Protein 2D9G (pdb70)

Sequence (53 aa):
GSSGSSGDEGYWDCSVCTFRNSAEAFKCMMCDVRKGTSTRKPRPVSQSGPSSGGSSGSSGDEGYWDCSVCTFRNSAEAFKCMMCDVRKGTSTRKPRPVSQSGPSSGGSSGSSGDEGYWDCSVCTFRNSAEAFKCMMCDVRKGTSTRKPRPVSQSGPSSGGSSGSSGDEGYWDCSVCTFRNSAEAFKCMMCDVRKGTSTRKPRPVSQSGPSSGGSSGSSGDEGYWDCSVCTFRNSAEAFKCMMCDVRKGTSTRKPRPVSQSGPSSGGSSGSSGDEGYWDCSVCTFRNSAEAFKCMMCDVRKGTSTRKPRPVSQSGPSSGGSSGSSGDEGYWDCSVCTFRNSAEAFKCMMCDVRKGTSTRKPRPVSQSGPSSGGSSGSSGDEGYWDCSVCTFRNSAEAFKCMMCDVRKGTSTRKPRPVSQSGPSSGGSSGSSGDEGYWDCSVCTFRNSAEAFKCMMCDVRKGTSTRKPRPVSQSGPSSGGSSGSSGDEGYWDCSVCTFRNSAEAFKCMMCDVRKGTSTRKPRPVSQSGPSSGGSSGSSGDEGYWDCSVCTFRNSAEAFKCMMCDVRKGTSTRKPRPVSQSGPSSGGSSGSSGDEGYWDCSVCTFRNSAEAFKCMMCDVRKGTSTRKPRPVSQSGPSSGGSSGSSGDEGYWDCSVCTFRNSAEAFKCMMCDVRKGTSTRKPRPVSQSGPSSGGSSGSSGDEGYWDCSVCTFRNSAEAFKCMMCDVRKGTSTRKPRPVSQSGPSSGGSSGSSGDEGYWDCSVCTFRNSAEAFKCMMCDVRKGTSTRKPRPVSQSGPSSGGSSGSSGDEGYWDCSVCTFRNSAEAFKCMMCDVRKGTSTRKPRPVSQSGPSSGGSSGSSGDEGYWDCSVCTFRNSAEAFKCMMCDVRKGTSTRKPRPVSQSGPSSGGSSGSSGDEGYWDCSVCTFRNSAEAFKCMMCDVRKGTSTRKPRPVSQSGPSSGGSSGSSGDEGYWDCSVCTFRNSAEAFKCMMCDVRKGTSTRKPRPVSQSGPSSGGSSGSSGDEGYWDCSVCTFRNSAEAFKCMMCDVRKGTSTRKPRPVSQSGPSSG

Organism: Homo sapiens (NCBI:txid9606)

Structure (mmCIF, N/CA/C/O backbone):
data_2D9G
#
_entry.id   2D9G
#
loop_
_entity.id
_entity.type
_entity.pdbx_description
1 polymer 'YY1-associated factor 2'
2 non-polymer 'ZINC ION'
#
loop_
_atom_site.group_PDB
_atom_site.id
_atom_site.type_symbol
_atom_site.label_atom_id
_atom_site.label_alt_id
_atom_site.label_comp_id
_atom_site.label_asym_id
_atom_site.label_entity_id
_atom_site.label_seq_id
_atom_site.pdbx_PDB_ins_code
_atom_site.Cartn_x
_atom_site.Cartn_y
_atom_site.Cartn_z
_atom_site.occupancy
_atom_site.B_iso_or_equiv
_atom_site.auth_seq_id
_atom_site.auth_comp_id
_atom_site.auth_asym_id
_atom_site.auth_atom_id
_atom_site.pdbx_PDB_model_num
ATOM 1 N N . GLY A 1 1 ? -4.407 -26.687 -0.700 1.00 0.00 1 GLY A N 1
ATOM 2 C CA . GLY A 1 1 ? -3.666 -26.686 -1.948 1.00 0.00 1 GLY A CA 1
ATOM 3 C C . GLY A 1 1 ? -2.200 -27.020 -1.751 1.00 0.00 1 GLY A C 1
ATOM 4 O O . GLY A 1 1 ? -1.758 -28.121 -2.078 1.00 0.00 1 GLY A O 1
ATOM 8 N N . SER A 1 2 ? -1.444 -26.066 -1.216 1.00 0.00 2 SER A N 1
ATOM 9 C CA . SER A 1 2 ? -0.019 -26.262 -0.981 1.00 0.00 2 SER A CA 1
ATOM 10 C C . SER A 1 2 ? 0.325 -26.042 0.489 1.00 0.00 2 SER A C 1
ATOM 11 O O . SER A 1 2 ? -0.323 -25.254 1.178 1.00 0.00 2 SER A O 1
ATOM 19 N N . SER A 1 3 ? 1.350 -26.744 0.962 1.00 0.00 3 SER A N 1
ATOM 20 C CA . SER A 1 3 ? 1.779 -26.628 2.351 1.00 0.00 3 SER A CA 1
ATOM 21 C C . SER A 1 3 ? 3.293 -26.458 2.439 1.00 0.00 3 SER A C 1
ATOM 22 O O . SER A 1 3 ? 4.052 -27.361 2.092 1.00 0.00 3 SER A O 1
ATOM 30 N N . GLY A 1 4 ? 3.724 -25.291 2.908 1.00 0.00 4 GLY A N 1
ATOM 31 C CA . GLY A 1 4 ? 5.145 -25.022 3.035 1.00 0.00 4 GLY A CA 1
ATOM 32 C C . GLY A 1 4 ? 5.472 -23.551 2.874 1.00 0.00 4 GLY A C 1
ATOM 33 O O . GLY A 1 4 ? 5.843 -23.105 1.788 1.00 0.00 4 GLY A O 1
ATOM 37 N N . SER A 1 5 ? 5.334 -22.793 3.958 1.00 0.00 5 SER A N 1
ATOM 38 C CA . SER A 1 5 ? 5.613 -21.362 3.931 1.00 0.00 5 SER A CA 1
ATOM 39 C C . SER A 1 5 ? 7.095 -21.102 3.676 1.00 0.00 5 SER A C 1
ATOM 40 O O . SER A 1 5 ? 7.940 -21.376 4.528 1.00 0.00 5 SER A O 1
ATOM 48 N N . SER A 1 6 ? 7.402 -20.571 2.496 1.00 0.00 6 SER A N 1
ATOM 49 C CA . SER A 1 6 ? 8.781 -20.277 2.126 1.00 0.00 6 SER A CA 1
ATOM 50 C C . SER A 1 6 ? 9.296 -19.054 2.878 1.00 0.00 6 SER A C 1
ATOM 51 O O . SER A 1 6 ? 10.370 -19.086 3.477 1.00 0.00 6 SER A O 1
ATOM 59 N N . GLY A 1 7 ? 8.521 -17.974 2.840 1.00 0.00 7 GLY A N 1
ATOM 60 C CA . GLY A 1 7 ? 8.915 -16.754 3.521 1.00 0.00 7 GLY A CA 1
ATOM 61 C C . GLY A 1 7 ? 7.847 -16.251 4.472 1.00 0.00 7 GLY A C 1
ATOM 62 O O . GLY A 1 7 ? 7.765 -16.698 5.616 1.00 0.00 7 GLY A O 1
ATOM 66 N N . ASP A 1 8 ? 7.029 -15.317 4.000 1.00 0.00 8 ASP A N 1
ATOM 67 C CA . ASP A 1 8 ? 5.962 -14.751 4.817 1.00 0.00 8 ASP A CA 1
ATOM 68 C C . ASP A 1 8 ? 4.645 -14.721 4.046 1.00 0.00 8 ASP A C 1
ATOM 69 O O . ASP A 1 8 ? 4.574 -14.181 2.943 1.00 0.00 8 ASP A O 1
ATOM 78 N N . GLU A 1 9 ? 3.607 -15.307 4.635 1.00 0.00 9 GLU A N 1
ATOM 79 C CA . GLU A 1 9 ? 2.294 -15.348 4.002 1.00 0.00 9 GLU A CA 1
ATOM 80 C C . GLU A 1 9 ? 1.558 -14.025 4.188 1.00 0.00 9 GLU A C 1
ATOM 81 O O . GLU A 1 9 ? 1.905 -13.227 5.058 1.00 0.00 9 GLU A O 1
ATOM 93 N N . GLY A 1 10 ? 0.540 -13.799 3.364 1.00 0.00 10 GLY A N 1
ATOM 94 C CA . GLY A 1 10 ? -0.229 -12.571 3.453 1.00 0.00 10 GLY A CA 1
ATOM 95 C C . GLY A 1 10 ? -0.712 -12.090 2.099 1.00 0.00 10 GLY A C 1
ATOM 96 O O . GLY A 1 10 ? -0.598 -10.907 1.776 1.00 0.00 10 GLY A O 1
ATOM 100 N N . TYR A 1 11 ? -1.251 -13.008 1.305 1.00 0.00 11 TYR A N 1
ATOM 101 C CA . TYR A 1 11 ? -1.750 -12.672 -0.023 1.00 0.00 11 TYR A CA 1
ATOM 102 C C . TYR A 1 11 ? -2.932 -11.712 0.065 1.00 0.00 11 TYR A C 1
ATOM 103 O O . TYR A 1 11 ? -3.811 -11.868 0.914 1.00 0.00 11 TYR A O 1
ATOM 121 N N . TRP A 1 12 ? -2.947 -10.719 -0.817 1.00 0.00 12 TRP A N 1
ATOM 122 C CA . TRP A 1 12 ? -4.022 -9.733 -0.840 1.00 0.00 12 TRP A CA 1
ATOM 123 C C . TRP A 1 12 ? -4.886 -9.899 -2.085 1.00 0.00 12 TRP A C 1
ATOM 124 O O . TRP A 1 12 ? -4.374 -9.968 -3.203 1.00 0.00 12 TRP A O 1
ATOM 145 N N . ASP A 1 13 ? -6.198 -9.961 -1.886 1.00 0.00 13 ASP A N 1
ATOM 146 C CA . ASP A 1 13 ? -7.133 -10.116 -2.994 1.00 0.00 13 ASP A CA 1
ATOM 147 C C . ASP A 1 13 ? -7.399 -8.776 -3.673 1.00 0.00 13 ASP A C 1
ATOM 148 O O . ASP A 1 13 ? -7.973 -7.867 -3.074 1.00 0.00 13 ASP A O 1
ATOM 157 N N . CYS A 1 14 ? -6.976 -8.661 -4.928 1.00 0.00 14 CYS A N 1
ATOM 158 C CA . CYS A 1 14 ? -7.166 -7.432 -5.689 1.00 0.00 14 CYS A CA 1
ATOM 159 C C . CYS A 1 14 ? -8.643 -7.054 -5.753 1.00 0.00 14 CYS A C 1
ATOM 160 O O . CYS A 1 14 ? -9.516 -7.873 -5.465 1.00 0.00 14 CYS A O 1
ATOM 167 N N . SER A 1 15 ? -8.914 -5.810 -6.132 1.00 0.00 15 SER A N 1
ATOM 168 C CA . SER A 1 15 ? -10.285 -5.322 -6.230 1.00 0.00 15 SER A CA 1
ATOM 169 C C . SER A 1 15 ? -10.641 -4.990 -7.676 1.00 0.00 15 SER A C 1
ATOM 170 O O . SER A 1 15 ? -11.786 -5.152 -8.098 1.00 0.00 15 SER A O 1
ATOM 178 N N . VAL A 1 16 ? -9.651 -4.524 -8.431 1.00 0.00 16 VAL A N 1
ATOM 179 C CA . VAL A 1 16 ? -9.858 -4.170 -9.830 1.00 0.00 16 VAL A CA 1
ATOM 180 C C . VAL A 1 16 ? -10.209 -5.399 -10.662 1.00 0.00 16 VAL A C 1
ATOM 181 O O . VAL A 1 16 ? -11.246 -5.437 -11.325 1.00 0.00 16 VAL A O 1
ATOM 194 N N . CYS A 1 17 ? -9.339 -6.402 -10.621 1.00 0.00 17 CYS A N 1
ATOM 195 C CA . CYS A 1 17 ? -9.556 -7.634 -11.370 1.00 0.00 17 CYS A CA 1
ATOM 196 C C . CYS A 1 17 ? -9.947 -8.777 -10.438 1.00 0.00 17 CYS A C 1
ATOM 197 O O . CYS A 1 17 ? -10.197 -9.898 -10.881 1.00 0.00 17 CYS A O 1
ATOM 204 N N . THR A 1 18 ? -9.997 -8.484 -9.142 1.00 0.00 18 THR A N 1
ATOM 205 C CA . THR A 1 18 ? -10.356 -9.486 -8.146 1.00 0.00 18 THR A CA 1
ATOM 206 C C . THR A 1 18 ? -9.456 -10.712 -8.250 1.00 0.00 18 THR A C 1
ATOM 207 O O . THR A 1 18 ? -9.884 -11.834 -7.978 1.00 0.00 18 THR A O 1
ATOM 218 N N . PHE A 1 19 ? -8.206 -10.491 -8.643 1.00 0.00 19 PHE A N 1
ATOM 219 C CA . PHE A 1 19 ? -7.245 -11.578 -8.783 1.00 0.00 19 PHE A CA 1
ATOM 220 C C . PHE A 1 19 ? -6.481 -11.800 -7.480 1.00 0.00 19 PHE A C 1
ATOM 221 O O . PHE A 1 19 ? -6.432 -10.921 -6.620 1.00 0.00 19 PHE A O 1
ATOM 238 N N . ARG A 1 20 ? -5.887 -12.981 -7.343 1.00 0.00 20 ARG A N 1
ATOM 239 C CA . ARG A 1 20 ? -5.127 -13.319 -6.146 1.00 0.00 20 ARG A CA 1
ATOM 240 C C . ARG A 1 20 ? -3.663 -12.917 -6.299 1.00 0.00 20 ARG A C 1
ATOM 241 O O . ARG A 1 20 ? -2.975 -13.377 -7.209 1.00 0.00 20 ARG A O 1
ATOM 262 N N . ASN A 1 21 ? -3.195 -12.055 -5.402 1.00 0.00 21 ASN A N 1
ATOM 263 C CA . ASN A 1 21 ? -1.813 -11.590 -5.439 1.00 0.00 21 ASN A CA 1
ATOM 264 C C . ASN A 1 21 ? -1.090 -11.932 -4.139 1.00 0.00 21 ASN A C 1
ATOM 265 O O . ASN A 1 21 ? -1.699 -11.974 -3.070 1.00 0.00 21 ASN A O 1
ATOM 276 N N . SER A 1 22 ? 0.213 -12.175 -4.240 1.00 0.00 22 SER A N 1
ATOM 277 C CA . SER A 1 22 ? 1.020 -12.516 -3.074 1.00 0.00 22 SER A CA 1
ATOM 278 C C . SER A 1 22 ? 1.545 -11.257 -2.390 1.00 0.00 22 SER A C 1
ATOM 279 O O . SER A 1 22 ? 1.691 -10.210 -3.019 1.00 0.00 22 SER A O 1
ATOM 287 N N . ALA A 1 23 ? 1.828 -11.369 -1.096 1.00 0.00 23 ALA A N 1
ATOM 288 C CA . ALA A 1 23 ? 2.339 -10.242 -0.326 1.00 0.00 23 ALA A CA 1
ATOM 289 C C . ALA A 1 23 ? 3.637 -9.711 -0.925 1.00 0.00 23 ALA A C 1
ATOM 290 O O . ALA A 1 23 ? 3.784 -8.509 -1.142 1.00 0.00 23 ALA A O 1
ATOM 297 N N . GLU A 1 24 ? 4.575 -10.615 -1.189 1.00 0.00 24 GLU A N 1
ATOM 298 C CA . GLU A 1 24 ? 5.861 -10.235 -1.762 1.00 0.00 24 GLU A CA 1
ATOM 299 C C . GLU A 1 24 ? 5.671 -9.308 -2.959 1.00 0.00 24 GLU A C 1
ATOM 300 O O . GLU A 1 24 ? 6.436 -8.364 -3.154 1.00 0.00 24 GLU A O 1
ATOM 312 N N . ALA A 1 25 ? 4.645 -9.584 -3.758 1.00 0.00 25 ALA A N 1
ATOM 313 C CA . ALA A 1 25 ? 4.353 -8.775 -4.934 1.00 0.00 25 ALA A CA 1
ATOM 314 C C . ALA A 1 25 ? 3.953 -7.357 -4.540 1.00 0.00 25 ALA A C 1
ATOM 315 O O . ALA A 1 25 ? 2.940 -7.151 -3.871 1.00 0.00 25 ALA A O 1
ATOM 322 N N . PHE A 1 26 ? 4.755 -6.383 -4.957 1.00 0.00 26 PHE A N 1
ATOM 323 C CA . PHE A 1 26 ? 4.485 -4.985 -4.645 1.00 0.00 26 PHE A CA 1
ATOM 324 C C . PHE A 1 26 ? 3.109 -4.569 -5.158 1.00 0.00 26 PHE A C 1
ATOM 325 O O . PHE A 1 26 ? 2.337 -3.924 -4.448 1.00 0.00 26 PHE A O 1
ATOM 342 N N . LYS A 1 27 ? 2.810 -4.942 -6.398 1.00 0.00 27 LYS A N 1
ATOM 343 C CA . LYS A 1 27 ? 1.528 -4.609 -7.009 1.00 0.00 27 LYS A CA 1
ATOM 344 C C . LYS A 1 27 ? 0.879 -5.847 -7.619 1.00 0.00 27 LYS A C 1
ATOM 345 O O . LYS A 1 27 ? 1.467 -6.929 -7.628 1.00 0.00 27 LYS A O 1
ATOM 364 N N . CYS A 1 28 ? -0.337 -5.682 -8.130 1.00 0.00 28 CYS A N 1
ATOM 365 C CA . CYS A 1 28 ? -1.066 -6.785 -8.744 1.00 0.00 28 CYS A CA 1
ATOM 366 C C . CYS A 1 28 ? -0.285 -7.364 -9.921 1.00 0.00 28 CYS A C 1
ATOM 367 O O . CYS A 1 28 ? 0.616 -6.722 -10.458 1.00 0.00 28 CYS A O 1
ATOM 374 N N . MET A 1 29 ? -0.640 -8.583 -10.315 1.00 0.00 29 MET A N 1
ATOM 375 C CA . MET A 1 29 ? 0.026 -9.249 -11.429 1.00 0.00 29 MET A CA 1
ATOM 376 C C . MET A 1 29 ? -0.924 -9.414 -12.610 1.00 0.00 29 MET A C 1
ATOM 377 O O . MET A 1 29 ? -0.504 -9.382 -13.766 1.00 0.00 29 MET A O 1
ATOM 391 N N . MET A 1 30 ? -2.207 -9.591 -12.312 1.00 0.00 30 MET A N 1
ATOM 392 C CA . MET A 1 30 ? -3.217 -9.760 -13.350 1.00 0.00 30 MET A CA 1
ATOM 393 C C . MET A 1 30 ? -3.467 -8.447 -14.085 1.00 0.00 30 MET A C 1
ATOM 394 O O . MET A 1 30 ? -3.191 -8.330 -15.279 1.00 0.00 30 MET A O 1
ATOM 408 N N . CYS A 1 31 ? -3.991 -7.462 -13.364 1.00 0.00 31 CYS A N 1
ATOM 409 C CA . CYS A 1 31 ? -4.279 -6.157 -13.947 1.00 0.00 31 CYS A CA 1
ATOM 410 C C . CYS A 1 31 ? -3.093 -5.211 -13.777 1.00 0.00 31 CYS A C 1
ATOM 411 O O . CYS A 1 31 ? -2.973 -4.215 -14.490 1.00 0.00 31 CYS A O 1
ATOM 418 N N . ASP A 1 32 ? -2.220 -5.531 -12.828 1.00 0.00 32 ASP A N 1
ATOM 419 C CA . ASP A 1 32 ? -1.043 -4.712 -12.564 1.00 0.00 32 ASP A CA 1
ATOM 420 C C . ASP A 1 32 ? -1.442 -3.360 -11.980 1.00 0.00 32 ASP A C 1
ATOM 421 O O . ASP A 1 32 ? -0.794 -2.345 -12.239 1.00 0.00 32 ASP A O 1
ATOM 430 N N . VAL A 1 33 ? -2.512 -3.353 -11.193 1.00 0.00 33 VAL A N 1
ATOM 431 C CA . VAL A 1 33 ? -2.998 -2.126 -10.572 1.00 0.00 33 VAL A CA 1
ATOM 432 C C . VAL A 1 33 ? -2.344 -1.902 -9.213 1.00 0.00 33 VAL A C 1
ATOM 433 O O . VAL A 1 33 ? -2.329 -2.794 -8.366 1.00 0.00 33 VAL A O 1
ATOM 446 N N . ARG A 1 34 ? -1.805 -0.703 -9.013 1.00 0.00 34 ARG A N 1
ATOM 447 C CA . ARG A 1 34 ? -1.149 -0.361 -7.757 1.00 0.00 34 ARG A CA 1
ATOM 448 C C . ARG A 1 34 ? -2.091 -0.574 -6.576 1.00 0.00 34 ARG A C 1
ATOM 449 O O . ARG A 1 34 ? -3.284 -0.279 -6.658 1.00 0.00 34 ARG A O 1
ATOM 470 N N . LYS A 1 35 ? -1.548 -1.087 -5.477 1.00 0.00 35 LYS A N 1
ATOM 471 C CA . LYS A 1 35 ? -2.339 -1.339 -4.278 1.00 0.00 35 LYS A CA 1
ATOM 472 C C . LYS A 1 35 ? -1.933 -0.395 -3.151 1.00 0.00 35 LYS A C 1
ATOM 473 O O . LYS A 1 35 ? -2.776 0.076 -2.389 1.00 0.00 35 LYS A O 1
ATOM 492 N N . GLY A 1 36 ? -0.635 -0.122 -3.051 1.00 0.00 36 GLY A N 1
ATOM 493 C CA . GLY A 1 36 ? -0.141 0.765 -2.015 1.00 0.00 36 GLY A CA 1
ATOM 494 C C . GLY A 1 36 ? -0.857 2.102 -2.006 1.00 0.00 36 GLY A C 1
ATOM 495 O O . GLY A 1 36 ? -0.493 3.015 -2.748 1.00 0.00 36 GLY A O 1
ATOM 499 N N . THR A 1 37 ? -1.881 2.217 -1.166 1.00 0.00 37 THR A N 1
ATOM 500 C CA . THR A 1 37 ? -2.651 3.450 -1.066 1.00 0.00 37 THR A CA 1
ATOM 501 C C . THR A 1 37 ? -1.737 4.669 -1.034 1.00 0.00 37 THR A C 1
ATOM 502 O O . THR A 1 37 ? -1.871 5.579 -1.852 1.00 0.00 37 THR A O 1
ATOM 513 N N . SER A 1 38 ? -0.806 4.681 -0.085 1.00 0.00 38 SER A N 1
ATOM 514 C CA . SER A 1 38 ? 0.129 5.791 0.054 1.00 0.00 38 SER A CA 1
ATOM 515 C C . SER A 1 38 ? -0.616 7.111 0.226 1.00 0.00 38 SER A C 1
ATOM 516 O O . SER A 1 38 ? -0.253 8.125 -0.371 1.00 0.00 38 SER A O 1
ATOM 524 N N . THR A 1 39 ? -1.661 7.091 1.047 1.00 0.00 39 THR A N 1
ATOM 525 C CA . THR A 1 39 ? -2.459 8.284 1.298 1.00 0.00 39 THR A CA 1
ATOM 526 C C . THR A 1 39 ? -1.840 9.139 2.398 1.00 0.00 39 THR A C 1
ATOM 527 O O . THR A 1 39 ? -1.269 8.616 3.356 1.00 0.00 39 THR A O 1
ATOM 538 N N . ARG A 1 40 ? -1.957 10.455 2.256 1.00 0.00 40 ARG A N 1
ATOM 539 C CA . ARG A 1 40 ? -1.408 11.381 3.238 1.00 0.00 40 ARG A CA 1
ATOM 540 C C . ARG A 1 40 ? -2.496 11.874 4.188 1.00 0.00 40 ARG A C 1
ATOM 541 O O . ARG A 1 40 ? -3.511 12.421 3.757 1.00 0.00 40 ARG A O 1
ATOM 562 N N . LYS A 1 41 ? -2.277 11.676 5.484 1.00 0.00 41 LYS A N 1
ATOM 563 C CA . LYS A 1 41 ? -3.237 12.100 6.496 1.00 0.00 41 LYS A CA 1
ATOM 564 C C . LYS A 1 41 ? -3.436 13.612 6.457 1.00 0.00 41 LYS A C 1
ATOM 565 O O . LYS A 1 41 ? -2.530 14.373 6.117 1.00 0.00 41 LYS A O 1
ATOM 584 N N . PRO A 1 42 ? -4.649 14.059 6.815 1.00 0.00 42 PRO A N 1
ATOM 585 C CA . PRO A 1 42 ? -4.994 15.484 6.832 1.00 0.00 42 PRO A CA 1
ATOM 586 C C . PRO A 1 42 ? -4.279 16.241 7.945 1.00 0.00 42 PRO A C 1
ATOM 587 O O . PRO A 1 42 ? -4.532 17.426 8.165 1.00 0.00 42 PRO A O 1
ATOM 598 N N . ARG A 1 43 ? -3.383 15.551 8.643 1.00 0.00 43 ARG A N 1
ATOM 599 C CA . ARG A 1 43 ? -2.631 16.159 9.734 1.00 0.00 43 ARG A CA 1
ATOM 600 C C . ARG A 1 43 ? -1.962 17.452 9.278 1.00 0.00 43 ARG A C 1
ATOM 601 O O . ARG A 1 43 ? -1.640 17.633 8.104 1.00 0.00 43 ARG A O 1
ATOM 622 N N . PRO A 1 44 ? -1.748 18.374 10.228 1.00 0.00 44 PRO A N 1
ATOM 623 C CA . PRO A 1 44 ? -1.115 19.667 9.949 1.00 0.00 44 PRO A CA 1
ATOM 624 C C . PRO A 1 44 ? 0.366 19.527 9.613 1.00 0.00 44 PRO A C 1
ATOM 625 O O . PRO A 1 44 ? 1.001 18.532 9.963 1.00 0.00 44 PRO A O 1
ATOM 636 N N . VAL A 1 45 ? 0.911 20.530 8.931 1.00 0.00 45 VAL A N 1
ATOM 637 C CA . VAL A 1 45 ? 2.318 20.519 8.550 1.00 0.00 45 VAL A CA 1
ATOM 638 C C . VAL A 1 45 ? 2.898 21.929 8.548 1.00 0.00 45 VAL A C 1
ATOM 639 O O . VAL A 1 45 ? 2.263 22.871 8.075 1.00 0.00 45 VAL A O 1
ATOM 652 N N . SER A 1 46 ? 4.108 22.066 9.079 1.00 0.00 46 SER A N 1
ATOM 653 C CA . SER A 1 46 ? 4.774 23.362 9.142 1.00 0.00 46 SER A CA 1
ATOM 654 C C . SER A 1 46 ? 6.241 23.239 8.743 1.00 0.00 46 SER A C 1
ATOM 655 O O . SER A 1 46 ? 6.785 22.138 8.670 1.00 0.00 46 SER A O 1
ATOM 663 N N . GLN A 1 47 ? 6.874 24.379 8.485 1.00 0.00 47 GLN A N 1
ATOM 664 C CA . GLN A 1 47 ? 8.278 24.400 8.092 1.00 0.00 47 GLN A CA 1
ATOM 665 C C . GLN A 1 47 ? 9.160 23.814 9.190 1.00 0.00 47 GLN A C 1
ATOM 666 O O . GLN A 1 47 ? 9.092 24.236 10.344 1.00 0.00 47 GLN A O 1
ATOM 680 N N . SER A 1 48 ? 9.986 22.840 8.822 1.00 0.00 48 SER A N 1
ATOM 681 C CA . SER A 1 48 ? 10.879 22.194 9.777 1.00 0.00 48 SER A CA 1
ATOM 682 C C . SER A 1 48 ? 12.013 23.131 10.181 1.00 0.00 48 SER A C 1
ATOM 683 O O . SER A 1 48 ? 12.909 23.417 9.388 1.00 0.00 48 SER A O 1
ATOM 691 N N . GLY A 1 49 ? 11.967 23.605 11.422 1.00 0.00 49 GLY A N 1
ATOM 692 C CA . GLY A 1 49 ? 12.995 24.505 11.911 1.00 0.00 49 GLY A CA 1
ATOM 693 C C . GLY A 1 49 ? 13.806 23.900 13.040 1.00 0.00 49 GLY A C 1
ATOM 694 O O . GLY A 1 49 ? 13.881 22.680 13.195 1.00 0.00 49 GLY A O 1
ATOM 698 N N . PRO A 1 50 ? 14.433 24.763 13.852 1.00 0.00 50 PRO A N 1
ATOM 699 C CA . PRO A 1 50 ? 15.255 24.329 14.986 1.00 0.00 50 PRO A CA 1
ATOM 700 C C . PRO A 1 50 ? 14.420 23.726 16.110 1.00 0.00 50 PRO A C 1
ATOM 701 O O . PRO A 1 50 ? 13.609 24.414 16.731 1.00 0.00 50 PRO A O 1
ATOM 712 N N . SER A 1 51 ? 14.624 22.438 16.368 1.00 0.00 51 SER A N 1
ATOM 713 C CA . SER A 1 51 ? 13.887 21.742 17.416 1.00 0.00 51 SER A CA 1
ATOM 714 C C . SER A 1 51 ? 14.076 22.433 18.763 1.00 0.00 51 SER A C 1
ATOM 715 O O . SER A 1 51 ? 13.118 22.632 19.510 1.00 0.00 51 SER A O 1
ATOM 723 N N . SER A 1 52 ? 15.318 22.796 19.066 1.00 0.00 52 SER A N 1
ATOM 724 C CA . SER A 1 52 ? 15.634 23.461 20.324 1.00 0.00 52 SER A CA 1
ATOM 725 C C . SER A 1 52 ? 15.583 24.978 20.165 1.00 0.00 52 SER A C 1
ATOM 726 O O . SER A 1 52 ? 16.126 25.531 19.210 1.00 0.00 52 SER A O 1
ATOM 734 N N . GLY A 1 53 ? 14.926 25.644 21.110 1.00 0.00 53 GLY A N 1
ATOM 735 C CA . GLY A 1 53 ? 14.816 27.090 21.057 1.00 0.00 53 GLY A CA 1
ATOM 736 C C . GLY A 1 53 ? 16.154 27.766 20.831 1.00 0.00 53 GLY A C 1
ATOM 737 O O . GLY A 1 53 ? 17.169 27.258 21.306 1.00 0.00 53 GLY A O 1
ATOM 742 N N . GLY A 1 1 ? 12.335 -24.164 -5.080 1.00 0.00 1 GLY A N 2
ATOM 743 C CA . GLY A 1 1 ? 11.382 -25.218 -4.786 1.00 0.00 1 GLY A CA 2
ATOM 744 C C . GLY A 1 1 ? 10.042 -24.678 -4.328 1.00 0.00 1 GLY A C 2
ATOM 745 O O . GLY A 1 1 ? 9.952 -23.548 -3.847 1.00 0.00 1 GLY A O 2
ATOM 749 N N . SER A 1 2 ? 8.997 -25.485 -4.479 1.00 0.00 2 SER A N 2
ATOM 750 C CA . SER A 1 2 ? 7.654 -25.079 -4.082 1.00 0.00 2 SER A CA 2
ATOM 751 C C . SER A 1 2 ? 7.413 -25.368 -2.604 1.00 0.00 2 SER A C 2
ATOM 752 O O . SER A 1 2 ? 8.215 -26.037 -1.952 1.00 0.00 2 SER A O 2
ATOM 760 N N . SER A 1 3 ? 6.302 -24.859 -2.081 1.00 0.00 3 SER A N 2
ATOM 761 C CA . SER A 1 3 ? 5.956 -25.059 -0.678 1.00 0.00 3 SER A CA 2
ATOM 762 C C . SER A 1 3 ? 4.841 -26.090 -0.535 1.00 0.00 3 SER A C 2
ATOM 763 O O . SER A 1 3 ? 3.934 -26.159 -1.363 1.00 0.00 3 SER A O 2
ATOM 771 N N . GLY A 1 4 ? 4.916 -26.891 0.524 1.00 0.00 4 GLY A N 2
ATOM 772 C CA . GLY A 1 4 ? 3.908 -27.908 0.757 1.00 0.00 4 GLY A CA 2
ATOM 773 C C . GLY A 1 4 ? 2.716 -27.377 1.530 1.00 0.00 4 GLY A C 2
ATOM 774 O O . GLY A 1 4 ? 1.612 -27.286 0.995 1.00 0.00 4 GLY A O 2
ATOM 778 N N . SER A 1 5 ? 2.940 -27.027 2.792 1.00 0.00 5 SER A N 2
ATOM 779 C CA . SER A 1 5 ? 1.874 -26.507 3.642 1.00 0.00 5 SER A CA 2
ATOM 780 C C . SER A 1 5 ? 1.577 -25.048 3.309 1.00 0.00 5 SER A C 2
ATOM 781 O O . SER A 1 5 ? 2.365 -24.380 2.639 1.00 0.00 5 SER A O 2
ATOM 789 N N . SER A 1 6 ? 0.435 -24.561 3.782 1.00 0.00 6 SER A N 2
ATOM 790 C CA . SER A 1 6 ? 0.030 -23.182 3.532 1.00 0.00 6 SER A CA 2
ATOM 791 C C . SER A 1 6 ? -0.080 -22.403 4.840 1.00 0.00 6 SER A C 2
ATOM 792 O O . SER A 1 6 ? -0.402 -22.966 5.885 1.00 0.00 6 SER A O 2
ATOM 800 N N . GLY A 1 7 ? 0.191 -21.103 4.771 1.00 0.00 7 GLY A N 2
ATOM 801 C CA . GLY A 1 7 ? 0.117 -20.267 5.955 1.00 0.00 7 GLY A CA 2
ATOM 802 C C . GLY A 1 7 ? -1.277 -19.722 6.194 1.00 0.00 7 GLY A C 2
ATOM 803 O O . GLY A 1 7 ? -2.166 -19.882 5.357 1.00 0.00 7 GLY A O 2
ATOM 807 N N . ASP A 1 8 ? -1.470 -19.078 7.340 1.00 0.00 8 ASP A N 2
ATOM 808 C CA . ASP A 1 8 ? -2.766 -18.508 7.688 1.00 0.00 8 ASP A CA 2
ATOM 809 C C . ASP A 1 8 ? -3.167 -17.423 6.693 1.00 0.00 8 ASP A C 2
ATOM 810 O O . ASP A 1 8 ? -4.246 -17.476 6.104 1.00 0.00 8 ASP A O 2
ATOM 819 N N . GLU A 1 9 ? -2.292 -16.439 6.514 1.00 0.00 9 GLU A N 2
ATOM 820 C CA . GLU A 1 9 ? -2.556 -15.340 5.593 1.00 0.00 9 GLU A CA 2
ATOM 821 C C . GLU A 1 9 ? -1.255 -14.781 5.025 1.00 0.00 9 GLU A C 2
ATOM 822 O O . GLU A 1 9 ? -0.348 -14.413 5.769 1.00 0.00 9 GLU A O 2
ATOM 834 N N . GLY A 1 10 ? -1.172 -14.721 3.699 1.00 0.00 10 GLY A N 2
ATOM 835 C CA . GLY A 1 10 ? 0.021 -14.206 3.053 1.00 0.00 10 GLY A CA 2
ATOM 836 C C . GLY A 1 10 ? -0.248 -13.717 1.644 1.00 0.00 10 GLY A C 2
ATOM 837 O O . GLY A 1 10 ? 0.551 -13.949 0.736 1.00 0.00 10 GLY A O 2
ATOM 841 N N . TYR A 1 11 ? -1.376 -13.041 1.459 1.00 0.00 11 TYR A N 2
ATOM 842 C CA . TYR A 1 11 ? -1.750 -12.521 0.149 1.00 0.00 11 TYR A CA 2
ATOM 843 C C . TYR A 1 11 ? -2.787 -11.410 0.279 1.00 0.00 11 TYR A C 2
ATOM 844 O O . TYR A 1 11 ? -3.533 -11.354 1.257 1.00 0.00 11 TYR A O 2
ATOM 862 N N . TRP A 1 12 ? -2.828 -10.529 -0.713 1.00 0.00 12 TRP A N 2
ATOM 863 C CA . TRP A 1 12 ? -3.774 -9.419 -0.711 1.00 0.00 12 TRP A CA 2
ATOM 864 C C . TRP A 1 12 ? -4.750 -9.533 -1.877 1.00 0.00 12 TRP A C 2
ATOM 865 O O . TRP A 1 12 ? -4.342 -9.717 -3.024 1.00 0.00 12 TRP A O 2
ATOM 886 N N . ASP A 1 13 ? -6.039 -9.423 -1.577 1.00 0.00 13 ASP A N 2
ATOM 887 C CA . ASP A 1 13 ? -7.073 -9.512 -2.602 1.00 0.00 13 ASP A CA 2
ATOM 888 C C . ASP A 1 13 ? -7.126 -8.234 -3.433 1.00 0.00 13 ASP A C 2
ATOM 889 O O . ASP A 1 13 ? -7.040 -7.129 -2.898 1.00 0.00 13 ASP A O 2
ATOM 898 N N . CYS A 1 14 ? -7.268 -8.393 -4.745 1.00 0.00 14 CYS A N 2
ATOM 899 C CA . CYS A 1 14 ? -7.331 -7.253 -5.651 1.00 0.00 14 CYS A CA 2
ATOM 900 C C . CYS A 1 14 ? -8.753 -6.705 -5.739 1.00 0.00 14 CYS A C 2
ATOM 901 O O . CYS A 1 14 ? -9.711 -7.374 -5.352 1.00 0.00 14 CYS A O 2
ATOM 908 N N . SER A 1 15 ? -8.881 -5.485 -6.250 1.00 0.00 15 SER A N 2
ATOM 909 C CA . SER A 1 15 ? -10.185 -4.846 -6.385 1.00 0.00 15 SER A CA 2
ATOM 910 C C . SER A 1 15 ? -10.551 -4.665 -7.855 1.00 0.00 15 SER A C 2
ATOM 911 O O . SER A 1 15 ? -11.718 -4.774 -8.234 1.00 0.00 15 SER A O 2
ATOM 919 N N . VAL A 1 16 ? -9.546 -4.388 -8.679 1.00 0.00 16 VAL A N 2
ATOM 920 C CA . VAL A 1 16 ? -9.760 -4.193 -10.108 1.00 0.00 16 VAL A CA 2
ATOM 921 C C . VAL A 1 16 ? -10.158 -5.498 -10.788 1.00 0.00 16 VAL A C 2
ATOM 922 O O . VAL A 1 16 ? -11.270 -5.630 -11.302 1.00 0.00 16 VAL A O 2
ATOM 935 N N . CYS A 1 17 ? -9.244 -6.462 -10.786 1.00 0.00 17 CYS A N 2
ATOM 936 C CA . CYS A 1 17 ? -9.499 -7.759 -11.402 1.00 0.00 17 CYS A CA 2
ATOM 937 C C . CYS A 1 17 ? -9.803 -8.814 -10.343 1.00 0.00 17 CYS A C 2
ATOM 938 O O . CYS A 1 17 ? -10.110 -9.963 -10.664 1.00 0.00 17 CYS A O 2
ATOM 945 N N . THR A 1 18 ? -9.717 -8.416 -9.077 1.00 0.00 18 THR A N 2
ATOM 946 C CA . THR A 1 18 ? -9.982 -9.326 -7.970 1.00 0.00 18 THR A CA 2
ATOM 947 C C . THR A 1 18 ? -9.130 -10.585 -8.077 1.00 0.00 18 THR A C 2
ATOM 948 O O . THR A 1 18 ? -9.549 -11.668 -7.666 1.00 0.00 18 THR A O 2
ATOM 959 N N . PHE A 1 19 ? -7.931 -10.437 -8.631 1.00 0.00 19 PHE A N 2
ATOM 960 C CA . PHE A 1 19 ? -7.019 -11.564 -8.792 1.00 0.00 19 PHE A CA 2
ATOM 961 C C . PHE A 1 19 ? -6.165 -11.755 -7.542 1.00 0.00 19 PHE A C 2
ATOM 962 O O . PHE A 1 19 ? -5.762 -10.786 -6.897 1.00 0.00 19 PHE A O 2
ATOM 979 N N . ARG A 1 20 ? -5.893 -13.011 -7.205 1.00 0.00 20 ARG A N 2
ATOM 980 C CA . ARG A 1 20 ? -5.089 -13.331 -6.032 1.00 0.00 20 ARG A CA 2
ATOM 981 C C . ARG A 1 20 ? -3.601 -13.173 -6.332 1.00 0.00 20 ARG A C 2
ATOM 982 O O . ARG A 1 20 ? -3.064 -13.831 -7.222 1.00 0.00 20 ARG A O 2
ATOM 1003 N N . ASN A 1 21 ? -2.941 -12.294 -5.584 1.00 0.00 21 ASN A N 2
ATOM 1004 C CA . ASN A 1 21 ? -1.516 -12.049 -5.771 1.00 0.00 21 ASN A CA 2
ATOM 1005 C C . ASN A 1 21 ? -0.746 -12.303 -4.479 1.00 0.00 21 ASN A C 2
ATOM 1006 O O . ASN A 1 21 ? -1.290 -12.171 -3.383 1.00 0.00 21 ASN A O 2
ATOM 1017 N N . SER A 1 22 ? 0.525 -12.669 -4.616 1.00 0.00 22 SER A N 2
ATOM 1018 C CA . SER A 1 22 ? 1.370 -12.945 -3.461 1.00 0.00 22 SER A CA 2
ATOM 1019 C C . SER A 1 22 ? 1.680 -11.662 -2.695 1.00 0.00 22 SER A C 2
ATOM 1020 O O . SER A 1 22 ? 1.660 -10.569 -3.260 1.00 0.00 22 SER A O 2
ATOM 1028 N N . ALA A 1 23 ? 1.968 -11.805 -1.406 1.00 0.00 23 ALA A N 2
ATOM 1029 C CA . ALA A 1 23 ? 2.284 -10.659 -0.562 1.00 0.00 23 ALA A CA 2
ATOM 1030 C C . ALA A 1 23 ? 3.507 -9.913 -1.086 1.00 0.00 23 ALA A C 2
ATOM 1031 O O . ALA A 1 23 ? 3.480 -8.693 -1.243 1.00 0.00 23 ALA A O 2
ATOM 1038 N N . GLU A 1 24 ? 4.577 -10.655 -1.352 1.00 0.00 24 GLU A N 2
ATOM 1039 C CA . GLU A 1 24 ? 5.811 -10.062 -1.857 1.00 0.00 24 GLU A CA 2
ATOM 1040 C C . GLU A 1 24 ? 5.516 -9.050 -2.960 1.00 0.00 24 GLU A C 2
ATOM 1041 O O . GLU A 1 24 ? 6.057 -7.944 -2.963 1.00 0.00 24 GLU A O 2
ATOM 1053 N N . ALA A 1 25 ? 4.655 -9.436 -3.895 1.00 0.00 25 ALA A N 2
ATOM 1054 C CA . ALA A 1 25 ? 4.287 -8.563 -5.003 1.00 0.00 25 ALA A CA 2
ATOM 1055 C C . ALA A 1 25 ? 3.513 -7.346 -4.508 1.00 0.00 25 ALA A C 2
ATOM 1056 O O . ALA A 1 25 ? 2.373 -7.464 -4.057 1.00 0.00 25 ALA A O 2
ATOM 1063 N N . PHE A 1 26 ? 4.139 -6.177 -4.595 1.00 0.00 26 PHE A N 2
ATOM 1064 C CA . PHE A 1 26 ? 3.508 -4.938 -4.154 1.00 0.00 26 PHE A CA 2
ATOM 1065 C C . PHE A 1 26 ? 2.301 -4.603 -5.025 1.00 0.00 26 PHE A C 2
ATOM 1066 O O . PHE A 1 26 ? 1.272 -4.141 -4.529 1.00 0.00 26 PHE A O 2
ATOM 1083 N N . LYS A 1 27 ? 2.434 -4.837 -6.326 1.00 0.00 27 LYS A N 2
ATOM 1084 C CA . LYS A 1 27 ? 1.355 -4.561 -7.267 1.00 0.00 27 LYS A CA 2
ATOM 1085 C C . LYS A 1 27 ? 0.774 -5.858 -7.823 1.00 0.00 27 LYS A C 2
ATOM 1086 O O . LYS A 1 27 ? 1.444 -6.890 -7.848 1.00 0.00 27 LYS A O 2
ATOM 1105 N N . CYS A 1 28 ? -0.476 -5.796 -8.270 1.00 0.00 28 CYS A N 2
ATOM 1106 C CA . CYS A 1 28 ? -1.148 -6.964 -8.827 1.00 0.00 28 CYS A CA 2
ATOM 1107 C C . CYS A 1 28 ? -0.353 -7.544 -9.993 1.00 0.00 28 CYS A C 2
ATOM 1108 O O . CYS A 1 28 ? 0.533 -6.889 -10.541 1.00 0.00 28 CYS A O 2
ATOM 1115 N N . MET A 1 29 ? -0.676 -8.778 -10.367 1.00 0.00 29 MET A N 2
ATOM 1116 C CA . MET A 1 29 ? 0.007 -9.446 -11.468 1.00 0.00 29 MET A CA 2
ATOM 1117 C C . MET A 1 29 ? -0.910 -9.573 -12.680 1.00 0.00 29 MET A C 2
ATOM 1118 O O . MET A 1 29 ? -0.452 -9.549 -13.822 1.00 0.00 29 MET A O 2
ATOM 1132 N N . MET A 1 30 ? -2.207 -9.707 -12.423 1.00 0.00 30 MET A N 2
ATOM 1133 C CA . MET A 1 30 ? -3.188 -9.836 -13.494 1.00 0.00 30 MET A CA 2
ATOM 1134 C C . MET A 1 30 ? -3.443 -8.490 -14.164 1.00 0.00 30 MET A C 2
ATOM 1135 O O . MET A 1 30 ? -3.153 -8.308 -15.347 1.00 0.00 30 MET A O 2
ATOM 1149 N N . CYS A 1 31 ? -3.987 -7.547 -13.401 1.00 0.00 31 CYS A N 2
ATOM 1150 C CA . CYS A 1 31 ? -4.281 -6.217 -13.920 1.00 0.00 31 CYS A CA 2
ATOM 1151 C C . CYS A 1 31 ? -3.091 -5.282 -13.725 1.00 0.00 31 CYS A C 2
ATOM 1152 O O . CYS A 1 31 ? -2.973 -4.261 -14.402 1.00 0.00 31 CYS A O 2
ATOM 1159 N N . ASP A 1 32 ? -2.212 -5.638 -12.795 1.00 0.00 32 ASP A N 2
ATOM 1160 C CA . ASP A 1 32 ? -1.030 -4.832 -12.511 1.00 0.00 32 ASP A CA 2
ATOM 1161 C C . ASP A 1 32 ? -1.425 -3.453 -11.994 1.00 0.00 32 ASP A C 2
ATOM 1162 O O . ASP A 1 32 ? -0.880 -2.436 -12.426 1.00 0.00 32 ASP A O 2
ATOM 1171 N N . VAL A 1 33 ? -2.376 -3.424 -11.066 1.00 0.00 33 VAL A N 2
ATOM 1172 C CA . VAL A 1 33 ? -2.844 -2.170 -10.489 1.00 0.00 33 VAL A CA 2
ATOM 1173 C C . VAL A 1 33 ? -2.232 -1.935 -9.112 1.00 0.00 33 VAL A C 2
ATOM 1174 O O . VAL A 1 33 ? -2.008 -2.878 -8.353 1.00 0.00 33 VAL A O 2
ATOM 1187 N N . ARG A 1 34 ? -1.964 -0.672 -8.797 1.00 0.00 34 ARG A N 2
ATOM 1188 C CA . ARG A 1 34 ? -1.377 -0.314 -7.512 1.00 0.00 34 ARG A CA 2
ATOM 1189 C C . ARG A 1 34 ? -2.297 -0.715 -6.363 1.00 0.00 34 ARG A C 2
ATOM 1190 O O . ARG A 1 34 ? -3.520 -0.629 -6.473 1.00 0.00 34 ARG A O 2
ATOM 1211 N N . LYS A 1 35 ? -1.700 -1.155 -5.260 1.00 0.00 35 LYS A N 2
ATOM 1212 C CA . LYS A 1 35 ? -2.464 -1.570 -4.089 1.00 0.00 35 LYS A CA 2
ATOM 1213 C C . LYS A 1 35 ? -2.235 -0.614 -2.923 1.00 0.00 35 LYS A C 2
ATOM 1214 O O . LYS A 1 35 ? -1.354 0.243 -2.975 1.00 0.00 35 LYS A O 2
ATOM 1233 N N . GLY A 1 36 ? -3.033 -0.769 -1.871 1.00 0.00 36 GLY A N 2
ATOM 1234 C CA . GLY A 1 36 ? -2.899 0.087 -0.706 1.00 0.00 36 GLY A CA 2
ATOM 1235 C C . GLY A 1 36 ? -3.271 1.527 -0.999 1.00 0.00 36 GLY A C 2
ATOM 1236 O O . GLY A 1 36 ? -3.177 1.981 -2.139 1.00 0.00 36 GLY A O 2
ATOM 1240 N N . THR A 1 37 ? -3.698 2.247 0.034 1.00 0.00 37 THR A N 2
ATOM 1241 C CA . THR A 1 37 ? -4.089 3.643 -0.118 1.00 0.00 37 THR A CA 2
ATOM 1242 C C . THR A 1 37 ? -2.931 4.578 0.212 1.00 0.00 37 THR A C 2
ATOM 1243 O O . THR A 1 37 ? -2.433 4.589 1.338 1.00 0.00 37 THR A O 2
ATOM 1254 N N . SER A 1 38 ? -2.508 5.361 -0.775 1.00 0.00 38 SER A N 2
ATOM 1255 C CA . SER A 1 38 ? -1.406 6.297 -0.589 1.00 0.00 38 SER A CA 2
ATOM 1256 C C . SER A 1 38 ? -0.137 5.565 -0.163 1.00 0.00 38 SER A C 2
ATOM 1257 O O . SER A 1 38 ? 0.592 6.021 0.718 1.00 0.00 38 SER A O 2
ATOM 1265 N N . THR A 1 39 ? 0.121 4.424 -0.796 1.00 0.00 39 THR A N 2
ATOM 1266 C CA . THR A 1 39 ? 1.301 3.627 -0.483 1.00 0.00 39 THR A CA 2
ATOM 1267 C C . THR A 1 39 ? 2.542 4.504 -0.364 1.00 0.00 39 THR A C 2
ATOM 1268 O O . THR A 1 39 ? 3.426 4.238 0.451 1.00 0.00 39 THR A O 2
ATOM 1279 N N . ARG A 1 40 ? 2.601 5.552 -1.180 1.00 0.00 40 ARG A N 2
ATOM 1280 C CA . ARG A 1 40 ? 3.735 6.468 -1.165 1.00 0.00 40 ARG A CA 2
ATOM 1281 C C . ARG A 1 40 ? 3.513 7.592 -0.157 1.00 0.00 40 ARG A C 2
ATOM 1282 O O . ARG A 1 40 ? 2.386 8.045 0.046 1.00 0.00 40 ARG A O 2
ATOM 1303 N N . LYS A 1 41 ? 4.595 8.037 0.472 1.00 0.00 41 LYS A N 2
ATOM 1304 C CA . LYS A 1 41 ? 4.520 9.108 1.459 1.00 0.00 41 LYS A CA 2
ATOM 1305 C C . LYS A 1 41 ? 5.080 10.409 0.893 1.00 0.00 41 LYS A C 2
ATOM 1306 O O . LYS A 1 41 ? 6.270 10.526 0.601 1.00 0.00 41 LYS A O 2
ATOM 1325 N N . PRO A 1 42 ? 4.204 11.412 0.735 1.00 0.00 42 PRO A N 2
ATOM 1326 C CA . PRO A 1 42 ? 4.589 12.723 0.205 1.00 0.00 42 PRO A CA 2
ATOM 1327 C C . PRO A 1 42 ? 5.461 13.509 1.178 1.00 0.00 42 PRO A C 2
ATOM 1328 O O . PRO A 1 42 ? 5.641 13.107 2.328 1.00 0.00 42 PRO A O 2
ATOM 1339 N N . ARG A 1 43 ? 6.000 14.630 0.710 1.00 0.00 43 ARG A N 2
ATOM 1340 C CA . ARG A 1 43 ? 6.854 15.471 1.539 1.00 0.00 43 ARG A CA 2
ATOM 1341 C C . ARG A 1 43 ? 7.080 16.830 0.884 1.00 0.00 43 ARG A C 2
ATOM 1342 O O . ARG A 1 43 ? 7.041 16.972 -0.338 1.00 0.00 43 ARG A O 2
ATOM 1363 N N . PRO A 1 44 ? 7.321 17.855 1.715 1.00 0.00 44 PRO A N 2
ATOM 1364 C CA . PRO A 1 44 ? 7.558 19.221 1.239 1.00 0.00 44 PRO A CA 2
ATOM 1365 C C . PRO A 1 44 ? 8.895 19.362 0.520 1.00 0.00 44 PRO A C 2
ATOM 1366 O O . PRO A 1 44 ? 9.306 20.465 0.161 1.00 0.00 44 PRO A O 2
ATOM 1377 N N . VAL A 1 45 ? 9.572 18.236 0.314 1.00 0.00 45 VAL A N 2
ATOM 1378 C CA . VAL A 1 45 ? 10.863 18.233 -0.364 1.00 0.00 45 VAL A CA 2
ATOM 1379 C C . VAL A 1 45 ? 10.789 17.475 -1.684 1.00 0.00 45 VAL A C 2
ATOM 1380 O O . VAL A 1 45 ? 10.745 16.245 -1.705 1.00 0.00 45 VAL A O 2
ATOM 1393 N N . SER A 1 46 ? 10.775 18.218 -2.787 1.00 0.00 46 SER A N 2
ATOM 1394 C CA . SER A 1 46 ? 10.703 17.617 -4.113 1.00 0.00 46 SER A CA 2
ATOM 1395 C C . SER A 1 46 ? 12.084 17.165 -4.580 1.00 0.00 46 SER A C 2
ATOM 1396 O O . SER A 1 46 ? 13.103 17.707 -4.153 1.00 0.00 46 SER A O 2
ATOM 1404 N N . GLN A 1 47 ? 12.107 16.169 -5.460 1.00 0.00 47 GLN A N 2
ATOM 1405 C CA . GLN A 1 47 ? 13.362 15.643 -5.985 1.00 0.00 47 GLN A CA 2
ATOM 1406 C C . GLN A 1 47 ? 13.364 15.661 -7.510 1.00 0.00 47 GLN A C 2
ATOM 1407 O O . GLN A 1 47 ? 12.588 14.950 -8.149 1.00 0.00 47 GLN A O 2
ATOM 1421 N N . SER A 1 48 ? 14.239 16.477 -8.087 1.00 0.00 48 SER A N 2
ATOM 1422 C CA . SER A 1 48 ? 14.339 16.590 -9.537 1.00 0.00 48 SER A CA 2
ATOM 1423 C C . SER A 1 48 ? 14.729 15.254 -10.161 1.00 0.00 48 SER A C 2
ATOM 1424 O O . SER A 1 48 ? 15.838 14.761 -9.957 1.00 0.00 48 SER A O 2
ATOM 1432 N N . GLY A 1 49 ? 13.808 14.672 -10.922 1.00 0.00 49 GLY A N 2
ATOM 1433 C CA . GLY A 1 49 ? 14.073 13.398 -11.564 1.00 0.00 49 GLY A CA 2
ATOM 1434 C C . GLY A 1 49 ? 13.955 12.229 -10.606 1.00 0.00 49 GLY A C 2
ATOM 1435 O O . GLY A 1 49 ? 14.420 12.284 -9.467 1.00 0.00 49 GLY A O 2
ATOM 1439 N N . PRO A 1 50 ? 13.317 11.143 -11.066 1.00 0.00 50 PRO A N 2
ATOM 1440 C CA . PRO A 1 50 ? 13.123 9.936 -10.257 1.00 0.00 50 PRO A CA 2
ATOM 1441 C C . PRO A 1 50 ? 14.428 9.187 -10.011 1.00 0.00 50 PRO A C 2
ATOM 1442 O O . PRO A 1 50 ? 14.621 8.588 -8.953 1.00 0.00 50 PRO A O 2
ATOM 1453 N N . SER A 1 51 ? 15.321 9.225 -10.994 1.00 0.00 51 SER A N 2
ATOM 1454 C CA . SER A 1 51 ? 16.607 8.546 -10.886 1.00 0.00 51 SER A CA 2
ATOM 1455 C C . SER A 1 51 ? 17.758 9.537 -11.031 1.00 0.00 51 SER A C 2
ATOM 1456 O O . SER A 1 51 ? 17.723 10.426 -11.882 1.00 0.00 51 SER A O 2
ATOM 1464 N N . SER A 1 52 ? 18.778 9.377 -10.193 1.00 0.00 52 SER A N 2
ATOM 1465 C CA . SER A 1 52 ? 19.939 10.259 -10.224 1.00 0.00 52 SER A CA 2
ATOM 1466 C C . SER A 1 52 ? 21.229 9.465 -10.041 1.00 0.00 52 SER A C 2
ATOM 1467 O O . SER A 1 52 ? 21.204 8.303 -9.638 1.00 0.00 52 SER A O 2
ATOM 1475 N N . GLY A 1 53 ? 22.356 10.103 -10.341 1.00 0.00 53 GLY A N 2
ATOM 1476 C CA . GLY A 1 53 ? 23.641 9.442 -10.203 1.00 0.00 53 GLY A CA 2
ATOM 1477 C C . GLY A 1 53 ? 24.482 9.543 -11.461 1.00 0.00 53 GLY A C 2
ATOM 1478 O O . GLY A 1 53 ? 24.219 8.816 -12.417 1.00 0.00 53 GLY A O 2
ATOM 1483 N N . GLY A 1 1 ? 14.087 -22.196 -0.652 1.00 0.00 1 GLY A N 3
ATOM 1484 C CA . GLY A 1 1 ? 13.416 -23.375 -1.167 1.00 0.00 1 GLY A CA 3
ATOM 1485 C C . GLY A 1 1 ? 13.025 -24.345 -0.069 1.00 0.00 1 GLY A C 3
ATOM 1486 O O . GLY A 1 1 ? 13.803 -25.226 0.296 1.00 0.00 1 GLY A O 3
ATOM 1490 N N . SER A 1 2 ? 11.816 -24.182 0.459 1.00 0.00 2 SER A N 3
ATOM 1491 C CA . SER A 1 2 ? 11.325 -25.047 1.526 1.00 0.00 2 SER A CA 3
ATOM 1492 C C . SER A 1 2 ? 10.367 -26.098 0.974 1.00 0.00 2 SER A C 3
ATOM 1493 O O . SER A 1 2 ? 9.434 -25.779 0.238 1.00 0.00 2 SER A O 3
ATOM 1501 N N . SER A 1 3 ? 10.605 -27.355 1.337 1.00 0.00 3 SER A N 3
ATOM 1502 C CA . SER A 1 3 ? 9.766 -28.455 0.877 1.00 0.00 3 SER A CA 3
ATOM 1503 C C . SER A 1 3 ? 8.293 -28.166 1.149 1.00 0.00 3 SER A C 3
ATOM 1504 O O . SER A 1 3 ? 7.486 -28.077 0.225 1.00 0.00 3 SER A O 3
ATOM 1512 N N . GLY A 1 4 ? 7.951 -28.020 2.425 1.00 0.00 4 GLY A N 3
ATOM 1513 C CA . GLY A 1 4 ? 6.576 -27.743 2.798 1.00 0.00 4 GLY A CA 3
ATOM 1514 C C . GLY A 1 4 ? 6.153 -26.332 2.442 1.00 0.00 4 GLY A C 3
ATOM 1515 O O . GLY A 1 4 ? 6.988 -25.434 2.337 1.00 0.00 4 GLY A O 3
ATOM 1519 N N . SER A 1 5 ? 4.851 -26.135 2.256 1.00 0.00 5 SER A N 3
ATOM 1520 C CA . SER A 1 5 ? 4.319 -24.823 1.905 1.00 0.00 5 SER A CA 3
ATOM 1521 C C . SER A 1 5 ? 4.149 -23.956 3.148 1.00 0.00 5 SER A C 3
ATOM 1522 O O . SER A 1 5 ? 3.514 -24.363 4.121 1.00 0.00 5 SER A O 3
ATOM 1530 N N . SER A 1 6 ? 4.721 -22.757 3.108 1.00 0.00 6 SER A N 3
ATOM 1531 C CA . SER A 1 6 ? 4.636 -21.831 4.232 1.00 0.00 6 SER A CA 3
ATOM 1532 C C . SER A 1 6 ? 4.622 -20.385 3.746 1.00 0.00 6 SER A C 3
ATOM 1533 O O . SER A 1 6 ? 5.645 -19.852 3.317 1.00 0.00 6 SER A O 3
ATOM 1541 N N . GLY A 1 7 ? 3.453 -19.756 3.815 1.00 0.00 7 GLY A N 3
ATOM 1542 C CA . GLY A 1 7 ? 3.325 -18.378 3.379 1.00 0.00 7 GLY A CA 3
ATOM 1543 C C . GLY A 1 7 ? 2.203 -18.188 2.378 1.00 0.00 7 GLY A C 3
ATOM 1544 O O . GLY A 1 7 ? 2.338 -17.426 1.420 1.00 0.00 7 GLY A O 3
ATOM 1548 N N . ASP A 1 8 ? 1.092 -18.883 2.597 1.00 0.00 8 ASP A N 3
ATOM 1549 C CA . ASP A 1 8 ? -0.058 -18.789 1.706 1.00 0.00 8 ASP A CA 3
ATOM 1550 C C . ASP A 1 8 ? -1.036 -17.724 2.194 1.00 0.00 8 ASP A C 3
ATOM 1551 O O . ASP A 1 8 ? -1.385 -16.804 1.455 1.00 0.00 8 ASP A O 3
ATOM 1560 N N . GLU A 1 9 ? -1.476 -17.858 3.441 1.00 0.00 9 GLU A N 3
ATOM 1561 C CA . GLU A 1 9 ? -2.415 -16.908 4.025 1.00 0.00 9 GLU A CA 3
ATOM 1562 C C . GLU A 1 9 ? -1.993 -15.472 3.728 1.00 0.00 9 GLU A C 3
ATOM 1563 O O . GLU A 1 9 ? -2.821 -14.627 3.392 1.00 0.00 9 GLU A O 3
ATOM 1575 N N . GLY A 1 10 ? -0.697 -15.204 3.856 1.00 0.00 10 GLY A N 3
ATOM 1576 C CA . GLY A 1 10 ? -0.186 -13.870 3.598 1.00 0.00 10 GLY A CA 3
ATOM 1577 C C . GLY A 1 10 ? -0.328 -13.466 2.144 1.00 0.00 10 GLY A C 3
ATOM 1578 O O . GLY A 1 10 ? 0.629 -13.548 1.374 1.00 0.00 10 GLY A O 3
ATOM 1582 N N . TYR A 1 11 ? -1.525 -13.029 1.768 1.00 0.00 11 TYR A N 3
ATOM 1583 C CA . TYR A 1 11 ? -1.789 -12.614 0.395 1.00 0.00 11 TYR A CA 3
ATOM 1584 C C . TYR A 1 11 ? -2.879 -11.548 0.349 1.00 0.00 11 TYR A C 3
ATOM 1585 O O . TYR A 1 11 ? -3.902 -11.660 1.025 1.00 0.00 11 TYR A O 3
ATOM 1603 N N . TRP A 1 12 ? -2.653 -10.514 -0.454 1.00 0.00 12 TRP A N 3
ATOM 1604 C CA . TRP A 1 12 ? -3.615 -9.427 -0.590 1.00 0.00 12 TRP A CA 3
ATOM 1605 C C . TRP A 1 12 ? -4.460 -9.602 -1.847 1.00 0.00 12 TRP A C 3
ATOM 1606 O O . TRP A 1 12 ? -3.936 -9.890 -2.923 1.00 0.00 12 TRP A O 3
ATOM 1627 N N . ASP A 1 13 ? -5.769 -9.426 -1.704 1.00 0.00 13 ASP A N 3
ATOM 1628 C CA . ASP A 1 13 ? -6.687 -9.564 -2.829 1.00 0.00 13 ASP A CA 3
ATOM 1629 C C . ASP A 1 13 ? -6.759 -8.269 -3.632 1.00 0.00 13 ASP A C 3
ATOM 1630 O O . ASP A 1 13 ? -6.416 -7.196 -3.133 1.00 0.00 13 ASP A O 3
ATOM 1639 N N . CYS A 1 14 ? -7.207 -8.376 -4.878 1.00 0.00 14 CYS A N 3
ATOM 1640 C CA . CYS A 1 14 ? -7.323 -7.215 -5.752 1.00 0.00 14 CYS A CA 3
ATOM 1641 C C . CYS A 1 14 ? -8.773 -6.750 -5.849 1.00 0.00 14 CYS A C 3
ATOM 1642 O O . CYS A 1 14 ? -9.698 -7.493 -5.520 1.00 0.00 14 CYS A O 3
ATOM 1649 N N . SER A 1 15 ? -8.964 -5.515 -6.302 1.00 0.00 15 SER A N 3
ATOM 1650 C CA . SER A 1 15 ? -10.301 -4.949 -6.439 1.00 0.00 15 SER A CA 3
ATOM 1651 C C . SER A 1 15 ? -10.653 -4.737 -7.908 1.00 0.00 15 SER A C 3
ATOM 1652 O O . SER A 1 15 ? -11.816 -4.835 -8.300 1.00 0.00 15 SER A O 3
ATOM 1660 N N . VAL A 1 16 ? -9.640 -4.445 -8.717 1.00 0.00 16 VAL A N 3
ATOM 1661 C CA . VAL A 1 16 ? -9.840 -4.220 -10.144 1.00 0.00 16 VAL A CA 3
ATOM 1662 C C . VAL A 1 16 ? -10.242 -5.508 -10.852 1.00 0.00 16 VAL A C 3
ATOM 1663 O O . VAL A 1 16 ? -11.354 -5.626 -11.368 1.00 0.00 16 VAL A O 3
ATOM 1676 N N . CYS A 1 17 ? -9.330 -6.474 -10.874 1.00 0.00 17 CYS A N 3
ATOM 1677 C CA . CYS A 1 17 ? -9.588 -7.756 -11.520 1.00 0.00 17 CYS A CA 3
ATOM 1678 C C . CYS A 1 17 ? -9.857 -8.842 -10.483 1.00 0.00 17 CYS A C 3
ATOM 1679 O O . CYS A 1 17 ? -10.137 -9.991 -10.828 1.00 0.00 17 CYS A O 3
ATOM 1686 N N . THR A 1 18 ? -9.771 -8.472 -9.209 1.00 0.00 18 THR A N 3
ATOM 1687 C CA . THR A 1 18 ? -10.005 -9.413 -8.121 1.00 0.00 18 THR A CA 3
ATOM 1688 C C . THR A 1 18 ? -9.090 -10.627 -8.239 1.00 0.00 18 THR A C 3
ATOM 1689 O O . THR A 1 18 ? -9.466 -11.739 -7.867 1.00 0.00 18 THR A O 3
ATOM 1700 N N . PHE A 1 19 ? -7.886 -10.407 -8.757 1.00 0.00 19 PHE A N 3
ATOM 1701 C CA . PHE A 1 19 ? -6.917 -11.483 -8.924 1.00 0.00 19 PHE A CA 3
ATOM 1702 C C . PHE A 1 19 ? -6.079 -11.661 -7.661 1.00 0.00 19 PHE A C 3
ATOM 1703 O O . PHE A 1 19 ? -5.679 -10.685 -7.026 1.00 0.00 19 PHE A O 3
ATOM 1720 N N . ARG A 1 20 ? -5.817 -12.914 -7.303 1.00 0.00 20 ARG A N 3
ATOM 1721 C CA . ARG A 1 20 ? -5.029 -13.220 -6.116 1.00 0.00 20 ARG A CA 3
ATOM 1722 C C . ARG A 1 20 ? -3.548 -12.946 -6.361 1.00 0.00 20 ARG A C 3
ATOM 1723 O O . ARG A 1 20 ? -2.944 -13.513 -7.271 1.00 0.00 20 ARG A O 3
ATOM 1744 N N . ASN A 1 21 ? -2.969 -12.073 -5.542 1.00 0.00 21 ASN A N 3
ATOM 1745 C CA . ASN A 1 21 ? -1.559 -11.724 -5.671 1.00 0.00 21 ASN A CA 3
ATOM 1746 C C . ASN A 1 21 ? -0.804 -12.027 -4.381 1.00 0.00 21 ASN A C 3
ATOM 1747 O O . ASN A 1 21 ? -1.349 -11.897 -3.285 1.00 0.00 21 ASN A O 3
ATOM 1758 N N . SER A 1 22 ? 0.455 -12.430 -4.520 1.00 0.00 22 SER A N 3
ATOM 1759 C CA . SER A 1 22 ? 1.286 -12.755 -3.366 1.00 0.00 22 SER A CA 3
ATOM 1760 C C . SER A 1 22 ? 1.700 -11.490 -2.622 1.00 0.00 22 SER A C 3
ATOM 1761 O O . SER A 1 22 ? 1.872 -10.430 -3.224 1.00 0.00 22 SER A O 3
ATOM 1769 N N . ALA A 1 23 ? 1.860 -11.609 -1.308 1.00 0.00 23 ALA A N 3
ATOM 1770 C CA . ALA A 1 23 ? 2.256 -10.476 -0.481 1.00 0.00 23 ALA A CA 3
ATOM 1771 C C . ALA A 1 23 ? 3.468 -9.763 -1.070 1.00 0.00 23 ALA A C 3
ATOM 1772 O O . ALA A 1 23 ? 3.456 -8.546 -1.249 1.00 0.00 23 ALA A O 3
ATOM 1779 N N . GLU A 1 24 ? 4.512 -10.530 -1.369 1.00 0.00 24 GLU A N 3
ATOM 1780 C CA . GLU A 1 24 ? 5.733 -9.969 -1.938 1.00 0.00 24 GLU A CA 3
ATOM 1781 C C . GLU A 1 24 ? 5.410 -8.998 -3.070 1.00 0.00 24 GLU A C 3
ATOM 1782 O O . GLU A 1 24 ? 5.953 -7.896 -3.130 1.00 0.00 24 GLU A O 3
ATOM 1794 N N . ALA A 1 25 ? 4.522 -9.418 -3.966 1.00 0.00 25 ALA A N 3
ATOM 1795 C CA . ALA A 1 25 ? 4.125 -8.586 -5.095 1.00 0.00 25 ALA A CA 3
ATOM 1796 C C . ALA A 1 25 ? 3.532 -7.264 -4.621 1.00 0.00 25 ALA A C 3
ATOM 1797 O O . ALA A 1 25 ? 2.459 -7.234 -4.018 1.00 0.00 25 ALA A O 3
ATOM 1804 N N . PHE A 1 26 ? 4.236 -6.172 -4.898 1.00 0.00 26 PHE A N 3
ATOM 1805 C CA . PHE A 1 26 ? 3.780 -4.846 -4.498 1.00 0.00 26 PHE A CA 3
ATOM 1806 C C . PHE A 1 26 ? 2.485 -4.477 -5.216 1.00 0.00 26 PHE A C 3
ATOM 1807 O O . PHE A 1 26 ? 1.608 -3.827 -4.646 1.00 0.00 26 PHE A O 3
ATOM 1824 N N . LYS A 1 27 ? 2.372 -4.897 -6.472 1.00 0.00 27 LYS A N 3
ATOM 1825 C CA . LYS A 1 27 ? 1.185 -4.613 -7.270 1.00 0.00 27 LYS A CA 3
ATOM 1826 C C . LYS A 1 27 ? 0.577 -5.900 -7.819 1.00 0.00 27 LYS A C 3
ATOM 1827 O O . LYS A 1 27 ? 1.231 -6.943 -7.850 1.00 0.00 27 LYS A O 3
ATOM 1846 N N . CYS A 1 28 ? -0.676 -5.819 -8.252 1.00 0.00 28 CYS A N 3
ATOM 1847 C CA . CYS A 1 28 ? -1.372 -6.977 -8.800 1.00 0.00 28 CYS A CA 3
ATOM 1848 C C . CYS A 1 28 ? -0.551 -7.631 -9.908 1.00 0.00 28 CYS A C 3
ATOM 1849 O O . CYS A 1 28 ? 0.421 -7.055 -10.397 1.00 0.00 28 CYS A O 3
ATOM 1856 N N . MET A 1 29 ? -0.948 -8.837 -10.298 1.00 0.00 29 MET A N 3
ATOM 1857 C CA . MET A 1 29 ? -0.250 -9.569 -11.348 1.00 0.00 29 MET A CA 3
ATOM 1858 C C . MET A 1 29 ? -1.087 -9.623 -12.622 1.00 0.00 29 MET A C 3
ATOM 1859 O O . MET A 1 29 ? -0.552 -9.577 -13.730 1.00 0.00 29 MET A O 3
ATOM 1873 N N . MET A 1 30 ? -2.402 -9.719 -12.457 1.00 0.00 30 MET A N 3
ATOM 1874 C CA . MET A 1 30 ? -3.313 -9.778 -13.595 1.00 0.00 30 MET A CA 3
ATOM 1875 C C . MET A 1 30 ? -3.475 -8.402 -14.233 1.00 0.00 30 MET A C 3
ATOM 1876 O O . MET A 1 30 ? -3.102 -8.193 -15.388 1.00 0.00 30 MET A O 3
ATOM 1890 N N . CYS A 1 31 ? -4.035 -7.465 -13.474 1.00 0.00 31 CYS A N 3
ATOM 1891 C CA . CYS A 1 31 ? -4.248 -6.109 -13.965 1.00 0.00 31 CYS A CA 3
ATOM 1892 C C . CYS A 1 31 ? -3.022 -5.238 -13.706 1.00 0.00 31 CYS A C 3
ATOM 1893 O O . CYS A 1 31 ? -2.812 -4.227 -14.377 1.00 0.00 31 CYS A O 3
ATOM 1900 N N . ASP A 1 32 ? -2.215 -5.638 -12.729 1.00 0.00 32 ASP A N 3
ATOM 1901 C CA . ASP A 1 32 ? -1.009 -4.895 -12.381 1.00 0.00 32 ASP A CA 3
ATOM 1902 C C . ASP A 1 32 ? -1.361 -3.536 -11.786 1.00 0.00 32 ASP A C 3
ATOM 1903 O O . ASP A 1 32 ? -0.749 -2.522 -12.123 1.00 0.00 32 ASP A O 3
ATOM 1912 N N . VAL A 1 33 ? -2.351 -3.522 -10.899 1.00 0.00 33 VAL A N 3
ATOM 1913 C CA . VAL A 1 33 ? -2.784 -2.287 -10.256 1.00 0.00 33 VAL A CA 3
ATOM 1914 C C . VAL A 1 33 ? -2.190 -2.157 -8.859 1.00 0.00 33 VAL A C 3
ATOM 1915 O O . VAL A 1 33 ? -2.267 -3.084 -8.052 1.00 0.00 33 VAL A O 3
ATOM 1928 N N . ARG A 1 34 ? -1.598 -1.000 -8.578 1.00 0.00 34 ARG A N 3
ATOM 1929 C CA . ARG A 1 34 ? -0.990 -0.749 -7.277 1.00 0.00 34 ARG A CA 3
ATOM 1930 C C . ARG A 1 34 ? -2.011 -0.924 -6.157 1.00 0.00 34 ARG A C 3
ATOM 1931 O O . ARG A 1 34 ? -3.173 -0.541 -6.296 1.00 0.00 34 ARG A O 3
ATOM 1952 N N . LYS A 1 35 ? -1.569 -1.505 -5.047 1.00 0.00 35 LYS A N 3
ATOM 1953 C CA . LYS A 1 35 ? -2.443 -1.730 -3.901 1.00 0.00 35 LYS A CA 3
ATOM 1954 C C . LYS A 1 35 ? -2.185 -0.698 -2.808 1.00 0.00 35 LYS A C 3
ATOM 1955 O O . LYS A 1 35 ? -1.046 -0.293 -2.580 1.00 0.00 35 LYS A O 3
ATOM 1974 N N . GLY A 1 36 ? -3.251 -0.276 -2.134 1.00 0.00 36 GLY A N 3
ATOM 1975 C CA . GLY A 1 36 ? -3.117 0.704 -1.073 1.00 0.00 36 GLY A CA 3
ATOM 1976 C C . GLY A 1 36 ? -3.111 0.070 0.304 1.00 0.00 36 GLY A C 3
ATOM 1977 O O . GLY A 1 36 ? -2.973 -1.146 0.436 1.00 0.00 36 GLY A O 3
ATOM 1981 N N . THR A 1 37 ? -3.260 0.897 1.335 1.00 0.00 37 THR A N 3
ATOM 1982 C CA . THR A 1 37 ? -3.268 0.411 2.709 1.00 0.00 37 THR A CA 3
ATOM 1983 C C . THR A 1 37 ? -2.013 -0.400 3.013 1.00 0.00 37 THR A C 3
ATOM 1984 O O . THR A 1 37 ? -2.076 -1.428 3.687 1.00 0.00 37 THR A O 3
ATOM 1995 N N . SER A 1 38 ? -0.875 0.068 2.511 1.00 0.00 38 SER A N 3
ATOM 1996 C CA . SER A 1 38 ? 0.394 -0.616 2.727 1.00 0.00 38 SER A CA 3
ATOM 1997 C C . SER A 1 38 ? 0.801 -0.556 4.196 1.00 0.00 38 SER A C 3
ATOM 1998 O O . SER A 1 38 ? 1.039 -1.585 4.829 1.00 0.00 38 SER A O 3
ATOM 2006 N N . THR A 1 39 ? 0.879 0.658 4.733 1.00 0.00 39 THR A N 3
ATOM 2007 C CA . THR A 1 39 ? 1.258 0.854 6.127 1.00 0.00 39 THR A CA 3
ATOM 2008 C C . THR A 1 39 ? 0.340 0.074 7.061 1.00 0.00 39 THR A C 3
ATOM 2009 O O . THR A 1 39 ? -0.722 -0.397 6.653 1.00 0.00 39 THR A O 3
ATOM 2020 N N . ARG A 1 40 ? 0.755 -0.057 8.317 1.00 0.00 40 ARG A N 3
ATOM 2021 C CA . ARG A 1 40 ? -0.031 -0.781 9.309 1.00 0.00 40 ARG A CA 3
ATOM 2022 C C . ARG A 1 40 ? -0.253 0.073 10.554 1.00 0.00 40 ARG A C 3
ATOM 2023 O O . ARG A 1 40 ? 0.695 0.420 11.259 1.00 0.00 40 ARG A O 3
ATOM 2044 N N . LYS A 1 41 ? -1.511 0.408 10.819 1.00 0.00 41 LYS A N 3
ATOM 2045 C CA . LYS A 1 41 ? -1.858 1.220 11.979 1.00 0.00 41 LYS A CA 3
ATOM 2046 C C . LYS A 1 41 ? -2.435 0.355 13.096 1.00 0.00 41 LYS A C 3
ATOM 2047 O O . LYS A 1 41 ? -3.171 -0.601 12.855 1.00 0.00 41 LYS A O 3
ATOM 2066 N N . PRO A 1 42 ? -2.095 0.699 14.347 1.00 0.00 42 PRO A N 3
ATOM 2067 C CA . PRO A 1 42 ? -2.570 -0.032 15.525 1.00 0.00 42 PRO A CA 3
ATOM 2068 C C . PRO A 1 42 ? -4.062 0.169 15.771 1.00 0.00 42 PRO A C 3
ATOM 2069 O O . PRO A 1 42 ? -4.701 -0.629 16.455 1.00 0.00 42 PRO A O 3
ATOM 2080 N N . ARG A 1 43 ? -4.610 1.241 15.207 1.00 0.00 43 ARG A N 3
ATOM 2081 C CA . ARG A 1 43 ? -6.026 1.547 15.365 1.00 0.00 43 ARG A CA 3
ATOM 2082 C C . ARG A 1 43 ? -6.515 2.456 14.241 1.00 0.00 43 ARG A C 3
ATOM 2083 O O . ARG A 1 43 ? -5.996 3.551 14.024 1.00 0.00 43 ARG A O 3
ATOM 2104 N N . PRO A 1 44 ? -7.538 1.992 13.508 1.00 0.00 44 PRO A N 3
ATOM 2105 C CA . PRO A 1 44 ? -8.119 2.746 12.393 1.00 0.00 44 PRO A CA 3
ATOM 2106 C C . PRO A 1 44 ? -8.887 3.977 12.864 1.00 0.00 44 PRO A C 3
ATOM 2107 O O . PRO A 1 44 ? -10.109 3.941 13.006 1.00 0.00 44 PRO A O 3
ATOM 2118 N N . VAL A 1 45 ? -8.162 5.065 13.105 1.00 0.00 45 VAL A N 3
ATOM 2119 C CA . VAL A 1 45 ? -8.776 6.307 13.559 1.00 0.00 45 VAL A CA 3
ATOM 2120 C C . VAL A 1 45 ? -10.094 6.564 12.837 1.00 0.00 45 VAL A C 3
ATOM 2121 O O . VAL A 1 45 ? -11.075 6.989 13.448 1.00 0.00 45 VAL A O 3
ATOM 2134 N N . SER A 1 46 ? -10.109 6.304 11.534 1.00 0.00 46 SER A N 3
ATOM 2135 C CA . SER A 1 46 ? -11.307 6.511 10.727 1.00 0.00 46 SER A CA 3
ATOM 2136 C C . SER A 1 46 ? -12.179 5.259 10.720 1.00 0.00 46 SER A C 3
ATOM 2137 O O . SER A 1 46 ? -11.674 4.138 10.683 1.00 0.00 46 SER A O 3
ATOM 2145 N N . GLN A 1 47 ? -13.493 5.461 10.756 1.00 0.00 47 GLN A N 3
ATOM 2146 C CA . GLN A 1 47 ? -14.436 4.350 10.754 1.00 0.00 47 GLN A CA 3
ATOM 2147 C C . GLN A 1 47 ? -14.236 3.468 9.526 1.00 0.00 47 GLN A C 3
ATOM 2148 O O . GLN A 1 47 ? -13.446 3.791 8.639 1.00 0.00 47 GLN A O 3
ATOM 2162 N N . SER A 1 48 ? -14.957 2.352 9.481 1.00 0.00 48 SER A N 3
ATOM 2163 C CA . SER A 1 48 ? -14.856 1.421 8.363 1.00 0.00 48 SER A CA 3
ATOM 2164 C C . SER A 1 48 ? -15.406 2.045 7.085 1.00 0.00 48 SER A C 3
ATOM 2165 O O . SER A 1 48 ? -14.682 2.223 6.106 1.00 0.00 48 SER A O 3
ATOM 2173 N N . GLY A 1 49 ? -16.694 2.376 7.101 1.00 0.00 49 GLY A N 3
ATOM 2174 C CA . GLY A 1 49 ? -17.321 2.976 5.938 1.00 0.00 49 GLY A CA 3
ATOM 2175 C C . GLY A 1 49 ? -17.958 1.946 5.026 1.00 0.00 49 GLY A C 3
ATOM 2176 O O . GLY A 1 49 ? -17.647 0.757 5.085 1.00 0.00 49 GLY A O 3
ATOM 2180 N N . PRO A 1 50 ? -18.874 2.404 4.160 1.00 0.00 50 PRO A N 3
ATOM 2181 C CA . PRO A 1 50 ? -19.577 1.529 3.216 1.00 0.00 50 PRO A CA 3
ATOM 2182 C C . PRO A 1 50 ? -18.659 1.004 2.118 1.00 0.00 50 PRO A C 3
ATOM 2183 O O . PRO A 1 50 ? -17.783 1.721 1.633 1.00 0.00 50 PRO A O 3
ATOM 2194 N N . SER A 1 51 ? -18.864 -0.250 1.730 1.00 0.00 51 SER A N 3
ATOM 2195 C CA . SER A 1 51 ? -18.052 -0.872 0.691 1.00 0.00 51 SER A CA 3
ATOM 2196 C C . SER A 1 51 ? -18.913 -1.733 -0.229 1.00 0.00 51 SER A C 3
ATOM 2197 O O . SER A 1 51 ? -19.657 -2.599 0.230 1.00 0.00 51 SER A O 3
ATOM 2205 N N . SER A 1 52 ? -18.804 -1.487 -1.530 1.00 0.00 52 SER A N 3
ATOM 2206 C CA . SER A 1 52 ? -19.575 -2.236 -2.516 1.00 0.00 52 SER A CA 3
ATOM 2207 C C . SER A 1 52 ? -19.592 -3.723 -2.177 1.00 0.00 52 SER A C 3
ATOM 2208 O O . SER A 1 52 ? -20.654 -4.321 -2.008 1.00 0.00 52 SER A O 3
ATOM 2216 N N . GLY A 1 53 ? -18.405 -4.315 -2.079 1.00 0.00 53 GLY A N 3
ATOM 2217 C CA . GLY A 1 53 ? -18.305 -5.727 -1.760 1.00 0.00 53 GLY A CA 3
ATOM 2218 C C . GLY A 1 53 ? -16.986 -6.329 -2.203 1.00 0.00 53 GLY A C 3
ATOM 2219 O O . GLY A 1 53 ? -16.956 -7.504 -2.567 1.00 0.00 53 GLY A O 3
ATOM 2224 N N . GLY A 1 1 ? 3.713 -21.044 12.717 1.00 0.00 1 GLY A N 4
ATOM 2225 C CA . GLY A 1 1 ? 4.545 -22.212 12.942 1.00 0.00 1 GLY A CA 4
ATOM 2226 C C . GLY A 1 1 ? 3.758 -23.506 12.872 1.00 0.00 1 GLY A C 4
ATOM 2227 O O . GLY A 1 1 ? 2.712 -23.570 12.226 1.00 0.00 1 GLY A O 4
ATOM 2231 N N . SER A 1 2 ? 4.262 -24.540 13.539 1.00 0.00 2 SER A N 4
ATOM 2232 C CA . SER A 1 2 ? 3.601 -25.840 13.546 1.00 0.00 2 SER A CA 4
ATOM 2233 C C . SER A 1 2 ? 2.173 -25.721 14.069 1.00 0.00 2 SER A C 4
ATOM 2234 O O . SER A 1 2 ? 1.229 -26.203 13.443 1.00 0.00 2 SER A O 4
ATOM 2242 N N . SER A 1 3 ? 2.024 -25.076 15.221 1.00 0.00 3 SER A N 4
ATOM 2243 C CA . SER A 1 3 ? 0.712 -24.897 15.832 1.00 0.00 3 SER A CA 4
ATOM 2244 C C . SER A 1 3 ? 0.057 -23.608 15.344 1.00 0.00 3 SER A C 4
ATOM 2245 O O . SER A 1 3 ? 0.736 -22.625 15.052 1.00 0.00 3 SER A O 4
ATOM 2253 N N . GLY A 1 4 ? -1.270 -23.621 15.259 1.00 0.00 4 GLY A N 4
ATOM 2254 C CA . GLY A 1 4 ? -1.996 -22.450 14.806 1.00 0.00 4 GLY A CA 4
ATOM 2255 C C . GLY A 1 4 ? -1.965 -21.321 15.818 1.00 0.00 4 GLY A C 4
ATOM 2256 O O . GLY A 1 4 ? -2.956 -21.066 16.503 1.00 0.00 4 GLY A O 4
ATOM 2260 N N . SER A 1 5 ? -0.825 -20.645 15.914 1.00 0.00 5 SER A N 4
ATOM 2261 C CA . SER A 1 5 ? -0.668 -19.542 16.854 1.00 0.00 5 SER A CA 4
ATOM 2262 C C . SER A 1 5 ? -1.076 -18.219 16.212 1.00 0.00 5 SER A C 4
ATOM 2263 O O . SER A 1 5 ? -1.949 -17.515 16.718 1.00 0.00 5 SER A O 4
ATOM 2271 N N . SER A 1 6 ? -0.437 -17.889 15.095 1.00 0.00 6 SER A N 4
ATOM 2272 C CA . SER A 1 6 ? -0.730 -16.649 14.385 1.00 0.00 6 SER A CA 4
ATOM 2273 C C . SER A 1 6 ? -1.586 -16.919 13.151 1.00 0.00 6 SER A C 4
ATOM 2274 O O . SER A 1 6 ? -1.454 -17.957 12.504 1.00 0.00 6 SER A O 4
ATOM 2282 N N . GLY A 1 7 ? -2.467 -15.975 12.832 1.00 0.00 7 GLY A N 4
ATOM 2283 C CA . GLY A 1 7 ? -3.333 -16.129 11.677 1.00 0.00 7 GLY A CA 4
ATOM 2284 C C . GLY A 1 7 ? -3.137 -15.027 10.655 1.00 0.00 7 GLY A C 4
ATOM 2285 O O . GLY A 1 7 ? -4.076 -14.301 10.327 1.00 0.00 7 GLY A O 4
ATOM 2289 N N . ASP A 1 8 ? -1.915 -14.900 10.151 1.00 0.00 8 ASP A N 4
ATOM 2290 C CA . ASP A 1 8 ? -1.598 -13.878 9.160 1.00 0.00 8 ASP A CA 4
ATOM 2291 C C . ASP A 1 8 ? -1.989 -14.340 7.760 1.00 0.00 8 ASP A C 4
ATOM 2292 O O . ASP A 1 8 ? -1.636 -15.440 7.338 1.00 0.00 8 ASP A O 4
ATOM 2301 N N . GLU A 1 9 ? -2.722 -13.491 7.045 1.00 0.00 9 GLU A N 4
ATOM 2302 C CA . GLU A 1 9 ? -3.162 -13.814 5.693 1.00 0.00 9 GLU A CA 4
ATOM 2303 C C . GLU A 1 9 ? -2.020 -13.646 4.694 1.00 0.00 9 GLU A C 4
ATOM 2304 O O . GLU A 1 9 ? -1.752 -14.535 3.887 1.00 0.00 9 GLU A O 4
ATOM 2316 N N . GLY A 1 10 ? -1.351 -12.499 4.756 1.00 0.00 10 GLY A N 4
ATOM 2317 C CA . GLY A 1 10 ? -0.247 -12.235 3.852 1.00 0.00 10 GLY A CA 4
ATOM 2318 C C . GLY A 1 10 ? -0.714 -11.836 2.467 1.00 0.00 10 GLY A C 4
ATOM 2319 O O . GLY A 1 10 ? -0.522 -10.696 2.043 1.00 0.00 10 GLY A O 4
ATOM 2323 N N . TYR A 1 11 ? -1.327 -12.777 1.758 1.00 0.00 11 TYR A N 4
ATOM 2324 C CA . TYR A 1 11 ? -1.820 -12.520 0.410 1.00 0.00 11 TYR A CA 4
ATOM 2325 C C . TYR A 1 11 ? -2.913 -11.455 0.423 1.00 0.00 11 TYR A C 4
ATOM 2326 O O . TYR A 1 11 ? -3.815 -11.487 1.260 1.00 0.00 11 TYR A O 4
ATOM 2344 N N . TRP A 1 12 ? -2.825 -10.515 -0.511 1.00 0.00 12 TRP A N 4
ATOM 2345 C CA . TRP A 1 12 ? -3.807 -9.441 -0.608 1.00 0.00 12 TRP A CA 4
ATOM 2346 C C . TRP A 1 12 ? -4.694 -9.624 -1.834 1.00 0.00 12 TRP A C 4
ATOM 2347 O O . TRP A 1 12 ? -4.202 -9.832 -2.943 1.00 0.00 12 TRP A O 4
ATOM 2368 N N . ASP A 1 13 ? -6.004 -9.544 -1.627 1.00 0.00 13 ASP A N 4
ATOM 2369 C CA . ASP A 1 13 ? -6.961 -9.700 -2.717 1.00 0.00 13 ASP A CA 4
ATOM 2370 C C . ASP A 1 13 ? -7.080 -8.410 -3.524 1.00 0.00 13 ASP A C 4
ATOM 2371 O O . ASP A 1 13 ? -7.054 -7.312 -2.967 1.00 0.00 13 ASP A O 4
ATOM 2380 N N . CYS A 1 14 ? -7.210 -8.551 -4.839 1.00 0.00 14 CYS A N 4
ATOM 2381 C CA . CYS A 1 14 ? -7.332 -7.398 -5.723 1.00 0.00 14 CYS A CA 4
ATOM 2382 C C . CYS A 1 14 ? -8.789 -6.966 -5.856 1.00 0.00 14 CYS A C 4
ATOM 2383 O O . CYS A 1 14 ? -9.704 -7.733 -5.557 1.00 0.00 14 CYS A O 4
ATOM 2390 N N . SER A 1 15 ? -8.996 -5.733 -6.307 1.00 0.00 15 SER A N 4
ATOM 2391 C CA . SER A 1 15 ? -10.342 -5.197 -6.477 1.00 0.00 15 SER A CA 4
ATOM 2392 C C . SER A 1 15 ? -10.627 -4.901 -7.946 1.00 0.00 15 SER A C 4
ATOM 2393 O O . SER A 1 15 ? -11.761 -5.028 -8.408 1.00 0.00 15 SER A O 4
ATOM 2401 N N . VAL A 1 16 ? -9.589 -4.503 -8.675 1.00 0.00 16 VAL A N 4
ATOM 2402 C CA . VAL A 1 16 ? -9.727 -4.189 -10.092 1.00 0.00 16 VAL A CA 4
ATOM 2403 C C . VAL A 1 16 ? -10.139 -5.421 -10.891 1.00 0.00 16 VAL A C 4
ATOM 2404 O O . VAL A 1 16 ? -11.210 -5.452 -11.496 1.00 0.00 16 VAL A O 4
ATOM 2417 N N . CYS A 1 17 ? -9.281 -6.436 -10.888 1.00 0.00 17 CYS A N 4
ATOM 2418 C CA . CYS A 1 17 ? -9.554 -7.671 -11.612 1.00 0.00 17 CYS A CA 4
ATOM 2419 C C . CYS A 1 17 ? -9.880 -8.807 -10.646 1.00 0.00 17 CYS A C 4
ATOM 2420 O O . CYS A 1 17 ? -10.036 -9.958 -11.053 1.00 0.00 17 CYS A O 4
ATOM 2427 N N . THR A 1 18 ? -9.981 -8.474 -9.362 1.00 0.00 18 THR A N 4
ATOM 2428 C CA . THR A 1 18 ? -10.287 -9.465 -8.338 1.00 0.00 18 THR A CA 4
ATOM 2429 C C . THR A 1 18 ? -9.334 -10.652 -8.419 1.00 0.00 18 THR A C 4
ATOM 2430 O O . THR A 1 18 ? -9.709 -11.784 -8.114 1.00 0.00 18 THR A O 4
ATOM 2441 N N . PHE A 1 19 ? -8.098 -10.386 -8.830 1.00 0.00 19 PHE A N 4
ATOM 2442 C CA . PHE A 1 19 ? -7.091 -11.433 -8.952 1.00 0.00 19 PHE A CA 4
ATOM 2443 C C . PHE A 1 19 ? -6.311 -11.591 -7.650 1.00 0.00 19 PHE A C 4
ATOM 2444 O O . PHE A 1 19 ? -6.013 -10.608 -6.969 1.00 0.00 19 PHE A O 4
ATOM 2461 N N . ARG A 1 20 ? -5.982 -12.833 -7.310 1.00 0.00 20 ARG A N 4
ATOM 2462 C CA . ARG A 1 20 ? -5.238 -13.119 -6.090 1.00 0.00 20 ARG A CA 4
ATOM 2463 C C . ARG A 1 20 ? -3.739 -12.946 -6.314 1.00 0.00 20 ARG A C 4
ATOM 2464 O O . ARG A 1 20 ? -3.197 -13.389 -7.326 1.00 0.00 20 ARG A O 4
ATOM 2485 N N . ASN A 1 21 ? -3.074 -12.298 -5.362 1.00 0.00 21 ASN A N 4
ATOM 2486 C CA . ASN A 1 21 ? -1.638 -12.065 -5.456 1.00 0.00 21 ASN A CA 4
ATOM 2487 C C . ASN A 1 21 ? -0.962 -12.282 -4.106 1.00 0.00 21 ASN A C 4
ATOM 2488 O O . ASN A 1 21 ? -1.628 -12.376 -3.075 1.00 0.00 21 ASN A O 4
ATOM 2499 N N . S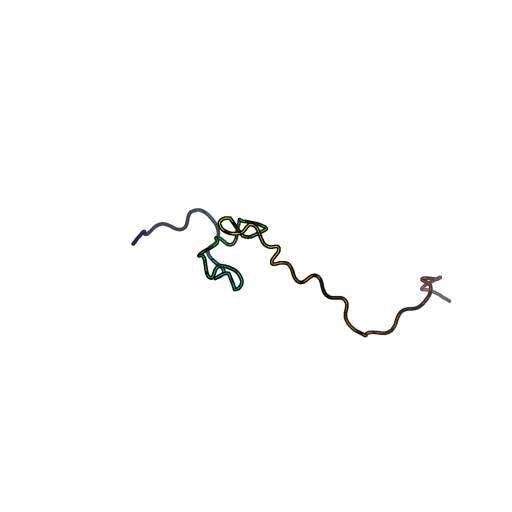ER A 1 22 ? 0.365 -12.361 -4.120 1.00 0.00 22 SER A N 4
ATOM 2500 C CA . SER A 1 22 ? 1.131 -12.570 -2.897 1.00 0.00 22 SER A CA 4
ATOM 2501 C C . SER A 1 22 ? 1.608 -11.240 -2.321 1.00 0.00 22 SER A C 4
ATOM 2502 O O . SER A 1 22 ? 1.652 -10.228 -3.020 1.00 0.00 22 SER A O 4
ATOM 2510 N N . ALA A 1 23 ? 1.965 -11.252 -1.041 1.00 0.00 23 ALA A N 4
ATOM 2511 C CA . ALA A 1 23 ? 2.441 -10.048 -0.370 1.00 0.00 23 ALA A CA 4
ATOM 2512 C C . ALA A 1 23 ? 3.698 -9.505 -1.042 1.00 0.00 23 ALA A C 4
ATOM 2513 O O . ALA A 1 23 ? 3.748 -8.341 -1.435 1.00 0.00 23 ALA A O 4
ATOM 2520 N N . GLU A 1 24 ? 4.710 -10.357 -1.168 1.00 0.00 24 GLU A N 4
ATOM 2521 C CA . GLU A 1 24 ? 5.968 -9.961 -1.791 1.00 0.00 24 GLU A CA 4
ATOM 2522 C C . GLU A 1 24 ? 5.715 -9.153 -3.061 1.00 0.00 24 GLU A C 4
ATOM 2523 O O . GLU A 1 24 ? 6.471 -8.240 -3.389 1.00 0.00 24 GLU A O 4
ATOM 2535 N N . ALA A 1 25 ? 4.645 -9.497 -3.771 1.00 0.00 25 ALA A N 4
ATOM 2536 C CA . ALA A 1 25 ? 4.291 -8.804 -5.003 1.00 0.00 25 ALA A CA 4
ATOM 2537 C C . ALA A 1 25 ? 3.942 -7.345 -4.731 1.00 0.00 25 ALA A C 4
ATOM 2538 O O . ALA A 1 25 ? 2.975 -7.048 -4.028 1.00 0.00 25 ALA A O 4
ATOM 2545 N N . PHE A 1 26 ? 4.734 -6.437 -5.292 1.00 0.00 26 PHE A N 4
ATOM 2546 C CA . PHE A 1 26 ? 4.509 -5.008 -5.108 1.00 0.00 26 PHE A CA 4
ATOM 2547 C C . PHE A 1 26 ? 3.087 -4.626 -5.508 1.00 0.00 26 PHE A C 4
ATOM 2548 O O . PHE A 1 26 ? 2.414 -3.869 -4.807 1.00 0.00 26 PHE A O 4
ATOM 2565 N N . LYS A 1 27 ? 2.635 -5.154 -6.640 1.00 0.00 27 LYS A N 4
ATOM 2566 C CA . LYS A 1 27 ? 1.293 -4.870 -7.136 1.00 0.00 27 LYS A CA 4
ATOM 2567 C C . LYS A 1 27 ? 0.691 -6.098 -7.810 1.00 0.00 27 LYS A C 4
ATOM 2568 O O . LYS A 1 27 ? 1.354 -7.126 -7.957 1.00 0.00 27 LYS A O 4
ATOM 2587 N N . CYS A 1 28 ? -0.568 -5.986 -8.219 1.00 0.00 28 CYS A N 4
ATOM 2588 C CA . CYS A 1 28 ? -1.260 -7.086 -8.879 1.00 0.00 28 CYS A CA 4
ATOM 2589 C C . CYS A 1 28 ? -0.446 -7.611 -10.059 1.00 0.00 28 CYS A C 4
ATOM 2590 O O . CYS A 1 28 ? 0.481 -6.952 -10.528 1.00 0.00 28 CYS A O 4
ATOM 2597 N N . MET A 1 29 ? -0.800 -8.801 -10.532 1.00 0.00 29 MET A N 4
ATOM 2598 C CA . MET A 1 29 ? -0.104 -9.413 -11.658 1.00 0.00 29 MET A CA 4
ATOM 2599 C C . MET A 1 29 ? -0.989 -9.430 -12.900 1.00 0.00 29 MET A C 4
ATOM 2600 O O . MET A 1 29 ? -0.502 -9.291 -14.022 1.00 0.00 29 MET A O 4
ATOM 2614 N N . MET A 1 30 ? -2.290 -9.602 -12.692 1.00 0.00 30 MET A N 4
ATOM 2615 C CA . MET A 1 30 ? -3.242 -9.636 -13.796 1.00 0.00 30 MET A CA 4
ATOM 2616 C C . MET A 1 30 ? -3.448 -8.241 -14.380 1.00 0.00 30 MET A C 4
ATOM 2617 O O . MET A 1 30 ? -3.115 -7.986 -15.537 1.00 0.00 30 MET A O 4
ATOM 2631 N N . CYS A 1 31 ? -3.999 -7.342 -13.571 1.00 0.00 31 CYS A N 4
ATOM 2632 C CA . CYS A 1 31 ? -4.251 -5.974 -14.007 1.00 0.00 31 CYS A CA 4
ATOM 2633 C C . CYS A 1 31 ? -3.061 -5.074 -13.686 1.00 0.00 31 CYS A C 4
ATOM 2634 O O . CYS A 1 31 ? -2.892 -4.013 -14.288 1.00 0.00 31 CYS A O 4
ATOM 2641 N N . ASP A 1 32 ? -2.240 -5.505 -12.735 1.00 0.00 32 ASP A N 4
ATOM 2642 C CA . ASP A 1 32 ? -1.065 -4.739 -12.335 1.00 0.00 32 ASP A CA 4
ATOM 2643 C C . ASP A 1 32 ? -1.471 -3.409 -11.707 1.00 0.00 32 ASP A C 4
ATOM 2644 O O . ASP A 1 32 ? -0.881 -2.369 -11.997 1.00 0.00 32 ASP A O 4
ATOM 2653 N N . VAL A 1 33 ? -2.483 -3.451 -10.847 1.00 0.00 33 VAL A N 4
ATOM 2654 C CA . VAL A 1 33 ? -2.968 -2.250 -10.178 1.00 0.00 33 VAL A CA 4
ATOM 2655 C C . VAL A 1 33 ? -2.314 -2.080 -8.811 1.00 0.00 33 VAL A C 4
ATOM 2656 O O . VAL A 1 33 ? -2.168 -3.043 -8.058 1.00 0.00 33 VAL A O 4
ATOM 2669 N N . ARG A 1 34 ? -1.924 -0.850 -8.497 1.00 0.00 34 ARG A N 4
ATOM 2670 C CA . ARG A 1 34 ? -1.285 -0.553 -7.220 1.00 0.00 34 ARG A CA 4
ATOM 2671 C C . ARG A 1 34 ? -2.220 -0.872 -6.057 1.00 0.00 34 ARG A C 4
ATOM 2672 O O . ARG A 1 34 ? -3.412 -0.565 -6.102 1.00 0.00 34 ARG A O 4
ATOM 2693 N N . LYS A 1 35 ? -1.672 -1.491 -5.017 1.00 0.00 35 LYS A N 4
ATOM 2694 C CA . LYS A 1 35 ? -2.456 -1.852 -3.841 1.00 0.00 35 LYS A CA 4
ATOM 2695 C C . LYS A 1 35 ? -2.161 -0.908 -2.680 1.00 0.00 35 LYS A C 4
ATOM 2696 O O . LYS A 1 35 ? -1.319 -0.017 -2.790 1.00 0.00 35 LYS A O 4
ATOM 2715 N N . GLY A 1 36 ? -2.859 -1.109 -1.567 1.00 0.00 36 GLY A N 4
ATOM 2716 C CA . GLY A 1 36 ? -2.656 -0.269 -0.401 1.00 0.00 36 GLY A CA 4
ATOM 2717 C C . GLY A 1 36 ? -3.816 -0.339 0.573 1.00 0.00 36 GLY A C 4
ATOM 2718 O O . GLY A 1 36 ? -4.960 -0.556 0.174 1.00 0.00 36 GLY A O 4
ATOM 2722 N N . THR A 1 37 ? -3.520 -0.157 1.856 1.00 0.00 37 THR A N 4
ATOM 2723 C CA . THR A 1 37 ? -4.545 -0.203 2.891 1.00 0.00 37 THR A CA 4
ATOM 2724 C C . THR A 1 37 ? -4.980 1.200 3.297 1.00 0.00 37 THR A C 4
ATOM 2725 O O . THR A 1 37 ? -4.159 2.111 3.396 1.00 0.00 37 THR A O 4
ATOM 2736 N N . SER A 1 38 ? -6.278 1.367 3.534 1.00 0.00 38 SER A N 4
ATOM 2737 C CA . SER A 1 38 ? -6.823 2.661 3.927 1.00 0.00 38 SER A CA 4
ATOM 2738 C C . SER A 1 38 ? -6.045 3.244 5.103 1.00 0.00 38 SER A C 4
ATOM 2739 O O . SER A 1 38 ? -5.487 4.338 5.014 1.00 0.00 38 SER A O 4
ATOM 2747 N N . THR A 1 39 ? -6.012 2.504 6.207 1.00 0.00 39 THR A N 4
ATOM 2748 C CA . THR A 1 39 ? -5.304 2.945 7.402 1.00 0.00 39 THR A CA 4
ATOM 2749 C C . THR A 1 39 ? -5.931 4.210 7.977 1.00 0.00 39 THR A C 4
ATOM 2750 O O . THR A 1 39 ? -5.227 5.119 8.417 1.00 0.00 39 THR A O 4
ATOM 2761 N N . ARG A 1 40 ? -7.259 4.263 7.970 1.00 0.00 40 ARG A N 4
ATOM 2762 C CA . ARG A 1 40 ? -7.981 5.417 8.490 1.00 0.00 40 ARG A CA 4
ATOM 2763 C C . ARG A 1 40 ? -8.092 5.349 10.011 1.00 0.00 40 ARG A C 4
ATOM 2764 O O . ARG A 1 40 ? -8.367 4.291 10.577 1.00 0.00 40 ARG A O 4
ATOM 2785 N N . LYS A 1 41 ? -7.877 6.485 10.666 1.00 0.00 41 LYS A N 4
ATOM 2786 C CA . LYS A 1 41 ? -7.953 6.556 12.120 1.00 0.00 41 LYS A CA 4
ATOM 2787 C C . LYS A 1 41 ? -9.163 7.372 12.562 1.00 0.00 41 LYS A C 4
ATOM 2788 O O . LYS A 1 41 ? -9.349 8.520 12.158 1.00 0.00 41 LYS A O 4
ATOM 2807 N N . PRO A 1 42 ? -10.007 6.769 13.413 1.00 0.00 42 PRO A N 4
ATOM 2808 C CA . PRO A 1 42 ? -11.212 7.423 13.930 1.00 0.00 42 PRO A CA 4
ATOM 2809 C C . PRO A 1 42 ? -10.888 8.554 14.900 1.00 0.00 42 PRO A C 4
ATOM 2810 O O . PRO A 1 42 ? -11.745 9.380 15.214 1.00 0.00 42 PRO A O 4
ATOM 2821 N N . ARG A 1 43 ? -9.645 8.585 15.371 1.00 0.00 43 ARG A N 4
ATOM 2822 C CA . ARG A 1 43 ? -9.208 9.614 16.306 1.00 0.00 43 ARG A CA 4
ATOM 2823 C C . ARG A 1 43 ? -9.294 10.999 15.670 1.00 0.00 43 ARG A C 4
ATOM 2824 O O . ARG A 1 43 ? -8.682 11.273 14.638 1.00 0.00 43 ARG A O 4
ATOM 2845 N N . PRO A 1 44 ? -10.072 11.892 16.299 1.00 0.00 44 PRO A N 4
ATOM 2846 C CA . PRO A 1 44 ? -10.257 13.262 15.812 1.00 0.00 44 PRO A CA 4
ATOM 2847 C C . PRO A 1 44 ? -8.996 14.106 15.965 1.00 0.00 44 PRO A C 4
ATOM 2848 O O . PRO A 1 44 ? -8.414 14.180 17.047 1.00 0.00 44 PRO A O 4
ATOM 2859 N N . VAL A 1 45 ? -8.580 14.743 14.875 1.00 0.00 45 VAL A N 4
ATOM 2860 C CA . VAL A 1 45 ? -7.389 15.584 14.888 1.00 0.00 45 VAL A CA 4
ATOM 2861 C C . VAL A 1 45 ? -7.624 16.856 15.694 1.00 0.00 45 VAL A C 4
ATOM 2862 O O . VAL A 1 45 ? -8.320 17.768 15.245 1.00 0.00 45 VAL A O 4
ATOM 2875 N N . SER A 1 46 ? -7.039 16.912 16.886 1.00 0.00 46 SER A N 4
ATOM 2876 C CA . SER A 1 46 ? -7.187 18.073 17.756 1.00 0.00 46 SER A CA 4
ATOM 2877 C C . SER A 1 46 ? -5.852 18.448 18.392 1.00 0.00 46 SER A C 4
ATOM 2878 O O . SER A 1 46 ? -5.231 17.639 19.081 1.00 0.00 46 SER A O 4
ATOM 2886 N N . GLN A 1 47 ? -5.417 19.682 18.155 1.00 0.00 47 GLN A N 4
ATOM 2887 C CA . GLN A 1 47 ? -4.155 20.165 18.704 1.00 0.00 47 GLN A CA 4
ATOM 2888 C C . GLN A 1 47 ? -4.393 21.015 19.947 1.00 0.00 47 GLN A C 4
ATOM 2889 O O . GLN A 1 47 ? -4.854 22.153 19.855 1.00 0.00 47 GLN A O 4
ATOM 2903 N N . SER A 1 48 ? -4.075 20.456 21.111 1.00 0.00 48 SER A N 4
ATOM 2904 C CA . SER A 1 48 ? -4.258 21.162 22.373 1.00 0.00 48 SER A CA 4
ATOM 2905 C C . SER A 1 48 ? -3.290 22.335 22.485 1.00 0.00 48 SER A C 4
ATOM 2906 O O . SER A 1 48 ? -3.673 23.434 22.884 1.00 0.00 48 SER A O 4
ATOM 2914 N N . GLY A 1 49 ? -2.032 22.093 22.130 1.00 0.00 49 GLY A N 4
ATOM 2915 C CA . GLY A 1 49 ? -1.027 23.138 22.197 1.00 0.00 49 GLY A CA 4
ATOM 2916 C C . GLY A 1 49 ? 0.383 22.584 22.248 1.00 0.00 49 GLY A C 4
ATOM 2917 O O . GLY A 1 49 ? 0.646 21.554 22.869 1.00 0.00 49 GLY A O 4
ATOM 2921 N N . PRO A 1 50 ? 1.319 23.276 21.582 1.00 0.00 50 PRO A N 4
ATOM 2922 C CA . PRO A 1 50 ? 2.726 22.865 21.538 1.00 0.00 50 PRO A CA 4
ATOM 2923 C C . PRO A 1 50 ? 3.421 23.033 22.885 1.00 0.00 50 PRO A C 4
ATOM 2924 O O . PRO A 1 50 ? 2.997 23.835 23.717 1.00 0.00 50 PRO A O 4
ATOM 2935 N N . SER A 1 51 ? 4.490 22.272 23.093 1.00 0.00 51 SER A N 4
ATOM 2936 C CA . SER A 1 51 ? 5.242 22.334 24.340 1.00 0.00 51 SER A CA 4
ATOM 2937 C C . SER A 1 51 ? 6.712 22.645 24.074 1.00 0.00 51 SER A C 4
ATOM 2938 O O . SER A 1 51 ? 7.420 21.857 23.446 1.00 0.00 51 SER A O 4
ATOM 2946 N N . SER A 1 52 ? 7.163 23.798 24.556 1.00 0.00 52 SER A N 4
ATOM 2947 C CA . SER A 1 52 ? 8.548 24.216 24.367 1.00 0.00 52 SER A CA 4
ATOM 2948 C C . SER A 1 52 ? 9.512 23.133 24.842 1.00 0.00 52 SER A C 4
ATOM 2949 O O . SER A 1 52 ? 10.438 22.754 24.127 1.00 0.00 52 SER A O 4
ATOM 2957 N N . GLY A 1 53 ? 9.286 22.640 26.056 1.00 0.00 53 GLY A N 4
ATOM 2958 C CA . GLY A 1 53 ? 10.142 21.606 26.608 1.00 0.00 53 GLY A CA 4
ATOM 2959 C C . GLY A 1 53 ? 10.594 20.608 25.560 1.00 0.00 53 GLY A C 4
ATOM 2960 O O . GLY A 1 53 ? 9.790 19.781 25.134 1.00 0.00 53 GLY A O 4
ATOM 2965 N N . GLY A 1 1 ? -9.024 -33.274 7.201 1.00 0.00 1 GLY A N 5
ATOM 2966 C CA . GLY A 1 1 ? -10.120 -33.685 6.342 1.00 0.00 1 GLY A CA 5
ATOM 2967 C C . GLY A 1 1 ? -9.873 -33.349 4.885 1.00 0.00 1 GLY A C 5
ATOM 2968 O O . GLY A 1 1 ? -10.122 -34.169 4.001 1.00 0.00 1 GLY A O 5
ATOM 2972 N N . SER A 1 2 ? -9.382 -32.140 4.633 1.00 0.00 2 SER A N 5
ATOM 2973 C CA . SER A 1 2 ? -9.107 -31.695 3.272 1.00 0.00 2 SER A CA 5
ATOM 2974 C C . SER A 1 2 ? -8.134 -32.643 2.578 1.00 0.00 2 SER A C 5
ATOM 2975 O O . SER A 1 2 ? -7.229 -33.192 3.206 1.00 0.00 2 SER A O 5
ATOM 2983 N N . SER A 1 3 ? -8.327 -32.830 1.276 1.00 0.00 3 SER A N 5
ATOM 2984 C CA . SER A 1 3 ? -7.470 -33.714 0.495 1.00 0.00 3 SER A CA 5
ATOM 2985 C C . SER A 1 3 ? -6.321 -32.936 -0.140 1.00 0.00 3 SER A C 5
ATOM 2986 O O . SER A 1 3 ? -5.172 -33.377 -0.120 1.00 0.00 3 SER A O 5
ATOM 2994 N N . GLY A 1 4 ? -6.640 -31.774 -0.702 1.00 0.00 4 GLY A N 5
ATOM 2995 C CA . GLY A 1 4 ? -5.625 -30.952 -1.335 1.00 0.00 4 GLY A CA 5
ATOM 2996 C C . GLY A 1 4 ? -4.939 -30.022 -0.355 1.00 0.00 4 GLY A C 5
ATOM 2997 O O . GLY A 1 4 ? -5.180 -30.091 0.850 1.00 0.00 4 GLY A O 5
ATOM 3001 N N . SER A 1 5 ? -4.079 -29.150 -0.872 1.00 0.00 5 SER A N 5
ATOM 3002 C CA . SER A 1 5 ? -3.350 -28.206 -0.033 1.00 0.00 5 SER A CA 5
ATOM 3003 C C . SER A 1 5 ? -4.267 -27.083 0.444 1.00 0.00 5 SER A C 5
ATOM 3004 O O . SER A 1 5 ? -5.126 -26.610 -0.301 1.00 0.00 5 SER A O 5
ATOM 3012 N N . SER A 1 6 ? -4.078 -26.662 1.690 1.00 0.00 6 SER A N 5
ATOM 3013 C CA . SER A 1 6 ? -4.890 -25.598 2.269 1.00 0.00 6 SER A CA 5
ATOM 3014 C C . SER A 1 6 ? -4.473 -24.237 1.720 1.00 0.00 6 SER A C 5
ATOM 3015 O O . SER A 1 6 ? -5.282 -23.516 1.137 1.00 0.00 6 SER A O 5
ATOM 3023 N N . GLY A 1 7 ? -3.203 -23.892 1.911 1.00 0.00 7 GLY A N 5
ATOM 3024 C CA . GLY A 1 7 ? -2.700 -22.619 1.429 1.00 0.00 7 GLY A CA 5
ATOM 3025 C C . GLY A 1 7 ? -1.659 -22.019 2.354 1.00 0.00 7 GLY A C 5
ATOM 3026 O O . GLY A 1 7 ? -1.225 -22.662 3.310 1.00 0.00 7 GLY A O 5
ATOM 3030 N N . ASP A 1 8 ? -1.258 -20.786 2.070 1.00 0.00 8 ASP A N 5
ATOM 3031 C CA . ASP A 1 8 ? -0.261 -20.099 2.883 1.00 0.00 8 ASP A CA 5
ATOM 3032 C C . ASP A 1 8 ? -0.752 -18.714 3.291 1.00 0.00 8 ASP A C 5
ATOM 3033 O O . ASP A 1 8 ? -1.661 -18.161 2.673 1.00 0.00 8 ASP A O 5
ATOM 3042 N N . GLU A 1 9 ? -0.146 -18.160 4.337 1.00 0.00 9 GLU A N 5
ATOM 3043 C CA . GLU A 1 9 ? -0.524 -16.841 4.828 1.00 0.00 9 GLU A CA 5
ATOM 3044 C C . GLU A 1 9 ? 0.397 -15.764 4.260 1.00 0.00 9 GLU A C 5
ATOM 3045 O O . GLU A 1 9 ? 1.573 -15.690 4.612 1.00 0.00 9 GLU A O 5
ATOM 3057 N N . GLY A 1 10 ? -0.148 -14.932 3.378 1.00 0.00 10 GLY A N 5
ATOM 3058 C CA . GLY A 1 10 ? 0.638 -13.872 2.774 1.00 0.00 10 GLY A CA 5
ATOM 3059 C C . GLY A 1 10 ? 0.155 -13.512 1.383 1.00 0.00 10 GLY A C 5
ATOM 3060 O O . GLY A 1 10 ? 0.829 -13.793 0.393 1.00 0.00 10 GLY A O 5
ATOM 3064 N N . TYR A 1 11 ? -1.016 -12.890 1.308 1.00 0.00 11 TYR A N 5
ATOM 3065 C CA . TYR A 1 11 ? -1.591 -12.495 0.028 1.00 0.00 11 TYR A CA 5
ATOM 3066 C C . TYR A 1 11 ? -2.667 -11.430 0.219 1.00 0.00 11 TYR A C 5
ATOM 3067 O O . TYR A 1 11 ? -3.298 -11.352 1.273 1.00 0.00 11 TYR A O 5
ATOM 3085 N N . TRP A 1 12 ? -2.871 -10.614 -0.809 1.00 0.00 12 TRP A N 5
ATOM 3086 C CA . TRP A 1 12 ? -3.871 -9.553 -0.756 1.00 0.00 12 TRP A CA 5
ATOM 3087 C C . TRP A 1 12 ? -4.839 -9.659 -1.928 1.00 0.00 12 TRP A C 5
ATOM 3088 O O . TRP A 1 12 ? -4.437 -9.961 -3.052 1.00 0.00 12 TRP A O 5
ATOM 3109 N N . ASP A 1 13 ? -6.116 -9.409 -1.660 1.00 0.00 13 ASP A N 5
ATOM 3110 C CA . ASP A 1 13 ? -7.142 -9.475 -2.694 1.00 0.00 13 ASP A CA 5
ATOM 3111 C C . ASP A 1 13 ? -7.165 -8.192 -3.520 1.00 0.00 13 ASP A C 5
ATOM 3112 O O . ASP A 1 13 ? -7.011 -7.094 -2.984 1.00 0.00 13 ASP A O 5
ATOM 3121 N N . CYS A 1 14 ? -7.357 -8.339 -4.826 1.00 0.00 14 CYS A N 5
ATOM 3122 C CA . CYS A 1 14 ? -7.399 -7.193 -5.727 1.00 0.00 14 CYS A CA 5
ATOM 3123 C C . CYS A 1 14 ? -8.812 -6.622 -5.815 1.00 0.00 14 CYS A C 5
ATOM 3124 O O . CYS A 1 14 ? -9.783 -7.280 -5.442 1.00 0.00 14 CYS A O 5
ATOM 3131 N N . SER A 1 15 ? -8.917 -5.394 -6.312 1.00 0.00 15 SER A N 5
ATOM 3132 C CA . SER A 1 15 ? -10.210 -4.732 -6.446 1.00 0.00 15 SER A CA 5
ATOM 3133 C C . SER A 1 15 ? -10.591 -4.579 -7.915 1.00 0.00 15 SER A C 5
ATOM 3134 O O . SER A 1 15 ? -11.769 -4.625 -8.271 1.00 0.00 15 SER A O 5
ATOM 3142 N N . VAL A 1 16 ? -9.586 -4.396 -8.765 1.00 0.00 16 VAL A N 5
ATOM 3143 C CA . VAL A 1 16 ? -9.814 -4.237 -10.197 1.00 0.00 16 VAL A CA 5
ATOM 3144 C C . VAL A 1 16 ? -10.215 -5.559 -10.840 1.00 0.00 16 VAL A C 5
ATOM 3145 O O . VAL A 1 16 ? -11.334 -5.709 -11.333 1.00 0.00 16 VAL A O 5
ATOM 3158 N N . CYS A 1 17 ? -9.295 -6.518 -10.831 1.00 0.00 17 CYS A N 5
ATOM 3159 C CA . CYS A 1 17 ? -9.551 -7.830 -11.414 1.00 0.00 17 CYS A CA 5
ATOM 3160 C C . CYS A 1 17 ? -9.817 -8.866 -10.325 1.00 0.00 17 CYS A C 5
ATOM 3161 O O . CYS A 1 17 ? -10.144 -10.017 -10.614 1.00 0.00 17 CYS A O 5
ATOM 3168 N N . THR A 1 18 ? -9.673 -8.448 -9.071 1.00 0.00 18 THR A N 5
ATOM 3169 C CA . THR A 1 18 ? -9.896 -9.339 -7.939 1.00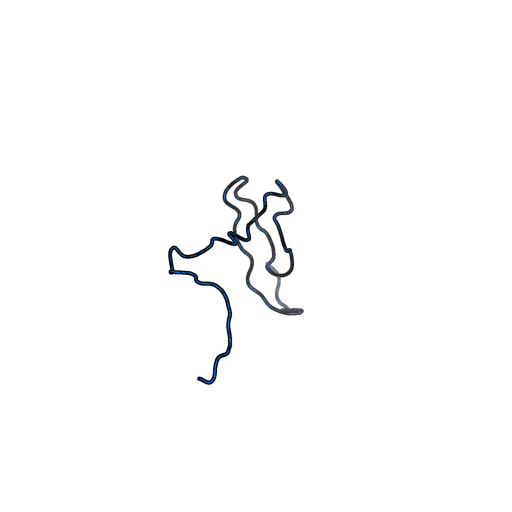 0.00 18 THR A CA 5
ATOM 3170 C C . THR A 1 18 ? -9.030 -10.588 -8.043 1.00 0.00 18 THR A C 5
ATOM 3171 O O . THR A 1 18 ? -9.422 -11.667 -7.599 1.00 0.00 18 THR A O 5
ATOM 3182 N N . PHE A 1 19 ? -7.848 -10.436 -8.632 1.00 0.00 19 PHE A N 5
ATOM 3183 C CA . PHE A 1 19 ? -6.925 -11.553 -8.794 1.00 0.00 19 PHE A CA 5
ATOM 3184 C C . PHE A 1 19 ? -6.110 -11.774 -7.524 1.00 0.00 19 PHE A C 5
ATOM 3185 O O . PHE A 1 19 ? -5.716 -10.821 -6.852 1.00 0.00 19 PHE A O 5
ATOM 3202 N N . ARG A 1 20 ? -5.861 -13.039 -7.200 1.00 0.00 20 ARG A N 5
ATOM 3203 C CA . ARG A 1 20 ? -5.095 -13.387 -6.010 1.00 0.00 20 ARG A CA 5
ATOM 3204 C C . ARG A 1 20 ? -3.603 -13.164 -6.239 1.00 0.00 20 ARG A C 5
ATOM 3205 O O . ARG A 1 20 ? -2.964 -13.899 -6.990 1.00 0.00 20 ARG A O 5
ATOM 3226 N N . ASN A 1 21 ? -3.055 -12.144 -5.587 1.00 0.00 21 ASN A N 5
ATOM 3227 C CA . ASN A 1 21 ? -1.639 -11.823 -5.721 1.00 0.00 21 ASN A CA 5
ATOM 3228 C C . ASN A 1 21 ? -0.879 -12.172 -4.444 1.00 0.00 21 ASN A C 5
ATOM 3229 O O . ASN A 1 21 ? -1.454 -12.205 -3.357 1.00 0.00 21 ASN A O 5
ATOM 3240 N N . SER A 1 22 ? 0.417 -12.432 -4.586 1.00 0.00 22 SER A N 5
ATOM 3241 C CA . SER A 1 22 ? 1.255 -12.781 -3.445 1.00 0.00 22 SER A CA 5
ATOM 3242 C C . SER A 1 22 ? 1.742 -11.528 -2.724 1.00 0.00 22 SER A C 5
ATOM 3243 O O . SER A 1 22 ? 2.121 -10.543 -3.356 1.00 0.00 22 SER A O 5
ATOM 3251 N N . ALA A 1 23 ? 1.728 -11.574 -1.396 1.00 0.00 23 ALA A N 5
ATOM 3252 C CA . ALA A 1 23 ? 2.169 -10.444 -0.588 1.00 0.00 23 ALA A CA 5
ATOM 3253 C C . ALA A 1 23 ? 3.398 -9.779 -1.198 1.00 0.00 23 ALA A C 5
ATOM 3254 O O . ALA A 1 23 ? 3.362 -8.605 -1.564 1.00 0.00 23 ALA A O 5
ATOM 3261 N N . GLU A 1 24 ? 4.484 -10.538 -1.305 1.00 0.00 24 GLU A N 5
ATOM 3262 C CA . GLU A 1 24 ? 5.725 -10.020 -1.870 1.00 0.00 24 GLU A CA 5
ATOM 3263 C C . GLU A 1 24 ? 5.439 -9.063 -3.024 1.00 0.00 24 GLU A C 5
ATOM 3264 O O . GLU A 1 24 ? 5.971 -7.954 -3.070 1.00 0.00 24 GLU A O 5
ATOM 3276 N N . ALA A 1 25 ? 4.595 -9.500 -3.953 1.00 0.00 25 ALA A N 5
ATOM 3277 C CA . ALA A 1 25 ? 4.237 -8.682 -5.105 1.00 0.00 25 ALA A CA 5
ATOM 3278 C C . ALA A 1 25 ? 3.679 -7.332 -4.668 1.00 0.00 25 ALA A C 5
ATOM 3279 O O . ALA A 1 25 ? 2.579 -7.252 -4.120 1.00 0.00 25 ALA A O 5
ATOM 3286 N N . PHE A 1 26 ? 4.443 -6.273 -4.913 1.00 0.00 26 PHE A N 5
ATOM 3287 C CA . PHE A 1 26 ? 4.025 -4.926 -4.543 1.00 0.00 26 PHE A CA 5
ATOM 3288 C C . PHE A 1 26 ? 2.659 -4.598 -5.138 1.00 0.00 26 PHE A C 5
ATOM 3289 O O . PHE A 1 26 ? 1.776 -4.085 -4.451 1.00 0.00 26 PHE A O 5
ATOM 3306 N N . LYS A 1 27 ? 2.492 -4.897 -6.422 1.00 0.00 27 LYS A N 5
ATOM 3307 C CA . LYS A 1 27 ? 1.235 -4.636 -7.112 1.00 0.00 27 LYS A CA 5
ATOM 3308 C C . LYS A 1 27 ? 0.628 -5.930 -7.646 1.00 0.00 27 LYS A C 5
ATOM 3309 O O . LYS A 1 27 ? 1.214 -7.004 -7.510 1.00 0.00 27 LYS A O 5
ATOM 3328 N N . CYS A 1 28 ? -0.548 -5.819 -8.255 1.00 0.00 28 CYS A N 5
ATOM 3329 C CA . CYS A 1 28 ? -1.234 -6.979 -8.810 1.00 0.00 28 CYS A CA 5
ATOM 3330 C C . CYS A 1 28 ? -0.396 -7.634 -9.904 1.00 0.00 28 CYS A C 5
ATOM 3331 O O . CYS A 1 28 ? 0.571 -7.051 -10.393 1.00 0.00 28 CYS A O 5
ATOM 3338 N N . MET A 1 29 ? -0.775 -8.850 -10.284 1.00 0.00 29 MET A N 5
ATOM 3339 C CA . MET A 1 29 ? -0.060 -9.584 -11.321 1.00 0.00 29 MET A CA 5
ATOM 3340 C C . MET A 1 29 ? -0.892 -9.672 -12.597 1.00 0.00 29 MET A C 5
ATOM 3341 O O . MET A 1 29 ? -0.351 -9.666 -13.702 1.00 0.00 29 MET A O 5
ATOM 3355 N N . MET A 1 30 ? -2.208 -9.754 -12.435 1.00 0.00 30 MET A N 5
ATOM 3356 C CA . MET A 1 30 ? -3.114 -9.843 -13.575 1.00 0.00 30 MET A CA 5
ATOM 3357 C C . MET A 1 30 ? -3.280 -8.482 -14.243 1.00 0.00 30 MET A C 5
ATOM 3358 O O . MET A 1 30 ? -2.854 -8.281 -15.381 1.00 0.00 30 MET A O 5
ATOM 3372 N N . CYS A 1 31 ? -3.903 -7.549 -13.530 1.00 0.00 31 CYS A N 5
ATOM 3373 C CA . CYS A 1 31 ? -4.127 -6.207 -14.054 1.00 0.00 31 CYS A CA 5
ATOM 3374 C C . CYS A 1 31 ? -2.953 -5.291 -13.722 1.00 0.00 31 CYS A C 5
ATOM 3375 O O . CYS A 1 31 ? -2.750 -4.265 -14.371 1.00 0.00 31 CYS A O 5
ATOM 3382 N N . ASP A 1 32 ? -2.183 -5.669 -12.708 1.00 0.00 32 ASP A N 5
ATOM 3383 C CA . ASP A 1 32 ? -1.028 -4.883 -12.289 1.00 0.00 32 ASP A CA 5
ATOM 3384 C C . ASP A 1 32 ? -1.463 -3.525 -11.746 1.00 0.00 32 ASP A C 5
ATOM 3385 O O . ASP A 1 32 ? -0.914 -2.490 -12.121 1.00 0.00 32 ASP A O 5
ATOM 3394 N N . VAL A 1 33 ? -2.454 -3.538 -10.860 1.00 0.00 33 VAL A N 5
ATOM 3395 C CA . VAL A 1 33 ? -2.963 -2.309 -10.264 1.00 0.00 33 VAL A CA 5
ATOM 3396 C C . VAL A 1 33 ? -2.270 -2.012 -8.939 1.00 0.00 33 VAL A C 5
ATOM 3397 O O . VAL A 1 33 ? -1.845 -2.925 -8.231 1.00 0.00 33 VAL A O 5
ATOM 3410 N N . ARG A 1 34 ? -2.161 -0.730 -8.609 1.00 0.00 34 ARG A N 5
ATOM 3411 C CA . ARG A 1 34 ? -1.519 -0.312 -7.368 1.00 0.00 34 ARG A CA 5
ATOM 3412 C C . ARG A 1 34 ? -2.331 -0.763 -6.157 1.00 0.00 34 ARG A C 5
ATOM 3413 O O . ARG A 1 34 ? -3.561 -0.716 -6.168 1.00 0.00 34 ARG A O 5
ATOM 3434 N N . LYS A 1 35 ? -1.634 -1.201 -5.114 1.00 0.00 35 LYS A N 5
ATOM 3435 C CA . LYS A 1 35 ? -2.288 -1.660 -3.895 1.00 0.00 35 LYS A CA 5
ATOM 3436 C C . LYS A 1 35 ? -2.032 -0.694 -2.743 1.00 0.00 35 LYS A C 5
ATOM 3437 O O . LYS A 1 35 ? -2.902 -0.470 -1.902 1.00 0.00 35 LYS A O 5
ATOM 3456 N N . GLY A 1 36 ? -0.832 -0.122 -2.711 1.00 0.00 36 GLY A N 5
ATOM 3457 C CA . GLY A 1 36 ? -0.484 0.815 -1.659 1.00 0.00 36 GLY A CA 5
ATOM 3458 C C . GLY A 1 36 ? -1.397 2.024 -1.634 1.00 0.00 36 GLY A C 5
ATOM 3459 O O . GLY A 1 36 ? -1.434 2.804 -2.587 1.00 0.00 36 GLY A O 5
ATOM 3463 N N . THR A 1 37 ? -2.139 2.181 -0.542 1.00 0.00 37 THR A N 5
ATOM 3464 C CA . THR A 1 37 ? -3.059 3.303 -0.398 1.00 0.00 37 THR A CA 5
ATOM 3465 C C . THR A 1 37 ? -2.307 4.627 -0.336 1.00 0.00 37 THR A C 5
ATOM 3466 O O . THR A 1 37 ? -2.574 5.541 -1.116 1.00 0.00 37 THR A O 5
ATOM 3477 N N . SER A 1 38 ? -1.364 4.723 0.596 1.00 0.00 38 SER A N 5
ATOM 3478 C CA . SER A 1 38 ? -0.574 5.938 0.761 1.00 0.00 38 SER A CA 5
ATOM 3479 C C . SER A 1 38 ? 0.691 5.884 -0.090 1.00 0.00 38 SER A C 5
ATOM 3480 O O . SER A 1 38 ? 1.153 4.807 -0.470 1.00 0.00 38 SER A O 5
ATOM 3488 N N . THR A 1 39 ? 1.248 7.054 -0.387 1.00 0.00 39 THR A N 5
ATOM 3489 C CA . THR A 1 39 ? 2.458 7.142 -1.194 1.00 0.00 39 THR A CA 5
ATOM 3490 C C . THR A 1 39 ? 3.597 6.345 -0.566 1.00 0.00 39 THR A C 5
ATOM 3491 O O . THR A 1 39 ? 4.198 5.489 -1.214 1.00 0.00 39 THR A O 5
ATOM 3502 N N . ARG A 1 40 ? 3.886 6.633 0.699 1.00 0.00 40 ARG A N 5
ATOM 3503 C CA . ARG A 1 40 ? 4.954 5.943 1.414 1.00 0.00 40 ARG A CA 5
ATOM 3504 C C . ARG A 1 40 ? 4.446 5.382 2.739 1.00 0.00 40 ARG A C 5
ATOM 3505 O O . ARG A 1 40 ? 3.381 5.767 3.221 1.00 0.00 40 ARG A O 5
ATOM 3526 N N . LYS A 1 41 ? 5.216 4.470 3.323 1.00 0.00 41 LYS A N 5
ATOM 3527 C CA . LYS A 1 41 ? 4.846 3.856 4.593 1.00 0.00 41 LYS A CA 5
ATOM 3528 C C . LYS A 1 41 ? 6.055 3.747 5.517 1.00 0.00 41 LYS A C 5
ATOM 3529 O O . LYS A 1 41 ? 7.200 3.655 5.072 1.00 0.00 41 LYS A O 5
ATOM 3548 N N . PRO A 1 42 ? 5.798 3.754 6.833 1.00 0.00 42 PRO A N 5
ATOM 3549 C CA . PRO A 1 42 ? 6.852 3.655 7.846 1.00 0.00 42 PRO A CA 5
ATOM 3550 C C . PRO A 1 42 ? 7.494 2.272 7.881 1.00 0.00 42 PRO A C 5
ATOM 3551 O O . PRO A 1 42 ? 6.862 1.294 8.280 1.00 0.00 42 PRO A O 5
ATOM 3562 N N . ARG A 1 43 ? 8.753 2.199 7.461 1.00 0.00 43 ARG A N 5
ATOM 3563 C CA . ARG A 1 43 ? 9.480 0.935 7.443 1.00 0.00 43 ARG A CA 5
ATOM 3564 C C . ARG A 1 43 ? 9.488 0.293 8.827 1.00 0.00 43 ARG A C 5
ATOM 3565 O O . ARG A 1 43 ? 9.488 0.973 9.854 1.00 0.00 43 ARG A O 5
ATOM 3586 N N . PRO A 1 44 ? 9.495 -1.048 8.858 1.00 0.00 44 PRO A N 5
ATOM 3587 C CA . PRO A 1 44 ? 9.503 -1.811 10.109 1.00 0.00 44 PRO A CA 5
ATOM 3588 C C . PRO A 1 44 ? 10.829 -1.690 10.853 1.00 0.00 44 PRO A C 5
ATOM 3589 O O . PRO A 1 44 ? 11.725 -0.959 10.431 1.00 0.00 44 PRO A O 5
ATOM 3600 N N . VAL A 1 45 ? 10.947 -2.412 11.963 1.00 0.00 45 VAL A N 5
ATOM 3601 C CA . VAL A 1 45 ? 12.165 -2.386 12.765 1.00 0.00 45 VAL A CA 5
ATOM 3602 C C . VAL A 1 45 ? 12.956 -3.680 12.605 1.00 0.00 45 VAL A C 5
ATOM 3603 O O . VAL A 1 45 ? 12.392 -4.773 12.642 1.00 0.00 45 VAL A O 5
ATOM 3616 N N . SER A 1 46 ? 14.266 -3.547 12.426 1.00 0.00 46 SER A N 5
ATOM 3617 C CA . SER A 1 46 ? 15.136 -4.706 12.257 1.00 0.00 46 SER A CA 5
ATOM 3618 C C . SER A 1 46 ? 15.513 -5.304 13.608 1.00 0.00 46 SER A C 5
ATOM 3619 O O . SER A 1 46 ? 15.158 -4.767 14.657 1.00 0.00 46 SER A O 5
ATOM 3627 N N . GLN A 1 47 ? 16.235 -6.419 13.574 1.00 0.00 47 GLN A N 5
ATOM 3628 C CA . GLN A 1 47 ? 16.661 -7.091 14.796 1.00 0.00 47 GLN A CA 5
ATOM 3629 C C . GLN A 1 47 ? 18.032 -6.595 15.241 1.00 0.00 47 GLN A C 5
ATOM 3630 O O . GLN A 1 47 ? 18.857 -6.199 14.418 1.00 0.00 47 GLN A O 5
ATOM 3644 N N . SER A 1 48 ? 18.269 -6.619 16.549 1.00 0.00 48 SER A N 5
ATOM 3645 C CA . SER A 1 48 ? 19.540 -6.167 17.104 1.00 0.00 48 SER A CA 5
ATOM 3646 C C . SER A 1 48 ? 20.706 -6.932 16.485 1.00 0.00 48 SER A C 5
ATOM 3647 O O . SER A 1 48 ? 20.575 -8.101 16.125 1.00 0.00 48 SER A O 5
ATOM 3655 N N . GLY A 1 49 ? 21.847 -6.261 16.363 1.00 0.00 49 GLY A N 5
ATOM 3656 C CA . GLY A 1 49 ? 23.020 -6.892 15.787 1.00 0.00 49 GLY A CA 5
ATOM 3657 C C . GLY A 1 49 ? 23.310 -6.403 14.382 1.00 0.00 49 GLY A C 5
ATOM 3658 O O . GLY A 1 49 ? 22.427 -5.913 13.678 1.00 0.00 49 GLY A O 5
ATOM 3662 N N . PRO A 1 50 ? 24.575 -6.534 13.954 1.00 0.00 50 PRO A N 5
ATOM 3663 C CA . PRO A 1 50 ? 25.008 -6.107 12.621 1.00 0.00 50 PRO A CA 5
ATOM 3664 C C . PRO A 1 50 ? 24.440 -6.991 11.516 1.00 0.00 50 PRO A C 5
ATOM 3665 O O . PRO A 1 50 ? 24.418 -8.216 11.637 1.00 0.00 50 PRO A O 5
ATOM 3676 N N . SER A 1 51 ? 23.980 -6.362 10.439 1.00 0.00 51 SER A N 5
ATOM 3677 C CA . SER A 1 51 ? 23.408 -7.092 9.313 1.00 0.00 51 SER A CA 5
ATOM 3678 C C . SER A 1 51 ? 24.504 -7.590 8.375 1.00 0.00 51 SER A C 5
ATOM 3679 O O . SER A 1 51 ? 24.412 -8.685 7.821 1.00 0.00 51 SER A O 5
ATOM 3687 N N . SER A 1 52 ? 25.541 -6.776 8.203 1.00 0.00 52 SER A N 5
ATOM 3688 C CA . SER A 1 52 ? 26.654 -7.131 7.330 1.00 0.00 52 SER A CA 5
ATOM 3689 C C . SER A 1 52 ? 27.969 -6.581 7.875 1.00 0.00 52 SER A C 5
ATOM 3690 O O . SER A 1 52 ? 27.986 -5.845 8.860 1.00 0.00 52 SER A O 5
ATOM 3698 N N . GLY A 1 53 ? 29.070 -6.946 7.225 1.00 0.00 53 GLY A N 5
ATOM 3699 C CA . GLY A 1 53 ? 30.375 -6.482 7.658 1.00 0.00 53 GLY A CA 5
ATOM 3700 C C . GLY A 1 53 ? 31.476 -6.860 6.688 1.00 0.00 53 GLY A C 5
ATOM 3701 O O . GLY A 1 53 ? 32.602 -6.392 6.848 1.00 0.00 53 GLY A O 5
ATOM 3706 N N . GLY A 1 1 ? -10.026 -23.330 -2.244 1.00 0.00 1 GLY A N 6
ATOM 3707 C CA . GLY A 1 1 ? -9.484 -24.474 -1.534 1.00 0.00 1 GLY A CA 6
ATOM 3708 C C . GLY A 1 1 ? -8.442 -25.218 -2.345 1.00 0.00 1 GLY A C 6
ATOM 3709 O O . GLY A 1 1 ? -8.624 -26.389 -2.678 1.00 0.00 1 GLY A O 6
ATOM 3713 N N . SER A 1 2 ? -7.347 -24.536 -2.666 1.00 0.00 2 SER A N 6
ATOM 3714 C CA . SER A 1 2 ? -6.274 -25.139 -3.449 1.00 0.00 2 SER A CA 6
ATOM 3715 C C . SER A 1 2 ? -4.971 -25.164 -2.655 1.00 0.00 2 SER A C 6
ATOM 3716 O O . SER A 1 2 ? -4.332 -24.131 -2.456 1.00 0.00 2 SER A O 6
ATOM 3724 N N . SER A 1 3 ? -4.584 -26.353 -2.203 1.00 0.00 3 SER A N 6
ATOM 3725 C CA . SER A 1 3 ? -3.360 -26.514 -1.427 1.00 0.00 3 SER A CA 6
ATOM 3726 C C . SER A 1 3 ? -2.203 -26.948 -2.322 1.00 0.00 3 SER A C 6
ATOM 3727 O O . SER A 1 3 ? -2.340 -27.861 -3.134 1.00 0.00 3 SER A O 6
ATOM 3735 N N . GLY A 1 4 ? -1.061 -26.285 -2.165 1.00 0.00 4 GLY A N 6
ATOM 3736 C CA . GLY A 1 4 ? 0.104 -26.615 -2.965 1.00 0.00 4 GLY A CA 6
ATOM 3737 C C . GLY A 1 4 ? 1.378 -26.006 -2.413 1.00 0.00 4 GLY A C 6
ATOM 3738 O O . GLY A 1 4 ? 1.820 -26.360 -1.320 1.00 0.00 4 GLY A O 6
ATOM 3742 N N . SER A 1 5 ? 1.970 -25.089 -3.171 1.00 0.00 5 SER A N 6
ATOM 3743 C CA . SER A 1 5 ? 3.204 -24.433 -2.754 1.00 0.00 5 SER A CA 6
ATOM 3744 C C . SER A 1 5 ? 2.941 -23.456 -1.612 1.00 0.00 5 SER A C 6
ATOM 3745 O O . SER A 1 5 ? 3.675 -23.425 -0.625 1.00 0.00 5 SER A O 6
ATOM 3753 N N . SER A 1 6 ? 1.887 -22.658 -1.756 1.00 0.00 6 SER A N 6
ATOM 3754 C CA . SER A 1 6 ? 1.528 -21.676 -0.740 1.00 0.00 6 SER A CA 6
ATOM 3755 C C . SER A 1 6 ? 0.223 -22.060 -0.050 1.00 0.00 6 SER A C 6
ATOM 3756 O O . SER A 1 6 ? -0.764 -22.392 -0.705 1.00 0.00 6 SER A O 6
ATOM 3764 N N . GLY A 1 7 ? 0.226 -22.013 1.279 1.00 0.00 7 GLY A N 6
ATOM 3765 C CA . GLY A 1 7 ? -0.962 -22.359 2.036 1.00 0.00 7 GLY A CA 6
ATOM 3766 C C . GLY A 1 7 ? -1.071 -21.580 3.332 1.00 0.00 7 GLY A C 6
ATOM 3767 O O . GLY A 1 7 ? -1.263 -22.162 4.400 1.00 0.00 7 GLY A O 6
ATOM 3771 N N . ASP A 1 8 ? -0.946 -20.261 3.239 1.00 0.00 8 ASP A N 6
ATOM 3772 C CA . ASP A 1 8 ? -1.031 -19.400 4.413 1.00 0.00 8 ASP A CA 6
ATOM 3773 C C . ASP A 1 8 ? -1.482 -17.995 4.026 1.00 0.00 8 ASP A C 6
ATOM 3774 O O . ASP A 1 8 ? -1.637 -17.687 2.845 1.00 0.00 8 ASP A O 6
ATOM 3783 N N . GLU A 1 9 ? -1.691 -17.149 5.030 1.00 0.00 9 GLU A N 6
ATOM 3784 C CA . GLU A 1 9 ? -2.127 -15.777 4.793 1.00 0.00 9 GLU A CA 6
ATOM 3785 C C . GLU A 1 9 ? -0.981 -14.930 4.247 1.00 0.00 9 GLU A C 6
ATOM 3786 O O . GLU A 1 9 ? 0.153 -15.394 4.140 1.00 0.00 9 GLU A O 6
ATOM 3798 N N . GLY A 1 10 ? -1.288 -13.682 3.903 1.00 0.00 10 GLY A N 6
ATOM 3799 C CA . GLY A 1 10 ? -0.275 -12.789 3.372 1.00 0.00 10 GLY A CA 6
ATOM 3800 C C . GLY A 1 10 ? -0.694 -12.150 2.063 1.00 0.00 10 GLY A C 6
ATOM 3801 O O . GLY A 1 10 ? -0.588 -10.935 1.896 1.00 0.00 10 GLY A O 6
ATOM 3805 N N . TYR A 1 11 ? -1.170 -12.969 1.132 1.00 0.00 11 TYR A N 6
ATOM 3806 C CA . TYR A 1 11 ? -1.603 -12.477 -0.170 1.00 0.00 11 TYR A CA 6
ATOM 3807 C C . TYR A 1 11 ? -2.703 -11.430 -0.019 1.00 0.00 11 TYR A C 6
ATOM 3808 O O . TYR A 1 11 ? -3.433 -11.419 0.972 1.00 0.00 11 TYR A O 6
ATOM 3826 N N . TRP A 1 12 ? -2.814 -10.552 -1.009 1.00 0.00 12 TRP A N 6
ATOM 3827 C CA . TRP A 1 12 ? -3.825 -9.500 -0.988 1.00 0.00 12 TRP A CA 6
ATOM 3828 C C . TRP A 1 12 ? -4.787 -9.646 -2.161 1.00 0.00 12 TRP A C 6
ATOM 3829 O O . TRP A 1 12 ? -4.365 -9.727 -3.315 1.00 0.00 12 TRP A O 6
ATOM 3850 N N . ASP A 1 13 ? -6.080 -9.678 -1.860 1.00 0.00 13 ASP A N 6
ATOM 3851 C CA . ASP A 1 13 ? -7.103 -9.813 -2.891 1.00 0.00 13 ASP A CA 6
ATOM 3852 C C . ASP A 1 13 ? -7.337 -8.483 -3.600 1.00 0.00 13 ASP A C 6
ATOM 3853 O O . ASP A 1 13 ? -7.692 -7.486 -2.971 1.00 0.00 13 ASP A O 6
ATOM 3862 N N . CYS A 1 14 ? -7.136 -8.475 -4.914 1.00 0.00 14 CYS A N 6
ATOM 3863 C CA . CYS A 1 14 ? -7.324 -7.268 -5.710 1.00 0.00 14 CYS A CA 6
ATOM 3864 C C . CYS A 1 14 ? -8.792 -6.854 -5.730 1.00 0.00 14 CYS A C 6
ATOM 3865 O O . CYS A 1 14 ? -9.668 -7.610 -5.310 1.00 0.00 14 CYS A O 6
ATOM 3872 N N . SER A 1 15 ? -9.054 -5.647 -6.223 1.00 0.00 15 SER A N 6
ATOM 3873 C CA . SER A 1 15 ? -10.415 -5.130 -6.295 1.00 0.00 15 SER A CA 6
ATOM 3874 C C . SER A 1 15 ? -10.829 -4.889 -7.744 1.00 0.00 15 SER A C 6
ATOM 3875 O O . SER A 1 15 ? -11.993 -5.058 -8.105 1.00 0.00 15 SER A O 6
ATOM 3883 N N . VAL A 1 16 ? -9.865 -4.495 -8.570 1.00 0.00 16 VAL A N 6
ATOM 3884 C CA . VAL A 1 16 ? -10.127 -4.232 -9.980 1.00 0.00 16 VAL A CA 6
ATOM 3885 C C . VAL A 1 16 ? -10.391 -5.527 -10.741 1.00 0.00 16 VAL A C 6
ATOM 3886 O O . VAL A 1 16 ? -11.410 -5.666 -11.418 1.00 0.00 16 VAL A O 6
ATOM 3899 N N . CYS A 1 17 ? -9.465 -6.474 -10.625 1.00 0.00 17 CYS A N 6
ATOM 3900 C CA . CYS A 1 17 ? -9.597 -7.759 -11.301 1.00 0.00 17 CYS A CA 6
ATOM 3901 C C . CYS A 1 17 ? -9.904 -8.870 -10.301 1.00 0.00 17 CYS A C 6
ATOM 3902 O O . CYS A 1 17 ? -10.150 -10.015 -10.684 1.00 0.00 17 CYS A O 6
ATOM 3909 N N . THR A 1 18 ? -9.889 -8.525 -9.018 1.00 0.00 18 THR A N 6
ATOM 3910 C CA . THR A 1 18 ? -10.165 -9.492 -7.963 1.00 0.00 18 THR A CA 6
ATOM 3911 C C . THR A 1 18 ? -9.290 -10.731 -8.110 1.00 0.00 18 THR A C 6
ATOM 3912 O O . THR A 1 18 ? -9.731 -11.851 -7.849 1.00 0.00 18 THR A O 6
ATOM 3923 N N . PHE A 1 19 ? -8.046 -10.525 -8.530 1.00 0.00 19 PHE A N 6
ATOM 3924 C CA . PHE A 1 19 ? -7.107 -11.626 -8.712 1.00 0.00 19 PHE A CA 6
ATOM 3925 C C . PHE A 1 19 ? -6.294 -11.864 -7.443 1.00 0.00 19 PHE A C 6
ATOM 3926 O O . PHE A 1 19 ? -6.063 -10.943 -6.659 1.00 0.00 19 PHE A O 6
ATOM 3943 N N . ARG A 1 20 ? -5.864 -13.106 -7.247 1.00 0.00 20 ARG A N 6
ATOM 3944 C CA . ARG A 1 20 ? -5.079 -13.466 -6.072 1.00 0.00 20 ARG A CA 6
ATOM 3945 C C . ARG A 1 20 ? -3.606 -13.125 -6.278 1.00 0.00 20 ARG A C 6
ATOM 3946 O O . ARG A 1 20 ? -2.959 -13.645 -7.186 1.00 0.00 20 ARG A O 6
ATOM 3967 N N . ASN A 1 21 ? -3.083 -12.247 -5.428 1.00 0.00 21 ASN A N 6
ATOM 3968 C CA . ASN A 1 21 ? -1.687 -11.836 -5.517 1.00 0.00 21 ASN A CA 6
ATOM 3969 C C . ASN A 1 21 ? -0.954 -12.111 -4.208 1.00 0.00 21 ASN A C 6
ATOM 3970 O O . ASN A 1 21 ? -1.490 -11.882 -3.124 1.00 0.00 21 ASN A O 6
ATOM 3981 N N . SER A 1 22 ? 0.276 -12.604 -4.316 1.00 0.00 22 SER A N 6
ATOM 3982 C CA . SER A 1 22 ? 1.082 -12.913 -3.141 1.00 0.00 22 SER A CA 6
ATOM 3983 C C . SER A 1 22 ? 1.299 -11.668 -2.287 1.00 0.00 22 SER A C 6
ATOM 3984 O O . SER A 1 22 ? 0.849 -10.577 -2.636 1.00 0.00 22 SER A O 6
ATOM 3992 N N . ALA A 1 23 ? 1.991 -11.840 -1.166 1.00 0.00 23 ALA A N 6
ATOM 3993 C CA . ALA A 1 23 ? 2.270 -10.731 -0.263 1.00 0.00 23 ALA A CA 6
ATOM 3994 C C . ALA A 1 23 ? 3.478 -9.928 -0.735 1.00 0.00 23 ALA A C 6
ATOM 3995 O O . ALA A 1 23 ? 3.450 -8.698 -0.747 1.00 0.00 23 ALA A O 6
ATOM 4002 N N . GLU A 1 24 ? 4.536 -10.633 -1.122 1.00 0.00 24 GLU A N 6
ATOM 4003 C CA . GLU A 1 24 ? 5.754 -9.984 -1.593 1.00 0.00 24 GLU A CA 6
ATOM 4004 C C . GLU A 1 24 ? 5.459 -9.066 -2.776 1.00 0.00 24 GLU A C 6
ATOM 4005 O O . GLU A 1 24 ? 6.012 -7.972 -2.879 1.00 0.00 24 GLU A O 6
ATOM 4017 N N . ALA A 1 25 ? 4.583 -9.521 -3.666 1.00 0.00 25 ALA A N 6
ATOM 4018 C CA . ALA A 1 25 ? 4.213 -8.742 -4.840 1.00 0.00 25 ALA A CA 6
ATOM 4019 C C . ALA A 1 25 ? 3.740 -7.346 -4.446 1.00 0.00 25 ALA A C 6
ATOM 4020 O O . ALA A 1 25 ? 2.693 -7.189 -3.817 1.00 0.00 25 ALA A O 6
ATOM 4027 N N . PHE A 1 26 ? 4.517 -6.336 -4.820 1.00 0.00 26 PHE A N 6
ATOM 4028 C CA . PHE A 1 26 ? 4.178 -4.953 -4.504 1.00 0.00 26 PHE A CA 6
ATOM 4029 C C . PHE A 1 26 ? 2.882 -4.540 -5.194 1.00 0.00 26 PHE A C 6
ATOM 4030 O O . PHE A 1 26 ? 2.026 -3.888 -4.594 1.00 0.00 26 PHE A O 6
ATOM 4047 N N . LYS A 1 27 ? 2.743 -4.922 -6.459 1.00 0.00 27 LYS A N 6
ATOM 4048 C CA . LYS A 1 27 ? 1.552 -4.593 -7.232 1.00 0.00 27 LYS A CA 6
ATOM 4049 C C . LYS A 1 27 ? 0.905 -5.854 -7.798 1.00 0.00 27 LYS A C 6
ATOM 4050 O O . LYS A 1 27 ? 1.478 -6.942 -7.731 1.00 0.00 27 LYS A O 6
ATOM 4069 N N . CYS A 1 28 ? -0.290 -5.700 -8.357 1.00 0.00 28 CYS A N 6
ATOM 4070 C CA . CYS A 1 28 ? -1.014 -6.825 -8.936 1.00 0.00 28 CYS A CA 6
ATOM 4071 C C . CYS A 1 28 ? -0.249 -7.415 -10.118 1.00 0.00 28 CYS A C 6
ATOM 4072 O O . CYS A 1 28 ? 0.589 -6.747 -10.723 1.00 0.00 28 CYS A O 6
ATOM 4079 N N . MET A 1 29 ? -0.544 -8.670 -10.440 1.00 0.00 29 MET A N 6
ATOM 4080 C CA . MET A 1 29 ? 0.115 -9.349 -11.549 1.00 0.00 29 MET A CA 6
ATOM 4081 C C . MET A 1 29 ? -0.827 -9.483 -12.742 1.00 0.00 29 MET A C 6
ATOM 4082 O O . MET A 1 29 ? -0.394 -9.455 -13.893 1.00 0.00 29 MET A O 6
ATOM 4096 N N . MET A 1 30 ? -2.117 -9.628 -12.457 1.00 0.00 30 MET A N 6
ATOM 4097 C CA . MET A 1 30 ? -3.120 -9.766 -13.507 1.00 0.00 30 MET A CA 6
ATOM 4098 C C . MET A 1 30 ? -3.414 -8.418 -14.158 1.00 0.00 30 MET A C 6
ATOM 4099 O O . MET A 1 30 ? -3.117 -8.208 -15.334 1.00 0.00 30 MET A O 6
ATOM 4113 N N . CYS A 1 31 ? -3.999 -7.508 -13.386 1.00 0.00 31 CYS A N 6
ATOM 4114 C CA . CYS A 1 31 ? -4.334 -6.181 -13.888 1.00 0.00 31 CYS A CA 6
ATOM 4115 C C . CYS A 1 31 ? -3.151 -5.229 -13.739 1.00 0.00 31 CYS A C 6
ATOM 4116 O O . CYS A 1 31 ? -3.018 -4.264 -14.492 1.00 0.00 31 CYS A O 6
ATOM 4123 N N . ASP A 1 32 ? -2.293 -5.507 -12.763 1.00 0.00 32 ASP A N 6
ATOM 4124 C CA . ASP A 1 32 ? -1.120 -4.677 -12.516 1.00 0.00 32 ASP A CA 6
ATOM 4125 C C . ASP A 1 32 ? -1.528 -3.301 -12.000 1.00 0.00 32 ASP A C 6
ATOM 4126 O O . ASP A 1 32 ? -1.014 -2.278 -12.455 1.00 0.00 32 ASP A O 6
ATOM 4135 N N . VAL A 1 33 ? -2.455 -3.282 -11.048 1.00 0.00 33 VAL A N 6
ATOM 4136 C CA . VAL A 1 33 ? -2.932 -2.031 -10.469 1.00 0.00 33 VAL A CA 6
ATOM 4137 C C . VAL A 1 33 ? -2.288 -1.773 -9.112 1.00 0.00 33 VAL A C 6
ATOM 4138 O O . VAL A 1 33 ? -2.245 -2.656 -8.256 1.00 0.00 33 VAL A O 6
ATOM 4151 N N . ARG A 1 34 ? -1.789 -0.556 -8.922 1.00 0.00 34 ARG A N 6
ATOM 4152 C CA . ARG A 1 34 ? -1.147 -0.181 -7.668 1.00 0.00 34 ARG A CA 6
ATOM 4153 C C . ARG A 1 34 ? -2.047 -0.502 -6.478 1.00 0.00 34 ARG A C 6
ATOM 4154 O O . ARG A 1 34 ? -3.261 -0.306 -6.533 1.00 0.00 34 ARG A O 6
ATOM 4175 N N . LYS A 1 35 ? -1.443 -0.999 -5.404 1.00 0.00 35 LYS A N 6
ATOM 4176 C CA . LYS A 1 35 ? -2.188 -1.348 -4.200 1.00 0.00 35 LYS A CA 6
ATOM 4177 C C . LYS A 1 35 ? -1.818 -0.423 -3.044 1.00 0.00 35 LYS A C 6
ATOM 4178 O O . LYS A 1 35 ? -2.672 -0.039 -2.246 1.00 0.00 35 LYS A O 6
ATOM 4197 N N . GLY A 1 36 ? -0.539 -0.070 -2.961 1.00 0.00 36 GLY A N 6
ATOM 4198 C CA . GLY A 1 36 ? -0.080 0.808 -1.900 1.00 0.00 36 GLY A CA 6
ATOM 4199 C C . GLY A 1 36 ? 0.735 0.074 -0.853 1.00 0.00 36 GLY A C 6
ATOM 4200 O O . GLY A 1 36 ? 1.176 -1.054 -1.076 1.00 0.00 36 GLY A O 6
ATOM 4204 N N . THR A 1 37 ? 0.936 0.715 0.294 1.00 0.00 37 THR A N 6
ATOM 4205 C CA . THR A 1 37 ? 1.705 0.118 1.379 1.00 0.00 37 THR A CA 6
ATOM 4206 C C . THR A 1 37 ? 0.878 -0.916 2.134 1.00 0.00 37 THR A C 6
ATOM 4207 O O . THR A 1 37 ? -0.148 -0.589 2.730 1.00 0.00 37 THR A O 6
ATOM 4218 N N . SER A 1 38 ? 1.332 -2.165 2.106 1.00 0.00 38 SER A N 6
ATOM 4219 C CA . SER A 1 38 ? 0.632 -3.249 2.786 1.00 0.00 38 SER A CA 6
ATOM 4220 C C . SER A 1 38 ? 1.097 -3.371 4.234 1.00 0.00 38 SER A C 6
ATOM 4221 O O . SER A 1 38 ? 0.290 -3.569 5.143 1.00 0.00 38 SER A O 6
ATOM 4229 N N . THR A 1 39 ? 2.404 -3.251 4.442 1.00 0.00 39 THR A N 6
ATOM 4230 C CA . THR A 1 39 ? 2.978 -3.349 5.778 1.00 0.00 39 THR A CA 6
ATOM 4231 C C . THR A 1 39 ? 2.474 -2.225 6.676 1.00 0.00 39 THR A C 6
ATOM 4232 O O . THR A 1 39 ? 2.849 -1.065 6.505 1.00 0.00 39 THR A O 6
ATOM 4243 N N . ARG A 1 40 ? 1.623 -2.577 7.635 1.00 0.00 40 ARG A N 6
ATOM 4244 C CA . ARG A 1 40 ? 1.068 -1.597 8.560 1.00 0.00 40 ARG A CA 6
ATOM 4245 C C . ARG A 1 40 ? 2.179 -0.832 9.273 1.00 0.00 40 ARG A C 6
ATOM 4246 O O . ARG A 1 40 ? 2.171 0.399 9.316 1.00 0.00 40 ARG A O 6
ATOM 4267 N N . LYS A 1 41 ? 3.133 -1.568 9.832 1.00 0.00 41 LYS A N 6
ATOM 4268 C CA . LYS A 1 41 ? 4.251 -0.960 10.543 1.00 0.00 41 LYS A CA 6
ATOM 4269 C C . LYS A 1 41 ? 5.472 -0.841 9.636 1.00 0.00 41 LYS A C 6
ATOM 4270 O O . LYS A 1 41 ? 6.176 -1.816 9.372 1.00 0.00 41 LYS A O 6
ATOM 4289 N N . PRO A 1 42 ? 5.731 0.381 9.149 1.00 0.00 42 PRO A N 6
ATOM 4290 C CA . PRO A 1 42 ? 6.868 0.657 8.266 1.00 0.00 42 PRO A CA 6
ATOM 4291 C C . PRO A 1 42 ? 8.205 0.557 8.994 1.00 0.00 42 PRO A C 6
ATOM 4292 O O . PRO A 1 42 ? 8.259 0.169 10.161 1.00 0.00 42 PRO A O 6
ATOM 4303 N N . ARG A 1 43 ? 9.280 0.909 8.297 1.00 0.00 43 ARG A N 6
ATOM 4304 C CA . ARG A 1 43 ? 10.617 0.858 8.878 1.00 0.00 43 ARG A CA 6
ATOM 4305 C C . ARG A 1 43 ? 11.205 2.259 9.011 1.00 0.00 43 ARG A C 6
ATOM 4306 O O . ARG A 1 43 ? 11.061 3.107 8.130 1.00 0.00 43 ARG A O 6
ATOM 4327 N N . PRO A 1 44 ? 11.886 2.510 10.140 1.00 0.00 44 PRO A N 6
ATOM 4328 C CA . PRO A 1 44 ? 12.510 3.807 10.416 1.00 0.00 44 PRO A CA 6
ATOM 4329 C C . PRO A 1 44 ? 13.711 4.076 9.516 1.00 0.00 44 PRO A C 6
ATOM 4330 O O . PRO A 1 44 ? 13.810 5.134 8.895 1.00 0.00 44 PRO A O 6
ATOM 4341 N N . VAL A 1 45 ? 14.623 3.111 9.451 1.00 0.00 45 VAL A N 6
ATOM 4342 C CA . VAL A 1 45 ? 15.818 3.242 8.625 1.00 0.00 45 VAL A CA 6
ATOM 4343 C C . VAL A 1 45 ? 16.161 1.924 7.941 1.00 0.00 45 VAL A C 6
ATOM 4344 O O . VAL A 1 45 ? 16.056 0.855 8.542 1.00 0.00 45 VAL A O 6
ATOM 4357 N N . SER A 1 46 ? 16.572 2.008 6.680 1.00 0.00 46 SER A N 6
ATOM 4358 C CA . SER A 1 46 ? 16.928 0.820 5.912 1.00 0.00 46 SER A CA 6
ATOM 4359 C C . SER A 1 46 ? 18.384 0.883 5.459 1.00 0.00 46 SER A C 6
ATOM 4360 O O . SER A 1 46 ? 18.779 1.789 4.726 1.00 0.00 46 SER A O 6
ATOM 4368 N N . GLN A 1 47 ? 19.177 -0.088 5.903 1.00 0.00 47 GLN A N 6
ATOM 4369 C CA . GLN A 1 47 ? 20.589 -0.143 5.545 1.00 0.00 47 GLN A CA 6
ATOM 4370 C C . GLN A 1 47 ? 20.781 -0.816 4.190 1.00 0.00 47 GLN A C 6
ATOM 4371 O O . GLN A 1 47 ? 21.661 -0.437 3.417 1.00 0.00 47 GLN A O 6
ATOM 4385 N N . SER A 1 48 ? 19.952 -1.815 3.908 1.00 0.00 48 SER A N 6
ATOM 4386 C CA . SER A 1 48 ? 20.033 -2.543 2.647 1.00 0.00 48 SER A CA 6
ATOM 4387 C C . SER A 1 48 ? 19.721 -1.626 1.469 1.00 0.00 48 SER A C 6
ATOM 4388 O O . SER A 1 48 ? 20.557 -1.420 0.589 1.00 0.00 48 SER A O 6
ATOM 4396 N N . GLY A 1 49 ? 18.510 -1.076 1.458 1.00 0.00 49 GLY A N 6
ATOM 4397 C CA . GLY A 1 49 ? 18.108 -0.187 0.384 1.00 0.00 49 GLY A CA 6
ATOM 4398 C C . GLY A 1 49 ? 17.877 -0.923 -0.921 1.00 0.00 49 GLY A C 6
ATOM 4399 O O . GLY A 1 49 ? 16.958 -1.732 -1.048 1.00 0.00 49 GLY A O 6
ATOM 4403 N N . PRO A 1 50 ? 18.724 -0.640 -1.922 1.00 0.00 50 PRO A N 6
ATOM 4404 C CA . PRO A 1 50 ? 18.628 -1.269 -3.242 1.00 0.00 50 PRO A CA 6
ATOM 4405 C C . PRO A 1 50 ? 19.004 -2.747 -3.209 1.00 0.00 50 PRO A C 6
ATOM 4406 O O . PRO A 1 50 ? 19.026 -3.414 -4.243 1.00 0.00 50 PRO A O 6
ATOM 4417 N N . SER A 1 51 ? 19.298 -3.251 -2.016 1.00 0.00 51 SER A N 6
ATOM 4418 C CA . SER A 1 51 ? 19.677 -4.650 -1.849 1.00 0.00 51 SER A CA 6
ATOM 4419 C C . SER A 1 51 ? 18.499 -5.475 -1.341 1.00 0.00 51 SER A C 6
ATOM 4420 O O . SER A 1 51 ? 17.536 -4.933 -0.798 1.00 0.00 51 SER A O 6
ATOM 4428 N N . SER A 1 52 ? 18.583 -6.789 -1.522 1.00 0.00 52 SER A N 6
ATOM 4429 C CA . SER A 1 52 ? 17.523 -7.690 -1.086 1.00 0.00 52 SER A CA 6
ATOM 4430 C C . SER A 1 52 ? 17.836 -8.272 0.289 1.00 0.00 52 SER A C 6
ATOM 4431 O O . SER A 1 52 ? 17.256 -9.278 0.697 1.00 0.00 52 SER A O 6
ATOM 4439 N N . GLY A 1 53 ? 18.758 -7.630 1.001 1.00 0.00 53 GLY A N 6
ATOM 4440 C CA . GLY A 1 53 ? 19.133 -8.097 2.323 1.00 0.00 53 GLY A CA 6
ATOM 4441 C C . GLY A 1 53 ? 17.933 -8.307 3.226 1.00 0.00 53 GLY A C 6
ATOM 4442 O O . GLY A 1 53 ? 17.150 -7.376 3.407 1.00 0.00 53 GLY A O 6
ATOM 4447 N N . GLY A 1 1 ? 0.396 -27.899 17.692 1.00 0.00 1 GLY A N 7
ATOM 4448 C CA . GLY A 1 1 ? 0.532 -26.611 17.037 1.00 0.00 1 GLY A CA 7
ATOM 4449 C C . GLY A 1 1 ? 1.115 -26.728 15.643 1.00 0.00 1 GLY A C 7
ATOM 4450 O O . GLY A 1 1 ? 1.485 -27.818 15.207 1.00 0.00 1 GLY A O 7
ATOM 4454 N N . SER A 1 2 ? 1.196 -25.602 14.941 1.00 0.00 2 SER A N 7
ATOM 4455 C CA . SER A 1 2 ? 1.733 -25.584 13.585 1.00 0.00 2 SER A CA 7
ATOM 4456 C C . SER A 1 2 ? 2.766 -24.473 13.425 1.00 0.00 2 SER A C 7
ATOM 4457 O O . SER A 1 2 ? 2.567 -23.352 13.893 1.00 0.00 2 SER A O 7
ATOM 4465 N N . SER A 1 3 ? 3.872 -24.793 12.761 1.00 0.00 3 SER A N 7
ATOM 4466 C CA . SER A 1 3 ? 4.940 -23.825 12.541 1.00 0.00 3 SER A CA 7
ATOM 4467 C C . SER A 1 3 ? 4.637 -22.946 11.332 1.00 0.00 3 SER A C 7
ATOM 4468 O O . SER A 1 3 ? 4.498 -21.730 11.453 1.00 0.00 3 SER A O 7
ATOM 4476 N N . GLY A 1 4 ? 4.535 -23.573 10.163 1.00 0.00 4 GLY A N 7
ATOM 4477 C CA . GLY A 1 4 ? 4.249 -22.834 8.947 1.00 0.00 4 GLY A CA 7
ATOM 4478 C C . GLY A 1 4 ? 5.418 -21.980 8.499 1.00 0.00 4 GLY A C 7
ATOM 4479 O O . GLY A 1 4 ? 6.240 -21.564 9.316 1.00 0.00 4 GLY A O 7
ATOM 4483 N N . SER A 1 5 ? 5.495 -21.720 7.198 1.00 0.00 5 SER A N 7
ATOM 4484 C CA . SER A 1 5 ? 6.576 -20.915 6.642 1.00 0.00 5 SER A CA 7
ATOM 4485 C C . SER A 1 5 ? 6.167 -19.448 6.547 1.00 0.00 5 SER A C 7
ATOM 4486 O O . SER A 1 5 ? 5.114 -19.120 6.000 1.00 0.00 5 SER A O 7
ATOM 4494 N N . SER A 1 6 ? 7.008 -18.570 7.084 1.00 0.00 6 SER A N 7
ATOM 4495 C CA . SER A 1 6 ? 6.734 -17.138 7.064 1.00 0.00 6 SER A CA 7
ATOM 4496 C C . SER A 1 6 ? 6.672 -16.617 5.632 1.00 0.00 6 SER A C 7
ATOM 4497 O O . SER A 1 6 ? 7.238 -17.213 4.717 1.00 0.00 6 SER A O 7
ATOM 4505 N N . GLY A 1 7 ? 5.979 -15.497 5.445 1.00 0.00 7 GLY A N 7
ATOM 4506 C CA . GLY A 1 7 ? 5.855 -14.913 4.123 1.00 0.00 7 GLY A CA 7
ATOM 4507 C C . GLY A 1 7 ? 4.631 -15.413 3.381 1.00 0.00 7 GLY A C 7
ATOM 4508 O O . GLY A 1 7 ? 3.842 -14.620 2.866 1.00 0.00 7 GLY A O 7
ATOM 4512 N N . ASP A 1 8 ? 4.472 -16.731 3.324 1.00 0.00 8 ASP A N 7
ATOM 4513 C CA . ASP A 1 8 ? 3.336 -17.335 2.639 1.00 0.00 8 ASP A CA 7
ATOM 4514 C C . ASP A 1 8 ? 2.028 -16.681 3.074 1.00 0.00 8 ASP A C 7
ATOM 4515 O O . ASP A 1 8 ? 1.223 -16.268 2.241 1.00 0.00 8 ASP A O 7
ATOM 4524 N N . GLU A 1 9 ? 1.824 -16.593 4.385 1.00 0.00 9 GLU A N 7
ATOM 4525 C CA . GLU A 1 9 ? 0.613 -15.991 4.930 1.00 0.00 9 GLU A CA 7
ATOM 4526 C C . GLU A 1 9 ? 0.713 -14.468 4.927 1.00 0.00 9 GLU A C 7
ATOM 4527 O O . GLU A 1 9 ? 1.491 -13.885 5.680 1.00 0.00 9 GLU A O 7
ATOM 4539 N N . GLY A 1 10 ? -0.081 -13.831 4.071 1.00 0.00 10 GLY A N 7
ATOM 4540 C CA . GLY A 1 10 ? -0.066 -12.382 3.985 1.00 0.00 10 GLY A CA 7
ATOM 4541 C C . GLY A 1 10 ? -0.370 -11.882 2.586 1.00 0.00 10 GLY A C 7
ATOM 4542 O O . GLY A 1 10 ? 0.159 -10.856 2.158 1.00 0.00 10 GLY A O 7
ATOM 4546 N N . TYR A 1 11 ? -1.223 -12.608 1.873 1.00 0.00 11 TYR A N 7
ATOM 4547 C CA . TYR A 1 11 ? -1.593 -12.235 0.513 1.00 0.00 11 TYR A CA 7
ATOM 4548 C C . TYR A 1 11 ? -2.701 -11.186 0.518 1.00 0.00 11 TYR A C 7
ATOM 4549 O O . TYR A 1 11 ? -3.539 -11.157 1.420 1.00 0.00 11 TYR A O 7
ATOM 4567 N N . TRP A 1 12 ? -2.699 -10.327 -0.495 1.00 0.00 12 TRP A N 7
ATOM 4568 C CA . TRP A 1 12 ? -3.704 -9.276 -0.608 1.00 0.00 12 TRP A CA 7
ATOM 4569 C C . TRP A 1 12 ? -4.587 -9.497 -1.832 1.00 0.00 12 TRP A C 7
ATOM 4570 O O . TRP A 1 12 ? -4.089 -9.730 -2.934 1.00 0.00 12 TRP A O 7
ATOM 4591 N N . ASP A 1 13 ? -5.898 -9.421 -1.632 1.00 0.00 13 ASP A N 7
ATOM 4592 C CA . ASP A 1 13 ? -6.849 -9.611 -2.721 1.00 0.00 13 ASP A CA 7
ATOM 4593 C C . ASP A 1 13 ? -7.025 -8.323 -3.520 1.00 0.00 13 ASP A C 7
ATOM 4594 O O . ASP A 1 13 ? -7.156 -7.239 -2.950 1.00 0.00 13 ASP A O 7
ATOM 4603 N N . CYS A 1 14 ? -7.027 -8.449 -4.842 1.00 0.00 14 CYS A N 7
ATOM 4604 C CA . CYS A 1 14 ? -7.185 -7.296 -5.721 1.00 0.00 14 CYS A CA 7
ATOM 4605 C C . CYS A 1 14 ? -8.648 -6.872 -5.803 1.00 0.00 14 CYS A C 7
ATOM 4606 O O . CYS A 1 14 ? -9.548 -7.639 -5.462 1.00 0.00 14 CYS A O 7
ATOM 4613 N N . SER A 1 15 ? -8.878 -5.644 -6.257 1.00 0.00 15 SER A N 7
ATOM 4614 C CA . SER A 1 15 ? -10.231 -5.115 -6.381 1.00 0.00 15 SER A CA 7
ATOM 4615 C C . SER A 1 15 ? -10.582 -4.858 -7.843 1.00 0.00 15 SER A C 7
ATOM 4616 O O . SER A 1 15 ? -11.732 -5.015 -8.255 1.00 0.00 15 SER A O 7
ATOM 4624 N N . VAL A 1 16 ? -9.582 -4.461 -8.624 1.00 0.00 16 VAL A N 7
ATOM 4625 C CA . VAL A 1 16 ? -9.783 -4.182 -10.041 1.00 0.00 16 VAL A CA 7
ATOM 4626 C C . VAL A 1 16 ? -10.196 -5.441 -10.796 1.00 0.00 16 VAL A C 7
ATOM 4627 O O . VAL A 1 16 ? -11.299 -5.520 -11.338 1.00 0.00 16 VAL A O 7
ATOM 4640 N N . CYS A 1 17 ? -9.303 -6.425 -10.827 1.00 0.00 17 CYS A N 7
ATOM 4641 C CA . CYS A 1 17 ? -9.573 -7.682 -11.515 1.00 0.00 17 CYS A CA 7
ATOM 4642 C C . CYS A 1 17 ? -9.896 -8.790 -10.517 1.00 0.00 17 CYS A C 7
ATOM 4643 O O . CYS A 1 17 ? -10.094 -9.944 -10.896 1.00 0.00 17 CYS A O 7
ATOM 4650 N N . THR A 1 18 ? -9.948 -8.430 -9.238 1.00 0.00 18 THR A N 7
ATOM 4651 C CA . THR A 1 18 ? -10.245 -9.392 -8.185 1.00 0.00 18 THR A CA 7
ATOM 4652 C C . THR A 1 18 ? -9.328 -10.607 -8.274 1.00 0.00 18 THR A C 7
ATOM 4653 O O . THR A 1 18 ? -9.725 -11.723 -7.938 1.00 0.00 18 THR A O 7
ATOM 4664 N N . PHE A 1 19 ? -8.100 -10.382 -8.728 1.00 0.00 19 PHE A N 7
ATOM 4665 C CA . PHE A 1 19 ? -7.125 -11.459 -8.862 1.00 0.00 19 PHE A CA 7
ATOM 4666 C C . PHE A 1 19 ? -6.316 -11.622 -7.579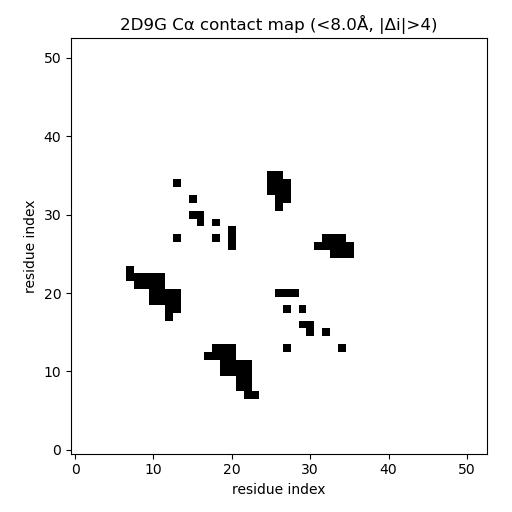 1.00 0.00 19 PHE A C 7
ATOM 4667 O O . PHE A 1 19 ? -6.059 -10.651 -6.867 1.00 0.00 19 PHE A O 7
ATOM 4684 N N . ARG A 1 20 ? -5.917 -12.857 -7.291 1.00 0.00 20 ARG A N 7
ATOM 4685 C CA . ARG A 1 20 ? -5.138 -13.148 -6.094 1.00 0.00 20 ARG A CA 7
ATOM 4686 C C . ARG A 1 20 ? -3.644 -13.004 -6.368 1.00 0.00 20 ARG A C 7
ATOM 4687 O O . ARG A 1 20 ? -3.102 -13.649 -7.265 1.00 0.00 20 ARG A O 7
ATOM 4708 N N . ASN A 1 21 ? -2.984 -12.152 -5.590 1.00 0.00 21 ASN A N 7
ATOM 4709 C CA . ASN A 1 21 ? -1.553 -11.922 -5.751 1.00 0.00 21 ASN A CA 7
ATOM 4710 C C . ASN A 1 21 ? -0.793 -12.318 -4.488 1.00 0.00 21 ASN A C 7
ATOM 4711 O O . ASN A 1 21 ? -1.385 -12.484 -3.422 1.00 0.00 21 ASN A O 7
ATOM 4722 N N . SER A 1 22 ? 0.521 -12.467 -4.617 1.00 0.00 22 SER A N 7
ATOM 4723 C CA . SER A 1 22 ? 1.362 -12.847 -3.487 1.00 0.00 22 SER A CA 7
ATOM 4724 C C . SER A 1 22 ? 1.728 -11.626 -2.648 1.00 0.00 22 SER A C 7
ATOM 4725 O O . SER A 1 22 ? 1.731 -10.499 -3.141 1.00 0.00 22 SER A O 7
ATOM 4733 N N . ALA A 1 23 ? 2.037 -11.861 -1.377 1.00 0.00 23 ALA A N 7
ATOM 4734 C CA . ALA A 1 23 ? 2.407 -10.783 -0.469 1.00 0.00 23 ALA A CA 7
ATOM 4735 C C . ALA A 1 23 ? 3.596 -9.995 -1.008 1.00 0.00 23 ALA A C 7
ATOM 4736 O O . ALA A 1 23 ? 3.553 -8.768 -1.092 1.00 0.00 23 ALA A O 7
ATOM 4743 N N . GLU A 1 24 ? 4.658 -10.708 -1.372 1.00 0.00 24 GLU A N 7
ATOM 4744 C CA . GLU A 1 24 ? 5.859 -10.074 -1.902 1.00 0.00 24 GLU A CA 7
ATOM 4745 C C . GLU A 1 24 ? 5.510 -9.096 -3.020 1.00 0.00 24 GLU A C 7
ATOM 4746 O O . GLU A 1 24 ? 6.054 -7.994 -3.088 1.00 0.00 24 GLU A O 7
ATOM 4758 N N . ALA A 1 25 ? 4.599 -9.508 -3.896 1.00 0.00 25 ALA A N 7
ATOM 4759 C CA . ALA A 1 25 ? 4.176 -8.669 -5.010 1.00 0.00 25 ALA A CA 7
ATOM 4760 C C . ALA A 1 25 ? 3.463 -7.416 -4.514 1.00 0.00 25 ALA A C 7
ATOM 4761 O O . ALA A 1 25 ? 2.356 -7.488 -3.981 1.00 0.00 25 ALA A O 7
ATOM 4768 N N . PHE A 1 26 ? 4.106 -6.266 -4.691 1.00 0.00 26 PHE A N 7
ATOM 4769 C CA . PHE A 1 26 ? 3.535 -4.996 -4.259 1.00 0.00 26 PHE A CA 7
ATOM 4770 C C . PHE A 1 26 ? 2.257 -4.684 -5.032 1.00 0.00 26 PHE A C 7
ATOM 4771 O O . PHE A 1 26 ? 1.251 -4.272 -4.453 1.00 0.00 26 PHE A O 7
ATOM 4788 N N . LYS A 1 27 ? 2.303 -4.882 -6.345 1.00 0.00 27 LYS A N 7
ATOM 4789 C CA . LYS A 1 27 ? 1.151 -4.624 -7.200 1.00 0.00 27 LYS A CA 7
ATOM 4790 C C . LYS A 1 27 ? 0.592 -5.924 -7.769 1.00 0.00 27 LYS A C 7
ATOM 4791 O O . LYS A 1 27 ? 1.251 -6.964 -7.730 1.00 0.00 27 LYS A O 7
ATOM 4810 N N . CYS A 1 28 ? -0.625 -5.859 -8.296 1.00 0.00 28 CYS A N 7
ATOM 4811 C CA . CYS A 1 28 ? -1.273 -7.031 -8.874 1.00 0.00 28 CYS A CA 7
ATOM 4812 C C . CYS A 1 28 ? -0.429 -7.619 -10.001 1.00 0.00 28 CYS A C 7
ATOM 4813 O O . CYS A 1 28 ? 0.499 -6.978 -10.494 1.00 0.00 28 CYS A O 7
ATOM 4820 N N . MET A 1 29 ? -0.758 -8.842 -10.403 1.00 0.00 29 MET A N 7
ATOM 4821 C CA . MET A 1 29 ? -0.031 -9.515 -11.473 1.00 0.00 29 MET A CA 7
ATOM 4822 C C . MET A 1 29 ? -0.879 -9.598 -12.738 1.00 0.00 29 MET A C 7
ATOM 4823 O O . MET A 1 29 ? -0.356 -9.559 -13.851 1.00 0.00 29 MET A O 7
ATOM 4837 N N . MET A 1 30 ? -2.191 -9.715 -12.559 1.00 0.00 30 MET A N 7
ATOM 4838 C CA . MET A 1 30 ? -3.111 -9.802 -13.687 1.00 0.00 30 MET A CA 7
ATOM 4839 C C . MET A 1 30 ? -3.308 -8.436 -14.336 1.00 0.00 30 MET A C 7
ATOM 4840 O O . MET A 1 30 ? -2.926 -8.223 -15.487 1.00 0.00 30 MET A O 7
ATOM 4854 N N . CYS A 1 31 ? -3.906 -7.512 -13.591 1.00 0.00 31 CYS A N 7
ATOM 4855 C CA . CYS A 1 31 ? -4.154 -6.167 -14.093 1.00 0.00 31 CYS A CA 7
ATOM 4856 C C . CYS A 1 31 ? -2.973 -5.248 -13.795 1.00 0.00 31 CYS A C 7
ATOM 4857 O O . CYS A 1 31 ? -2.802 -4.211 -14.436 1.00 0.00 31 CYS A O 7
ATOM 4864 N N . ASP A 1 32 ? -2.160 -5.637 -12.818 1.00 0.00 32 ASP A N 7
ATOM 4865 C CA . ASP A 1 32 ? -0.994 -4.850 -12.435 1.00 0.00 32 ASP A CA 7
ATOM 4866 C C . ASP A 1 32 ? -1.413 -3.494 -11.875 1.00 0.00 32 ASP A C 7
ATOM 4867 O O . ASP A 1 32 ? -0.877 -2.457 -12.266 1.00 0.00 32 ASP A O 7
ATOM 4876 N N . VAL A 1 33 ? -2.375 -3.510 -10.958 1.00 0.00 33 VAL A N 7
ATOM 4877 C CA . VAL A 1 33 ? -2.866 -2.282 -10.344 1.00 0.00 33 VAL A CA 7
ATOM 4878 C C . VAL A 1 33 ? -2.156 -2.006 -9.023 1.00 0.00 33 VAL A C 7
ATOM 4879 O O . VAL A 1 33 ? -1.666 -2.925 -8.367 1.00 0.00 33 VAL A O 7
ATOM 4892 N N . ARG A 1 34 ? -2.106 -0.735 -8.639 1.00 0.00 34 ARG A N 7
ATOM 4893 C CA . ARG A 1 34 ? -1.456 -0.337 -7.396 1.00 0.00 34 ARG A CA 7
ATOM 4894 C C . ARG A 1 34 ? -2.314 -0.709 -6.191 1.00 0.00 34 ARG A C 7
ATOM 4895 O O . ARG A 1 34 ? -3.536 -0.563 -6.216 1.00 0.00 34 ARG A O 7
ATOM 4916 N N . LYS A 1 35 ? -1.665 -1.190 -5.135 1.00 0.00 35 LYS A N 7
ATOM 4917 C CA . LYS A 1 35 ? -2.367 -1.582 -3.919 1.00 0.00 35 LYS A CA 7
ATOM 4918 C C . LYS A 1 35 ? -2.015 -0.651 -2.763 1.00 0.00 35 LYS A C 7
ATOM 4919 O O . LYS A 1 35 ? -1.164 0.226 -2.898 1.00 0.00 35 LYS A O 7
ATOM 4938 N N . GLY A 1 36 ? -2.677 -0.850 -1.627 1.00 0.00 36 GLY A N 7
ATOM 4939 C CA . GLY A 1 36 ? -2.418 -0.021 -0.464 1.00 0.00 36 GLY A CA 7
ATOM 4940 C C . GLY A 1 36 ? -2.937 1.394 -0.633 1.00 0.00 36 GLY A C 7
ATOM 4941 O O . GLY A 1 36 ? -2.217 2.275 -1.105 1.00 0.00 36 GLY A O 7
ATOM 4945 N N . THR A 1 37 ? -4.190 1.613 -0.249 1.00 0.00 37 THR A N 7
ATOM 4946 C CA . THR A 1 37 ? -4.806 2.929 -0.364 1.00 0.00 37 THR A CA 7
ATOM 4947 C C . THR A 1 37 ? -5.328 3.411 0.985 1.00 0.00 37 THR A C 7
ATOM 4948 O O . THR A 1 37 ? -5.886 2.633 1.759 1.00 0.00 37 THR A O 7
ATOM 4959 N N . SER A 1 38 ? -5.144 4.698 1.260 1.00 0.00 38 SER A N 7
ATOM 4960 C CA . SER A 1 38 ? -5.595 5.283 2.518 1.00 0.00 38 SER A CA 7
ATOM 4961 C C . SER A 1 38 ? -6.256 6.637 2.281 1.00 0.00 38 SER A C 7
ATOM 4962 O O . SER A 1 38 ? -6.274 7.146 1.159 1.00 0.00 38 SER A O 7
ATOM 4970 N N . THR A 1 39 ? -6.801 7.217 3.346 1.00 0.00 39 THR A N 7
ATOM 4971 C CA . THR A 1 39 ? -7.465 8.511 3.256 1.00 0.00 39 THR A CA 7
ATOM 4972 C C . THR A 1 39 ? -6.461 9.653 3.366 1.00 0.00 39 THR A C 7
ATOM 4973 O O . THR A 1 39 ? -6.418 10.539 2.512 1.00 0.00 39 THR A O 7
ATOM 4984 N N . ARG A 1 40 ? -5.654 9.626 4.421 1.00 0.00 40 ARG A N 7
ATOM 4985 C CA . ARG A 1 40 ? -4.650 10.660 4.643 1.00 0.00 40 ARG A CA 7
ATOM 4986 C C . ARG A 1 40 ? -3.274 10.042 4.871 1.00 0.00 40 ARG A C 7
ATOM 4987 O O . ARG A 1 40 ? -3.098 9.198 5.750 1.00 0.00 40 ARG A O 7
ATOM 5008 N N . LYS A 1 41 ? -2.300 10.467 4.073 1.00 0.00 41 LYS A N 7
ATOM 5009 C CA . LYS A 1 41 ? -0.939 9.957 4.187 1.00 0.00 41 LYS A CA 7
ATOM 5010 C C . LYS A 1 41 ? -0.110 10.826 5.127 1.00 0.00 41 LYS A C 7
ATOM 5011 O O . LYS A 1 41 ? 0.123 12.008 4.876 1.00 0.00 41 LYS A O 7
ATOM 5030 N N . PRO A 1 42 ? 0.349 10.227 6.237 1.00 0.00 42 PRO A N 7
ATOM 5031 C CA . PRO A 1 42 ? 1.162 10.928 7.236 1.00 0.00 42 PRO A CA 7
ATOM 5032 C C . PRO A 1 42 ? 2.558 11.259 6.719 1.00 0.00 42 PRO A C 7
ATOM 5033 O O . PRO A 1 42 ? 3.407 11.744 7.466 1.00 0.00 42 PRO A O 7
ATOM 5044 N N . ARG A 1 43 ? 2.787 10.994 5.437 1.00 0.00 43 ARG A N 7
ATOM 5045 C CA . ARG A 1 43 ? 4.081 11.263 4.821 1.00 0.00 43 ARG A CA 7
ATOM 5046 C C . ARG A 1 43 ? 4.019 12.515 3.951 1.00 0.00 43 ARG A C 7
ATOM 5047 O O . ARG A 1 43 ? 2.948 12.962 3.539 1.00 0.00 43 ARG A O 7
ATOM 5068 N N . PRO A 1 44 ? 5.193 13.096 3.665 1.00 0.00 44 PRO A N 7
ATOM 5069 C CA . PRO A 1 44 ? 5.299 14.305 2.841 1.00 0.00 44 PRO A CA 7
ATOM 5070 C C . PRO A 1 44 ? 4.961 14.040 1.378 1.00 0.00 44 PRO A C 7
ATOM 5071 O O . PRO A 1 44 ? 4.904 12.891 0.941 1.00 0.00 44 PRO A O 7
ATOM 5082 N N . VAL A 1 45 ? 4.739 15.112 0.624 1.00 0.00 45 VAL A N 7
ATOM 5083 C CA . VAL A 1 45 ? 4.408 14.996 -0.791 1.00 0.00 45 VAL A CA 7
ATOM 5084 C C . VAL A 1 45 ? 5.324 13.997 -1.489 1.00 0.00 45 VAL A C 7
ATOM 5085 O O . VAL A 1 45 ? 4.859 13.081 -2.168 1.00 0.00 45 VAL A O 7
ATOM 5098 N N . SER A 1 46 ? 6.629 14.179 -1.318 1.00 0.00 46 SER A N 7
ATOM 5099 C CA . SER A 1 46 ? 7.612 13.296 -1.934 1.00 0.00 46 SER A CA 7
ATOM 5100 C C . SER A 1 46 ? 8.895 13.250 -1.109 1.00 0.00 46 SER A C 7
ATOM 5101 O O . SER A 1 46 ? 9.191 14.175 -0.353 1.00 0.00 46 SER A O 7
ATOM 5109 N N . GLN A 1 47 ? 9.651 12.168 -1.261 1.00 0.00 47 GLN A N 7
ATOM 5110 C CA . GLN A 1 47 ? 10.901 12.001 -0.530 1.00 0.00 47 GLN A CA 7
ATOM 5111 C C . GLN A 1 47 ? 12.010 12.846 -1.148 1.00 0.00 47 GLN A C 7
ATOM 5112 O O . GLN A 1 47 ? 11.969 13.170 -2.334 1.00 0.00 47 GLN A O 7
ATOM 5126 N N . SER A 1 48 ? 13.000 13.200 -0.334 1.00 0.00 48 SER A N 7
ATOM 5127 C CA . SER A 1 48 ? 14.118 14.012 -0.800 1.00 0.00 48 SER A CA 7
ATOM 5128 C C . SER A 1 48 ? 13.630 15.358 -1.327 1.00 0.00 48 SER A C 7
ATOM 5129 O O . SER A 1 48 ? 14.100 15.842 -2.355 1.00 0.00 48 SER A O 7
ATOM 5137 N N . GLY A 1 49 ? 12.683 15.958 -0.612 1.00 0.00 49 GLY A N 7
ATOM 5138 C CA . GLY A 1 49 ? 12.146 17.242 -1.022 1.00 0.00 49 GLY A CA 7
ATOM 5139 C C . GLY A 1 49 ? 12.665 18.386 -0.172 1.00 0.00 49 GLY A C 7
ATOM 5140 O O . GLY A 1 49 ? 13.838 18.754 -0.238 1.00 0.00 49 GLY A O 7
ATOM 5144 N N . PRO A 1 50 ? 11.777 18.969 0.647 1.00 0.00 50 PRO A N 7
ATOM 5145 C CA . PRO A 1 50 ? 12.129 20.086 1.528 1.00 0.00 50 PRO A CA 7
ATOM 5146 C C . PRO A 1 50 ? 13.048 19.659 2.667 1.00 0.00 50 PRO A C 7
ATOM 5147 O O . PRO A 1 50 ? 14.077 20.288 2.916 1.00 0.00 50 PRO A O 7
ATOM 5158 N N . SER A 1 51 ? 12.671 18.587 3.356 1.00 0.00 51 SER A N 7
ATOM 5159 C CA . SER A 1 51 ? 13.460 18.078 4.472 1.00 0.00 51 SER A CA 7
ATOM 5160 C C . SER A 1 51 ? 14.215 16.814 4.071 1.00 0.00 51 SER A C 7
ATOM 5161 O O . SER A 1 51 ? 13.924 16.204 3.042 1.00 0.00 51 SER A O 7
ATOM 5169 N N . SER A 1 52 ? 15.186 16.428 4.892 1.00 0.00 52 SER A N 7
ATOM 5170 C CA . SER A 1 52 ? 15.987 15.239 4.622 1.00 0.00 52 SER A CA 7
ATOM 5171 C C . SER A 1 52 ? 15.734 14.164 5.675 1.00 0.00 52 SER A C 7
ATOM 5172 O O . SER A 1 52 ? 15.257 14.452 6.771 1.00 0.00 52 SER A O 7
ATOM 5180 N N . GLY A 1 53 ? 16.058 12.921 5.332 1.00 0.00 53 GLY A N 7
ATOM 5181 C CA . GLY A 1 53 ? 15.859 11.820 6.257 1.00 0.00 53 GLY A CA 7
ATOM 5182 C C . GLY A 1 53 ? 15.152 10.643 5.614 1.00 0.00 53 GLY A C 7
ATOM 5183 O O . GLY A 1 53 ? 15.030 10.613 4.391 1.00 0.00 53 GLY A O 7
ATOM 5188 N N . GLY A 1 1 ? 3.329 -37.244 -0.984 1.00 0.00 1 GLY A N 8
ATOM 5189 C CA . GLY A 1 1 ? 2.690 -36.799 -2.208 1.00 0.00 1 GLY A CA 8
ATOM 5190 C C . GLY A 1 1 ? 3.368 -35.582 -2.806 1.00 0.00 1 GLY A C 8
ATOM 5191 O O . GLY A 1 1 ? 3.022 -34.447 -2.480 1.00 0.00 1 GLY A O 8
ATOM 5195 N N . SER A 1 2 ? 4.339 -35.819 -3.684 1.00 0.00 2 SER A N 8
ATOM 5196 C CA . SER A 1 2 ? 5.071 -34.733 -4.324 1.00 0.00 2 SER A CA 8
ATOM 5197 C C . SER A 1 2 ? 4.119 -33.634 -4.787 1.00 0.00 2 SER A C 8
ATOM 5198 O O . SER A 1 2 ? 4.237 -32.480 -4.376 1.00 0.00 2 SER A O 8
ATOM 5206 N N . SER A 1 3 ? 3.174 -34.002 -5.647 1.00 0.00 3 SER A N 8
ATOM 5207 C CA . SER A 1 3 ? 2.203 -33.049 -6.170 1.00 0.00 3 SER A CA 8
ATOM 5208 C C . SER A 1 3 ? 1.326 -32.497 -5.050 1.00 0.00 3 SER A C 8
ATOM 5209 O O . SER A 1 3 ? 1.136 -33.142 -4.020 1.00 0.00 3 SER A O 8
ATOM 5217 N N . GLY A 1 4 ? 0.793 -31.297 -5.261 1.00 0.00 4 GLY A N 8
ATOM 5218 C CA . GLY A 1 4 ? -0.057 -30.677 -4.262 1.00 0.00 4 GLY A CA 8
ATOM 5219 C C . GLY A 1 4 ? -0.327 -29.215 -4.556 1.00 0.00 4 GLY A C 8
ATOM 5220 O O . GLY A 1 4 ? -0.010 -28.724 -5.639 1.00 0.00 4 GLY A O 8
ATOM 5224 N N . SER A 1 5 ? -0.916 -28.517 -3.590 1.00 0.00 5 SER A N 8
ATOM 5225 C CA . SER A 1 5 ? -1.234 -27.103 -3.753 1.00 0.00 5 SER A CA 8
ATOM 5226 C C . SER A 1 5 ? -0.511 -26.260 -2.707 1.00 0.00 5 SER A C 8
ATOM 5227 O O . SER A 1 5 ? -0.516 -26.585 -1.520 1.00 0.00 5 SER A O 8
ATOM 5235 N N . SER A 1 6 ? 0.111 -25.175 -3.158 1.00 0.00 6 SER A N 8
ATOM 5236 C CA . SER A 1 6 ? 0.842 -24.286 -2.263 1.00 0.00 6 SER A CA 8
ATOM 5237 C C . SER A 1 6 ? -0.018 -23.091 -1.862 1.00 0.00 6 SER A C 8
ATOM 5238 O O . SER A 1 6 ? -0.859 -22.631 -2.633 1.00 0.00 6 SER A O 8
ATOM 5246 N N . GLY A 1 7 ? 0.200 -22.594 -0.648 1.00 0.00 7 GLY A N 8
ATOM 5247 C CA . GLY A 1 7 ? -0.562 -21.458 -0.164 1.00 0.00 7 GLY A CA 8
ATOM 5248 C C . GLY A 1 7 ? 0.238 -20.583 0.780 1.00 0.00 7 GLY A C 8
ATOM 5249 O O . GLY A 1 7 ? 1.051 -21.080 1.560 1.00 0.00 7 GLY A O 8
ATOM 5253 N N . ASP A 1 8 ? 0.010 -19.276 0.710 1.00 0.00 8 ASP A N 8
ATOM 5254 C CA . ASP A 1 8 ? 0.716 -18.329 1.565 1.00 0.00 8 ASP A CA 8
ATOM 5255 C C . ASP A 1 8 ? -0.266 -17.407 2.281 1.00 0.00 8 ASP A C 8
ATOM 5256 O O . ASP A 1 8 ? -0.871 -16.531 1.665 1.00 0.00 8 ASP A O 8
ATOM 5265 N N . GLU A 1 9 ? -0.418 -17.612 3.586 1.00 0.00 9 GLU A N 8
ATOM 5266 C CA . GLU A 1 9 ? -1.328 -16.799 4.385 1.00 0.00 9 GLU A CA 8
ATOM 5267 C C . GLU A 1 9 ? -1.132 -15.315 4.091 1.00 0.00 9 GLU A C 8
ATOM 5268 O O . GLU A 1 9 ? -2.086 -14.538 4.101 1.00 0.00 9 GLU A O 8
ATOM 5280 N N . GLY A 1 10 ? 0.113 -14.928 3.830 1.00 0.00 10 GLY A N 8
ATOM 5281 C CA . GLY A 1 10 ? 0.412 -13.538 3.538 1.00 0.00 10 GLY A CA 8
ATOM 5282 C C . GLY A 1 10 ? 0.059 -13.156 2.114 1.00 0.00 10 GLY A C 8
ATOM 5283 O O . GLY A 1 10 ? 0.941 -12.982 1.273 1.00 0.00 10 GLY A O 8
ATOM 5287 N N . TYR A 1 11 ? -1.235 -13.027 1.842 1.00 0.00 11 TYR A N 8
ATOM 5288 C CA . TYR A 1 11 ? -1.703 -12.667 0.509 1.00 0.00 11 TYR A CA 8
ATOM 5289 C C . TYR A 1 11 ? -2.736 -11.546 0.578 1.00 0.00 11 TYR A C 8
ATOM 5290 O O . TYR A 1 11 ? -3.401 -11.362 1.598 1.00 0.00 11 TYR A O 8
ATOM 5308 N N . TRP A 1 12 ? -2.865 -10.801 -0.513 1.00 0.00 12 TRP A N 8
ATOM 5309 C CA . TRP A 1 12 ? -3.817 -9.698 -0.578 1.00 0.00 12 TRP A CA 8
ATOM 5310 C C . TRP A 1 12 ? -4.711 -9.822 -1.806 1.00 0.00 12 TRP A C 8
ATOM 5311 O O . TRP A 1 12 ? -4.225 -9.977 -2.927 1.00 0.00 12 TRP A O 8
ATOM 5332 N N . ASP A 1 13 ? -6.020 -9.753 -1.589 1.00 0.00 13 ASP A N 8
ATOM 5333 C CA . ASP A 1 13 ? -6.982 -9.857 -2.680 1.00 0.00 13 ASP A CA 8
ATOM 5334 C C . ASP A 1 13 ? -7.103 -8.531 -3.426 1.00 0.00 13 ASP A C 8
ATOM 5335 O O . ASP A 1 13 ? -7.320 -7.482 -2.818 1.00 0.00 13 ASP A O 8
ATOM 5344 N N . CYS A 1 14 ? -6.960 -8.586 -4.745 1.00 0.00 14 CYS A N 8
ATOM 5345 C CA . CYS A 1 14 ? -7.051 -7.391 -5.575 1.00 0.00 14 CYS A CA 8
ATOM 5346 C C . CYS A 1 14 ? -8.494 -6.905 -5.673 1.00 0.00 14 CYS A C 8
ATOM 5347 O O . CYS A 1 14 ? -9.431 -7.651 -5.391 1.00 0.00 14 CYS A O 8
ATOM 5354 N N . SER A 1 15 ? -8.664 -5.649 -6.074 1.00 0.00 15 SER A N 8
ATOM 5355 C CA . SER A 1 15 ? -9.992 -5.062 -6.205 1.00 0.00 15 SER A CA 8
ATOM 5356 C C . SER A 1 15 ? -10.297 -4.728 -7.663 1.00 0.00 15 SER A C 8
ATOM 5357 O O . SER A 1 15 ? -11.447 -4.787 -8.098 1.00 0.00 15 SER A O 8
ATOM 5365 N N . VAL A 1 16 ? -9.257 -4.378 -8.413 1.00 0.00 16 VAL A N 8
ATOM 5366 C CA . VAL A 1 16 ? -9.411 -4.036 -9.822 1.00 0.00 16 VAL A CA 8
ATOM 5367 C C . VAL A 1 16 ? -9.912 -5.231 -10.626 1.00 0.00 16 VAL A C 8
ATOM 5368 O O . VAL A 1 16 ? -10.990 -5.187 -11.219 1.00 0.00 16 VAL A O 8
ATOM 5381 N N . CYS A 1 17 ? -9.121 -6.299 -10.641 1.00 0.00 17 CYS A N 8
ATOM 5382 C CA . CYS A 1 17 ? -9.483 -7.508 -11.372 1.00 0.00 17 CYS A CA 8
ATOM 5383 C C . CYS A 1 17 ? -9.837 -8.639 -10.411 1.00 0.00 17 CYS A C 8
ATOM 5384 O O . CYS A 1 17 ? -10.090 -9.769 -10.830 1.00 0.00 17 CYS A O 8
ATOM 5391 N N . THR A 1 18 ? -9.853 -8.327 -9.119 1.00 0.00 18 THR A N 8
ATOM 5392 C CA . THR A 1 18 ? -10.175 -9.316 -8.098 1.00 0.00 18 THR A CA 8
ATOM 5393 C C . THR A 1 18 ? -9.272 -10.539 -8.213 1.00 0.00 18 THR A C 8
ATOM 5394 O O . THR A 1 18 ? -9.685 -11.658 -7.910 1.00 0.00 18 THR A O 8
ATOM 5405 N N . PHE A 1 19 ? -8.037 -10.317 -8.651 1.00 0.00 19 PHE A N 8
ATOM 5406 C CA . PHE A 1 19 ? -7.075 -11.402 -8.806 1.00 0.00 19 PHE A CA 8
ATOM 5407 C C . PHE A 1 19 ? -6.292 -11.623 -7.515 1.00 0.00 19 PHE A C 8
ATOM 5408 O O . PHE A 1 19 ? -5.999 -10.676 -6.785 1.00 0.00 19 PHE A O 8
ATOM 5425 N N . ARG A 1 20 ? -5.958 -12.879 -7.240 1.00 0.00 20 ARG A N 8
ATOM 5426 C CA . ARG A 1 20 ? -5.211 -13.226 -6.037 1.00 0.00 20 ARG A CA 8
ATOM 5427 C C . ARG A 1 20 ? -3.713 -13.025 -6.250 1.00 0.00 20 ARG A C 8
ATOM 5428 O O . ARG A 1 20 ? -3.134 -13.559 -7.195 1.00 0.00 20 ARG A O 8
ATOM 5449 N N . ASN A 1 21 ? -3.094 -12.250 -5.366 1.00 0.00 21 ASN A N 8
ATOM 5450 C CA . ASN A 1 21 ? -1.664 -11.978 -5.457 1.00 0.00 21 ASN A CA 8
ATOM 5451 C C . ASN A 1 21 ? -0.953 -12.361 -4.163 1.00 0.00 21 ASN A C 8
ATOM 5452 O O . ASN A 1 21 ? -1.594 -12.660 -3.156 1.00 0.00 21 ASN A O 8
ATOM 5463 N N . SER A 1 22 ? 0.376 -12.350 -4.199 1.00 0.00 22 SER A N 8
ATOM 5464 C CA . SER A 1 22 ? 1.174 -12.699 -3.030 1.00 0.00 22 SER A CA 8
ATOM 5465 C C . SER A 1 22 ? 1.681 -11.446 -2.323 1.00 0.00 22 SER A C 8
ATOM 5466 O O . SER A 1 22 ? 1.902 -10.412 -2.952 1.00 0.00 22 SER A O 8
ATOM 5474 N N . ALA A 1 23 ? 1.861 -11.547 -1.010 1.00 0.00 23 ALA A N 8
ATOM 5475 C CA . ALA A 1 23 ? 2.343 -10.423 -0.217 1.00 0.00 23 ALA A CA 8
ATOM 5476 C C . ALA A 1 23 ? 3.572 -9.786 -0.857 1.00 0.00 23 ALA A C 8
ATOM 5477 O O . ALA A 1 23 ? 3.658 -8.564 -0.976 1.00 0.00 23 ALA A O 8
ATOM 5484 N N . GLU A 1 24 ? 4.521 -10.622 -1.265 1.00 0.00 24 GLU A N 8
ATOM 5485 C CA . GLU A 1 24 ? 5.747 -10.139 -1.891 1.00 0.00 24 GLU A CA 8
ATOM 5486 C C . GLU A 1 24 ? 5.435 -9.115 -2.978 1.00 0.00 24 GLU A C 8
ATOM 5487 O O . GLU A 1 24 ? 5.889 -7.973 -2.919 1.00 0.00 24 GLU A O 8
ATOM 5499 N N . ALA A 1 25 ? 4.656 -9.532 -3.971 1.00 0.00 25 ALA A N 8
ATOM 5500 C CA . ALA A 1 25 ? 4.282 -8.652 -5.071 1.00 0.00 25 ALA A CA 8
ATOM 5501 C C . ALA A 1 25 ? 3.633 -7.373 -4.554 1.00 0.00 25 ALA A C 8
ATOM 5502 O O . ALA A 1 25 ? 2.579 -7.412 -3.919 1.00 0.00 25 ALA A O 8
ATOM 5509 N N . PHE A 1 26 ? 4.269 -6.239 -4.828 1.00 0.00 26 PHE A N 8
ATOM 5510 C CA . PHE A 1 26 ? 3.755 -4.947 -4.388 1.00 0.00 26 PHE A CA 8
ATOM 5511 C C . PHE A 1 26 ? 2.464 -4.598 -5.124 1.00 0.00 26 PHE A C 8
ATOM 5512 O O . PHE A 1 26 ? 1.520 -4.075 -4.531 1.00 0.00 26 PHE A O 8
ATOM 5529 N N . LYS A 1 27 ? 2.431 -4.889 -6.420 1.00 0.00 27 LYS A N 8
ATOM 5530 C CA . LYS A 1 27 ? 1.258 -4.607 -7.238 1.00 0.00 27 LYS A CA 8
ATOM 5531 C C . LYS A 1 27 ? 0.650 -5.897 -7.781 1.00 0.00 27 LYS A C 8
ATOM 5532 O O . LYS A 1 27 ? 1.174 -6.987 -7.550 1.00 0.00 27 LYS A O 8
ATOM 5551 N N . CYS A 1 28 ? -0.457 -5.766 -8.504 1.00 0.00 28 CYS A N 8
ATOM 5552 C CA . CYS A 1 28 ? -1.136 -6.920 -9.081 1.00 0.00 28 CYS A CA 8
ATOM 5553 C C . CYS A 1 28 ? -0.344 -7.484 -10.257 1.00 0.00 28 CYS A C 8
ATOM 5554 O O . CYS A 1 28 ? 0.502 -6.802 -10.833 1.00 0.00 28 CYS A O 8
ATOM 5561 N N . MET A 1 29 ? -0.627 -8.735 -10.607 1.00 0.00 29 MET A N 8
ATOM 5562 C CA . MET A 1 29 ? 0.057 -9.391 -11.716 1.00 0.00 29 MET A CA 8
ATOM 5563 C C . MET A 1 29 ? -0.855 -9.490 -12.935 1.00 0.00 29 MET A C 8
ATOM 5564 O O . MET A 1 29 ? -0.385 -9.528 -14.071 1.00 0.00 29 MET A O 8
ATOM 5578 N N . MET A 1 30 ? -2.161 -9.532 -12.690 1.00 0.00 30 MET A N 8
ATOM 5579 C CA . MET A 1 30 ? -3.138 -9.626 -13.768 1.00 0.00 30 MET A CA 8
ATOM 5580 C C . MET A 1 30 ? -3.462 -8.246 -14.330 1.00 0.00 30 MET A C 8
ATOM 5581 O O . MET A 1 30 ? -3.221 -7.971 -15.506 1.00 0.00 30 MET A O 8
ATOM 5595 N N . CYS A 1 31 ? -4.009 -7.381 -13.483 1.00 0.00 31 CYS A N 8
ATOM 5596 C CA . CYS A 1 31 ? -4.367 -6.029 -13.895 1.00 0.00 31 CYS A CA 8
ATOM 5597 C C . CYS A 1 31 ? -3.172 -5.089 -13.774 1.00 0.00 31 CYS A C 8
ATOM 5598 O O . CYS A 1 31 ? -3.175 -3.989 -14.326 1.00 0.00 31 CYS A O 8
ATOM 5605 N N . ASP A 1 32 ? -2.151 -5.530 -13.047 1.00 0.00 32 ASP A N 8
ATOM 5606 C CA . ASP A 1 32 ? -0.947 -4.729 -12.854 1.00 0.00 32 ASP A CA 8
ATOM 5607 C C . ASP A 1 32 ? -1.297 -3.341 -12.327 1.00 0.00 32 ASP A C 8
ATOM 5608 O O . ASP A 1 32 ? -0.738 -2.338 -12.771 1.00 0.00 32 ASP A O 8
ATOM 5617 N N . VAL A 1 33 ? -2.226 -3.290 -11.378 1.00 0.00 33 VAL A N 8
ATOM 5618 C CA . VAL A 1 33 ? -2.651 -2.025 -10.791 1.00 0.00 33 VAL A CA 8
ATOM 5619 C C . VAL A 1 33 ? -2.239 -1.934 -9.326 1.00 0.00 33 VAL A C 8
ATOM 5620 O O . VAL A 1 33 ? -2.228 -2.936 -8.610 1.00 0.00 33 VAL A O 8
ATOM 5633 N N . ARG A 1 34 ? -1.902 -0.726 -8.886 1.00 0.00 34 ARG A N 8
ATOM 5634 C CA . ARG A 1 34 ? -1.489 -0.504 -7.505 1.00 0.00 34 ARG A CA 8
ATOM 5635 C C . ARG A 1 34 ? -2.512 -1.081 -6.532 1.00 0.00 34 ARG A C 8
ATOM 5636 O O . ARG A 1 34 ? -3.704 -1.150 -6.834 1.00 0.00 34 ARG A O 8
ATOM 5657 N N . LYS A 1 35 ? -2.039 -1.495 -5.361 1.00 0.00 35 LYS A N 8
ATOM 5658 C CA . LYS A 1 35 ? -2.912 -2.066 -4.342 1.00 0.00 35 LYS A CA 8
ATOM 5659 C C . LYS A 1 35 ? -3.043 -1.124 -3.149 1.00 0.00 35 LYS A C 8
ATOM 5660 O O . LYS A 1 35 ? -4.093 -1.057 -2.511 1.00 0.00 35 LYS A O 8
ATOM 5679 N N . GLY A 1 36 ? -1.970 -0.397 -2.853 1.00 0.00 36 GLY A N 8
ATOM 5680 C CA . GLY A 1 36 ? -1.987 0.532 -1.739 1.00 0.00 36 GLY A CA 8
ATOM 5681 C C . GLY A 1 36 ? -0.685 0.531 -0.963 1.00 0.00 36 GLY A C 8
ATOM 5682 O O . GLY A 1 36 ? -0.468 -0.321 -0.100 1.00 0.00 36 GLY A O 8
ATOM 5686 N N . THR A 1 37 ? 0.186 1.487 -1.270 1.00 0.00 37 THR A N 8
ATOM 5687 C CA . THR A 1 37 ? 1.475 1.591 -0.597 1.00 0.00 37 THR A CA 8
ATOM 5688 C C . THR A 1 37 ? 1.331 1.369 0.904 1.00 0.00 37 THR A C 8
ATOM 5689 O O . THR A 1 37 ? 2.121 0.647 1.513 1.00 0.00 37 THR A O 8
ATOM 5700 N N . SER A 1 38 ? 0.318 1.993 1.496 1.00 0.00 38 SER A N 8
ATOM 5701 C CA . SER A 1 38 ? 0.072 1.865 2.928 1.00 0.00 38 SER A CA 8
ATOM 5702 C C . SER A 1 38 ? -1.270 1.188 3.191 1.00 0.00 38 SER A C 8
ATOM 5703 O O . SER A 1 38 ? -2.036 0.920 2.265 1.00 0.00 38 SER A O 8
ATOM 5711 N N . THR A 1 39 ? -1.548 0.915 4.461 1.00 0.00 39 THR A N 8
ATOM 5712 C CA . THR A 1 39 ? -2.796 0.269 4.848 1.00 0.00 39 THR A CA 8
ATOM 5713 C C . THR A 1 39 ? -3.530 1.081 5.909 1.00 0.00 39 THR A C 8
ATOM 5714 O O . THR A 1 39 ? -2.913 1.823 6.674 1.00 0.00 39 THR A O 8
ATOM 5725 N N . ARG A 1 40 ? -4.851 0.936 5.950 1.00 0.00 40 ARG A N 8
ATOM 5726 C CA . ARG A 1 40 ? -5.669 1.657 6.918 1.00 0.00 40 ARG A CA 8
ATOM 5727 C C . ARG A 1 40 ? -4.959 1.753 8.265 1.00 0.00 40 ARG A C 8
ATOM 5728 O O . ARG A 1 40 ? -4.785 2.843 8.812 1.00 0.00 40 ARG A O 8
ATOM 5749 N N . LYS A 1 41 ? -4.551 0.605 8.797 1.00 0.00 41 LYS A N 8
ATOM 5750 C CA . LYS A 1 41 ? -3.860 0.559 10.079 1.00 0.00 41 LYS A CA 8
ATOM 5751 C C . LYS A 1 41 ? -2.354 0.705 9.891 1.00 0.00 41 LYS A C 8
ATOM 5752 O O . LYS A 1 41 ? -1.677 -0.192 9.388 1.00 0.00 41 LYS A O 8
ATOM 5771 N N . PRO A 1 42 ? -1.814 1.861 10.306 1.00 0.00 42 PRO A N 8
ATOM 5772 C CA . PRO A 1 42 ? -0.382 2.151 10.195 1.00 0.00 42 PRO A CA 8
ATOM 5773 C C . PRO A 1 42 ? 0.456 1.305 11.148 1.00 0.00 42 PRO A C 8
ATOM 5774 O O . PRO A 1 42 ? 1.682 1.258 11.037 1.00 0.00 42 PRO A O 8
ATOM 5785 N N . ARG A 1 43 ? -0.212 0.637 12.083 1.00 0.00 43 ARG A N 8
ATOM 5786 C CA . ARG A 1 43 ? 0.472 -0.207 13.055 1.00 0.00 43 ARG A CA 8
ATOM 5787 C C . ARG A 1 43 ? 0.774 -1.581 12.465 1.00 0.00 43 ARG A C 8
ATOM 5788 O O . ARG A 1 43 ? 0.183 -2.000 11.470 1.00 0.00 43 ARG A O 8
ATOM 5809 N N . PRO A 1 44 ? 1.718 -2.300 13.092 1.00 0.00 44 PRO A N 8
ATOM 5810 C CA . PRO A 1 44 ? 2.120 -3.637 12.646 1.00 0.00 44 PRO A CA 8
ATOM 5811 C C . PRO A 1 44 ? 1.032 -4.678 12.881 1.00 0.00 44 PRO A C 8
ATOM 5812 O O . PRO A 1 44 ? 0.185 -4.519 13.761 1.00 0.00 44 PRO A O 8
ATOM 5823 N N . VAL A 1 45 ? 1.059 -5.746 12.090 1.00 0.00 45 VAL A N 8
ATOM 5824 C CA . VAL A 1 45 ? 0.076 -6.815 12.214 1.00 0.00 45 VAL A CA 8
ATOM 5825 C C . VAL A 1 45 ? 0.543 -7.881 13.198 1.00 0.00 45 VAL A C 8
ATOM 5826 O O . VAL A 1 45 ? -0.266 -8.499 13.890 1.00 0.00 45 VAL A O 8
ATOM 5839 N N . SER A 1 46 ? 1.854 -8.091 13.256 1.00 0.00 46 SER A N 8
ATOM 5840 C CA . SER A 1 46 ? 2.430 -9.085 14.154 1.00 0.00 46 SER A CA 8
ATOM 5841 C C . SER A 1 46 ? 3.944 -8.921 14.247 1.00 0.00 46 SER A C 8
ATOM 5842 O O . SER A 1 46 ? 4.570 -8.330 13.367 1.00 0.00 46 SER A O 8
ATOM 5850 N N . GLN A 1 47 ? 4.525 -9.448 15.320 1.00 0.00 47 GLN A N 8
ATOM 5851 C CA . GLN A 1 47 ? 5.966 -9.359 15.529 1.00 0.00 47 GLN A CA 8
ATOM 5852 C C . GLN A 1 47 ? 6.726 -9.900 14.323 1.00 0.00 47 GLN A C 8
ATOM 5853 O O . GLN A 1 47 ? 6.358 -10.930 13.757 1.00 0.00 47 GLN A O 8
ATOM 5867 N N . SER A 1 48 ? 7.786 -9.200 13.935 1.00 0.00 48 SER A N 8
ATOM 5868 C CA . SER A 1 48 ? 8.596 -9.608 12.792 1.00 0.00 48 SER A CA 8
ATOM 5869 C C . SER A 1 48 ? 9.773 -10.468 13.241 1.00 0.00 48 SER A C 8
ATOM 5870 O O . SER A 1 48 ? 10.550 -10.074 14.109 1.00 0.00 48 SER A O 8
ATOM 5878 N N . GLY A 1 49 ? 9.898 -11.648 12.640 1.00 0.00 49 GLY A N 8
ATOM 5879 C CA . GLY A 1 49 ? 10.982 -12.547 12.990 1.00 0.00 49 GLY A CA 8
ATOM 5880 C C . GLY A 1 49 ? 12.026 -12.649 11.896 1.00 0.00 49 GLY A C 8
ATOM 5881 O O . GLY A 1 49 ? 11.754 -12.396 10.722 1.00 0.00 49 GLY A O 8
ATOM 5885 N N . PRO A 1 50 ? 13.255 -13.027 12.279 1.00 0.00 50 PRO A N 8
ATOM 5886 C CA . PRO A 1 50 ? 14.369 -13.169 11.337 1.00 0.00 50 PRO A CA 8
ATOM 5887 C C . PRO A 1 50 ? 14.189 -14.359 10.401 1.00 0.00 50 PRO A C 8
ATOM 5888 O O . PRO A 1 50 ? 14.451 -15.502 10.777 1.00 0.00 50 PRO A O 8
ATOM 5899 N N . SER A 1 51 ? 13.740 -14.084 9.181 1.00 0.00 51 SER A N 8
ATOM 5900 C CA . SER A 1 51 ? 13.521 -15.133 8.192 1.00 0.00 51 SER A CA 8
ATOM 5901 C C . SER A 1 51 ? 14.543 -15.037 7.063 1.00 0.00 51 SER A C 8
ATOM 5902 O O . SER A 1 51 ? 14.727 -13.976 6.466 1.00 0.00 51 SER A O 8
ATOM 5910 N N . SER A 1 52 ? 15.205 -16.153 6.776 1.00 0.00 52 SER A N 8
ATOM 5911 C CA . SER A 1 52 ? 16.211 -16.195 5.721 1.00 0.00 52 SER A CA 8
ATOM 5912 C C . SER A 1 52 ? 15.555 -16.214 4.344 1.00 0.00 52 SER A C 8
ATOM 5913 O O . SER A 1 52 ? 15.850 -15.377 3.492 1.00 0.00 52 SER A O 8
ATOM 5921 N N . GLY A 1 53 ? 14.661 -17.175 4.134 1.00 0.00 53 GLY A N 8
ATOM 5922 C CA . GLY A 1 53 ? 13.976 -17.286 2.859 1.00 0.00 53 GLY A CA 8
ATOM 5923 C C . GLY A 1 53 ? 12.581 -17.862 2.999 1.00 0.00 53 GLY A C 8
ATOM 5924 O O . GLY A 1 53 ? 11.917 -18.077 1.986 1.00 0.00 53 GLY A O 8
ATOM 5929 N N . GLY A 1 1 ? 4.785 -22.803 -6.414 1.00 0.00 1 GLY A N 9
ATOM 5930 C CA . GLY A 1 1 ? 5.062 -21.936 -5.284 1.00 0.00 1 GLY A CA 9
ATOM 5931 C C . GLY A 1 1 ? 5.800 -22.652 -4.171 1.00 0.00 1 GLY A C 9
ATOM 5932 O O . GLY A 1 1 ? 6.339 -23.740 -4.374 1.00 0.00 1 GLY A O 9
ATOM 5936 N N . SER A 1 2 ? 5.828 -22.041 -2.991 1.00 0.00 2 SER A N 9
ATOM 5937 C CA . SER A 1 2 ? 6.511 -22.624 -1.843 1.00 0.00 2 SER A CA 9
ATOM 5938 C C . SER A 1 2 ? 5.507 -23.201 -0.849 1.00 0.00 2 SER A C 9
ATOM 5939 O O . SER A 1 2 ? 4.712 -22.471 -0.258 1.00 0.00 2 SER A O 9
ATOM 5947 N N . SER A 1 3 ? 5.550 -24.518 -0.670 1.00 0.00 3 SER A N 9
ATOM 5948 C CA . SER A 1 3 ? 4.643 -25.195 0.248 1.00 0.00 3 SER A CA 9
ATOM 5949 C C . SER A 1 3 ? 5.376 -25.631 1.513 1.00 0.00 3 SER A C 9
ATOM 5950 O O . SER A 1 3 ? 6.601 -25.750 1.525 1.00 0.00 3 SER A O 9
ATOM 5958 N N . GLY A 1 4 ? 4.616 -25.869 2.578 1.00 0.00 4 GLY A N 9
ATOM 5959 C CA . GLY A 1 4 ? 5.210 -26.289 3.834 1.00 0.00 4 GLY A CA 9
ATOM 5960 C C . GLY A 1 4 ? 4.849 -25.368 4.983 1.00 0.00 4 GLY A C 9
ATOM 5961 O O . GLY A 1 4 ? 3.676 -25.062 5.197 1.00 0.00 4 GLY A O 9
ATOM 5965 N N . SER A 1 5 ? 5.859 -24.926 5.725 1.00 0.00 5 SER A N 9
ATOM 5966 C CA . SER A 1 5 ? 5.642 -24.039 6.862 1.00 0.00 5 SER A CA 9
ATOM 5967 C C . SER A 1 5 ? 5.842 -22.581 6.459 1.00 0.00 5 SER A C 9
ATOM 5968 O O . SER A 1 5 ? 6.971 -22.126 6.276 1.00 0.00 5 SER A O 9
ATOM 5976 N N . SER A 1 6 ? 4.737 -21.855 6.324 1.00 0.00 6 SER A N 9
ATOM 5977 C CA . SER A 1 6 ? 4.789 -20.449 5.939 1.00 0.00 6 SER A CA 9
ATOM 5978 C C . SER A 1 6 ? 3.646 -19.668 6.579 1.00 0.00 6 SER A C 9
ATOM 5979 O O . SER A 1 6 ? 2.575 -20.215 6.840 1.00 0.00 6 SER A O 9
ATOM 5987 N N . GLY A 1 7 ? 3.881 -18.383 6.829 1.00 0.00 7 GLY A N 9
ATOM 5988 C CA . GLY A 1 7 ? 2.863 -17.547 7.436 1.00 0.00 7 GLY A CA 9
ATOM 5989 C C . GLY A 1 7 ? 1.576 -17.526 6.635 1.00 0.00 7 GLY A C 9
ATOM 5990 O O . GLY A 1 7 ? 1.465 -16.802 5.646 1.00 0.00 7 GLY A O 9
ATOM 5994 N N . ASP A 1 8 ? 0.603 -18.323 7.062 1.00 0.00 8 ASP A N 9
ATOM 5995 C CA . ASP A 1 8 ? -0.683 -18.394 6.377 1.00 0.00 8 ASP A CA 9
ATOM 5996 C C . ASP A 1 8 ? -1.283 -17.002 6.202 1.00 0.00 8 ASP A C 9
ATOM 5997 O O . ASP A 1 8 ? -0.851 -16.045 6.843 1.00 0.00 8 ASP A O 9
ATOM 6006 N N . GLU A 1 9 ? -2.280 -16.899 5.329 1.00 0.00 9 GLU A N 9
ATOM 6007 C CA . GLU A 1 9 ? -2.937 -15.623 5.069 1.00 0.00 9 GLU A CA 9
ATOM 6008 C C . GLU A 1 9 ? -1.926 -14.571 4.622 1.00 0.00 9 GLU A C 9
ATOM 6009 O O . GLU A 1 9 ? -1.989 -13.416 5.041 1.00 0.00 9 GLU A O 9
ATOM 6021 N N . GLY A 1 10 ? -0.992 -14.981 3.769 1.00 0.00 10 GLY A N 9
ATOM 6022 C CA . GLY A 1 10 ? 0.020 -14.063 3.280 1.00 0.00 10 GLY A CA 9
ATOM 6023 C C . GLY A 1 10 ? -0.226 -13.639 1.845 1.00 0.00 10 GLY A C 9
ATOM 6024 O O . GLY A 1 10 ? 0.639 -13.804 0.985 1.00 0.00 10 GLY A O 9
ATOM 6028 N N . TYR A 1 11 ? -1.409 -13.093 1.586 1.00 0.00 11 TYR A N 9
ATOM 6029 C CA . TYR A 1 11 ? -1.769 -12.649 0.245 1.00 0.00 11 TYR A CA 9
ATOM 6030 C C . TYR A 1 11 ? -2.840 -11.563 0.300 1.00 0.00 11 TYR A C 9
ATOM 6031 O O . TYR A 1 11 ? -3.733 -11.600 1.145 1.00 0.00 11 TYR A O 9
ATOM 6049 N N . TRP A 1 12 ? -2.742 -10.599 -0.608 1.00 0.00 12 TRP A N 9
ATOM 6050 C CA . TRP A 1 12 ? -3.702 -9.503 -0.665 1.00 0.00 12 TRP A CA 9
ATOM 6051 C C . TRP A 1 12 ? -4.573 -9.606 -1.913 1.00 0.00 12 TRP A C 9
ATOM 6052 O O . TRP A 1 12 ? -4.069 -9.807 -3.018 1.00 0.00 12 TRP A O 9
ATOM 6073 N N . ASP A 1 13 ? -5.881 -9.466 -1.729 1.00 0.00 13 ASP A N 9
ATOM 6074 C CA . ASP A 1 13 ? -6.822 -9.543 -2.841 1.00 0.00 13 ASP A CA 9
ATOM 6075 C C . ASP A 1 13 ? -6.816 -8.247 -3.646 1.00 0.00 13 ASP A C 9
ATOM 6076 O O . ASP A 1 13 ? -6.467 -7.185 -3.132 1.00 0.00 13 ASP A O 9
ATOM 6085 N N . CYS A 1 14 ? -7.206 -8.343 -4.913 1.00 0.00 14 CYS A N 9
ATOM 6086 C CA . CYS A 1 14 ? -7.245 -7.180 -5.792 1.00 0.00 14 CYS A CA 9
ATOM 6087 C C . CYS A 1 14 ? -8.642 -6.567 -5.821 1.00 0.00 14 CYS A C 9
ATOM 6088 O O . CYS A 1 14 ? -9.617 -7.199 -5.414 1.00 0.00 14 CYS A O 9
ATOM 6095 N N . SER A 1 15 ? -8.730 -5.332 -6.305 1.00 0.00 15 SER A N 9
ATOM 6096 C CA . SER A 1 15 ? -10.007 -4.632 -6.385 1.00 0.00 15 SER A CA 9
ATOM 6097 C C . SER A 1 15 ? -10.452 -4.477 -7.836 1.00 0.00 15 SER A C 9
ATOM 6098 O O . SER A 1 15 ? -11.647 -4.464 -8.133 1.00 0.00 15 SER A O 9
ATOM 6106 N N . VAL A 1 16 ? -9.481 -4.360 -8.737 1.00 0.00 16 VAL A N 9
ATOM 6107 C CA . VAL A 1 16 ? -9.771 -4.206 -10.157 1.00 0.00 16 VAL A CA 9
ATOM 6108 C C . VAL A 1 16 ? -10.208 -5.530 -10.775 1.00 0.00 16 VAL A C 9
ATOM 6109 O O . VAL A 1 16 ? -11.338 -5.664 -11.246 1.00 0.00 16 VAL A O 9
ATOM 6122 N N . CYS A 1 17 ? -9.306 -6.505 -10.769 1.00 0.00 17 CYS A N 9
ATOM 6123 C CA . CYS A 1 17 ? -9.597 -7.820 -11.329 1.00 0.00 17 CYS A CA 9
ATOM 6124 C C . CYS A 1 17 ? -9.806 -8.848 -10.221 1.00 0.00 17 CYS A C 9
ATOM 6125 O O . CYS A 1 17 ? -10.051 -10.025 -10.489 1.00 0.00 17 CYS A O 9
ATOM 6132 N N . THR A 1 18 ? -9.707 -8.396 -8.975 1.00 0.00 18 THR A N 9
ATOM 6133 C CA . THR A 1 18 ? -9.884 -9.276 -7.826 1.00 0.00 18 THR A CA 9
ATOM 6134 C C . THR A 1 18 ? -9.051 -10.544 -7.972 1.00 0.00 18 THR A C 9
ATOM 6135 O O . THR A 1 18 ? -9.441 -11.612 -7.500 1.00 0.00 18 THR A O 9
ATOM 6146 N N . PHE A 1 19 ? -7.902 -10.420 -8.628 1.00 0.00 19 PHE A N 9
ATOM 6147 C CA . PHE A 1 19 ? -7.013 -11.557 -8.836 1.00 0.00 19 PHE A CA 9
ATOM 6148 C C . PHE A 1 19 ? -6.133 -11.791 -7.611 1.00 0.00 19 PHE A C 9
ATOM 6149 O O . PHE A 1 19 ? -5.691 -10.843 -6.962 1.00 0.00 19 PHE A O 9
ATOM 6166 N N . ARG A 1 20 ? -5.883 -13.059 -7.302 1.00 0.00 20 ARG A N 9
ATOM 6167 C CA . ARG A 1 20 ? -5.058 -13.418 -6.156 1.00 0.00 20 ARG A CA 9
ATOM 6168 C C . ARG A 1 20 ? -3.586 -13.126 -6.433 1.00 0.00 20 ARG A C 9
ATOM 6169 O O . ARG A 1 20 ? -3.038 -13.559 -7.446 1.00 0.00 20 ARG A O 9
ATOM 6190 N N . ASN A 1 21 ? -2.953 -12.389 -5.526 1.00 0.00 21 ASN A N 9
ATOM 6191 C CA . ASN A 1 21 ? -1.545 -12.039 -5.674 1.00 0.00 21 ASN A CA 9
ATOM 6192 C C . ASN A 1 21 ? -0.765 -12.372 -4.405 1.00 0.00 21 ASN A C 9
ATOM 6193 O O . ASN A 1 21 ? -1.330 -12.423 -3.313 1.00 0.00 21 ASN A O 9
ATOM 6204 N N . SER A 1 22 ? 0.536 -12.598 -4.559 1.00 0.00 22 SER A N 9
ATOM 6205 C CA . SER A 1 22 ? 1.392 -12.930 -3.426 1.00 0.00 22 SER A CA 9
ATOM 6206 C C . SER A 1 22 ? 1.758 -11.677 -2.636 1.00 0.00 22 SER A C 9
ATOM 6207 O O . SER A 1 22 ? 1.939 -10.601 -3.206 1.00 0.00 22 SER A O 9
ATOM 6215 N N . ALA A 1 23 ? 1.864 -11.825 -1.320 1.00 0.00 23 ALA A N 9
ATOM 6216 C CA . ALA A 1 23 ? 2.210 -10.707 -0.451 1.00 0.00 23 ALA A CA 9
ATOM 6217 C C . ALA A 1 23 ? 3.430 -9.959 -0.977 1.00 0.00 23 ALA A C 9
ATOM 6218 O O . ALA A 1 23 ? 3.381 -8.748 -1.193 1.00 0.00 23 ALA A O 9
ATOM 6225 N N . GLU A 1 24 ? 4.522 -10.688 -1.182 1.00 0.00 24 GLU A N 9
ATOM 6226 C CA . GLU A 1 24 ? 5.755 -10.091 -1.682 1.00 0.00 24 GLU A CA 9
ATOM 6227 C C . GLU A 1 24 ? 5.461 -9.078 -2.785 1.00 0.00 24 GLU A C 9
ATOM 6228 O O . GLU A 1 24 ? 5.984 -7.964 -2.775 1.00 0.00 24 GLU A O 9
ATOM 6240 N N . ALA A 1 25 ? 4.622 -9.475 -3.736 1.00 0.00 25 ALA A N 9
ATOM 6241 C CA . ALA A 1 25 ? 4.257 -8.603 -4.845 1.00 0.00 25 ALA A CA 9
ATOM 6242 C C . ALA A 1 25 ? 3.638 -7.303 -4.341 1.00 0.00 25 ALA A C 9
ATOM 6243 O O . ALA A 1 25 ? 2.675 -7.319 -3.574 1.00 0.00 25 ALA A O 9
ATOM 6250 N N . PHE A 1 26 ? 4.198 -6.179 -4.776 1.00 0.00 26 PHE A N 9
ATOM 6251 C CA . PHE A 1 26 ? 3.703 -4.870 -4.367 1.00 0.00 26 PHE A CA 9
ATOM 6252 C C . PHE A 1 26 ? 2.409 -4.526 -5.099 1.00 0.00 26 PHE A C 9
ATOM 6253 O O . PHE A 1 26 ? 1.474 -3.982 -4.510 1.00 0.00 26 PHE A O 9
ATOM 6270 N N . LYS A 1 27 ? 2.362 -4.845 -6.387 1.00 0.00 27 LYS A N 9
ATOM 6271 C CA . LYS A 1 27 ? 1.184 -4.572 -7.202 1.00 0.00 27 LYS A CA 9
ATOM 6272 C C . LYS A 1 27 ? 0.606 -5.862 -7.774 1.00 0.00 27 LYS A C 9
ATOM 6273 O O . LYS A 1 27 ? 1.258 -6.907 -7.758 1.00 0.00 27 LYS A O 9
ATOM 6292 N N . CYS A 1 28 ? -0.619 -5.783 -8.282 1.00 0.00 28 CYS A N 9
ATOM 6293 C CA . CYS A 1 28 ? -1.284 -6.944 -8.861 1.00 0.00 28 CYS A CA 9
ATOM 6294 C C . CYS A 1 28 ? -0.448 -7.544 -9.987 1.00 0.00 28 CYS A C 9
ATOM 6295 O O . CYS A 1 28 ? 0.481 -6.912 -10.489 1.00 0.00 28 CYS A O 9
ATOM 6302 N N . MET A 1 29 ? -0.786 -8.768 -10.379 1.00 0.00 29 MET A N 9
ATOM 6303 C CA . MET A 1 29 ? -0.067 -9.454 -11.447 1.00 0.00 29 MET A CA 9
ATOM 6304 C C . MET A 1 29 ? -0.922 -9.543 -12.707 1.00 0.00 29 MET A C 9
ATOM 6305 O O . MET A 1 29 ? -0.409 -9.459 -13.823 1.00 0.00 29 MET A O 9
ATOM 6319 N N . MET A 1 30 ? -2.227 -9.714 -12.521 1.00 0.00 30 MET A N 9
ATOM 6320 C CA . MET A 1 30 ? -3.152 -9.814 -13.644 1.00 0.00 30 MET A CA 9
ATOM 6321 C C . MET A 1 30 ? -3.403 -8.444 -14.265 1.00 0.00 30 MET A C 9
ATOM 6322 O O . MET A 1 30 ? -3.035 -8.194 -15.413 1.00 0.00 30 MET A O 9
ATOM 6336 N N . CYS A 1 31 ? -4.032 -7.559 -13.499 1.00 0.00 31 CYS A N 9
ATOM 6337 C CA . CYS A 1 31 ? -4.333 -6.214 -13.974 1.00 0.00 31 CYS A CA 9
ATOM 6338 C C . CYS A 1 31 ? -3.154 -5.276 -13.735 1.00 0.00 31 CYS A C 9
ATOM 6339 O O . CYS A 1 31 ? -3.026 -4.243 -14.393 1.00 0.00 31 CYS A O 9
ATOM 6346 N N . ASP A 1 32 ? -2.294 -5.643 -12.791 1.00 0.00 32 ASP A N 9
ATOM 6347 C CA . ASP A 1 32 ? -1.124 -4.836 -12.466 1.00 0.00 32 ASP A CA 9
ATOM 6348 C C . ASP A 1 32 ? -1.538 -3.459 -11.956 1.00 0.00 32 ASP A C 9
ATOM 6349 O O . ASP A 1 32 ? -1.001 -2.439 -12.387 1.00 0.00 32 ASP A O 9
ATOM 6358 N N . VAL A 1 33 ? -2.498 -3.438 -11.037 1.00 0.00 33 VAL A N 9
ATOM 6359 C CA . VAL A 1 33 ? -2.984 -2.187 -10.468 1.00 0.00 33 VAL A CA 9
ATOM 6360 C C . VAL A 1 33 ? -2.351 -1.919 -9.108 1.00 0.00 33 VAL A C 9
ATOM 6361 O O . VAL A 1 33 ? -2.111 -2.843 -8.330 1.00 0.00 33 VAL A O 9
ATOM 6374 N N . ARG A 1 34 ? -2.082 -0.648 -8.826 1.00 0.00 34 ARG A N 9
ATOM 6375 C CA . ARG A 1 34 ? -1.476 -0.257 -7.559 1.00 0.00 34 ARG A CA 9
ATOM 6376 C C . ARG A 1 34 ? -2.324 -0.730 -6.382 1.00 0.00 34 ARG A C 9
ATOM 6377 O O . ARG A 1 34 ? -3.553 -0.733 -6.450 1.00 0.00 34 ARG A O 9
ATOM 6398 N N . LYS A 1 35 ? -1.658 -1.131 -5.304 1.00 0.00 35 LYS A N 9
ATOM 6399 C CA . LYS A 1 35 ? -2.349 -1.605 -4.110 1.00 0.00 35 LYS A CA 9
ATOM 6400 C C . LYS A 1 35 ? -2.237 -0.591 -2.977 1.00 0.00 35 LYS A C 9
ATOM 6401 O O . LYS A 1 35 ? -1.492 0.384 -3.074 1.00 0.00 35 LYS A O 9
ATOM 6420 N N . GLY A 1 36 ? -2.982 -0.827 -1.901 1.00 0.00 36 GLY A N 9
ATOM 6421 C CA . GLY A 1 36 ? -2.950 0.074 -0.764 1.00 0.00 36 GLY A CA 9
ATOM 6422 C C . GLY A 1 36 ? -4.327 0.591 -0.396 1.00 0.00 36 GLY A C 9
ATOM 6423 O O . GLY A 1 36 ? -4.586 1.793 -0.464 1.00 0.00 36 GLY A O 9
ATOM 6427 N N . THR A 1 37 ? -5.214 -0.318 -0.005 1.00 0.00 37 THR A N 9
ATOM 6428 C CA . THR A 1 37 ? -6.572 0.051 0.373 1.00 0.00 37 THR A CA 9
ATOM 6429 C C . THR A 1 37 ? -6.603 0.689 1.757 1.00 0.00 37 THR A C 9
ATOM 6430 O O . THR A 1 37 ? -7.330 1.655 1.990 1.00 0.00 37 THR A O 9
ATOM 6441 N N . SER A 1 38 ? -5.811 0.142 2.673 1.00 0.00 38 SER A N 9
ATOM 6442 C CA . SER A 1 38 ? -5.750 0.656 4.037 1.00 0.00 38 SER A CA 9
ATOM 6443 C C . SER A 1 38 ? -5.210 2.082 4.056 1.00 0.00 38 SER A C 9
ATOM 6444 O O . SER A 1 38 ? -5.836 2.989 4.607 1.00 0.00 38 SER A O 9
ATOM 6452 N N . THR A 1 39 ? -4.042 2.274 3.451 1.00 0.00 39 THR A N 9
ATOM 6453 C CA . THR A 1 39 ? -3.415 3.589 3.399 1.00 0.00 39 THR A CA 9
ATOM 6454 C C . THR A 1 39 ? -4.299 4.591 2.664 1.00 0.00 39 THR A C 9
ATOM 6455 O O . THR A 1 39 ? -4.290 5.783 2.971 1.00 0.00 39 THR A O 9
ATOM 6466 N N . ARG A 1 40 ? -5.061 4.099 1.693 1.00 0.00 40 ARG A N 9
ATOM 6467 C CA . ARG A 1 40 ? -5.950 4.952 0.913 1.00 0.00 40 ARG A CA 9
ATOM 6468 C C . ARG A 1 40 ? -7.237 5.240 1.680 1.00 0.00 40 ARG A C 9
ATOM 6469 O O . ARG A 1 40 ? -8.134 4.399 1.749 1.00 0.00 40 ARG A O 9
ATOM 6490 N N . LYS A 1 41 ? -7.322 6.434 2.257 1.00 0.00 41 LYS A N 9
ATOM 6491 C CA . LYS A 1 41 ? -8.499 6.835 3.019 1.00 0.00 41 LYS A CA 9
ATOM 6492 C C . LYS A 1 41 ? -9.655 7.187 2.089 1.00 0.00 41 LYS A C 9
ATOM 6493 O O . LYS A 1 41 ? -9.548 8.064 1.230 1.00 0.00 41 LYS A O 9
ATOM 6512 N N . PRO A 1 42 ? -10.788 6.491 2.262 1.00 0.00 42 PRO A N 9
ATOM 6513 C CA . PRO A 1 42 ? -11.987 6.714 1.448 1.00 0.00 42 PRO A CA 9
ATOM 6514 C C . PRO A 1 42 ? -12.650 8.054 1.748 1.00 0.00 42 PRO A C 9
ATOM 6515 O O . PRO A 1 42 ? -13.697 8.379 1.188 1.00 0.00 42 PRO A O 9
ATOM 6526 N N . ARG A 1 43 ? -12.032 8.829 2.634 1.00 0.00 43 ARG A N 9
ATOM 6527 C CA . ARG A 1 43 ? -12.563 10.134 3.008 1.00 0.00 43 ARG A CA 9
ATOM 6528 C C . ARG A 1 43 ? -12.666 11.049 1.792 1.00 0.00 43 ARG A C 9
ATOM 6529 O O . ARG A 1 43 ? -11.831 11.016 0.887 1.00 0.00 43 ARG A O 9
ATOM 6550 N N . PRO A 1 44 ? -13.715 11.885 1.766 1.00 0.00 44 PRO A N 9
ATOM 6551 C CA . PRO A 1 44 ? -13.952 12.824 0.666 1.00 0.00 44 PRO A CA 9
ATOM 6552 C C . PRO A 1 44 ? -12.927 13.953 0.636 1.00 0.00 44 PRO A C 9
ATOM 6553 O O . PRO A 1 44 ? -13.044 14.891 -0.153 1.00 0.00 44 PRO A O 9
ATOM 6564 N N . VAL A 1 45 ? -11.922 13.856 1.501 1.00 0.00 45 VAL A N 9
ATOM 6565 C CA . VAL A 1 45 ? -10.875 14.868 1.572 1.00 0.00 45 VAL A CA 9
ATOM 6566 C C . VAL A 1 45 ? -9.844 14.671 0.466 1.00 0.00 45 VAL A C 9
ATOM 6567 O O . VAL A 1 45 ? -9.303 13.579 0.295 1.00 0.00 45 VAL A O 9
ATOM 6580 N N . SER A 1 46 ? -9.576 15.737 -0.282 1.00 0.00 46 SER A N 9
ATOM 6581 C CA . SER A 1 46 ? -8.611 15.681 -1.374 1.00 0.00 46 SER A CA 9
ATOM 6582 C C . SER A 1 46 ? -7.332 16.426 -1.007 1.00 0.00 46 SER A C 9
ATOM 6583 O O . SER A 1 46 ? -7.369 17.434 -0.303 1.00 0.00 46 SER A O 9
ATOM 6591 N N . GLN A 1 47 ? -6.201 15.922 -1.492 1.00 0.00 47 GLN A N 9
ATOM 6592 C CA . GLN A 1 47 ? -4.910 16.539 -1.215 1.00 0.00 47 GLN A CA 9
ATOM 6593 C C . GLN A 1 47 ? -3.885 16.159 -2.278 1.00 0.00 47 GLN A C 9
ATOM 6594 O O . GLN A 1 47 ? -3.855 15.021 -2.747 1.00 0.00 47 GLN A O 9
ATOM 6608 N N . SER A 1 48 ? -3.047 17.119 -2.656 1.00 0.00 48 SER A N 9
ATOM 6609 C CA . SER A 1 48 ? -2.023 16.885 -3.668 1.00 0.00 48 SER A CA 9
ATOM 6610 C C . SER A 1 48 ? -0.661 17.376 -3.186 1.00 0.00 48 SER A C 9
ATOM 6611 O O . SER A 1 48 ? -0.570 18.330 -2.414 1.00 0.00 48 SER A O 9
ATOM 6619 N N . GLY A 1 49 ? 0.396 16.717 -3.649 1.00 0.00 49 GLY A N 9
ATOM 6620 C CA . GLY A 1 49 ? 1.740 17.100 -3.256 1.00 0.00 49 GLY A CA 9
ATOM 6621 C C . GLY A 1 49 ? 2.552 15.925 -2.748 1.00 0.00 49 GLY A C 9
ATOM 6622 O O . GLY A 1 49 ? 2.010 14.928 -2.270 1.00 0.00 49 GLY A O 9
ATOM 6626 N N . PRO A 1 50 ? 3.885 16.034 -2.850 1.00 0.00 50 PRO A N 9
ATOM 6627 C CA . PRO A 1 50 ? 4.802 14.981 -2.403 1.00 0.00 50 PRO A CA 9
ATOM 6628 C C . PRO A 1 50 ? 4.831 14.843 -0.885 1.00 0.00 50 PRO A C 9
ATOM 6629 O O . PRO A 1 50 ? 5.409 15.677 -0.188 1.00 0.00 50 PRO A O 9
ATOM 6640 N N . SER A 1 51 ? 4.205 13.786 -0.378 1.00 0.00 51 SER A N 9
ATOM 6641 C CA . SER A 1 51 ? 4.157 13.542 1.059 1.00 0.00 51 SER A CA 9
ATOM 6642 C C . SER A 1 51 ? 5.557 13.304 1.616 1.00 0.00 51 SER A C 9
ATOM 6643 O O . SER A 1 51 ? 6.274 12.412 1.164 1.00 0.00 51 SER A O 9
ATOM 6651 N N . SER A 1 52 ? 5.939 14.110 2.602 1.00 0.00 52 SER A N 9
ATOM 6652 C CA . SER A 1 52 ? 7.254 13.991 3.221 1.00 0.00 52 SER A CA 9
ATOM 6653 C C . SER A 1 52 ? 7.317 14.785 4.522 1.00 0.00 52 SER A C 9
ATOM 6654 O O . SER A 1 52 ? 6.565 15.739 4.717 1.00 0.00 52 SER A O 9
ATOM 6662 N N . GLY A 1 53 ? 8.220 14.383 5.410 1.00 0.00 53 GLY A N 9
ATOM 6663 C CA . GLY A 1 53 ? 8.365 15.067 6.682 1.00 0.00 53 GLY A CA 9
ATOM 6664 C C . GLY A 1 53 ? 8.215 16.569 6.553 1.00 0.00 53 GLY A C 9
ATOM 6665 O O . GLY A 1 53 ? 9.216 17.256 6.355 1.00 0.00 53 GLY A O 9
ATOM 6670 N N . GLY A 1 1 ? 10.261 -19.477 6.218 1.00 0.00 1 GLY A N 10
ATOM 6671 C CA . GLY A 1 1 ? 10.981 -20.716 5.988 1.00 0.00 1 GLY A CA 10
ATOM 6672 C C . GLY A 1 1 ? 11.675 -20.742 4.640 1.00 0.00 1 GLY A C 10
ATOM 6673 O O . GLY A 1 1 ? 11.043 -20.527 3.605 1.00 0.00 1 GLY A O 10
ATOM 6677 N N . SER A 1 2 ? 12.978 -21.005 4.651 1.00 0.00 2 SER A N 10
ATOM 6678 C CA . SER A 1 2 ? 13.759 -21.053 3.421 1.00 0.00 2 SER A CA 10
ATOM 6679 C C . SER A 1 2 ? 13.084 -21.946 2.384 1.00 0.00 2 SER A C 10
ATOM 6680 O O . SER A 1 2 ? 12.963 -21.577 1.216 1.00 0.00 2 SER A O 10
ATOM 6688 N N . SER A 1 3 ? 12.648 -23.123 2.820 1.00 0.00 3 SER A N 10
ATOM 6689 C CA . SER A 1 3 ? 11.989 -24.072 1.930 1.00 0.00 3 SER A CA 10
ATOM 6690 C C . SER A 1 3 ? 10.947 -23.371 1.064 1.00 0.00 3 SER A C 10
ATOM 6691 O O . SER A 1 3 ? 10.962 -23.487 -0.161 1.00 0.00 3 SER A O 10
ATOM 6699 N N . GLY A 1 4 ? 10.043 -22.641 1.710 1.00 0.00 4 GLY A N 10
ATOM 6700 C CA . GLY A 1 4 ? 9.006 -21.932 0.984 1.00 0.00 4 GLY A CA 10
ATOM 6701 C C . GLY A 1 4 ? 8.683 -20.586 1.602 1.00 0.00 4 GLY A C 10
ATOM 6702 O O . GLY A 1 4 ? 8.609 -20.458 2.824 1.00 0.00 4 GLY A O 10
ATOM 6706 N N . SER A 1 5 ? 8.490 -19.579 0.756 1.00 0.00 5 SER A N 10
ATOM 6707 C CA . SER A 1 5 ? 8.179 -18.234 1.226 1.00 0.00 5 SER A CA 10
ATOM 6708 C C . SER A 1 5 ? 6.682 -18.080 1.478 1.00 0.00 5 SER A C 10
ATOM 6709 O O . SER A 1 5 ? 6.266 -17.521 2.493 1.00 0.00 5 SER A O 10
ATOM 6717 N N . SER A 1 6 ? 5.877 -18.580 0.546 1.00 0.00 6 SER A N 10
ATOM 6718 C CA . SER A 1 6 ? 4.426 -18.495 0.664 1.00 0.00 6 SER A CA 10
ATOM 6719 C C . SER A 1 6 ? 3.921 -19.378 1.801 1.00 0.00 6 SER A C 10
ATOM 6720 O O . SER A 1 6 ? 4.079 -20.597 1.773 1.00 0.00 6 SER A O 10
ATOM 6728 N N . GLY A 1 7 ? 3.310 -18.750 2.802 1.00 0.00 7 GLY A N 10
ATOM 6729 C CA . GLY A 1 7 ? 2.791 -19.493 3.936 1.00 0.00 7 GLY A CA 10
ATOM 6730 C C . GLY A 1 7 ? 1.321 -19.217 4.185 1.00 0.00 7 GLY A C 10
ATOM 6731 O O . GLY A 1 7 ? 0.498 -19.334 3.277 1.00 0.00 7 GLY A O 10
ATOM 6735 N N . ASP A 1 8 ? 0.990 -18.851 5.419 1.00 0.00 8 ASP A N 10
ATOM 6736 C CA . ASP A 1 8 ? -0.390 -18.559 5.786 1.00 0.00 8 ASP A CA 10
ATOM 6737 C C . ASP A 1 8 ? -0.627 -17.053 5.854 1.00 0.00 8 ASP A C 10
ATOM 6738 O O . ASP A 1 8 ? 0.229 -16.302 6.320 1.00 0.00 8 ASP A O 10
ATOM 6747 N N . GLU A 1 9 ? -1.793 -16.621 5.385 1.00 0.00 9 GLU A N 10
ATOM 6748 C CA . GLU A 1 9 ? -2.141 -15.204 5.391 1.00 0.00 9 GLU A CA 10
ATOM 6749 C C . GLU A 1 9 ? -1.041 -14.372 4.738 1.00 0.00 9 GLU A C 10
ATOM 6750 O O . GLU A 1 9 ? -0.707 -13.286 5.211 1.00 0.00 9 GLU A O 10
ATOM 6762 N N . GLY A 1 10 ? -0.482 -14.890 3.649 1.00 0.00 10 GLY A N 10
ATOM 6763 C CA . GLY A 1 10 ? 0.573 -14.182 2.949 1.00 0.00 10 GLY A CA 10
ATOM 6764 C C . GLY A 1 10 ? 0.160 -13.755 1.554 1.00 0.00 10 GLY A C 10
ATOM 6765 O O . GLY A 1 10 ? 0.926 -13.898 0.601 1.00 0.00 10 GLY A O 10
ATOM 6769 N N . TYR A 1 11 ? -1.055 -13.232 1.434 1.00 0.00 11 TYR A N 10
ATOM 6770 C CA . TYR A 1 11 ? -1.571 -12.787 0.144 1.00 0.00 11 TYR A CA 10
ATOM 6771 C C . TYR A 1 11 ? -2.623 -11.696 0.325 1.00 0.00 11 TYR A C 10
ATOM 6772 O O . TYR A 1 11 ? -3.273 -11.613 1.367 1.00 0.00 11 TYR A O 10
ATOM 6790 N N . TRP A 1 12 ? -2.783 -10.863 -0.696 1.00 0.00 12 TRP A N 10
ATOM 6791 C CA . TRP A 1 12 ? -3.756 -9.778 -0.651 1.00 0.00 12 TRP A CA 10
ATOM 6792 C C . TRP A 1 12 ? -4.750 -9.890 -1.802 1.00 0.00 12 TRP A C 10
ATOM 6793 O O . TRP A 1 12 ? -4.371 -10.185 -2.936 1.00 0.00 12 TRP A O 10
ATOM 6814 N N . ASP A 1 13 ? -6.022 -9.653 -1.504 1.00 0.00 13 ASP A N 10
ATOM 6815 C CA . ASP A 1 13 ? -7.071 -9.726 -2.514 1.00 0.00 13 ASP A CA 10
ATOM 6816 C C . ASP A 1 13 ? -7.156 -8.424 -3.305 1.00 0.00 13 ASP A C 10
ATOM 6817 O O . ASP A 1 13 ? -7.342 -7.350 -2.733 1.00 0.00 13 ASP A O 10
ATOM 6826 N N . CYS A 1 14 ? -7.017 -8.528 -4.622 1.00 0.00 14 CYS A N 10
ATOM 6827 C CA . CYS A 1 14 ? -7.076 -7.359 -5.492 1.00 0.00 14 CYS A CA 10
ATOM 6828 C C . CYS A 1 14 ? -8.500 -6.816 -5.577 1.00 0.00 14 CYS A C 10
ATOM 6829 O O . CYS A 1 14 ? -9.461 -7.510 -5.246 1.00 0.00 14 CYS A O 10
ATOM 6836 N N . SER A 1 15 ? -8.626 -5.570 -6.023 1.00 0.00 15 SER A N 10
ATOM 6837 C CA . SER A 1 15 ? -9.931 -4.932 -6.148 1.00 0.00 15 SER A CA 10
ATOM 6838 C C . SER A 1 15 ? -10.255 -4.640 -7.610 1.00 0.00 15 SER A C 10
ATOM 6839 O O . SER A 1 15 ? -11.419 -4.640 -8.012 1.00 0.00 15 SER A O 10
ATOM 6847 N N . VAL A 1 16 ? -9.217 -4.392 -8.402 1.00 0.00 16 VAL A N 10
ATOM 6848 C CA . VAL A 1 16 ? -9.389 -4.100 -9.820 1.00 0.00 16 VAL A CA 10
ATOM 6849 C C . VAL A 1 16 ? -9.888 -5.325 -10.577 1.00 0.00 16 VAL A C 10
ATOM 6850 O O . VAL A 1 16 ? -10.959 -5.301 -11.184 1.00 0.00 16 VAL A O 10
ATOM 6863 N N . CYS A 1 17 ? -9.104 -6.398 -10.537 1.00 0.00 17 CYS A N 10
ATOM 6864 C CA . CYS A 1 17 ? -9.465 -7.635 -11.219 1.00 0.00 17 CYS A CA 10
ATOM 6865 C C . CYS A 1 17 ? -9.789 -8.736 -10.213 1.00 0.00 17 CYS A C 10
ATOM 6866 O O . CYS A 1 17 ? -9.975 -9.896 -10.583 1.00 0.00 17 CYS A O 10
ATOM 6873 N N . THR A 1 18 ? -9.857 -8.364 -8.938 1.00 0.00 18 THR A N 10
ATOM 6874 C CA . THR A 1 18 ? -10.158 -9.318 -7.879 1.00 0.00 18 THR A CA 10
ATOM 6875 C C . THR A 1 18 ? -9.303 -10.573 -8.010 1.00 0.00 18 THR A C 10
ATOM 6876 O O . THR A 1 18 ? -9.735 -11.671 -7.657 1.00 0.00 18 THR A O 10
ATOM 6887 N N . PHE A 1 19 ? -8.086 -10.404 -8.517 1.00 0.00 19 PHE A N 10
ATOM 6888 C CA . PHE A 1 19 ? -7.170 -11.525 -8.695 1.00 0.00 19 PHE A CA 10
ATOM 6889 C C . PHE A 1 19 ? -6.352 -11.764 -7.429 1.00 0.00 19 PHE A C 10
ATOM 6890 O O . PHE A 1 19 ? -6.104 -10.840 -6.654 1.00 0.00 19 PHE A O 10
ATOM 6907 N N . ARG A 1 20 ? -5.936 -13.010 -7.228 1.00 0.00 20 ARG A N 10
ATOM 6908 C CA . ARG A 1 20 ? -5.147 -13.372 -6.056 1.00 0.00 20 ARG A CA 10
ATOM 6909 C C . ARG A 1 20 ? -3.659 -13.158 -6.315 1.00 0.00 20 ARG A C 10
ATOM 6910 O O . ARG A 1 20 ? -3.106 -13.679 -7.283 1.00 0.00 20 ARG A O 10
ATOM 6931 N N . ASN A 1 21 ? -3.016 -12.387 -5.443 1.00 0.00 21 ASN A N 10
ATOM 6932 C CA . ASN A 1 21 ? -1.592 -12.103 -5.578 1.00 0.00 21 ASN A CA 10
ATOM 6933 C C . ASN A 1 21 ? -0.831 -12.535 -4.329 1.00 0.00 21 ASN A C 10
ATOM 6934 O O . ASN A 1 21 ? -1.424 -13.013 -3.362 1.00 0.00 21 ASN A O 10
ATOM 6945 N N . SER A 1 22 ? 0.487 -12.362 -4.356 1.00 0.00 22 SER A N 10
ATOM 6946 C CA . SER A 1 22 ? 1.331 -12.736 -3.228 1.00 0.00 22 SER A CA 10
ATOM 6947 C C . SER A 1 22 ? 1.668 -11.518 -2.374 1.00 0.00 22 SER A C 10
ATOM 6948 O O . SER A 1 22 ? 1.896 -10.426 -2.894 1.00 0.00 22 SER A O 10
ATOM 6956 N N . ALA A 1 23 ? 1.699 -11.713 -1.060 1.00 0.00 23 ALA A N 10
ATOM 6957 C CA . ALA A 1 23 ? 2.010 -10.632 -0.133 1.00 0.00 23 ALA A CA 10
ATOM 6958 C C . ALA A 1 23 ? 3.234 -9.849 -0.595 1.00 0.00 23 ALA A C 10
ATOM 6959 O O . ALA A 1 23 ? 3.245 -8.619 -0.558 1.00 0.00 23 ALA A O 10
ATOM 6966 N N . GLU A 1 24 ? 4.263 -10.570 -1.029 1.00 0.00 24 GLU A N 10
ATOM 6967 C CA . GLU A 1 24 ? 5.493 -9.941 -1.496 1.00 0.00 24 GLU A CA 10
ATOM 6968 C C . GLU A 1 24 ? 5.203 -8.945 -2.616 1.00 0.00 24 GLU A C 10
ATOM 6969 O O . GLU A 1 24 ? 5.595 -7.781 -2.542 1.00 0.00 24 GLU A O 10
ATOM 6981 N N . ALA A 1 25 ? 4.515 -9.413 -3.652 1.00 0.00 25 ALA A N 10
ATOM 6982 C CA . ALA A 1 25 ? 4.171 -8.564 -4.786 1.00 0.00 25 ALA A CA 10
ATOM 6983 C C . ALA A 1 25 ? 3.454 -7.299 -4.328 1.00 0.00 25 ALA A C 10
ATOM 6984 O O . ALA A 1 25 ? 2.376 -7.364 -3.736 1.00 0.00 25 ALA A O 10
ATOM 6991 N N . PHE A 1 26 ? 4.059 -6.149 -4.605 1.00 0.00 26 PHE A N 10
ATOM 6992 C CA . PHE A 1 26 ? 3.478 -4.868 -4.219 1.00 0.00 26 PHE A CA 10
ATOM 6993 C C . PHE A 1 26 ? 2.350 -4.475 -5.168 1.00 0.00 26 PHE A C 10
ATOM 6994 O O . PHE A 1 26 ? 1.421 -3.761 -4.786 1.00 0.00 26 PHE A O 10
ATOM 7011 N N . LYS A 1 27 ? 2.437 -4.944 -6.408 1.00 0.00 27 LYS A N 10
ATOM 7012 C CA . LYS A 1 27 ? 1.425 -4.644 -7.413 1.00 0.00 27 LYS A CA 10
ATOM 7013 C C . LYS A 1 27 ? 0.806 -5.925 -7.963 1.00 0.00 27 LYS A C 10
ATOM 7014 O O . LYS A 1 27 ? 1.334 -7.019 -7.757 1.00 0.00 27 LYS A O 10
ATOM 7033 N N . CYS A 1 28 ? -0.313 -5.783 -8.664 1.00 0.00 28 CYS A N 10
ATOM 7034 C CA . CYS A 1 28 ? -1.003 -6.929 -9.245 1.00 0.00 28 CYS A CA 10
ATOM 7035 C C . CYS A 1 28 ? -0.250 -7.457 -10.463 1.00 0.00 28 CYS A C 10
ATOM 7036 O O . CYS A 1 28 ? 0.541 -6.740 -11.075 1.00 0.00 28 CYS A O 10
ATOM 7043 N N . MET A 1 29 ? -0.504 -8.715 -10.808 1.00 0.00 29 MET A N 10
ATOM 7044 C CA . MET A 1 29 ? 0.148 -9.339 -11.954 1.00 0.00 29 MET A CA 10
ATOM 7045 C C . MET A 1 29 ? -0.814 -9.453 -13.132 1.00 0.00 29 MET A C 10
ATOM 7046 O O . MET A 1 29 ? -0.394 -9.476 -14.288 1.00 0.00 29 MET A O 10
ATOM 7060 N N . MET A 1 30 ? -2.106 -9.524 -12.829 1.00 0.00 30 MET A N 10
ATOM 7061 C CA . MET A 1 30 ? -3.128 -9.636 -13.864 1.00 0.00 30 MET A CA 10
ATOM 7062 C C . MET A 1 30 ? -3.507 -8.260 -14.403 1.00 0.00 30 MET A C 10
ATOM 7063 O O . MET A 1 30 ? -3.311 -7.969 -15.584 1.00 0.00 30 MET A O 10
ATOM 7077 N N . CYS A 1 31 ? -4.052 -7.418 -13.532 1.00 0.00 31 CYS A N 10
ATOM 7078 C CA . CYS A 1 31 ? -4.460 -6.073 -13.920 1.00 0.00 31 CYS A CA 10
ATOM 7079 C C . CYS A 1 31 ? -3.282 -5.105 -13.848 1.00 0.00 31 CYS A C 10
ATOM 7080 O O . CYS A 1 31 ? -3.303 -4.039 -14.464 1.00 0.00 31 CYS A O 10
ATOM 7087 N N . ASP A 1 32 ? -2.258 -5.484 -13.092 1.00 0.00 32 ASP A N 10
ATOM 7088 C CA . ASP A 1 32 ? -1.070 -4.651 -12.940 1.00 0.00 32 ASP A CA 10
ATOM 7089 C C . ASP A 1 32 ? -1.439 -3.274 -12.396 1.00 0.00 32 ASP A C 10
ATOM 7090 O O . ASP A 1 32 ? -0.941 -2.254 -12.872 1.00 0.00 32 ASP A O 10
ATOM 7099 N N . VAL A 1 33 ? -2.315 -3.253 -11.396 1.00 0.00 33 VAL A N 10
ATOM 7100 C CA . VAL A 1 33 ? -2.750 -2.002 -10.787 1.00 0.00 33 VAL A CA 10
ATOM 7101 C C . VAL A 1 33 ? -2.263 -1.894 -9.347 1.00 0.00 33 VAL A C 10
ATOM 7102 O O . VAL A 1 33 ? -2.346 -2.853 -8.579 1.00 0.00 33 VAL A O 10
ATOM 7115 N N . ARG A 1 34 ? -1.756 -0.720 -8.986 1.00 0.00 34 ARG A N 10
ATOM 7116 C CA . ARG A 1 34 ? -1.255 -0.486 -7.637 1.00 0.00 34 ARG A CA 10
ATOM 7117 C C . ARG A 1 34 ? -2.297 -0.880 -6.594 1.00 0.00 34 ARG A C 10
ATOM 7118 O O . ARG A 1 34 ? -3.500 -0.767 -6.830 1.00 0.00 34 ARG A O 10
ATOM 7139 N N . LYS A 1 35 ? -1.827 -1.342 -5.441 1.00 0.00 35 LYS A N 10
ATOM 7140 C CA . LYS A 1 35 ? -2.717 -1.752 -4.361 1.00 0.00 35 LYS A CA 10
ATOM 7141 C C . LYS A 1 35 ? -2.637 -0.777 -3.190 1.00 0.00 35 LYS A C 10
ATOM 7142 O O . LYS A 1 35 ? -3.174 -1.039 -2.114 1.00 0.00 35 LYS A O 10
ATOM 7161 N N . GLY A 1 36 ? -1.964 0.349 -3.408 1.00 0.00 36 GLY A N 10
ATOM 7162 C CA . GLY A 1 36 ? -1.828 1.346 -2.363 1.00 0.00 36 GLY A CA 10
ATOM 7163 C C . GLY A 1 36 ? -3.047 2.240 -2.253 1.00 0.00 36 GLY A C 10
ATOM 7164 O O . GLY A 1 36 ? -3.842 2.340 -3.189 1.00 0.00 36 GLY A O 10
ATOM 7168 N N . THR A 1 37 ? -3.198 2.893 -1.105 1.00 0.00 37 THR A N 10
ATOM 7169 C CA . THR A 1 37 ? -4.331 3.782 -0.874 1.00 0.00 37 THR A CA 10
ATOM 7170 C C . THR A 1 37 ? -4.061 5.173 -1.435 1.00 0.00 37 THR A C 10
ATOM 7171 O O . THR A 1 37 ? -4.917 5.763 -2.095 1.00 0.00 37 THR A O 10
ATOM 7182 N N . SER A 1 38 ? -2.867 5.692 -1.169 1.00 0.00 38 SER A N 10
ATOM 7183 C CA . SER A 1 38 ? -2.486 7.017 -1.646 1.00 0.00 38 SER A CA 10
ATOM 7184 C C . SER A 1 38 ? -1.200 6.950 -2.465 1.00 0.00 38 SER A C 10
ATOM 7185 O O . SER A 1 38 ? -0.193 6.400 -2.019 1.00 0.00 38 SER A O 10
ATOM 7193 N N . THR A 1 39 ? -1.243 7.515 -3.668 1.00 0.00 39 THR A N 10
ATOM 7194 C CA . THR A 1 39 ? -0.084 7.520 -4.552 1.00 0.00 39 THR A CA 10
ATOM 7195 C C . THR A 1 39 ? 0.960 8.528 -4.084 1.00 0.00 39 THR A C 10
ATOM 7196 O O . THR A 1 39 ? 0.767 9.737 -4.206 1.00 0.00 39 THR A O 10
ATOM 7207 N N . ARG A 1 40 ? 2.066 8.021 -3.548 1.00 0.00 40 ARG A N 10
ATOM 7208 C CA . ARG A 1 40 ? 3.140 8.878 -3.062 1.00 0.00 40 ARG A CA 10
ATOM 7209 C C . ARG A 1 40 ? 4.152 9.164 -4.168 1.00 0.00 40 ARG A C 10
ATOM 7210 O O . ARG A 1 40 ? 4.495 10.317 -4.429 1.00 0.00 40 ARG A O 10
ATOM 7231 N N . LYS A 1 41 ? 4.626 8.105 -4.816 1.00 0.00 41 LYS A N 10
ATOM 7232 C CA . LYS A 1 41 ? 5.597 8.240 -5.896 1.00 0.00 41 LYS A CA 10
ATOM 7233 C C . LYS A 1 41 ? 4.917 8.677 -7.189 1.00 0.00 41 LYS A C 10
ATOM 7234 O O . LYS A 1 41 ? 3.874 8.150 -7.578 1.00 0.00 41 LYS A O 10
ATOM 7253 N N . PRO A 1 42 ? 5.519 9.662 -7.872 1.00 0.00 42 PRO A N 10
ATOM 7254 C CA . PRO A 1 42 ? 4.989 10.189 -9.133 1.00 0.00 42 PRO A CA 10
ATOM 7255 C C . PRO A 1 42 ? 5.110 9.188 -10.277 1.00 0.00 42 PRO A C 10
ATOM 7256 O O . PRO A 1 42 ? 4.793 9.501 -11.424 1.00 0.00 42 PRO A O 10
ATOM 7267 N N . ARG A 1 43 ? 5.571 7.984 -9.956 1.00 0.00 43 ARG A N 10
ATOM 7268 C CA . ARG A 1 43 ? 5.735 6.937 -10.958 1.00 0.00 43 ARG A CA 10
ATOM 7269 C C . ARG A 1 43 ? 4.522 6.012 -10.981 1.00 0.00 43 ARG A C 10
ATOM 7270 O O . ARG A 1 43 ? 4.206 5.338 -10.000 1.00 0.00 43 ARG A O 10
ATOM 7291 N N . PRO A 1 44 ? 3.825 5.977 -12.126 1.00 0.00 44 PRO A N 10
ATOM 7292 C CA . PRO A 1 44 ? 2.636 5.139 -12.305 1.00 0.00 44 PRO A CA 10
ATOM 7293 C C . PRO A 1 44 ? 2.976 3.653 -12.353 1.00 0.00 44 PRO A C 10
ATOM 7294 O O . PRO A 1 44 ? 2.392 2.848 -11.627 1.00 0.00 44 PRO A O 10
ATOM 7305 N N . VAL A 1 45 ? 3.925 3.295 -13.212 1.00 0.00 45 VAL A N 10
ATOM 7306 C CA . VAL A 1 45 ? 4.344 1.906 -13.354 1.00 0.00 45 VAL A CA 10
ATOM 7307 C C . VAL A 1 45 ? 5.743 1.812 -13.952 1.00 0.00 45 VAL A C 10
ATOM 7308 O O . VAL A 1 45 ? 6.135 2.641 -14.774 1.00 0.00 45 VAL A O 10
ATOM 7321 N N . SER A 1 46 ? 6.493 0.797 -13.534 1.00 0.00 46 SER A N 10
ATOM 7322 C CA . SER A 1 46 ? 7.851 0.596 -14.027 1.00 0.00 46 SER A CA 10
ATOM 7323 C C . SER A 1 46 ? 8.285 -0.855 -13.846 1.00 0.00 46 SER A C 10
ATOM 7324 O O . SER A 1 46 ? 8.011 -1.471 -12.816 1.00 0.00 46 SER A O 10
ATOM 7332 N N . GLN A 1 47 ? 8.963 -1.393 -14.854 1.00 0.00 47 GLN A N 10
ATOM 7333 C CA . GLN A 1 47 ? 9.435 -2.772 -14.807 1.00 0.00 47 GLN A CA 10
ATOM 7334 C C . GLN A 1 47 ? 10.917 -2.853 -15.157 1.00 0.00 47 GLN A C 10
ATOM 7335 O O . GLN A 1 47 ? 11.307 -2.632 -16.304 1.00 0.00 47 GLN A O 10
ATOM 7349 N N . SER A 1 48 ? 11.740 -3.169 -14.162 1.00 0.00 48 SER A N 10
ATOM 7350 C CA . SER A 1 48 ? 13.180 -3.275 -14.365 1.00 0.00 48 SER A CA 10
ATOM 7351 C C . SER A 1 48 ? 13.763 -4.414 -13.534 1.00 0.00 48 SER A C 10
ATOM 7352 O O . SER A 1 48 ? 13.345 -4.648 -12.401 1.00 0.00 48 SER A O 10
ATOM 7360 N N . GLY A 1 49 ? 14.733 -5.120 -14.108 1.00 0.00 49 GLY A N 10
ATOM 7361 C CA . GLY A 1 49 ? 15.359 -6.226 -13.408 1.00 0.00 49 GLY A CA 10
ATOM 7362 C C . GLY A 1 49 ? 16.348 -5.762 -12.357 1.00 0.00 49 GLY A C 10
ATOM 7363 O O . GLY A 1 49 ? 16.063 -5.769 -11.159 1.00 0.00 49 GLY A O 10
ATOM 7367 N N . PRO A 1 50 ? 17.543 -5.349 -12.804 1.00 0.00 50 PRO A N 10
ATOM 7368 C CA . PRO A 1 50 ? 18.602 -4.873 -11.910 1.00 0.00 50 PRO A CA 10
ATOM 7369 C C . PRO A 1 50 ? 18.264 -3.527 -11.276 1.00 0.00 50 PRO A C 10
ATOM 7370 O O . PRO A 1 50 ? 17.624 -2.681 -11.898 1.00 0.00 50 PRO A O 10
ATOM 7381 N N . SER A 1 51 ? 18.700 -3.337 -10.035 1.00 0.00 51 SER A N 10
ATOM 7382 C CA . SER A 1 51 ? 18.441 -2.095 -9.315 1.00 0.00 51 SER A CA 10
ATOM 7383 C C . SER A 1 51 ? 19.528 -1.064 -9.603 1.00 0.00 51 SER A C 10
ATOM 7384 O O . SER A 1 51 ? 19.236 0.083 -9.943 1.00 0.00 51 SER A O 10
ATOM 7392 N N . SER A 1 52 ? 20.782 -1.481 -9.464 1.00 0.00 52 SER A N 10
ATOM 7393 C CA . SER A 1 52 ? 21.914 -0.593 -9.705 1.00 0.00 52 SER A CA 10
ATOM 7394 C C . SER A 1 52 ? 21.658 0.297 -10.918 1.00 0.00 52 SER A C 10
ATOM 7395 O O . SER A 1 52 ? 21.930 1.496 -10.890 1.00 0.00 52 SER A O 10
ATOM 7403 N N . GLY A 1 53 ? 21.133 -0.302 -11.983 1.00 0.00 53 GLY A N 10
ATOM 7404 C CA . GLY A 1 53 ? 20.848 0.450 -13.191 1.00 0.00 53 GLY A CA 10
ATOM 7405 C C . GLY A 1 53 ? 19.362 0.576 -13.459 1.00 0.00 53 GLY A C 10
ATOM 7406 O O . GLY A 1 53 ? 18.641 -0.410 -13.311 1.00 0.00 53 GLY A O 10
ATOM 7411 N N . GLY A 1 1 ? -2.494 -23.713 24.241 1.00 0.00 1 GLY A N 11
ATOM 7412 C CA . GLY A 1 1 ? -1.233 -23.847 23.534 1.00 0.00 1 GLY A CA 11
ATOM 7413 C C . GLY A 1 1 ? -1.405 -24.441 22.150 1.00 0.00 1 GLY A C 11
ATOM 7414 O O . GLY A 1 1 ? -1.674 -25.634 22.009 1.00 0.00 1 GLY A O 11
ATOM 7418 N N . SER A 1 2 ? -1.250 -23.608 21.127 1.00 0.00 2 SER A N 11
ATOM 7419 C CA . SER A 1 2 ? -1.395 -24.057 19.747 1.00 0.00 2 SER A CA 11
ATOM 7420 C C . SER A 1 2 ? -0.176 -24.861 19.306 1.00 0.00 2 SER A C 11
ATOM 7421 O O . SER A 1 2 ? 0.875 -24.298 19.000 1.00 0.00 2 SER A O 11
ATOM 7429 N N . SER A 1 3 ? -0.325 -26.182 19.277 1.00 0.00 3 SER A N 11
ATOM 7430 C CA . SER A 1 3 ? 0.764 -27.065 18.878 1.00 0.00 3 SER A CA 11
ATOM 7431 C C . SER A 1 3 ? 0.922 -27.082 17.361 1.00 0.00 3 SER A C 11
ATOM 7432 O O . SER A 1 3 ? 2.028 -26.952 16.839 1.00 0.00 3 SER A O 11
ATOM 7440 N N . GLY A 1 4 ? -0.195 -27.243 16.658 1.00 0.00 4 GLY A N 11
ATOM 7441 C CA . GLY A 1 4 ? -0.160 -27.274 15.207 1.00 0.00 4 GLY A CA 11
ATOM 7442 C C . GLY A 1 4 ? 0.394 -25.994 14.613 1.00 0.00 4 GLY A C 11
ATOM 7443 O O . GLY A 1 4 ? -0.225 -24.935 14.717 1.00 0.00 4 GLY A O 11
ATOM 7447 N N . SER A 1 5 ? 1.564 -26.091 13.990 1.00 0.00 5 SER A N 11
ATOM 7448 C CA . SER A 1 5 ? 2.204 -24.931 13.381 1.00 0.00 5 SER A CA 11
ATOM 7449 C C . SER A 1 5 ? 1.335 -24.352 12.269 1.00 0.00 5 SER A C 11
ATOM 7450 O O . SER A 1 5 ? 0.390 -24.991 11.808 1.00 0.00 5 SER A O 11
ATOM 7458 N N . SER A 1 6 ? 1.663 -23.136 11.843 1.00 0.00 6 SER A N 11
ATOM 7459 C CA . SER A 1 6 ? 0.911 -22.467 10.787 1.00 0.00 6 SER A CA 11
ATOM 7460 C C . SER A 1 6 ? 1.813 -21.532 9.987 1.00 0.00 6 SER A C 11
ATOM 7461 O O . SER A 1 6 ? 2.988 -21.361 10.307 1.00 0.00 6 SER A O 11
ATOM 7469 N N . GLY A 1 7 ? 1.251 -20.929 8.944 1.00 0.00 7 GLY A N 11
ATOM 7470 C CA . GLY A 1 7 ? 2.018 -20.018 8.113 1.00 0.00 7 GLY A CA 11
ATOM 7471 C C . GLY A 1 7 ? 1.532 -19.996 6.677 1.00 0.00 7 GLY A C 11
ATOM 7472 O O . GLY A 1 7 ? 2.315 -20.191 5.747 1.00 0.00 7 GLY A O 11
ATOM 7476 N N . ASP A 1 8 ? 0.238 -19.760 6.495 1.00 0.00 8 ASP A N 11
ATOM 7477 C CA . ASP A 1 8 ? -0.351 -19.714 5.162 1.00 0.00 8 ASP A CA 11
ATOM 7478 C C . ASP A 1 8 ? -0.672 -18.278 4.759 1.00 0.00 8 ASP A C 11
ATOM 7479 O O . ASP A 1 8 ? -0.509 -17.897 3.601 1.00 0.00 8 ASP A O 11
ATOM 7488 N N . GLU A 1 9 ? -1.130 -17.486 5.724 1.00 0.00 9 GLU A N 11
ATOM 7489 C CA . GLU A 1 9 ? -1.475 -16.092 5.468 1.00 0.00 9 GLU A CA 11
ATOM 7490 C C . GLU A 1 9 ? -0.303 -15.350 4.832 1.00 0.00 9 GLU A C 11
ATOM 7491 O O . GLU A 1 9 ? 0.853 -15.732 5.000 1.00 0.00 9 GLU A O 11
ATOM 7503 N N . GLY A 1 10 ? -0.613 -14.284 4.099 1.00 0.00 10 GLY A N 11
ATOM 7504 C CA . GLY A 1 10 ? 0.423 -13.505 3.448 1.00 0.00 10 GLY A CA 11
ATOM 7505 C C . GLY A 1 10 ? 0.095 -13.199 2.000 1.00 0.00 10 GLY A C 11
ATOM 7506 O O . GLY A 1 10 ? 0.937 -13.367 1.117 1.00 0.00 10 GLY A O 11
ATOM 7510 N N . TYR A 1 11 ? -1.131 -12.752 1.754 1.00 0.00 11 TYR A N 11
ATOM 7511 C CA . TYR A 1 11 ? -1.569 -12.426 0.402 1.00 0.00 11 TYR A CA 11
ATOM 7512 C C . TYR A 1 11 ? -2.688 -11.389 0.427 1.00 0.00 11 TYR A C 11
ATOM 7513 O O . TYR A 1 11 ? -3.387 -11.238 1.429 1.00 0.00 11 TYR A O 11
ATOM 7531 N N . TRP A 1 12 ? -2.851 -10.678 -0.682 1.00 0.00 12 TRP A N 11
ATOM 7532 C CA . TRP A 1 12 ? -3.885 -9.655 -0.789 1.00 0.00 12 TRP A CA 11
ATOM 7533 C C . TRP A 1 12 ? -4.704 -9.839 -2.063 1.00 0.00 12 TRP A C 11
ATOM 7534 O O . TRP A 1 12 ? -4.155 -9.873 -3.164 1.00 0.00 12 TRP A O 11
ATOM 7555 N N . ASP A 1 13 ? -6.017 -9.957 -1.904 1.00 0.00 13 ASP A N 11
ATOM 7556 C CA . ASP A 1 13 ? -6.911 -10.137 -3.042 1.00 0.00 13 ASP A CA 11
ATOM 7557 C C . ASP A 1 13 ? -7.210 -8.801 -3.715 1.00 0.00 13 ASP A C 11
ATOM 7558 O O . ASP A 1 13 ? -7.735 -7.881 -3.086 1.00 0.00 13 ASP A O 11
ATOM 7567 N N . CYS A 1 14 ? -6.871 -8.700 -4.996 1.00 0.00 14 CYS A N 11
ATOM 7568 C CA . CYS A 1 14 ? -7.101 -7.476 -5.754 1.00 0.00 14 CYS A CA 11
ATOM 7569 C C . CYS A 1 14 ? -8.582 -7.109 -5.759 1.00 0.00 14 CYS A C 11
ATOM 7570 O O . CYS A 1 14 ? -9.437 -7.933 -5.433 1.00 0.00 14 CYS A O 11
ATOM 7577 N N . SER A 1 15 ? -8.878 -5.868 -6.131 1.00 0.00 15 SER A N 11
ATOM 7578 C CA . SER A 1 15 ? -10.255 -5.390 -6.175 1.00 0.00 15 SER A CA 11
ATOM 7579 C C . SER A 1 15 ? -10.684 -5.103 -7.611 1.00 0.00 15 SER A C 11
ATOM 7580 O O . SER A 1 15 ? -11.846 -5.289 -7.973 1.00 0.00 15 SER A O 11
ATOM 7588 N N . VAL A 1 16 ? -9.737 -4.649 -8.426 1.00 0.00 16 VAL A N 11
ATOM 7589 C CA . VAL A 1 16 ? -10.016 -4.336 -9.822 1.00 0.00 16 VAL A CA 11
ATOM 7590 C C . VAL A 1 16 ? -10.340 -5.598 -10.613 1.00 0.00 16 VAL A C 11
ATOM 7591 O O . VAL A 1 16 ? -11.441 -5.744 -11.147 1.00 0.00 16 VAL A O 11
ATOM 7604 N N . CYS A 1 17 ? -9.376 -6.510 -10.685 1.00 0.00 17 CYS A N 11
ATOM 7605 C CA . CYS A 1 17 ? -9.558 -7.761 -11.411 1.00 0.00 17 CYS A CA 11
ATOM 7606 C C . CYS A 1 17 ? -9.863 -8.907 -10.451 1.00 0.00 17 CYS A C 11
ATOM 7607 O O . CYS A 1 17 ? -9.971 -10.063 -10.861 1.00 0.00 17 CYS A O 11
ATOM 7614 N N . THR A 1 18 ? -10.001 -8.578 -9.171 1.00 0.00 18 THR A N 11
ATOM 7615 C CA . THR A 1 18 ? -10.293 -9.579 -8.152 1.00 0.00 18 THR A CA 11
ATOM 7616 C C . THR A 1 18 ? -9.357 -10.776 -8.274 1.00 0.00 18 THR A C 11
ATOM 7617 O O . THR A 1 18 ? -9.738 -11.908 -7.973 1.00 0.00 18 THR A O 11
ATOM 7628 N N . PHE A 1 19 ? -8.130 -10.520 -8.715 1.00 0.00 19 PHE A N 11
ATOM 7629 C CA . PHE A 1 19 ? -7.139 -11.578 -8.877 1.00 0.00 19 PHE A CA 11
ATOM 7630 C C . PHE A 1 19 ? -6.290 -11.724 -7.618 1.00 0.00 19 PHE A C 11
ATOM 7631 O O . PHE A 1 19 ? -5.733 -10.748 -7.115 1.00 0.00 19 PHE A O 11
ATOM 7648 N N . ARG A 1 20 ? -6.197 -12.950 -7.114 1.00 0.00 20 ARG A N 11
ATOM 7649 C CA . ARG A 1 20 ? -5.417 -13.225 -5.913 1.00 0.00 20 ARG A CA 11
ATOM 7650 C C . ARG A 1 20 ? -3.958 -12.826 -6.108 1.00 0.00 20 ARG A C 11
ATOM 7651 O O . ARG A 1 20 ? -3.273 -13.349 -6.987 1.00 0.00 20 ARG A O 11
ATOM 7672 N N . ASN A 1 21 ? -3.489 -11.894 -5.284 1.00 0.00 21 ASN A N 11
ATOM 7673 C CA . ASN A 1 21 ? -2.111 -11.424 -5.367 1.00 0.00 21 ASN A CA 11
ATOM 7674 C C . ASN A 1 21 ? -1.288 -11.938 -4.190 1.00 0.00 21 ASN A C 11
ATOM 7675 O O . ASN A 1 21 ? -1.838 -12.390 -3.185 1.00 0.00 21 ASN A O 11
ATOM 7686 N N . SER A 1 22 ? 0.032 -11.865 -4.321 1.00 0.00 22 SER A N 11
ATOM 7687 C CA . SER A 1 22 ? 0.932 -12.326 -3.269 1.00 0.00 22 SER A CA 11
ATOM 7688 C C . SER A 1 22 ? 1.582 -11.145 -2.555 1.00 0.00 22 SER A C 11
ATOM 7689 O O . SER A 1 22 ? 2.018 -10.185 -3.190 1.00 0.00 22 SER A O 11
ATOM 7697 N N . ALA A 1 23 ? 1.644 -11.224 -1.230 1.00 0.00 23 ALA A N 11
ATOM 7698 C CA . ALA A 1 23 ? 2.243 -10.164 -0.428 1.00 0.00 23 ALA A CA 11
ATOM 7699 C C . ALA A 1 23 ? 3.558 -9.691 -1.038 1.00 0.00 23 ALA A C 11
ATOM 7700 O O . ALA A 1 23 ? 3.826 -8.492 -1.105 1.00 0.00 23 ALA A O 11
ATOM 7707 N N . GLU A 1 24 ? 4.376 -10.642 -1.479 1.00 0.00 24 GLU A N 11
ATOM 7708 C CA . GLU A 1 24 ? 5.665 -10.322 -2.081 1.00 0.00 24 GLU A CA 11
ATOM 7709 C C . GLU A 1 24 ? 5.496 -9.340 -3.238 1.00 0.00 24 GLU A C 11
ATOM 7710 O O . GLU A 1 24 ? 6.225 -8.354 -3.340 1.00 0.00 24 GLU A O 11
ATOM 7722 N N . ALA A 1 25 ? 4.529 -9.619 -4.106 1.00 0.00 25 ALA A N 11
ATOM 7723 C CA . ALA A 1 25 ? 4.263 -8.761 -5.254 1.00 0.00 25 ALA A CA 11
ATOM 7724 C C . ALA A 1 25 ? 3.769 -7.388 -4.811 1.00 0.00 25 ALA A C 11
ATOM 7725 O O . ALA A 1 25 ? 2.618 -7.233 -4.404 1.00 0.00 25 ALA A O 11
ATOM 7732 N N . PHE A 1 26 ? 4.648 -6.394 -4.891 1.00 0.00 26 PHE A N 11
ATOM 7733 C CA . PHE A 1 26 ? 4.302 -5.034 -4.496 1.00 0.00 26 PHE A CA 11
ATOM 7734 C C . PHE A 1 26 ? 2.925 -4.647 -5.029 1.00 0.00 26 PHE A C 11
ATOM 7735 O O . PHE A 1 26 ? 2.091 -4.112 -4.297 1.00 0.00 26 PHE A O 11
ATOM 7752 N N . LYS A 1 27 ? 2.694 -4.921 -6.308 1.00 0.00 27 LYS A N 11
ATOM 7753 C CA . LYS A 1 27 ? 1.419 -4.603 -6.941 1.00 0.00 27 LYS A CA 11
ATOM 7754 C C . LYS A 1 27 ? 0.789 -5.850 -7.551 1.00 0.00 27 LYS A C 11
ATOM 7755 O O . LYS A 1 27 ? 1.374 -6.933 -7.519 1.00 0.00 27 LYS A O 11
ATOM 7774 N N . CYS A 1 28 ? -0.407 -5.691 -8.108 1.00 0.00 28 CYS A N 11
ATOM 7775 C CA . CYS A 1 28 ? -1.117 -6.804 -8.727 1.00 0.00 28 CYS A CA 11
ATOM 7776 C C . CYS A 1 28 ? -0.298 -7.406 -9.865 1.00 0.00 28 CYS A C 11
ATOM 7777 O O . CYS A 1 28 ? 0.668 -6.806 -10.333 1.00 0.00 28 CYS A O 11
ATOM 7784 N N . MET A 1 29 ? -0.693 -8.596 -10.305 1.00 0.00 29 MET A N 11
ATOM 7785 C CA . MET A 1 29 ? 0.003 -9.279 -11.389 1.00 0.00 29 MET A CA 11
ATOM 7786 C C . MET A 1 29 ? -0.896 -9.413 -12.614 1.00 0.00 29 MET A C 11
ATOM 7787 O O . MET A 1 29 ? -0.418 -9.437 -13.747 1.00 0.00 29 MET A O 11
ATOM 7801 N N . MET A 1 30 ? -2.201 -9.502 -12.377 1.00 0.00 30 MET A N 11
ATOM 7802 C CA . MET A 1 30 ? -3.167 -9.633 -13.462 1.00 0.00 30 MET A CA 11
ATOM 7803 C C . MET A 1 30 ? -3.371 -8.298 -14.173 1.00 0.00 30 MET A C 11
ATOM 7804 O O . MET A 1 30 ? -3.066 -8.162 -15.358 1.00 0.00 30 MET A O 11
ATOM 7818 N N . CYS A 1 31 ? -3.888 -7.317 -13.442 1.00 0.00 31 CYS A N 11
ATOM 7819 C CA . CYS A 1 31 ? -4.134 -5.993 -14.002 1.00 0.00 31 CYS A CA 11
ATOM 7820 C C . CYS A 1 31 ? -2.921 -5.088 -13.810 1.00 0.00 31 CYS A C 11
ATOM 7821 O O . CYS A 1 31 ? -2.799 -4.049 -14.459 1.00 0.00 31 CYS A O 11
ATOM 7828 N N . ASP A 1 32 ? -2.026 -5.489 -12.913 1.00 0.00 32 ASP A N 11
ATOM 7829 C CA . ASP A 1 32 ? -0.822 -4.715 -12.636 1.00 0.00 32 ASP A CA 11
ATOM 7830 C C . ASP A 1 32 ? -1.174 -3.354 -12.045 1.00 0.00 32 ASP A C 11
ATOM 7831 O O . ASP A 1 32 ? -0.517 -2.353 -12.329 1.00 0.00 32 ASP A O 11
ATOM 7840 N N . VAL A 1 33 ? -2.217 -3.324 -11.221 1.00 0.00 33 VAL A N 11
ATOM 7841 C CA . VAL A 1 33 ? -2.658 -2.086 -10.590 1.00 0.00 33 VAL A CA 11
ATOM 7842 C C . VAL A 1 33 ? -2.036 -1.922 -9.208 1.00 0.00 33 VAL A C 11
ATOM 7843 O O . VAL A 1 33 ? -1.816 -2.901 -8.494 1.00 0.00 33 VAL A O 11
ATOM 7856 N N . ARG A 1 34 ? -1.754 -0.678 -8.835 1.00 0.00 34 ARG A N 11
ATOM 7857 C CA . ARG A 1 34 ? -1.157 -0.385 -7.538 1.00 0.00 34 ARG A CA 11
ATOM 7858 C C . ARG A 1 34 ? -2.065 -0.850 -6.404 1.00 0.00 34 ARG A C 11
ATOM 7859 O O . ARG A 1 34 ? -3.290 -0.766 -6.500 1.00 0.00 34 ARG A O 11
ATOM 7880 N N . LYS A 1 35 ? -1.457 -1.340 -5.329 1.00 0.00 35 LYS A N 11
ATOM 7881 C CA . LYS A 1 35 ? -2.209 -1.818 -4.175 1.00 0.00 35 LYS A CA 11
ATOM 7882 C C . LYS A 1 35 ? -2.218 -0.775 -3.061 1.00 0.00 35 LYS A C 11
ATOM 7883 O O . LYS A 1 35 ? -1.239 -0.057 -2.863 1.00 0.00 35 LYS A O 11
ATOM 7902 N N . GLY A 1 36 ? -3.330 -0.699 -2.336 1.00 0.00 36 GLY A N 11
ATOM 7903 C CA . GLY A 1 36 ? -3.444 0.258 -1.251 1.00 0.00 36 GLY A CA 11
ATOM 7904 C C . GLY A 1 36 ? -4.757 1.015 -1.281 1.00 0.00 36 GLY A C 11
ATOM 7905 O O . GLY A 1 36 ? -4.902 1.994 -2.014 1.00 0.00 36 GLY A O 11
ATOM 7909 N N . THR A 1 37 ? -5.718 0.560 -0.483 1.00 0.00 37 THR A N 11
ATOM 7910 C CA . THR A 1 37 ? -7.027 1.199 -0.423 1.00 0.00 37 THR A CA 11
ATOM 7911 C C . THR A 1 37 ? -6.895 2.709 -0.267 1.00 0.00 37 THR A C 11
ATOM 7912 O O . THR A 1 37 ? -7.514 3.476 -1.005 1.00 0.00 37 THR A O 11
ATOM 7923 N N . SER A 1 38 ? -6.084 3.131 0.699 1.00 0.00 38 SER A N 11
ATOM 7924 C CA . SER A 1 38 ? -5.873 4.551 0.954 1.00 0.00 38 SER A CA 11
ATOM 7925 C C . SER A 1 38 ? -4.502 4.995 0.454 1.00 0.00 38 SER A C 11
ATOM 7926 O O . SER A 1 38 ? -3.528 4.246 0.528 1.00 0.00 38 SER A O 11
ATOM 7934 N N . THR A 1 39 ? -4.434 6.221 -0.057 1.00 0.00 39 THR A N 11
ATOM 7935 C CA . THR A 1 39 ? -3.184 6.766 -0.571 1.00 0.00 39 THR A CA 11
ATOM 7936 C C . THR A 1 39 ? -2.177 6.987 0.552 1.00 0.00 39 THR A C 11
ATOM 7937 O O . THR A 1 39 ? -0.986 6.719 0.393 1.00 0.00 39 THR A O 11
ATOM 7948 N N . ARG A 1 40 ? -2.663 7.477 1.688 1.00 0.00 40 ARG A N 11
ATOM 7949 C CA . ARG A 1 40 ? -1.805 7.734 2.838 1.00 0.00 40 ARG A CA 11
ATOM 7950 C C . ARG A 1 40 ? -1.136 6.448 3.315 1.00 0.00 40 ARG A C 11
ATOM 7951 O O . ARG A 1 40 ? -1.622 5.348 3.054 1.00 0.00 40 ARG A O 11
ATOM 7972 N N . LYS A 1 41 ? -0.016 6.595 4.016 1.00 0.00 41 LYS A N 11
ATOM 7973 C CA . LYS A 1 41 ? 0.721 5.447 4.531 1.00 0.00 41 LYS A CA 11
ATOM 7974 C C . LYS A 1 41 ? 1.205 5.705 5.955 1.00 0.00 41 LYS A C 11
ATOM 7975 O O . LYS A 1 41 ? 1.560 6.825 6.322 1.00 0.00 41 LYS A O 11
ATOM 7994 N N . PRO A 1 42 ? 1.221 4.645 6.776 1.00 0.00 42 PRO A N 11
ATOM 7995 C CA . PRO A 1 42 ? 1.661 4.732 8.172 1.00 0.00 42 PRO A CA 11
ATOM 7996 C C . PRO A 1 42 ? 3.162 4.972 8.292 1.00 0.00 42 PRO A C 11
ATOM 7997 O O . PRO A 1 42 ? 3.717 4.956 9.391 1.00 0.00 42 PRO A O 11
ATOM 8008 N N . ARG A 1 43 ? 3.814 5.194 7.156 1.00 0.00 43 ARG A N 11
ATOM 8009 C CA . ARG A 1 43 ? 5.252 5.437 7.134 1.00 0.00 43 ARG A CA 11
ATOM 8010 C C . ARG A 1 43 ? 5.624 6.583 8.070 1.00 0.00 43 ARG A C 11
ATOM 8011 O O . ARG A 1 43 ? 5.334 7.750 7.807 1.00 0.00 43 ARG A O 11
ATOM 8032 N N . PRO A 1 44 ? 6.280 6.244 9.190 1.00 0.00 44 PRO A N 11
ATOM 8033 C CA . PRO A 1 44 ? 6.705 7.231 10.187 1.00 0.00 44 PRO A CA 11
ATOM 8034 C C . PRO A 1 44 ? 7.834 8.121 9.678 1.00 0.00 44 PRO A C 11
ATOM 8035 O O . PRO A 1 44 ? 8.353 8.963 10.411 1.00 0.00 44 PRO A O 11
ATOM 8046 N N . VAL A 1 45 ? 8.209 7.929 8.417 1.00 0.00 45 VAL A N 11
ATOM 8047 C CA . VAL A 1 45 ? 9.276 8.716 7.809 1.00 0.00 45 VAL A CA 11
ATOM 8048 C C . VAL A 1 45 ? 8.708 9.871 6.991 1.00 0.00 45 VAL A C 11
ATOM 8049 O O . VAL A 1 45 ? 7.741 9.703 6.249 1.00 0.00 45 VAL A O 11
ATOM 8062 N N . SER A 1 46 ? 9.318 11.044 7.131 1.00 0.00 46 SER A N 11
ATOM 8063 C CA . SER A 1 46 ? 8.872 12.229 6.408 1.00 0.00 46 SER A CA 11
ATOM 8064 C C . SER A 1 46 ? 9.016 12.032 4.902 1.00 0.00 46 SER A C 11
ATOM 8065 O O . SER A 1 46 ? 9.900 11.309 4.442 1.00 0.00 46 SER A O 11
ATOM 8073 N N . GLN A 1 47 ? 8.142 12.681 4.140 1.00 0.00 47 GLN A N 11
ATOM 8074 C CA . GLN A 1 47 ? 8.172 12.577 2.685 1.00 0.00 47 GLN A CA 11
ATOM 8075 C C . GLN A 1 47 ? 9.217 13.516 2.094 1.00 0.00 47 GLN A C 11
ATOM 8076 O O . GLN A 1 47 ? 9.251 13.741 0.884 1.00 0.00 47 GLN A O 11
ATOM 8090 N N . SER A 1 48 ? 10.069 14.063 2.955 1.00 0.00 48 SER A N 11
ATOM 8091 C CA . SER A 1 48 ? 11.114 14.982 2.518 1.00 0.00 48 SER A CA 11
ATOM 8092 C C . SER A 1 48 ? 12.122 14.271 1.621 1.00 0.00 48 SER A C 11
ATOM 8093 O O . SER A 1 48 ? 12.253 14.590 0.440 1.00 0.00 48 SER A O 11
ATOM 8101 N N . GLY A 1 49 ? 12.835 13.304 2.191 1.00 0.00 49 GLY A N 11
ATOM 8102 C CA . GLY A 1 49 ? 13.823 12.562 1.430 1.00 0.00 49 GLY A CA 11
ATOM 8103 C C . GLY A 1 49 ? 15.215 12.679 2.018 1.00 0.00 49 GLY A C 11
ATOM 8104 O O . GLY A 1 49 ? 15.712 11.767 2.679 1.00 0.00 49 GLY A O 11
ATOM 8108 N N . PRO A 1 50 ? 15.869 13.825 1.777 1.00 0.00 50 PRO A N 11
ATOM 8109 C CA . PRO A 1 50 ? 17.222 14.084 2.277 1.00 0.00 50 PRO A CA 11
ATOM 8110 C C . PRO A 1 50 ? 17.255 14.270 3.790 1.00 0.00 50 PRO A C 11
ATOM 8111 O O . PRO A 1 50 ? 17.140 15.389 4.290 1.00 0.00 50 PRO A O 11
ATOM 8122 N N . SER A 1 51 ? 17.413 13.167 4.514 1.00 0.00 51 SER A N 11
ATOM 8123 C CA . SER A 1 51 ? 17.457 13.208 5.971 1.00 0.00 51 SER A CA 11
ATOM 8124 C C . SER A 1 51 ? 18.541 12.279 6.508 1.00 0.00 51 SER A C 11
ATOM 8125 O O . SER A 1 51 ? 18.553 11.084 6.212 1.00 0.00 51 SER A O 11
ATOM 8133 N N . SER A 1 52 ? 19.451 12.837 7.301 1.00 0.00 52 SER A N 11
ATOM 8134 C CA . SER A 1 52 ? 20.542 12.060 7.877 1.00 0.00 52 SER A CA 11
ATOM 8135 C C . SER A 1 52 ? 20.034 11.158 8.997 1.00 0.00 52 SER A C 11
ATOM 8136 O O . SER A 1 52 ? 20.133 9.934 8.917 1.00 0.00 52 SER A O 11
ATOM 8144 N N . GLY A 1 53 ? 19.490 11.772 10.043 1.00 0.00 53 GLY A N 11
ATOM 8145 C CA . GLY A 1 53 ? 18.974 11.011 11.166 1.00 0.00 53 GLY A CA 11
ATOM 8146 C C . GLY A 1 53 ? 18.891 11.834 12.436 1.00 0.00 53 GLY A C 11
ATOM 8147 O O . GLY A 1 53 ? 18.041 12.719 12.521 1.00 0.00 53 GLY A O 11
ATOM 8152 N N . GLY A 1 1 ? 6.501 -15.670 16.640 1.00 0.00 1 GLY A N 12
ATOM 8153 C CA . GLY A 1 1 ? 7.418 -14.582 16.356 1.00 0.00 1 GLY A CA 12
ATOM 8154 C C . GLY A 1 1 ? 6.701 -13.308 15.959 1.00 0.00 1 GLY A C 12
ATOM 8155 O O . GLY A 1 1 ? 5.519 -13.333 15.616 1.00 0.00 1 GLY A O 12
ATOM 8159 N N . SER A 1 2 ? 7.417 -12.188 16.006 1.00 0.00 2 SER A N 12
ATOM 8160 C CA . SER A 1 2 ? 6.840 -10.896 15.654 1.00 0.00 2 SER A CA 12
ATOM 8161 C C . SER A 1 2 ? 5.821 -11.046 14.527 1.00 0.00 2 SER A C 12
ATOM 8162 O O . SER A 1 2 ? 4.685 -10.586 14.638 1.00 0.00 2 SER A O 12
ATOM 8170 N N . SER A 1 3 ? 6.238 -11.691 13.443 1.00 0.00 3 SER A N 12
ATOM 8171 C CA . SER A 1 3 ? 5.365 -11.899 12.294 1.00 0.00 3 SER A CA 12
ATOM 8172 C C . SER A 1 3 ? 4.690 -13.265 12.364 1.00 0.00 3 SER A C 12
ATOM 8173 O O . SER A 1 3 ? 5.197 -14.189 12.998 1.00 0.00 3 SER A O 12
ATOM 8181 N N . GLY A 1 4 ? 3.540 -13.384 11.706 1.00 0.00 4 GLY A N 12
ATOM 8182 C CA . GLY A 1 4 ? 2.813 -14.640 11.706 1.00 0.00 4 GLY A CA 12
ATOM 8183 C C . GLY A 1 4 ? 3.553 -15.738 10.968 1.00 0.00 4 GLY A C 12
ATOM 8184 O O . GLY A 1 4 ? 4.368 -16.450 11.555 1.00 0.00 4 GLY A O 12
ATOM 8188 N N . SER A 1 5 ? 3.267 -15.878 9.677 1.00 0.00 5 SER A N 12
ATOM 8189 C CA . SER A 1 5 ? 3.907 -16.902 8.859 1.00 0.00 5 SER A CA 12
ATOM 8190 C C . SER A 1 5 ? 3.813 -16.550 7.378 1.00 0.00 5 SER A C 12
ATOM 8191 O O . SER A 1 5 ? 3.137 -15.595 6.997 1.00 0.00 5 SER A O 12
ATOM 8199 N N . SER A 1 6 ? 4.496 -17.330 6.546 1.00 0.00 6 SER A N 12
ATOM 8200 C CA . SER A 1 6 ? 4.494 -17.100 5.106 1.00 0.00 6 SER A CA 12
ATOM 8201 C C . SER A 1 6 ? 4.095 -18.367 4.355 1.00 0.00 6 SER A C 12
ATOM 8202 O O . SER A 1 6 ? 4.343 -19.480 4.816 1.00 0.00 6 SER A O 12
ATOM 8210 N N . GLY A 1 7 ? 3.475 -18.187 3.192 1.00 0.00 7 GLY A N 12
ATOM 8211 C CA . GLY A 1 7 ? 3.051 -19.323 2.394 1.00 0.00 7 GLY A CA 12
ATOM 8212 C C . GLY A 1 7 ? 1.571 -19.614 2.540 1.00 0.00 7 GLY A C 12
ATOM 8213 O O . GLY A 1 7 ? 0.824 -19.575 1.562 1.00 0.00 7 GLY A O 12
ATOM 8217 N N . ASP A 1 8 ? 1.145 -19.907 3.764 1.00 0.00 8 ASP A N 12
ATOM 8218 C CA . ASP A 1 8 ? -0.257 -20.207 4.034 1.00 0.00 8 ASP A CA 12
ATOM 8219 C C . ASP A 1 8 ? -1.067 -18.923 4.184 1.00 0.00 8 ASP A C 12
ATOM 8220 O O . ASP A 1 8 ? -2.005 -18.679 3.426 1.00 0.00 8 ASP A O 12
ATOM 8229 N N . GLU A 1 9 ? -0.699 -18.108 5.168 1.00 0.00 9 GLU A N 12
ATOM 8230 C CA . GLU A 1 9 ? -1.394 -16.851 5.418 1.00 0.00 9 GLU A CA 12
ATOM 8231 C C . GLU A 1 9 ? -0.511 -15.660 5.057 1.00 0.00 9 GLU A C 12
ATOM 8232 O O . GLU A 1 9 ? 0.426 -15.326 5.782 1.00 0.00 9 GLU A O 12
ATOM 8244 N N . GLY A 1 10 ? -0.817 -15.023 3.931 1.00 0.00 10 GLY A N 12
ATOM 8245 C CA . GLY A 1 10 ? -0.042 -13.877 3.493 1.00 0.00 10 GLY A CA 12
ATOM 8246 C C . GLY A 1 10 ? -0.287 -13.534 2.037 1.00 0.00 10 GLY A C 12
ATOM 8247 O O . GLY A 1 10 ? 0.590 -13.717 1.192 1.00 0.00 10 GLY A O 12
ATOM 8251 N N . TYR A 1 11 ? -1.483 -13.036 1.741 1.00 0.00 11 TYR A N 12
ATOM 8252 C CA . TYR A 1 11 ? -1.842 -12.671 0.376 1.00 0.00 11 TYR A CA 12
ATOM 8253 C C . TYR A 1 11 ? -2.947 -11.618 0.367 1.00 0.00 11 TYR A C 12
ATOM 8254 O O . TYR A 1 11 ? -3.865 -11.659 1.185 1.00 0.00 11 TYR A O 12
ATOM 8272 N N . TRP A 1 12 ? -2.850 -10.677 -0.565 1.00 0.00 12 TRP A N 12
ATOM 8273 C CA . TRP A 1 12 ? -3.840 -9.613 -0.682 1.00 0.00 12 TRP A CA 12
ATOM 8274 C C . TRP A 1 12 ? -4.697 -9.802 -1.929 1.00 0.00 12 TRP A C 12
ATOM 8275 O O . TRP A 1 12 ? -4.178 -10.030 -3.022 1.00 0.00 12 TRP A O 12
ATOM 8296 N N . ASP A 1 13 ? -6.011 -9.706 -1.758 1.00 0.00 13 ASP A N 12
ATOM 8297 C CA . ASP A 1 13 ? -6.940 -9.866 -2.871 1.00 0.00 13 ASP A CA 12
ATOM 8298 C C . ASP A 1 13 ? -7.147 -8.542 -3.601 1.00 0.00 13 ASP A C 12
ATOM 8299 O O . ASP A 1 13 ? -7.445 -7.520 -2.982 1.00 0.00 13 ASP A O 12
ATOM 8308 N N . CYS A 1 14 ? -6.986 -8.568 -4.919 1.00 0.00 14 CYS A N 12
ATOM 8309 C CA . CYS A 1 14 ? -7.153 -7.371 -5.734 1.00 0.00 14 CYS A CA 12
ATOM 8310 C C . CYS A 1 14 ? -8.623 -6.971 -5.819 1.00 0.00 14 CYS A C 12
ATOM 8311 O O . CYS A 1 14 ? -9.513 -7.775 -5.540 1.00 0.00 14 CYS A O 12
ATOM 8318 N N . SER A 1 15 ? -8.871 -5.724 -6.207 1.00 0.00 15 SER A N 12
ATOM 8319 C CA . SER A 1 15 ? -10.232 -5.216 -6.326 1.00 0.00 15 SER A CA 12
ATOM 8320 C C . SER A 1 15 ? -10.573 -4.908 -7.781 1.00 0.00 15 SER A C 12
ATOM 8321 O O . SER A 1 15 ? -11.727 -5.011 -8.196 1.00 0.00 15 SER A O 12
ATOM 8329 N N . VAL A 1 16 ? -9.558 -4.530 -8.552 1.00 0.00 16 VAL A N 12
ATOM 8330 C CA . VAL A 1 16 ? -9.748 -4.208 -9.961 1.00 0.00 16 VAL A CA 12
ATOM 8331 C C . VAL A 1 16 ? -10.165 -5.441 -10.755 1.00 0.00 16 VAL A C 12
ATOM 8332 O O . VAL A 1 16 ? -11.246 -5.476 -11.344 1.00 0.00 16 VAL A O 12
ATOM 8345 N N . CYS A 1 17 ? -9.302 -6.451 -10.767 1.00 0.00 17 CYS A N 12
ATOM 8346 C CA . CYS A 1 17 ? -9.580 -7.687 -11.488 1.00 0.00 17 CYS A CA 12
ATOM 8347 C C . CYS A 1 17 ? -9.932 -8.813 -10.521 1.00 0.00 17 CYS A C 12
ATOM 8348 O O .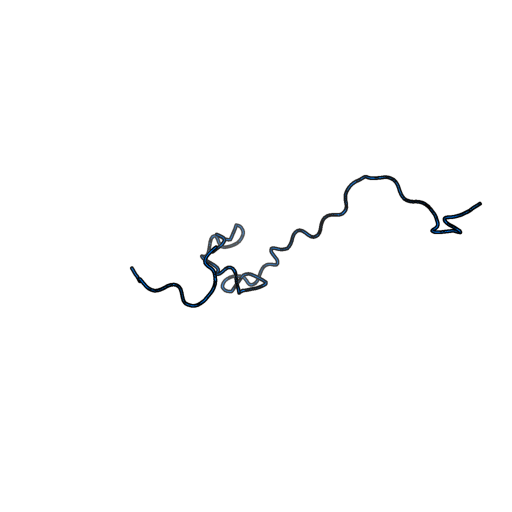 CYS A 1 17 ? -10.154 -9.953 -10.932 1.00 0.00 17 CYS A O 12
ATOM 8355 N N . THR A 1 18 ? -9.982 -8.487 -9.233 1.00 0.00 18 THR A N 12
ATOM 8356 C CA . THR A 1 18 ? -10.307 -9.470 -8.208 1.00 0.00 18 THR A CA 12
ATOM 8357 C C . THR A 1 18 ? -9.376 -10.675 -8.287 1.00 0.00 18 THR A C 12
ATOM 8358 O O . THR A 1 18 ? -9.772 -11.799 -7.978 1.00 0.00 18 THR A O 12
ATOM 8369 N N . PHE A 1 19 ? -8.137 -10.433 -8.703 1.00 0.00 19 PHE A N 12
ATOM 8370 C CA . PHE A 1 19 ? -7.150 -11.500 -8.823 1.00 0.00 19 PHE A CA 12
ATOM 8371 C C . PHE A 1 19 ? -6.323 -11.622 -7.546 1.00 0.00 19 PHE A C 12
ATOM 8372 O O . PHE A 1 19 ? -5.940 -10.619 -6.944 1.00 0.00 19 PHE A O 12
ATOM 8389 N N . ARG A 1 20 ? -6.053 -12.858 -7.139 1.00 0.00 20 ARG A N 12
ATOM 8390 C CA . ARG A 1 20 ? -5.274 -13.112 -5.934 1.00 0.00 20 ARG A CA 12
ATOM 8391 C C . ARG A 1 20 ? -3.780 -12.992 -6.217 1.00 0.00 20 ARG A C 12
ATOM 8392 O O . ARG A 1 20 ? -3.270 -13.574 -7.173 1.00 0.00 20 ARG A O 12
ATOM 8413 N N . ASN A 1 21 ? -3.083 -12.231 -5.378 1.00 0.00 21 ASN A N 12
ATOM 8414 C CA . ASN A 1 21 ? -1.647 -12.033 -5.539 1.00 0.00 21 ASN A CA 12
ATOM 8415 C C . ASN A 1 21 ? -0.897 -12.437 -4.273 1.00 0.00 21 ASN A C 12
ATOM 8416 O O . ASN A 1 21 ? -1.506 -12.824 -3.275 1.00 0.00 21 ASN A O 12
ATOM 8427 N N . SER A 1 22 ? 0.428 -12.343 -4.321 1.00 0.00 22 SER A N 12
ATOM 8428 C CA . SER A 1 22 ? 1.261 -12.701 -3.179 1.00 0.00 22 SER A CA 12
ATOM 8429 C C . SER A 1 22 ? 1.681 -11.457 -2.402 1.00 0.00 22 SER A C 12
ATOM 8430 O O . SER A 1 22 ? 1.654 -10.345 -2.927 1.00 0.00 22 SER A O 12
ATOM 8438 N N . ALA A 1 23 ? 2.069 -11.655 -1.146 1.00 0.00 23 ALA A N 12
ATOM 8439 C CA . ALA A 1 23 ? 2.497 -10.551 -0.296 1.00 0.00 23 ALA A CA 12
ATOM 8440 C C . ALA A 1 23 ? 3.766 -9.901 -0.837 1.00 0.00 23 ALA A C 12
ATOM 8441 O O . ALA A 1 23 ? 3.905 -8.679 -0.815 1.00 0.00 23 ALA A O 12
ATOM 8448 N N . GLU A 1 24 ? 4.688 -10.727 -1.321 1.00 0.00 24 GLU A N 12
ATOM 8449 C CA . GLU A 1 24 ? 5.946 -10.231 -1.866 1.00 0.00 24 GLU A CA 12
ATOM 8450 C C . GLU A 1 24 ? 5.695 -9.203 -2.966 1.00 0.00 24 GLU A C 12
ATOM 8451 O O . GLU A 1 24 ? 6.343 -8.158 -3.012 1.00 0.00 24 GLU A O 12
ATOM 8463 N N . ALA A 1 25 ? 4.751 -9.510 -3.849 1.00 0.00 25 ALA A N 12
ATOM 8464 C CA . ALA A 1 25 ? 4.413 -8.613 -4.947 1.00 0.00 25 ALA A CA 12
ATOM 8465 C C . ALA A 1 25 ? 3.822 -7.307 -4.428 1.00 0.00 25 ALA A C 12
ATOM 8466 O O . ALA A 1 25 ? 2.880 -7.312 -3.635 1.00 0.00 25 ALA A O 12
ATOM 8473 N N . PHE A 1 26 ? 4.382 -6.189 -4.879 1.00 0.00 26 PHE A N 12
ATOM 8474 C CA . PHE A 1 26 ? 3.911 -4.875 -4.458 1.00 0.00 26 PHE A CA 12
ATOM 8475 C C . PHE A 1 26 ? 2.618 -4.503 -5.179 1.00 0.00 26 PHE A C 12
ATOM 8476 O O . PHE A 1 26 ? 1.731 -3.874 -4.602 1.00 0.00 26 PHE A O 12
ATOM 8493 N N . LYS A 1 27 ? 2.520 -4.896 -6.444 1.00 0.00 27 LYS A N 12
ATOM 8494 C CA . LYS A 1 27 ? 1.337 -4.607 -7.246 1.00 0.00 27 LYS A CA 12
ATOM 8495 C C . LYS A 1 27 ? 0.692 -5.894 -7.749 1.00 0.00 27 LYS A C 12
ATOM 8496 O O . LYS A 1 27 ? 1.241 -6.983 -7.578 1.00 0.00 27 LYS A O 12
ATOM 8515 N N . CYS A 1 28 ? -0.475 -5.762 -8.371 1.00 0.00 28 CYS A N 12
ATOM 8516 C CA . CYS A 1 28 ? -1.195 -6.914 -8.900 1.00 0.00 28 CYS A CA 12
ATOM 8517 C C . CYS A 1 28 ? -0.401 -7.585 -10.018 1.00 0.00 28 CYS A C 12
ATOM 8518 O O . CYS A 1 28 ? 0.569 -7.024 -10.527 1.00 0.00 28 CYS A O 12
ATOM 8525 N N . MET A 1 29 ? -0.822 -8.788 -10.395 1.00 0.00 29 MET A N 12
ATOM 8526 C CA . MET A 1 29 ? -0.151 -9.534 -11.454 1.00 0.00 29 MET A CA 12
ATOM 8527 C C . MET A 1 29 ? -0.999 -9.559 -12.721 1.00 0.00 29 MET A C 12
ATOM 8528 O O . MET A 1 29 ? -0.471 -9.543 -13.833 1.00 0.00 29 MET A O 12
ATOM 8542 N N . MET A 1 30 ? -2.316 -9.600 -12.546 1.00 0.00 30 MET A N 12
ATOM 8543 C CA . MET A 1 30 ? -3.236 -9.627 -13.677 1.00 0.00 30 MET A CA 12
ATOM 8544 C C . MET A 1 30 ? -3.397 -8.235 -14.281 1.00 0.00 30 MET A C 12
ATOM 8545 O O . MET A 1 30 ? -2.990 -7.989 -15.417 1.00 0.00 30 MET A O 12
ATOM 8559 N N . CYS A 1 31 ? -3.993 -7.328 -13.514 1.00 0.00 31 CYS A N 12
ATOM 8560 C CA . CYS A 1 31 ? -4.208 -5.961 -13.973 1.00 0.00 31 CYS A CA 12
ATOM 8561 C C . CYS A 1 31 ? -3.023 -5.071 -13.607 1.00 0.00 31 CYS A C 12
ATOM 8562 O O . CYS A 1 31 ? -2.904 -3.947 -14.094 1.00 0.00 31 CYS A O 12
ATOM 8569 N N . ASP A 1 32 ? -2.150 -5.583 -12.747 1.00 0.00 32 ASP A N 12
ATOM 8570 C CA . ASP A 1 32 ? -0.973 -4.837 -12.316 1.00 0.00 32 ASP A CA 12
ATOM 8571 C C . ASP A 1 32 ? -1.363 -3.448 -11.818 1.00 0.00 32 ASP A C 12
ATOM 8572 O O . ASP A 1 32 ? -0.691 -2.460 -12.114 1.00 0.00 32 ASP A O 12
ATOM 8581 N N . VAL A 1 33 ? -2.453 -3.381 -11.061 1.00 0.00 33 VAL A N 12
ATOM 8582 C CA . VAL A 1 33 ? -2.933 -2.114 -10.522 1.00 0.00 33 VAL A CA 12
ATOM 8583 C C . VAL A 1 33 ? -2.340 -1.844 -9.144 1.00 0.00 33 VAL A C 12
ATOM 8584 O O . VAL A 1 33 ? -2.337 -2.717 -8.276 1.00 0.00 33 VAL A O 12
ATOM 8597 N N . ARG A 1 34 ? -1.840 -0.628 -8.949 1.00 0.00 34 ARG A N 12
ATOM 8598 C CA . ARG A 1 34 ? -1.244 -0.243 -7.675 1.00 0.00 34 ARG A CA 12
ATOM 8599 C C . ARG A 1 34 ? -2.192 -0.543 -6.518 1.00 0.00 34 ARG A C 12
ATOM 8600 O O . ARG A 1 34 ? -3.403 -0.350 -6.627 1.00 0.00 34 ARG A O 12
ATOM 8621 N N . LYS A 1 35 ? -1.633 -1.016 -5.410 1.00 0.00 35 LYS A N 12
ATOM 8622 C CA . LYS A 1 35 ? -2.427 -1.343 -4.231 1.00 0.00 35 LYS A CA 12
ATOM 8623 C C . LYS A 1 35 ? -2.139 -0.368 -3.094 1.00 0.00 35 LYS A C 12
ATOM 8624 O O . LYS A 1 35 ? -3.039 0.007 -2.343 1.00 0.00 35 LYS A O 12
ATOM 8643 N N . GLY A 1 36 ? -0.879 0.040 -2.974 1.00 0.00 36 GLY A N 12
ATOM 8644 C CA . GLY A 1 36 ? -0.497 0.969 -1.927 1.00 0.00 36 GLY A CA 12
ATOM 8645 C C . GLY A 1 36 ? -1.349 2.223 -1.925 1.00 0.00 36 GLY A C 12
ATOM 8646 O O . GLY A 1 36 ? -1.224 3.070 -2.810 1.00 0.00 36 GLY A O 12
ATOM 8650 N N . THR A 1 37 ? -2.220 2.343 -0.927 1.00 0.00 37 THR A N 12
ATOM 8651 C CA . THR A 1 37 ? -3.098 3.501 -0.815 1.00 0.00 37 THR A CA 12
ATOM 8652 C C . THR A 1 37 ? -2.310 4.801 -0.918 1.00 0.00 37 THR A C 12
ATOM 8653 O O . THR A 1 37 ? -2.535 5.605 -1.823 1.00 0.00 37 THR A O 12
ATOM 8664 N N . SER A 1 38 ? -1.383 5.002 0.014 1.00 0.00 38 SER A N 12
ATOM 8665 C CA . SER A 1 38 ? -0.563 6.207 0.029 1.00 0.00 38 SER A CA 12
ATOM 8666 C C . SER A 1 38 ? 0.526 6.137 -1.037 1.00 0.00 38 SER A C 12
ATOM 8667 O O . SER A 1 38 ? 1.380 5.249 -1.012 1.00 0.00 38 SER A O 12
ATOM 8675 N N . THR A 1 39 ? 0.490 7.079 -1.975 1.00 0.00 39 THR A N 12
ATOM 8676 C CA . THR A 1 39 ? 1.472 7.124 -3.051 1.00 0.00 39 THR A CA 12
ATOM 8677 C C . THR A 1 39 ? 1.914 8.556 -3.331 1.00 0.00 39 THR A C 12
ATOM 8678 O O . THR A 1 39 ? 1.122 9.492 -3.228 1.00 0.00 39 THR A O 12
ATOM 8689 N N . ARG A 1 40 ? 3.184 8.718 -3.688 1.00 0.00 40 ARG A N 12
ATOM 8690 C CA . ARG A 1 40 ? 3.732 10.037 -3.983 1.00 0.00 40 ARG A CA 12
ATOM 8691 C C . ARG A 1 40 ? 2.950 10.711 -5.107 1.00 0.00 40 ARG A C 12
ATOM 8692 O O . ARG A 1 40 ? 2.286 10.045 -5.903 1.00 0.00 40 ARG A O 12
ATOM 8713 N N . LYS A 1 41 ? 3.033 12.036 -5.167 1.00 0.00 41 LYS A N 12
ATOM 8714 C CA . LYS A 1 41 ? 2.335 12.801 -6.193 1.00 0.00 41 LYS A CA 12
ATOM 8715 C C . LYS A 1 41 ? 3.153 12.860 -7.479 1.00 0.00 41 LYS A C 12
ATOM 8716 O O . LYS A 1 41 ? 4.373 13.023 -7.459 1.00 0.00 41 LYS A O 12
ATOM 8735 N N . PRO A 1 42 ? 2.468 12.727 -8.624 1.00 0.00 42 PRO A N 12
ATOM 8736 C CA . PRO A 1 42 ? 3.111 12.764 -9.940 1.00 0.00 42 PRO A CA 12
ATOM 8737 C C . PRO A 1 42 ? 3.625 14.155 -10.296 1.00 0.00 42 PRO A C 12
ATOM 8738 O O . PRO A 1 42 ? 2.954 14.915 -10.994 1.00 0.00 42 PRO A O 12
ATOM 8749 N N . ARG A 1 43 ? 4.818 14.481 -9.811 1.00 0.00 43 ARG A N 12
ATOM 8750 C CA . ARG A 1 43 ? 5.421 15.782 -10.077 1.00 0.00 43 ARG A CA 12
ATOM 8751 C C . ARG A 1 43 ? 6.944 15.699 -10.013 1.00 0.00 43 ARG A C 12
ATOM 8752 O O . ARG A 1 43 ? 7.517 14.989 -9.187 1.00 0.00 43 ARG A O 12
ATOM 8773 N N . PRO A 1 44 ? 7.615 16.440 -10.907 1.00 0.00 44 PRO A N 12
ATOM 8774 C CA . PRO A 1 44 ? 9.079 16.467 -10.973 1.00 0.00 44 PRO A CA 12
ATOM 8775 C C . PRO A 1 44 ? 9.700 17.174 -9.773 1.00 0.00 44 PRO A C 12
ATOM 8776 O O . PRO A 1 44 ? 9.598 18.393 -9.637 1.00 0.00 44 PRO A O 12
ATOM 8787 N N . VAL A 1 45 ? 10.346 16.401 -8.905 1.00 0.00 45 VAL A N 12
ATOM 8788 C CA . VAL A 1 45 ? 10.985 16.954 -7.717 1.00 0.00 45 VAL A CA 12
ATOM 8789 C C . VAL A 1 45 ? 12.487 17.114 -7.925 1.00 0.00 45 VAL A C 12
ATOM 8790 O O . VAL A 1 45 ? 13.173 16.171 -8.321 1.00 0.00 45 VAL A O 12
ATOM 8803 N N . SER A 1 46 ? 12.992 18.313 -7.656 1.00 0.00 46 SER A N 12
ATOM 8804 C CA . SER A 1 46 ? 14.413 18.598 -7.817 1.00 0.00 46 SER A CA 12
ATOM 8805 C C . SER A 1 46 ? 15.188 18.225 -6.557 1.00 0.00 46 SER A C 12
ATOM 8806 O O . SER A 1 46 ? 14.924 18.751 -5.476 1.00 0.00 46 SER A O 12
ATOM 8814 N N . GLN A 1 47 ? 16.144 17.314 -6.706 1.00 0.00 47 GLN A N 12
ATOM 8815 C CA . GLN A 1 47 ? 16.957 16.870 -5.580 1.00 0.00 47 GLN A CA 12
ATOM 8816 C C . GLN A 1 47 ? 18.434 17.160 -5.827 1.00 0.00 47 GLN A C 12
ATOM 8817 O O . GLN A 1 47 ? 18.835 17.478 -6.946 1.00 0.00 47 GLN A O 12
ATOM 8831 N N . SER A 1 48 ? 19.238 17.048 -4.775 1.00 0.00 48 SER A N 12
ATOM 8832 C CA . SER A 1 48 ? 20.671 17.301 -4.877 1.00 0.00 48 SER A CA 12
ATOM 8833 C C . SER A 1 48 ? 21.326 16.331 -5.854 1.00 0.00 48 SER A C 12
ATOM 8834 O O . SER A 1 48 ? 21.876 16.739 -6.877 1.00 0.00 48 SER A O 12
ATOM 8842 N N . GLY A 1 49 ? 21.263 15.043 -5.532 1.00 0.00 49 GLY A N 12
ATOM 8843 C CA . GLY A 1 49 ? 21.854 14.033 -6.391 1.00 0.00 49 GLY A CA 12
ATOM 8844 C C . GLY A 1 49 ? 22.450 12.881 -5.607 1.00 0.00 49 GLY A C 12
ATOM 8845 O O . GLY A 1 49 ? 21.772 11.906 -5.283 1.00 0.00 49 GLY A O 12
ATOM 8849 N N . PRO A 1 50 ? 23.750 12.986 -5.290 1.00 0.00 50 PRO A N 12
ATOM 8850 C CA . PRO A 1 50 ? 24.466 11.953 -4.536 1.00 0.00 50 PRO A CA 12
ATOM 8851 C C . PRO A 1 50 ? 24.016 11.880 -3.080 1.00 0.00 50 PRO A C 12
ATOM 8852 O O . PRO A 1 50 ? 24.709 11.316 -2.234 1.00 0.00 50 PRO A O 12
ATOM 8863 N N . SER A 1 51 ? 22.851 12.455 -2.797 1.00 0.00 51 SER A N 12
ATOM 8864 C CA . SER A 1 51 ? 22.311 12.458 -1.442 1.00 0.00 51 SER A CA 12
ATOM 8865 C C . SER A 1 51 ? 22.256 11.042 -0.876 1.00 0.00 51 SER A C 12
ATOM 8866 O O . SER A 1 51 ? 22.139 10.069 -1.619 1.00 0.00 51 SER A O 12
ATOM 8874 N N . SER A 1 52 ? 22.342 10.937 0.447 1.00 0.00 52 SER A N 12
ATOM 8875 C CA . SER A 1 52 ? 22.307 9.642 1.114 1.00 0.00 52 SER A CA 12
ATOM 8876 C C . SER A 1 52 ? 21.297 9.648 2.258 1.00 0.00 52 SER A C 12
ATOM 8877 O O . SER A 1 52 ? 20.827 10.703 2.681 1.00 0.00 52 SER A O 12
ATOM 8885 N N . GLY A 1 53 ? 20.968 8.459 2.755 1.00 0.00 53 GLY A N 12
ATOM 8886 C CA . GLY A 1 53 ? 20.017 8.348 3.846 1.00 0.00 53 GLY A CA 12
ATOM 8887 C C . GLY A 1 53 ? 19.544 6.924 4.060 1.00 0.00 53 GLY A C 12
ATOM 8888 O O . GLY A 1 53 ? 19.998 6.277 5.002 1.00 0.00 53 GLY A O 12
ATOM 8893 N N . GLY A 1 1 ? -17.080 -7.692 8.698 1.00 0.00 1 GLY A N 13
ATOM 8894 C CA . GLY A 1 1 ? -16.443 -8.958 9.006 1.00 0.00 1 GLY A CA 13
ATOM 8895 C C . GLY A 1 1 ? -15.212 -9.209 8.158 1.00 0.00 1 GLY A C 13
ATOM 8896 O O . GLY A 1 1 ? -14.805 -8.352 7.373 1.00 0.00 1 GLY A O 13
ATOM 8900 N N . SER A 1 2 ? -14.616 -10.387 8.316 1.00 0.00 2 SER A N 13
ATOM 8901 C CA . SER A 1 2 ? -13.420 -10.746 7.562 1.00 0.00 2 SER A CA 13
ATOM 8902 C C . SER A 1 2 ? -13.330 -12.257 7.374 1.00 0.00 2 SER A C 13
ATOM 8903 O O . SER A 1 2 ? -13.954 -13.023 8.108 1.00 0.00 2 SER A O 13
ATOM 8911 N N . SER A 1 3 ? -12.549 -12.678 6.384 1.00 0.00 3 SER A N 13
ATOM 8912 C CA . SER A 1 3 ? -12.379 -14.097 6.095 1.00 0.00 3 SER A CA 13
ATOM 8913 C C . SER A 1 3 ? -12.132 -14.887 7.377 1.00 0.00 3 SER A C 13
ATOM 8914 O O . SER A 1 3 ? -12.906 -15.775 7.732 1.00 0.00 3 SER A O 13
ATOM 8922 N N . GLY A 1 4 ? -11.045 -14.556 8.068 1.00 0.00 4 GLY A N 13
ATOM 8923 C CA . GLY A 1 4 ? -10.714 -15.242 9.303 1.00 0.00 4 GLY A CA 13
ATOM 8924 C C . GLY A 1 4 ? -9.262 -15.057 9.698 1.00 0.00 4 GLY A C 13
ATOM 8925 O O . GLY A 1 4 ? -8.358 -15.490 8.984 1.00 0.00 4 GLY A O 13
ATOM 8929 N N . SER A 1 5 ? -9.038 -14.410 10.837 1.00 0.00 5 SER A N 13
ATOM 8930 C CA . SER A 1 5 ? -7.685 -14.163 11.323 1.00 0.00 5 SER A CA 13
ATOM 8931 C C . SER A 1 5 ? -6.892 -15.464 11.406 1.00 0.00 5 SER A C 13
ATOM 8932 O O . SER A 1 5 ? -5.755 -15.542 10.940 1.00 0.00 5 SER A O 13
ATOM 8940 N N . SER A 1 6 ? -7.501 -16.484 12.003 1.00 0.00 6 SER A N 13
ATOM 8941 C CA . SER A 1 6 ? -6.852 -17.781 12.151 1.00 0.00 6 SER A CA 13
ATOM 8942 C C . SER A 1 6 ? -6.475 -18.359 10.790 1.00 0.00 6 SER A C 13
ATOM 8943 O O . SER A 1 6 ? -7.315 -18.478 9.900 1.00 0.00 6 SER A O 13
ATOM 8951 N N . GLY A 1 7 ? -5.203 -18.717 10.638 1.00 0.00 7 GLY A N 13
ATOM 8952 C CA . GLY A 1 7 ? -4.735 -19.277 9.384 1.00 0.00 7 GLY A CA 13
ATOM 8953 C C . GLY A 1 7 ? -3.591 -18.484 8.785 1.00 0.00 7 GLY A C 13
ATOM 8954 O O . GLY A 1 7 ? -3.483 -17.277 9.002 1.00 0.00 7 GLY A O 13
ATOM 8958 N N . ASP A 1 8 ? -2.734 -19.163 8.031 1.00 0.00 8 ASP A N 13
ATOM 8959 C CA . ASP A 1 8 ? -1.591 -18.513 7.399 1.00 0.00 8 ASP A CA 13
ATOM 8960 C C . ASP A 1 8 ? -2.048 -17.390 6.473 1.00 0.00 8 ASP A C 13
ATOM 8961 O O . ASP A 1 8 ? -2.746 -17.630 5.489 1.00 0.00 8 ASP A O 13
ATOM 8970 N N . GLU A 1 9 ? -1.649 -16.164 6.797 1.00 0.00 9 GLU A N 13
ATOM 8971 C CA . GLU A 1 9 ? -2.019 -15.004 5.995 1.00 0.00 9 GLU A CA 13
ATOM 8972 C C . GLU A 1 9 ? -0.788 -14.370 5.354 1.00 0.00 9 GLU A C 13
ATOM 8973 O O . GLU A 1 9 ? 0.167 -14.010 6.041 1.00 0.00 9 GLU A O 13
ATOM 8985 N N . GLY A 1 10 ? -0.818 -14.237 4.032 1.00 0.00 10 GLY A N 13
ATOM 8986 C CA . GLY A 1 10 ? 0.300 -13.648 3.319 1.00 0.00 10 GLY A CA 13
ATOM 8987 C C . GLY A 1 10 ? -0.042 -13.307 1.882 1.00 0.00 10 GLY A C 13
ATOM 8988 O O . GLY A 1 10 ? 0.766 -13.518 0.978 1.00 0.00 10 GLY A O 13
ATOM 8992 N N . TYR A 1 11 ? -1.243 -12.781 1.671 1.00 0.00 11 TYR A N 13
ATOM 8993 C CA . TYR A 1 11 ? -1.692 -12.414 0.333 1.00 0.00 11 TYR A CA 13
ATOM 8994 C C . TYR A 1 11 ? -2.783 -11.349 0.398 1.00 0.00 11 TYR A C 13
ATOM 8995 O O . TYR A 1 11 ? -3.396 -11.135 1.443 1.00 0.00 11 TYR A O 13
ATOM 9013 N N . TRP A 1 12 ? -3.018 -10.685 -0.728 1.00 0.00 12 TRP A N 13
ATOM 9014 C CA . TRP A 1 12 ? -4.035 -9.642 -0.801 1.00 0.00 12 TRP A CA 13
ATOM 9015 C C . TRP A 1 12 ? -4.928 -9.837 -2.022 1.00 0.00 12 TRP A C 13
ATOM 9016 O O . TRP A 1 12 ? -4.439 -10.011 -3.139 1.00 0.00 12 TRP A O 13
ATOM 9037 N N . ASP A 1 13 ? -6.238 -9.807 -1.803 1.00 0.00 13 ASP A N 13
ATOM 9038 C CA . ASP A 1 13 ? -7.199 -9.979 -2.886 1.00 0.00 13 ASP A CA 13
ATOM 9039 C C . ASP A 1 13 ? -7.428 -8.663 -3.623 1.00 0.00 13 ASP A C 13
ATOM 9040 O O . ASP A 1 13 ? -7.973 -7.711 -3.061 1.00 0.00 13 ASP A O 13
ATOM 9049 N N . CYS A 1 14 ? -7.009 -8.615 -4.883 1.00 0.00 14 CYS A N 13
ATOM 9050 C CA . CYS A 1 14 ? -7.167 -7.416 -5.697 1.00 0.00 14 CYS A CA 13
ATOM 9051 C C . CYS A 1 14 ? -8.632 -6.997 -5.770 1.00 0.00 14 CYS A C 13
ATOM 9052 O O . CYS A 1 14 ? -9.529 -7.786 -5.473 1.00 0.00 14 CYS A O 13
ATOM 9059 N N . SER A 1 15 ? -8.867 -5.752 -6.170 1.00 0.00 15 SER A N 13
ATOM 9060 C CA . SER A 1 15 ? -10.223 -5.227 -6.280 1.00 0.00 15 SER A CA 13
ATOM 9061 C C . SER A 1 15 ? -10.587 -4.962 -7.738 1.00 0.00 15 SER A C 13
ATOM 9062 O O . SER A 1 15 ? -11.750 -5.065 -8.128 1.00 0.00 15 SER A O 13
ATOM 9070 N N . VAL A 1 16 ? -9.582 -4.619 -8.538 1.00 0.00 16 VAL A N 13
ATOM 9071 C CA . VAL A 1 16 ? -9.794 -4.340 -9.954 1.00 0.00 16 VAL A CA 13
ATOM 9072 C C . VAL A 1 16 ? -10.162 -5.609 -10.715 1.00 0.00 16 VAL A C 13
ATOM 9073 O O . VAL A 1 16 ? -11.255 -5.718 -11.270 1.00 0.00 16 VAL A O 13
ATOM 9086 N N . CYS A 1 17 ? -9.241 -6.566 -10.737 1.00 0.00 17 CYS A N 13
ATOM 9087 C CA . CYS A 1 17 ? -9.467 -7.829 -11.430 1.00 0.00 17 CYS A CA 13
ATOM 9088 C C . CYS A 1 17 ? -9.773 -8.947 -10.438 1.00 0.00 17 CYS A C 13
ATOM 9089 O O . CYS A 1 17 ? -9.872 -10.116 -10.812 1.00 0.00 17 CYS A O 13
ATOM 9096 N N . THR A 1 18 ? -9.923 -8.580 -9.169 1.00 0.00 18 THR A N 13
ATOM 9097 C CA . THR A 1 18 ? -10.218 -9.550 -8.122 1.00 0.00 18 THR A CA 13
ATOM 9098 C C . THR A 1 18 ? -9.288 -10.755 -8.212 1.00 0.00 18 THR A C 13
ATOM 9099 O O . THR A 1 18 ? -9.673 -11.875 -7.877 1.00 0.00 18 THR A O 13
ATOM 9110 N N . PHE A 1 19 ? -8.061 -10.517 -8.664 1.00 0.00 19 PHE A N 13
ATOM 9111 C CA . PHE A 1 19 ? -7.075 -11.583 -8.798 1.00 0.00 19 PHE A CA 13
ATOM 9112 C C . PHE A 1 19 ? -6.309 -11.782 -7.493 1.00 0.00 19 PHE A C 13
ATOM 9113 O O . PHE A 1 19 ? -5.955 -10.817 -6.815 1.00 0.00 19 PHE A O 13
ATOM 9130 N N . ARG A 1 20 ? -6.058 -13.041 -7.148 1.00 0.00 20 ARG A N 13
ATOM 9131 C CA . ARG A 1 20 ? -5.336 -13.367 -5.924 1.00 0.00 20 ARG A CA 13
ATOM 9132 C C . ARG A 1 20 ? -3.829 -13.246 -6.133 1.00 0.00 20 ARG A C 13
ATOM 9133 O O . ARG A 1 20 ? -3.235 -14.008 -6.894 1.00 0.00 20 ARG A O 13
ATOM 9154 N N . ASN A 1 21 ? -3.218 -12.283 -5.451 1.00 0.00 21 ASN A N 13
ATOM 9155 C CA . ASN A 1 21 ? -1.781 -12.061 -5.563 1.00 0.00 21 ASN A CA 13
ATOM 9156 C C . ASN A 1 21 ? -1.070 -12.441 -4.268 1.00 0.00 21 ASN A C 13
ATOM 9157 O O . ASN A 1 21 ? -1.705 -12.848 -3.296 1.00 0.00 21 ASN A O 13
ATOM 9168 N N . SER A 1 22 ? 0.252 -12.305 -4.264 1.00 0.00 22 SER A N 13
ATOM 9169 C CA . SER A 1 22 ? 1.051 -12.637 -3.090 1.00 0.00 22 SER A CA 13
ATOM 9170 C C . SER A 1 22 ? 1.494 -11.374 -2.359 1.00 0.00 22 SER A C 13
ATOM 9171 O O . SER A 1 22 ? 1.551 -10.293 -2.944 1.00 0.00 22 SER A O 13
ATOM 9179 N N . ALA A 1 23 ? 1.806 -11.519 -1.075 1.00 0.00 23 ALA A N 13
ATOM 9180 C CA . ALA A 1 23 ? 2.246 -10.391 -0.263 1.00 0.00 23 ALA A CA 13
ATOM 9181 C C . ALA A 1 23 ? 3.531 -9.785 -0.816 1.00 0.00 23 ALA A C 13
ATOM 9182 O O . ALA A 1 23 ? 3.670 -8.564 -0.889 1.00 0.00 23 ALA A O 13
ATOM 9189 N N . GLU A 1 24 ? 4.467 -10.645 -1.204 1.00 0.00 24 GLU A N 13
ATOM 9190 C CA . GLU A 1 24 ? 5.742 -10.192 -1.749 1.00 0.00 24 GLU A CA 13
ATOM 9191 C C . GLU A 1 24 ? 5.524 -9.214 -2.900 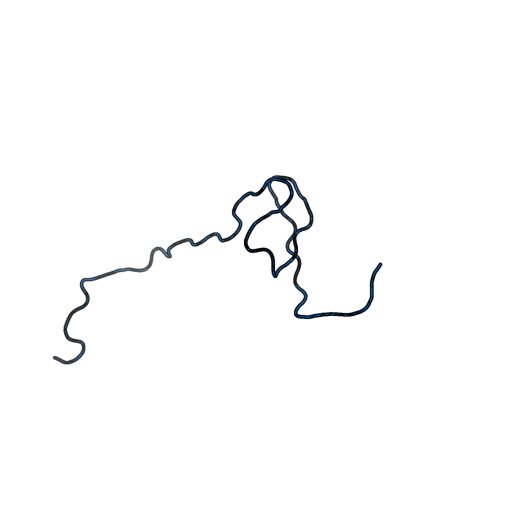1.00 0.00 24 GLU A C 13
ATOM 9192 O O . GLU A 1 24 ? 6.143 -8.151 -2.950 1.00 0.00 24 GLU A O 13
ATOM 9204 N N . ALA A 1 25 ? 4.641 -9.581 -3.822 1.00 0.00 25 ALA A N 13
ATOM 9205 C CA . ALA A 1 25 ? 4.340 -8.737 -4.971 1.00 0.00 25 ALA A CA 13
ATOM 9206 C C . ALA A 1 25 ? 3.869 -7.356 -4.529 1.00 0.00 25 ALA A C 13
ATOM 9207 O O . ALA A 1 25 ? 2.891 -7.229 -3.792 1.00 0.00 25 ALA A O 13
ATOM 9214 N N . PHE A 1 26 ? 4.571 -6.323 -4.983 1.00 0.00 26 PHE A N 13
ATOM 9215 C CA . PHE A 1 26 ? 4.225 -4.950 -4.633 1.00 0.00 26 PHE A CA 13
ATOM 9216 C C . PHE A 1 26 ? 2.905 -4.540 -5.280 1.00 0.00 26 PHE A C 13
ATOM 9217 O O . PHE A 1 26 ? 2.068 -3.890 -4.653 1.00 0.00 26 PHE A O 13
ATOM 9234 N N . LYS A 1 27 ? 2.726 -4.923 -6.539 1.00 0.00 27 LYS A N 13
ATOM 9235 C CA . LYS A 1 27 ? 1.509 -4.597 -7.274 1.00 0.00 27 LYS A CA 13
ATOM 9236 C C . LYS A 1 27 ? 0.873 -5.855 -7.858 1.00 0.00 27 LYS A C 13
ATOM 9237 O O . LYS A 1 27 ? 1.460 -6.937 -7.816 1.00 0.00 27 LYS A O 13
ATOM 9256 N N . CYS A 1 28 ? -0.330 -5.705 -8.403 1.00 0.00 28 CYS A N 13
ATOM 9257 C CA . CYS A 1 28 ? -1.045 -6.828 -8.997 1.00 0.00 28 CYS A CA 13
ATOM 9258 C C . CYS A 1 28 ? -0.272 -7.401 -10.181 1.00 0.00 28 CYS A C 13
ATOM 9259 O O . CYS A 1 28 ? 0.595 -6.737 -10.748 1.00 0.00 28 CYS A O 13
ATOM 9266 N N . MET A 1 29 ? -0.594 -8.637 -10.549 1.00 0.00 29 MET A N 13
ATOM 9267 C CA . MET A 1 29 ? 0.069 -9.298 -11.667 1.00 0.00 29 MET A CA 13
ATOM 9268 C C . MET A 1 29 ? -0.873 -9.425 -12.860 1.00 0.00 29 MET A C 13
ATOM 9269 O O . MET A 1 29 ? -0.434 -9.442 -14.009 1.00 0.00 29 MET A O 13
ATOM 9283 N N . MET A 1 30 ? -2.169 -9.513 -12.578 1.00 0.00 30 MET A N 13
ATOM 9284 C CA . MET A 1 30 ? -3.172 -9.637 -13.629 1.00 0.00 30 MET A CA 13
ATOM 9285 C C . MET A 1 30 ? -3.456 -8.284 -14.272 1.00 0.00 30 MET A C 13
ATOM 9286 O O . MET A 1 30 ? -3.147 -8.065 -15.444 1.00 0.00 30 MET A O 13
ATOM 9300 N N . CYS A 1 31 ? -4.045 -7.378 -13.499 1.00 0.00 31 CYS A N 13
ATOM 9301 C CA . CYS A 1 31 ? -4.372 -6.046 -13.993 1.00 0.00 31 CYS A CA 13
ATOM 9302 C C . CYS A 1 31 ? -3.204 -5.086 -13.781 1.00 0.00 31 CYS A C 13
ATOM 9303 O O . CYS A 1 31 ? -3.085 -4.075 -14.473 1.00 0.00 31 CYS A O 13
ATOM 9310 N N . ASP A 1 32 ? -2.346 -5.411 -12.821 1.00 0.00 32 ASP A N 13
ATOM 9311 C CA . ASP A 1 32 ? -1.187 -4.579 -12.517 1.00 0.00 32 ASP A CA 13
ATOM 9312 C C . ASP A 1 32 ? -1.619 -3.242 -11.922 1.00 0.00 32 ASP A C 13
ATOM 9313 O O . ASP A 1 32 ? -1.131 -2.186 -12.323 1.00 0.00 32 ASP A O 13
ATOM 9322 N N . VAL A 1 33 ? -2.537 -3.297 -10.962 1.00 0.00 33 VAL A N 13
ATOM 9323 C CA . VAL A 1 33 ? -3.034 -2.091 -10.310 1.00 0.00 33 VAL A CA 13
ATOM 9324 C C . VAL A 1 33 ? -2.287 -1.822 -9.009 1.00 0.00 33 VAL A C 13
ATOM 9325 O O . VAL A 1 33 ? -2.076 -2.728 -8.203 1.00 0.00 33 VAL A O 13
ATOM 9338 N N . ARG A 1 34 ? -1.890 -0.569 -8.809 1.00 0.00 34 ARG A N 13
ATOM 9339 C CA . ARG A 1 34 ? -1.166 -0.180 -7.605 1.00 0.00 34 ARG A CA 13
ATOM 9340 C C . ARG A 1 34 ? -1.981 -0.496 -6.355 1.00 0.00 34 ARG A C 13
ATOM 9341 O O . ARG A 1 34 ? -3.194 -0.286 -6.321 1.00 0.00 34 ARG A O 13
ATOM 9362 N N . LYS A 1 35 ? -1.307 -1.003 -5.328 1.00 0.00 35 LYS A N 13
ATOM 9363 C CA . LYS A 1 35 ? -1.967 -1.348 -4.074 1.00 0.00 35 LYS A CA 13
ATOM 9364 C C . LYS A 1 35 ? -1.673 -0.305 -3.000 1.00 0.00 35 LYS A C 13
ATOM 9365 O O . LYS A 1 35 ? -0.823 0.565 -3.182 1.00 0.00 35 LYS A O 13
ATOM 9384 N N . GLY A 1 36 ? -2.381 -0.402 -1.879 1.00 0.00 36 GLY A N 13
ATOM 9385 C CA . GLY A 1 36 ? -2.180 0.538 -0.791 1.00 0.00 36 GLY A CA 13
ATOM 9386 C C . GLY A 1 36 ? -3.438 1.315 -0.457 1.00 0.00 36 GLY A C 13
ATOM 9387 O O . GLY A 1 36 ? -3.930 2.097 -1.272 1.00 0.00 36 GLY A O 13
ATOM 9391 N N . THR A 1 37 ? -3.963 1.100 0.746 1.00 0.00 37 THR A N 13
ATOM 9392 C CA . THR A 1 37 ? -5.172 1.784 1.185 1.00 0.00 37 THR A CA 13
ATOM 9393 C C . THR A 1 37 ? -4.976 3.296 1.199 1.00 0.00 37 THR A C 13
ATOM 9394 O O . THR A 1 37 ? -5.771 4.040 0.627 1.00 0.00 37 THR A O 13
ATOM 9405 N N . SER A 1 38 ? -3.910 3.743 1.857 1.00 0.00 38 SER A N 13
ATOM 9406 C CA . SER A 1 38 ? -3.611 5.167 1.948 1.00 0.00 38 SER A CA 13
ATOM 9407 C C . SER A 1 38 ? -3.245 5.734 0.579 1.00 0.00 38 SER A C 13
ATOM 9408 O O . SER A 1 38 ? -3.688 6.820 0.205 1.00 0.00 38 SER A O 13
ATOM 9416 N N . THR A 1 39 ? -2.433 4.989 -0.165 1.00 0.00 39 THR A N 13
ATOM 9417 C CA . THR A 1 39 ? -2.006 5.417 -1.491 1.00 0.00 39 THR A CA 13
ATOM 9418 C C . THR A 1 39 ? -3.157 6.052 -2.262 1.00 0.00 39 THR A C 13
ATOM 9419 O O . THR A 1 39 ? -3.006 7.122 -2.851 1.00 0.00 39 THR A O 13
ATOM 9430 N N . ARG A 1 40 ? -4.308 5.387 -2.252 1.00 0.00 40 ARG A N 13
ATOM 9431 C CA . ARG A 1 40 ? -5.485 5.887 -2.951 1.00 0.00 40 ARG A CA 13
ATOM 9432 C C . ARG A 1 40 ? -6.105 7.063 -2.200 1.00 0.00 40 ARG A C 13
ATOM 9433 O O . ARG A 1 40 ? -6.559 6.919 -1.065 1.00 0.00 40 ARG A O 13
ATOM 9454 N N . LYS A 1 41 ? -6.118 8.226 -2.842 1.00 0.00 41 LYS A N 13
ATOM 9455 C CA . LYS A 1 41 ? -6.682 9.427 -2.237 1.00 0.00 41 LYS A CA 13
ATOM 9456 C C . LYS A 1 41 ? -7.739 10.049 -3.144 1.00 0.00 41 LYS A C 13
ATOM 9457 O O . LYS A 1 41 ? -7.706 9.903 -4.366 1.00 0.00 41 LYS A O 13
ATOM 9476 N N . PRO A 1 42 ? -8.698 10.762 -2.535 1.00 0.00 42 PRO A N 13
ATOM 9477 C CA . PRO A 1 42 ? -9.781 11.422 -3.270 1.00 0.00 42 PRO A CA 13
ATOM 9478 C C . PRO A 1 42 ? -9.286 12.607 -4.091 1.00 0.00 42 PRO A C 13
ATOM 9479 O O . PRO A 1 42 ? -8.110 12.969 -4.030 1.00 0.00 42 PRO A O 13
ATOM 9490 N N . ARG A 1 43 ? -10.189 13.208 -4.859 1.00 0.00 43 ARG A N 13
ATOM 9491 C CA . ARG A 1 43 ? -9.843 14.352 -5.694 1.00 0.00 43 ARG A CA 13
ATOM 9492 C C . ARG A 1 43 ? -9.570 15.586 -4.838 1.00 0.00 43 ARG A C 13
ATOM 9493 O O . ARG A 1 43 ? -10.437 16.074 -4.114 1.00 0.00 43 ARG A O 13
ATOM 9514 N N . PRO A 1 44 ? -8.335 16.103 -4.922 1.00 0.00 44 PRO A N 13
ATOM 9515 C CA . PRO A 1 44 ? -7.918 17.286 -4.163 1.00 0.00 44 PRO A CA 13
ATOM 9516 C C . PRO A 1 44 ? -8.591 18.560 -4.660 1.00 0.00 44 PRO A C 13
ATOM 9517 O O . PRO A 1 44 ? -9.498 18.512 -5.491 1.00 0.00 44 PRO A O 13
ATOM 9528 N N . VAL A 1 45 ? -8.141 19.701 -4.148 1.00 0.00 45 VAL A N 13
ATOM 9529 C CA . VAL A 1 45 ? -8.698 20.989 -4.541 1.00 0.00 45 VAL A CA 13
ATOM 9530 C C . VAL A 1 45 ? -8.698 21.148 -6.058 1.00 0.00 45 VAL A C 13
ATOM 9531 O O . VAL A 1 45 ? -9.671 21.623 -6.643 1.00 0.00 45 VAL A O 13
ATOM 9544 N N . SER A 1 46 ? -7.599 20.746 -6.689 1.00 0.00 46 SER A N 13
ATOM 9545 C CA . SER A 1 46 ? -7.469 20.847 -8.137 1.00 0.00 46 SER A CA 13
ATOM 9546 C C . SER A 1 46 ? -7.547 22.302 -8.590 1.00 0.00 46 SER A C 13
ATOM 9547 O O . SER A 1 46 ? -8.269 22.632 -9.530 1.00 0.00 46 SER A O 13
ATOM 9555 N N . GLN A 1 47 ? -6.798 23.167 -7.913 1.00 0.00 47 GLN A N 13
ATOM 9556 C CA . GLN A 1 47 ? -6.783 24.586 -8.245 1.00 0.00 47 GLN A CA 13
ATOM 9557 C C . GLN A 1 47 ? -5.533 25.261 -7.689 1.00 0.00 47 GLN A C 13
ATOM 9558 O O . GLN A 1 47 ? -4.874 24.730 -6.795 1.00 0.00 47 GLN A O 13
ATOM 9572 N N . SER A 1 48 ? -5.212 26.435 -8.225 1.00 0.00 48 SER A N 13
ATOM 9573 C CA . SER A 1 48 ? -4.039 27.181 -7.785 1.00 0.00 48 SER A CA 13
ATOM 9574 C C . SER A 1 48 ? -3.928 27.172 -6.264 1.00 0.00 48 SER A C 13
ATOM 9575 O O . SER A 1 48 ? -2.858 26.923 -5.710 1.00 0.00 48 SER A O 13
ATOM 9583 N N . GLY A 1 49 ? -5.043 27.445 -5.593 1.00 0.00 49 GLY A N 13
ATOM 9584 C CA . GLY A 1 49 ? -5.051 27.464 -4.142 1.00 0.00 49 GLY A CA 13
ATOM 9585 C C . GLY A 1 49 ? -4.607 28.798 -3.577 1.00 0.00 49 GLY A C 13
ATOM 9586 O O . GLY A 1 49 ? -3.419 29.040 -3.358 1.00 0.00 49 GLY A O 13
ATOM 9590 N N . PRO A 1 50 ? -5.575 29.694 -3.333 1.00 0.00 50 PRO A N 13
ATOM 9591 C CA . PRO A 1 50 ? -5.301 31.027 -2.788 1.00 0.00 50 PRO A CA 13
ATOM 9592 C C . PRO A 1 50 ? -4.846 30.976 -1.333 1.00 0.00 50 PRO A C 13
ATOM 9593 O O . PRO A 1 50 ? -4.174 31.887 -0.851 1.00 0.00 50 PRO A O 13
ATOM 9604 N N . SER A 1 51 ? -5.217 29.905 -0.639 1.00 0.00 51 SER A N 13
ATOM 9605 C CA . SER A 1 51 ? -4.850 29.737 0.762 1.00 0.00 51 SER A CA 13
ATOM 9606 C C . SER A 1 51 ? -4.470 28.289 1.054 1.00 0.00 51 SER A C 13
ATOM 9607 O O . SER A 1 51 ? -4.950 27.365 0.397 1.00 0.00 51 SER A O 13
ATOM 9615 N N . SER A 1 52 ? -3.605 28.099 2.046 1.00 0.00 52 SER A N 13
ATOM 9616 C CA . SER A 1 52 ? -3.157 26.764 2.424 1.00 0.00 52 SER A CA 13
ATOM 9617 C C . SER A 1 52 ? -3.993 26.217 3.577 1.00 0.00 52 SER A C 13
ATOM 9618 O O . SER A 1 52 ? -4.795 26.935 4.172 1.00 0.00 52 SER A O 13
ATOM 9626 N N . GLY A 1 53 ? -3.798 24.938 3.887 1.00 0.00 53 GLY A N 13
ATOM 9627 C CA . GLY A 1 53 ? -4.540 24.316 4.968 1.00 0.00 53 GLY A CA 13
ATOM 9628 C C . GLY A 1 53 ? -4.357 25.037 6.288 1.00 0.00 53 GLY A C 13
ATOM 9629 O O . GLY A 1 53 ? -3.222 25.170 6.745 1.00 0.00 53 GLY A O 13
ATOM 9634 N N . GLY A 1 1 ? -11.967 -33.173 2.722 1.00 0.00 1 GLY A N 14
ATOM 9635 C CA . GLY A 1 1 ? -11.773 -31.785 2.346 1.00 0.00 1 GLY A CA 14
ATOM 9636 C C . GLY A 1 1 ? -10.407 -31.263 2.744 1.00 0.00 1 GLY A C 14
ATOM 9637 O O . GLY A 1 1 ? -9.436 -31.414 2.003 1.00 0.00 1 GLY A O 14
ATOM 9641 N N . SER A 1 2 ? -10.331 -30.644 3.918 1.00 0.00 2 SER A N 14
ATOM 9642 C CA . SER A 1 2 ? -9.075 -30.092 4.412 1.00 0.00 2 SER A CA 14
ATOM 9643 C C . SER A 1 2 ? -8.461 -31.001 5.472 1.00 0.00 2 SER A C 14
ATOM 9644 O O . SER A 1 2 ? -9.170 -31.724 6.171 1.00 0.00 2 SER A O 14
ATOM 9652 N N . SER A 1 3 ? -7.137 -30.958 5.584 1.00 0.00 3 SER A N 14
ATOM 9653 C CA . SER A 1 3 ? -6.426 -31.781 6.556 1.00 0.00 3 SER A CA 14
ATOM 9654 C C . SER A 1 3 ? -6.529 -31.181 7.955 1.00 0.00 3 SER A C 14
ATOM 9655 O O . SER A 1 3 ? -6.949 -31.848 8.899 1.00 0.00 3 SER A O 14
ATOM 9663 N N . GLY A 1 4 ? -6.143 -29.914 8.079 1.00 0.00 4 GLY A N 14
ATOM 9664 C CA . GLY A 1 4 ? -6.199 -29.244 9.365 1.00 0.00 4 GLY A CA 14
ATOM 9665 C C . GLY A 1 4 ? -6.058 -27.740 9.242 1.00 0.00 4 GLY A C 14
ATOM 9666 O O . GLY A 1 4 ? -6.146 -27.190 8.145 1.00 0.00 4 GLY A O 14
ATOM 9670 N N . SER A 1 5 ? -5.841 -27.073 10.371 1.00 0.00 5 SER A N 14
ATOM 9671 C CA . SER A 1 5 ? -5.693 -25.623 10.386 1.00 0.00 5 SER A CA 14
ATOM 9672 C C . SER A 1 5 ? -4.325 -25.211 9.852 1.00 0.00 5 SER A C 14
ATOM 9673 O O . SER A 1 5 ? -3.313 -25.339 10.541 1.00 0.00 5 SER A O 14
ATOM 9681 N N . SER A 1 6 ? -4.302 -24.715 8.619 1.00 0.00 6 SER A N 14
ATOM 9682 C CA . SER A 1 6 ? -3.058 -24.287 7.989 1.00 0.00 6 SER A CA 14
ATOM 9683 C C . SER A 1 6 ? -2.490 -23.056 8.690 1.00 0.00 6 SER A C 14
ATOM 9684 O O . SER A 1 6 ? -1.308 -23.009 9.025 1.00 0.00 6 SER A O 14
ATOM 9692 N N . GLY A 1 7 ? -3.344 -22.060 8.907 1.00 0.00 7 GLY A N 14
ATOM 9693 C CA . GLY A 1 7 ? -2.910 -20.842 9.566 1.00 0.00 7 GLY A CA 14
ATOM 9694 C C . GLY A 1 7 ? -3.444 -19.595 8.889 1.00 0.00 7 GLY A C 14
ATOM 9695 O O . GLY A 1 7 ? -4.509 -19.623 8.272 1.00 0.00 7 GLY A O 14
ATOM 9699 N N . ASP A 1 8 ? -2.705 -18.498 9.006 1.00 0.00 8 ASP A N 14
ATOM 9700 C CA . ASP A 1 8 ? -3.110 -17.234 8.401 1.00 0.00 8 ASP A CA 14
ATOM 9701 C C . ASP A 1 8 ? -2.719 -17.187 6.928 1.00 0.00 8 ASP A C 14
ATOM 9702 O O . ASP A 1 8 ? -1.926 -18.004 6.460 1.00 0.00 8 ASP A O 14
ATOM 9711 N N . GLU A 1 9 ? -3.282 -16.226 6.202 1.00 0.00 9 GLU A N 14
ATOM 9712 C CA . GLU A 1 9 ? -2.993 -16.075 4.780 1.00 0.00 9 GLU A CA 14
ATOM 9713 C C . GLU A 1 9 ? -2.051 -14.898 4.539 1.00 0.00 9 GLU A C 14
ATOM 9714 O O . GLU A 1 9 ? -2.209 -13.831 5.131 1.00 0.00 9 GLU A O 14
ATOM 9726 N N . GLY A 1 10 ? -1.070 -15.102 3.665 1.00 0.00 10 GLY A N 14
ATOM 9727 C CA . GLY A 1 10 ? -0.117 -14.051 3.361 1.00 0.00 10 GLY A CA 14
ATOM 9728 C C . GLY A 1 10 ? -0.285 -13.504 1.958 1.00 0.00 10 GLY A C 14
ATOM 9729 O O . GLY A 1 10 ? 0.673 -13.445 1.188 1.00 0.00 10 GLY A O 14
ATOM 9733 N N . TYR A 1 11 ? -1.507 -13.104 1.624 1.00 0.00 11 TYR A N 14
ATOM 9734 C CA . TYR A 1 11 ? -1.799 -12.562 0.302 1.00 0.00 11 TYR A CA 14
ATOM 9735 C C . TYR A 1 11 ? -2.898 -11.507 0.376 1.00 0.00 11 TYR A C 14
ATOM 9736 O O . TYR A 1 11 ? -3.761 -11.554 1.253 1.00 0.00 11 TYR A O 14
ATOM 9754 N N . TRP A 1 12 ? -2.861 -10.557 -0.552 1.00 0.00 12 TRP A N 14
ATOM 9755 C CA . TRP A 1 12 ? -3.854 -9.490 -0.593 1.00 0.00 12 TRP A CA 14
ATOM 9756 C C . TRP A 1 12 ? -4.787 -9.660 -1.787 1.00 0.00 12 TRP A C 14
ATOM 9757 O O . TRP A 1 12 ? -4.343 -9.964 -2.895 1.00 0.00 12 TRP A O 14
ATOM 9778 N N . ASP A 1 13 ? -6.080 -9.462 -1.555 1.00 0.00 13 ASP A N 14
ATOM 9779 C CA . ASP A 1 13 ? -7.075 -9.593 -2.613 1.00 0.00 13 ASP A CA 14
ATOM 9780 C C . ASP A 1 13 ? -7.158 -8.315 -3.441 1.00 0.00 13 ASP A C 14
ATOM 9781 O O . ASP A 1 13 ? -7.097 -7.209 -2.904 1.00 0.00 13 ASP A O 14
ATOM 9790 N N . CYS A 1 14 ? -7.298 -8.474 -4.753 1.00 0.00 14 CYS A N 14
ATOM 9791 C CA . CYS A 1 14 ? -7.388 -7.334 -5.657 1.00 0.00 14 CYS A CA 14
ATOM 9792 C C . CYS A 1 14 ? -8.836 -6.882 -5.820 1.00 0.00 14 CYS A C 14
ATOM 9793 O O . CYS A 1 14 ? -9.768 -7.623 -5.505 1.00 0.00 14 CYS A O 14
ATOM 9800 N N . SER A 1 15 ? -9.018 -5.662 -6.314 1.00 0.00 15 SER A N 14
ATOM 9801 C CA . SER A 1 15 ? -10.352 -5.109 -6.516 1.00 0.00 15 SER A CA 14
ATOM 9802 C C . SER A 1 15 ? -10.619 -4.861 -7.997 1.00 0.00 15 SER A C 14
ATOM 9803 O O . SER A 1 15 ? -11.748 -4.999 -8.468 1.00 0.00 15 SER A O 14
ATOM 9811 N N . VAL A 1 16 ? -9.571 -4.493 -8.727 1.00 0.00 16 VAL A N 14
ATOM 9812 C CA . VAL A 1 16 ? -9.690 -4.226 -10.156 1.00 0.00 16 VAL A CA 14
ATOM 9813 C C . VAL A 1 16 ? -10.090 -5.484 -10.919 1.00 0.00 16 VAL A C 14
ATOM 9814 O O . VAL A 1 16 ? -11.146 -5.531 -11.550 1.00 0.00 16 VAL A O 14
ATOM 9827 N N . CYS A 1 17 ? -9.238 -6.502 -10.857 1.00 0.00 17 CYS A N 14
ATOM 9828 C CA . CYS A 1 17 ? -9.501 -7.762 -11.541 1.00 0.00 17 CYS A CA 14
ATOM 9829 C C . CYS A 1 17 ? -9.867 -8.857 -10.544 1.00 0.00 17 CYS A C 14
ATOM 9830 O O . CYS A 1 17 ? -10.054 -10.016 -10.917 1.00 0.00 17 CYS A O 14
ATOM 9837 N N . THR A 1 18 ? -9.969 -8.482 -9.272 1.00 0.00 18 THR A N 14
ATOM 9838 C CA . THR A 1 18 ? -10.311 -9.431 -8.221 1.00 0.00 18 THR A CA 14
ATOM 9839 C C . THR A 1 18 ? -9.398 -10.650 -8.261 1.00 0.00 18 THR A C 14
ATOM 9840 O O . THR A 1 18 ? -9.811 -11.760 -7.924 1.00 0.00 18 THR A O 14
ATOM 9851 N N . PHE A 1 19 ? -8.153 -10.438 -8.677 1.00 0.00 19 PHE A N 14
ATOM 9852 C CA . PHE A 1 19 ? -7.180 -11.521 -8.762 1.00 0.00 19 PHE A CA 14
ATOM 9853 C C . PHE A 1 19 ? -6.427 -11.680 -7.445 1.00 0.00 19 PHE A C 14
ATOM 9854 O O . PHE A 1 19 ? -6.408 -10.771 -6.614 1.00 0.00 19 PHE A O 14
ATOM 9871 N N . ARG A 1 20 ? -5.806 -12.841 -7.261 1.00 0.00 20 ARG A N 14
ATOM 9872 C CA . ARG A 1 20 ? -5.053 -13.120 -6.045 1.00 0.00 20 ARG A CA 14
ATOM 9873 C C . ARG A 1 20 ? -3.554 -12.970 -6.288 1.00 0.00 20 ARG A C 14
ATOM 9874 O O . ARG A 1 20 ? -2.984 -13.641 -7.147 1.00 0.00 20 ARG A O 14
ATOM 9895 N N . ASN A 1 21 ? -2.922 -12.084 -5.524 1.00 0.00 21 ASN A N 14
ATOM 9896 C CA . ASN A 1 21 ? -1.489 -11.845 -5.657 1.00 0.00 21 ASN A CA 14
ATOM 9897 C C . ASN A 1 21 ? -0.760 -12.172 -4.358 1.00 0.00 21 ASN A C 14
ATOM 9898 O O . ASN A 1 21 ? -1.358 -12.173 -3.282 1.00 0.00 21 ASN A O 14
ATOM 9909 N N . SER A 1 22 ? 0.536 -12.449 -4.466 1.00 0.00 22 SER A N 14
ATOM 9910 C CA . SER A 1 22 ? 1.346 -12.781 -3.301 1.00 0.00 22 SER A CA 14
ATOM 9911 C C . SER A 1 22 ? 1.847 -11.517 -2.609 1.00 0.00 22 SER A C 14
ATOM 9912 O O . SER A 1 22 ? 2.208 -10.540 -3.264 1.00 0.00 22 SER A O 14
ATOM 9920 N N . ALA A 1 23 ? 1.865 -11.545 -1.280 1.00 0.00 23 ALA A N 14
ATOM 9921 C CA . ALA A 1 23 ? 2.323 -10.403 -0.498 1.00 0.00 23 ALA A CA 14
ATOM 9922 C C . ALA A 1 23 ? 3.594 -9.806 -1.092 1.00 0.00 23 ALA A C 14
ATOM 9923 O O . ALA A 1 23 ? 3.697 -8.592 -1.265 1.00 0.00 23 ALA A O 14
ATOM 9930 N N . GLU A 1 24 ? 4.559 -10.667 -1.401 1.00 0.00 24 GLU A N 14
ATOM 9931 C CA . GLU A 1 24 ? 5.824 -10.222 -1.973 1.00 0.00 24 GLU A CA 14
ATOM 9932 C C . GLU A 1 24 ? 5.596 -9.126 -3.010 1.00 0.00 24 GLU A C 14
ATOM 9933 O O . GLU A 1 24 ? 6.162 -8.037 -2.913 1.00 0.00 24 GLU A O 14
ATOM 9945 N N . ALA A 1 25 ? 4.765 -9.423 -4.004 1.00 0.00 25 ALA A N 14
ATOM 9946 C CA . ALA A 1 25 ? 4.461 -8.464 -5.059 1.00 0.00 25 ALA A CA 14
ATOM 9947 C C . ALA A 1 25 ? 3.730 -7.248 -4.500 1.00 0.00 25 ALA A C 14
ATOM 9948 O O . ALA A 1 25 ? 2.719 -7.381 -3.810 1.00 0.00 25 ALA A O 14
ATOM 9955 N N . PHE A 1 26 ? 4.247 -6.062 -4.803 1.00 0.00 26 PHE A N 14
ATOM 9956 C CA . PHE A 1 26 ? 3.644 -4.821 -4.330 1.00 0.00 26 PHE A CA 14
ATOM 9957 C C . PHE A 1 26 ? 2.405 -4.472 -5.150 1.00 0.00 26 PHE A C 14
ATOM 9958 O O . PHE A 1 26 ? 1.463 -3.861 -4.644 1.00 0.00 26 PHE A O 14
ATOM 9975 N N . LYS A 1 27 ? 2.412 -4.864 -6.419 1.00 0.00 27 LYS A N 14
ATOM 9976 C CA . LYS A 1 27 ? 1.290 -4.595 -7.311 1.00 0.00 27 LYS A CA 14
ATOM 9977 C C . LYS A 1 27 ? 0.706 -5.893 -7.858 1.00 0.00 27 LYS A C 14
ATOM 9978 O O . LYS A 1 27 ? 1.359 -6.937 -7.836 1.00 0.00 27 LYS A O 14
ATOM 9997 N N . CYS A 1 28 ? -0.526 -5.821 -8.349 1.00 0.00 28 CYS A N 14
ATOM 9998 C CA . CYS A 1 28 ? -1.199 -6.990 -8.903 1.00 0.00 28 CYS A CA 14
ATOM 9999 C C . CYS A 1 28 ? -0.389 -7.592 -10.048 1.00 0.00 28 CYS A C 14
ATOM 10000 O O . CYS A 1 28 ? 0.515 -6.952 -10.585 1.00 0.00 28 CYS A O 14
ATOM 10007 N N . MET A 1 29 ? -0.720 -8.826 -10.414 1.00 0.00 29 MET A N 14
ATOM 10008 C CA . MET A 1 29 ? -0.024 -9.513 -11.496 1.00 0.00 29 MET A CA 14
ATOM 10009 C C . MET A 1 29 ? -0.905 -9.604 -12.738 1.00 0.00 29 MET A C 14
ATOM 10010 O O . MET A 1 29 ? -0.410 -9.578 -13.865 1.00 0.00 29 MET A O 14
ATOM 10024 N N . MET A 1 30 ? -2.213 -9.710 -12.524 1.00 0.00 30 MET A N 14
ATOM 10025 C CA . MET A 1 30 ? -3.162 -9.803 -13.628 1.00 0.00 30 MET A CA 14
ATOM 10026 C C . MET A 1 30 ? -3.390 -8.436 -14.265 1.00 0.00 30 MET A C 14
ATOM 10027 O O . MET A 1 30 ? -3.023 -8.209 -15.419 1.00 0.00 30 MET A O 14
ATOM 10041 N N . CYS A 1 31 ? -3.998 -7.529 -13.509 1.00 0.00 31 CYS A N 14
ATOM 10042 C CA . CYS A 1 31 ? -4.276 -6.185 -14.000 1.00 0.00 31 CYS A CA 14
ATOM 10043 C C . CYS A 1 31 ? -3.095 -5.255 -13.738 1.00 0.00 31 CYS A C 14
ATOM 10044 O O . CYS A 1 31 ? -2.933 -4.236 -14.409 1.00 0.00 31 CYS A O 14
ATOM 10051 N N . ASP A 1 32 ? -2.272 -5.614 -12.758 1.00 0.00 32 ASP A N 14
ATOM 10052 C CA . ASP A 1 32 ? -1.105 -4.814 -12.408 1.00 0.00 32 ASP A CA 14
ATOM 10053 C C . ASP A 1 32 ? -1.524 -3.469 -11.822 1.00 0.00 32 ASP A C 14
ATOM 10054 O O . ASP A 1 32 ? -1.017 -2.421 -12.221 1.00 0.00 32 ASP A O 14
ATOM 10063 N N . VAL A 1 33 ? -2.454 -3.508 -10.872 1.00 0.00 33 VAL A N 14
ATOM 10064 C CA . VAL A 1 33 ? -2.941 -2.293 -10.230 1.00 0.00 33 VAL A CA 14
ATOM 10065 C C . VAL A 1 33 ? -2.158 -1.991 -8.958 1.00 0.00 33 VAL A C 14
ATOM 10066 O O . VAL A 1 33 ? -1.626 -2.896 -8.315 1.00 0.00 33 VAL A O 14
ATOM 10079 N N . ARG A 1 34 ? -2.091 -0.713 -8.599 1.00 0.00 34 ARG A N 14
ATOM 10080 C CA . ARG A 1 34 ? -1.372 -0.292 -7.403 1.00 0.00 34 ARG A CA 14
ATOM 10081 C C . ARG A 1 34 ? -2.058 -0.813 -6.144 1.00 0.00 34 ARG A C 14
ATOM 10082 O O . ARG A 1 34 ? -3.285 -0.894 -6.081 1.00 0.00 34 ARG A O 14
ATOM 10103 N N . LYS A 1 35 ? -1.259 -1.165 -5.143 1.00 0.00 35 LYS A N 14
ATOM 10104 C CA . LYS A 1 35 ? -1.788 -1.678 -3.885 1.00 0.00 35 LYS A CA 14
ATOM 10105 C C . LYS A 1 35 ? -1.641 -0.645 -2.772 1.00 0.00 35 LYS A C 14
ATOM 10106 O O . LYS A 1 35 ? -2.519 -0.506 -1.921 1.00 0.00 35 LYS A O 14
ATOM 10125 N N . GLY A 1 36 ? -0.526 0.079 -2.785 1.00 0.00 36 GLY A N 14
ATOM 10126 C CA . GLY A 1 36 ? -0.286 1.091 -1.773 1.00 0.00 36 GLY A CA 14
ATOM 10127 C C . GLY A 1 36 ? 0.841 0.713 -0.832 1.00 0.00 36 GLY A C 14
ATOM 10128 O O . GLY A 1 36 ? 1.428 -0.363 -0.953 1.00 0.00 36 GLY A O 14
ATOM 10132 N N . THR A 1 37 ? 1.146 1.601 0.109 1.00 0.00 37 THR A N 14
ATOM 10133 C CA . THR A 1 37 ? 2.212 1.357 1.073 1.00 0.00 37 THR A CA 14
ATOM 10134 C C . THR A 1 37 ? 1.882 1.977 2.426 1.00 0.00 37 THR A C 14
ATOM 10135 O O . THR A 1 37 ? 1.406 3.110 2.502 1.00 0.00 37 THR A O 14
ATOM 10146 N N . SER A 1 38 ? 2.137 1.227 3.493 1.00 0.00 38 SER A N 14
ATOM 10147 C CA . SER A 1 38 ? 1.864 1.702 4.845 1.00 0.00 38 SER A CA 14
ATOM 10148 C C . SER A 1 38 ? 2.692 2.943 5.162 1.00 0.00 38 SER A C 14
ATOM 10149 O O . SER A 1 38 ? 3.920 2.923 5.081 1.00 0.00 38 SER A O 14
ATOM 10157 N N . THR A 1 39 ? 2.009 4.025 5.524 1.00 0.00 39 THR A N 14
ATOM 10158 C CA . THR A 1 39 ? 2.679 5.277 5.853 1.00 0.00 39 THR A CA 14
ATOM 10159 C C . THR A 1 39 ? 2.950 5.379 7.349 1.00 0.00 39 THR A C 14
ATOM 10160 O O . THR A 1 39 ? 4.007 5.852 7.768 1.00 0.00 39 THR A O 14
ATOM 10171 N N . ARG A 1 40 ? 1.989 4.933 8.152 1.00 0.00 40 ARG A N 14
ATOM 10172 C CA . ARG A 1 40 ? 2.125 4.975 9.603 1.00 0.00 40 ARG A CA 14
ATOM 10173 C C . ARG A 1 40 ? 3.214 4.017 10.075 1.00 0.00 40 ARG A C 14
ATOM 10174 O O . ARG A 1 40 ? 3.412 2.950 9.494 1.00 0.00 40 ARG A O 14
ATOM 10195 N N . LYS A 1 41 ? 3.919 4.406 11.133 1.00 0.00 41 LYS A N 14
ATOM 10196 C CA . LYS A 1 41 ? 4.988 3.582 11.685 1.00 0.00 41 LYS A CA 14
ATOM 10197 C C . LYS A 1 41 ? 4.506 2.818 12.914 1.00 0.00 41 LYS A C 14
ATOM 10198 O O . LYS A 1 41 ? 3.533 3.194 13.566 1.00 0.00 41 LYS A O 14
ATOM 10217 N N . PRO A 1 42 ? 5.204 1.720 13.240 1.00 0.00 42 PRO A N 14
ATOM 10218 C CA . PRO A 1 42 ? 4.867 0.881 14.394 1.00 0.00 42 PRO A CA 14
ATOM 10219 C C . PRO A 1 42 ? 5.155 1.576 15.720 1.00 0.00 42 PRO A C 14
ATOM 10220 O O . PRO A 1 42 ? 5.124 0.951 16.779 1.00 0.00 42 PRO A O 14
ATOM 10231 N N . ARG A 1 43 ? 5.436 2.874 15.653 1.00 0.00 43 ARG A N 14
ATOM 10232 C CA . ARG A 1 43 ? 5.730 3.654 16.849 1.00 0.00 43 ARG A CA 14
ATOM 10233 C C . ARG A 1 43 ? 4.532 3.674 17.794 1.00 0.00 43 ARG A C 14
ATOM 10234 O O . ARG A 1 43 ? 3.387 3.852 17.379 1.00 0.00 43 ARG A O 14
ATOM 10255 N N . PRO A 1 44 ? 4.801 3.487 19.095 1.00 0.00 44 PRO A N 14
ATOM 10256 C CA . PRO A 1 44 ? 3.758 3.479 20.125 1.00 0.00 44 PRO A CA 14
ATOM 10257 C C . PRO A 1 44 ? 3.154 4.861 20.348 1.00 0.00 44 PRO A C 14
ATOM 10258 O O . PRO A 1 44 ? 3.818 5.879 20.155 1.00 0.00 44 PRO A O 14
ATOM 10269 N N . VAL A 1 45 ? 1.889 4.890 20.757 1.00 0.00 45 VAL A N 14
ATOM 10270 C CA . VAL A 1 45 ? 1.195 6.147 21.008 1.00 0.00 45 VAL A CA 14
ATOM 10271 C C . VAL A 1 45 ? 1.165 7.018 19.757 1.00 0.00 45 VAL A C 14
ATOM 10272 O O . VAL A 1 45 ? 1.453 8.213 19.812 1.00 0.00 45 VAL A O 14
ATOM 10285 N N . SER A 1 46 ? 0.812 6.410 18.628 1.00 0.00 46 SER A N 14
ATOM 10286 C CA . SER A 1 46 ? 0.747 7.129 17.361 1.00 0.00 46 SER A CA 14
ATOM 10287 C C . SER A 1 46 ? -0.668 7.632 17.095 1.00 0.00 46 SER A C 14
ATOM 10288 O O . SER A 1 46 ? -0.890 8.831 16.925 1.00 0.00 46 SER A O 14
ATOM 10296 N N . GLN A 1 47 ? -1.622 6.707 17.059 1.00 0.00 47 GLN A N 14
ATOM 10297 C CA . GLN A 1 47 ? -3.016 7.056 16.812 1.00 0.00 47 GLN A CA 14
ATOM 10298 C C . GLN A 1 47 ? -3.619 7.771 18.017 1.00 0.00 47 GLN A C 14
ATOM 10299 O O . GLN A 1 47 ? -4.387 8.722 17.866 1.00 0.00 47 GLN A O 14
ATOM 10313 N N . SER A 1 48 ? -3.267 7.307 19.212 1.00 0.00 48 SER A N 14
ATOM 10314 C CA . SER A 1 48 ? -3.777 7.900 20.442 1.00 0.00 48 SER A CA 14
ATOM 10315 C C . SER A 1 48 ? -3.010 7.380 21.654 1.00 0.00 48 SER A C 14
ATOM 10316 O O . SER A 1 48 ? -2.422 6.300 21.615 1.00 0.00 48 SER A O 14
ATOM 10324 N N . GLY A 1 49 ? -3.021 8.159 22.732 1.00 0.00 49 GLY A N 14
ATOM 10325 C CA . GLY A 1 49 ? -2.323 7.762 23.941 1.00 0.00 49 GLY A CA 14
ATOM 10326 C C . GLY A 1 49 ? -3.178 6.901 24.849 1.00 0.00 49 GLY A C 14
ATOM 10327 O O . GLY A 1 49 ? -4.182 7.352 25.402 1.00 0.00 49 GLY A O 14
ATOM 10331 N N . PRO A 1 50 ? -2.783 5.630 25.010 1.00 0.00 50 PRO A N 14
ATOM 10332 C CA . PRO A 1 50 ? -3.508 4.676 25.855 1.00 0.00 50 PRO A CA 14
ATOM 10333 C C . PRO A 1 50 ? -3.385 5.006 27.339 1.00 0.00 50 PRO A C 14
ATOM 10334 O O . PRO A 1 50 ? -4.001 4.355 28.183 1.00 0.00 50 PRO A O 14
ATOM 10345 N N . SER A 1 51 ? -2.585 6.021 27.650 1.00 0.00 51 SER A N 14
ATOM 10346 C CA . SER A 1 51 ? -2.378 6.435 29.033 1.00 0.00 51 SER A CA 14
ATOM 10347 C C . SER A 1 51 ? -3.478 7.391 29.484 1.00 0.00 51 SER A C 14
ATOM 10348 O O . SER A 1 51 ? -3.328 8.104 30.476 1.00 0.00 51 SER A O 14
ATOM 10356 N N . SER A 1 52 ? -4.585 7.399 28.748 1.00 0.00 52 SER A N 14
ATOM 10357 C CA . SER A 1 52 ? -5.710 8.270 29.069 1.00 0.00 52 SER A CA 14
ATOM 10358 C C . SER A 1 52 ? -5.302 9.738 28.988 1.00 0.00 52 SER A C 14
ATOM 10359 O O . SER A 1 52 ? -5.671 10.544 29.840 1.00 0.00 52 SER A O 14
ATOM 10367 N N . GLY A 1 53 ? -4.536 10.076 27.954 1.00 0.00 53 GLY A N 14
ATOM 10368 C CA . GLY A 1 53 ? -4.089 11.446 27.780 1.00 0.00 53 GLY A CA 14
ATOM 10369 C C . GLY A 1 53 ? -4.133 11.890 26.331 1.00 0.00 53 GLY A C 14
ATOM 10370 O O . GLY A 1 53 ? -5.045 12.627 25.958 1.00 0.00 53 GLY A O 14
ATOM 10375 N N . GLY A 1 1 ? -18.790 -17.980 11.689 1.00 0.00 1 GLY A N 15
ATOM 10376 C CA . GLY A 1 1 ? -19.261 -19.172 11.008 1.00 0.00 1 GLY A CA 15
ATOM 10377 C C . GLY A 1 1 ? -18.191 -20.239 10.899 1.00 0.00 1 GLY A C 15
ATOM 10378 O O . GLY A 1 1 ? -17.630 -20.671 11.906 1.00 0.00 1 GLY A O 15
ATOM 10382 N N . SER A 1 2 ? -17.907 -20.667 9.673 1.00 0.00 2 SER A N 15
ATOM 10383 C CA . SER A 1 2 ? -16.900 -21.694 9.436 1.00 0.00 2 SER A CA 15
ATOM 10384 C C . SER A 1 2 ? -15.543 -21.066 9.133 1.00 0.00 2 SER A C 15
ATOM 10385 O O . SER A 1 2 ? -15.442 -20.136 8.333 1.00 0.00 2 SER A O 15
ATOM 10393 N N . SER A 1 3 ? -14.502 -21.581 9.779 1.00 0.00 3 SER A N 15
ATOM 10394 C CA . SER A 1 3 ? -13.151 -21.069 9.583 1.00 0.00 3 SER A CA 15
ATOM 10395 C C . SER A 1 3 ? -12.135 -22.208 9.567 1.00 0.00 3 SER A C 15
ATOM 10396 O O . SER A 1 3 ? -12.475 -23.361 9.828 1.00 0.00 3 SER A O 15
ATOM 10404 N N . GLY A 1 4 ? -10.886 -21.874 9.258 1.00 0.00 4 GLY A N 15
ATOM 10405 C CA . GLY A 1 4 ? -9.839 -22.878 9.213 1.00 0.00 4 GLY A CA 15
ATOM 10406 C C . GLY A 1 4 ? -8.776 -22.562 8.179 1.00 0.00 4 GLY A C 15
ATOM 10407 O O . GLY A 1 4 ? -7.582 -22.601 8.475 1.00 0.00 4 GLY A O 15
ATOM 10411 N N . SER A 1 5 ? -9.211 -22.249 6.962 1.00 0.00 5 SER A N 15
ATOM 10412 C CA . SER A 1 5 ? -8.288 -21.931 5.879 1.00 0.00 5 SER A CA 15
ATOM 10413 C C . SER A 1 5 ? -7.352 -20.794 6.280 1.00 0.00 5 SER A C 15
ATOM 10414 O O . SER A 1 5 ? -6.132 -20.911 6.168 1.00 0.00 5 SER A O 15
ATOM 10422 N N . SER A 1 6 ? -7.934 -19.694 6.747 1.00 0.00 6 SER A N 15
ATOM 10423 C CA . SER A 1 6 ? -7.154 -18.533 7.161 1.00 0.00 6 SER A CA 15
ATOM 10424 C C . SER A 1 6 ? -6.163 -18.908 8.258 1.00 0.00 6 SER A C 15
ATOM 10425 O O . SER A 1 6 ? -6.552 -19.210 9.385 1.00 0.00 6 SER A O 15
ATOM 10433 N N . GLY A 1 7 ? -4.877 -18.887 7.918 1.00 0.00 7 GLY A N 15
ATOM 10434 C CA . GLY A 1 7 ? -3.849 -19.226 8.883 1.00 0.00 7 GLY A CA 15
ATOM 10435 C C . GLY A 1 7 ? -2.620 -18.348 8.754 1.00 0.00 7 GLY A C 15
ATOM 10436 O O . GLY A 1 7 ? -2.130 -17.805 9.745 1.00 0.00 7 GLY A O 15
ATOM 10440 N N . ASP A 1 8 ? -2.119 -18.210 7.532 1.00 0.00 8 ASP A N 15
ATOM 10441 C CA . ASP A 1 8 ? -0.939 -17.393 7.276 1.00 0.00 8 ASP A CA 15
ATOM 10442 C C . ASP A 1 8 ? -1.280 -16.215 6.369 1.00 0.00 8 ASP A C 15
ATOM 10443 O O . ASP A 1 8 ? -1.659 -16.400 5.213 1.00 0.00 8 ASP A O 15
ATOM 10452 N N . GLU A 1 9 ? -1.143 -15.005 6.901 1.00 0.00 9 GLU A N 15
ATOM 10453 C CA . GLU A 1 9 ? -1.438 -13.797 6.139 1.00 0.00 9 GLU A CA 15
ATOM 10454 C C . GLU A 1 9 ? -0.335 -13.510 5.125 1.00 0.00 9 GLU A C 15
ATOM 10455 O O . GLU A 1 9 ? 0.761 -14.063 5.211 1.00 0.00 9 GLU A O 15
ATOM 10467 N N . GLY A 1 10 ? -0.633 -12.641 4.164 1.00 0.00 10 GLY A N 15
ATOM 10468 C CA . GLY A 1 10 ? 0.343 -12.296 3.147 1.00 0.00 10 GLY A CA 15
ATOM 10469 C C . GLY A 1 10 ? -0.301 -11.941 1.822 1.00 0.00 10 GLY A C 15
ATOM 10470 O O . GLY A 1 10 ? -0.043 -10.874 1.264 1.00 0.00 10 GLY A O 15
ATOM 10474 N N . TYR A 1 11 ? -1.141 -12.836 1.315 1.00 0.00 11 TYR A N 15
ATOM 10475 C CA . TYR A 1 11 ? -1.822 -12.614 0.045 1.00 0.00 11 TYR A CA 15
ATOM 10476 C C . TYR A 1 11 ? -2.878 -11.521 0.177 1.00 0.00 11 TYR A C 15
ATOM 10477 O O . TYR A 1 11 ? -3.614 -11.470 1.162 1.00 0.00 11 TYR A O 15
ATOM 10495 N N . TRP A 1 12 ? -2.946 -10.650 -0.823 1.00 0.00 12 TRP A N 15
ATOM 10496 C CA . TRP A 1 12 ? -3.913 -9.558 -0.821 1.00 0.00 12 TRP A CA 15
ATOM 10497 C C . TRP A 1 12 ? -4.872 -9.677 -2.000 1.00 0.00 12 TRP A C 15
ATOM 10498 O O . TRP A 1 12 ? -4.446 -9.781 -3.150 1.00 0.00 12 TRP A O 15
ATOM 10519 N N . ASP A 1 13 ? -6.168 -9.661 -1.707 1.00 0.00 13 ASP A N 15
ATOM 10520 C CA . ASP A 1 13 ? -7.188 -9.766 -2.744 1.00 0.00 13 ASP A CA 15
ATOM 10521 C C . ASP A 1 13 ? -7.331 -8.449 -3.500 1.00 0.00 13 ASP A C 15
ATOM 10522 O O . ASP A 1 13 ? -7.447 -7.383 -2.895 1.00 0.00 13 ASP A O 15
ATOM 10531 N N . CYS A 1 14 ? -7.323 -8.530 -4.826 1.00 0.00 14 CYS A N 15
ATOM 10532 C CA . CYS A 1 14 ? -7.451 -7.345 -5.666 1.00 0.00 14 CYS A CA 15
ATOM 10533 C C . CYS A 1 14 ? -8.909 -6.909 -5.773 1.00 0.00 14 CYS A C 15
ATOM 10534 O O . CYS A 1 14 ? -9.822 -7.677 -5.467 1.00 0.00 14 CYS A O 15
ATOM 10541 N N . SER A 1 15 ? -9.121 -5.671 -6.209 1.00 0.00 15 SER A N 15
ATOM 10542 C CA . SER A 1 15 ? -10.467 -5.131 -6.353 1.00 0.00 15 SER A CA 15
ATOM 10543 C C . SER A 1 15 ? -10.797 -4.878 -7.821 1.00 0.00 15 SER A C 15
ATOM 10544 O O . SER A 1 15 ? -11.951 -4.984 -8.238 1.00 0.00 15 SER A O 15
ATOM 10552 N N . VAL A 1 16 ? -9.775 -4.543 -8.602 1.00 0.00 16 VAL A N 15
ATOM 10553 C CA . VAL A 1 16 ? -9.954 -4.276 -10.024 1.00 0.00 16 VAL A CA 15
ATOM 10554 C C . VAL A 1 16 ? -10.281 -5.555 -10.787 1.00 0.00 16 VAL A C 15
ATOM 10555 O O . VAL A 1 16 ? -11.362 -5.689 -11.360 1.00 0.00 16 VAL A O 15
ATOM 10568 N N . CYS A 1 17 ? -9.340 -6.493 -10.789 1.00 0.00 17 CYS A N 15
ATOM 10569 C CA . CYS A 1 17 ? -9.526 -7.762 -11.481 1.00 0.00 17 CYS A CA 15
ATOM 10570 C C . CYS A 1 17 ? -9.833 -8.882 -10.490 1.00 0.00 17 CYS A C 15
ATOM 10571 O O . CYS A 1 17 ? -9.853 -10.059 -10.852 1.00 0.00 17 CYS A O 15
ATOM 10578 N N . THR A 1 18 ? -10.071 -8.507 -9.237 1.00 0.00 18 THR A N 15
ATOM 10579 C CA . THR A 1 18 ? -10.376 -9.478 -8.194 1.00 0.00 18 THR A CA 15
ATOM 10580 C C . THR A 1 18 ? -9.441 -10.679 -8.271 1.00 0.00 18 THR A C 15
ATOM 10581 O O . THR A 1 18 ? -9.827 -11.801 -7.942 1.00 0.00 18 THR A O 15
ATOM 10592 N N . PHE A 1 19 ? -8.209 -10.438 -8.708 1.00 0.00 19 PHE A N 15
ATOM 10593 C CA . PHE A 1 19 ? -7.219 -11.501 -8.828 1.00 0.00 19 PHE A CA 15
ATOM 10594 C C . PHE A 1 19 ? -6.529 -11.756 -7.491 1.00 0.00 19 PHE A C 15
ATOM 10595 O O . PHE A 1 19 ? -6.692 -10.991 -6.540 1.00 0.00 19 PHE A O 15
ATOM 10612 N N . ARG A 1 20 ? -5.760 -12.838 -7.426 1.00 0.00 20 ARG A N 15
ATOM 10613 C CA . ARG A 1 20 ? -5.047 -13.196 -6.206 1.00 0.00 20 ARG A CA 15
ATOM 10614 C C . ARG A 1 20 ? -3.550 -12.938 -6.354 1.00 0.00 20 ARG A C 15
ATOM 10615 O O . ARG A 1 20 ? -2.948 -13.290 -7.368 1.00 0.00 20 ARG A O 15
ATOM 10636 N N . ASN A 1 21 ? -2.958 -12.321 -5.337 1.00 0.00 21 ASN A N 15
ATOM 10637 C CA . ASN A 1 21 ? -1.532 -12.015 -5.355 1.00 0.00 21 ASN A CA 15
ATOM 10638 C C . ASN A 1 21 ? -0.884 -12.364 -4.019 1.00 0.00 21 ASN A C 15
ATOM 10639 O O . ASN A 1 21 ? -1.568 -12.716 -3.058 1.00 0.00 21 ASN A O 15
ATOM 10650 N N . SER A 1 22 ? 0.441 -12.262 -3.965 1.00 0.00 22 SER A N 15
ATOM 10651 C CA . SER A 1 22 ? 1.182 -12.570 -2.748 1.00 0.00 22 SER A CA 15
ATOM 10652 C C . SER A 1 22 ? 1.778 -11.303 -2.141 1.00 0.00 22 SER A C 15
ATOM 10653 O O . SER A 1 22 ? 2.088 -10.347 -2.851 1.00 0.00 22 SER A O 15
ATOM 10661 N N . ALA A 1 23 ? 1.936 -11.305 -0.821 1.00 0.00 23 ALA A N 15
ATOM 10662 C CA . ALA A 1 23 ? 2.497 -10.158 -0.117 1.00 0.00 23 ALA A CA 15
ATOM 10663 C C . ALA A 1 23 ? 3.726 -9.618 -0.840 1.00 0.00 23 ALA A C 15
ATOM 10664 O O . ALA A 1 23 ? 3.758 -8.457 -1.246 1.00 0.00 23 ALA A O 15
ATOM 10671 N N . GLU A 1 24 ? 4.737 -10.469 -0.996 1.00 0.00 24 GLU A N 15
ATOM 10672 C CA . GLU A 1 24 ? 5.969 -10.075 -1.668 1.00 0.00 24 GLU A CA 15
ATOM 10673 C C . GLU A 1 24 ? 5.668 -9.244 -2.912 1.00 0.00 24 GLU A C 15
ATOM 10674 O O . GLU A 1 24 ? 6.380 -8.289 -3.221 1.00 0.00 24 GLU A O 15
ATOM 10686 N N . ALA A 1 25 ? 4.609 -9.616 -3.623 1.00 0.00 25 ALA A N 15
ATOM 10687 C CA . ALA A 1 25 ? 4.213 -8.906 -4.833 1.00 0.00 25 ALA A CA 15
ATOM 10688 C C . ALA A 1 25 ? 3.915 -7.440 -4.536 1.00 0.00 25 ALA A C 15
ATOM 10689 O O . ALA A 1 25 ? 2.962 -7.122 -3.825 1.00 0.00 25 ALA A O 15
ATOM 10696 N N . PHE A 1 26 ? 4.737 -6.552 -5.084 1.00 0.00 26 PHE A N 15
ATOM 10697 C CA . PHE A 1 26 ? 4.563 -5.119 -4.877 1.00 0.00 26 PHE A CA 15
ATOM 10698 C C . PHE A 1 26 ? 3.188 -4.663 -5.358 1.00 0.00 26 PHE A C 15
ATOM 10699 O O . PHE A 1 26 ? 2.496 -3.910 -4.672 1.00 0.00 26 PHE A O 15
ATOM 10716 N N . LYS A 1 27 ? 2.799 -5.124 -6.542 1.00 0.00 27 LYS A N 15
ATOM 10717 C CA . LYS A 1 27 ? 1.508 -4.766 -7.116 1.00 0.00 27 LYS A CA 15
ATOM 10718 C C . LYS A 1 27 ? 0.876 -5.962 -7.822 1.00 0.00 27 LYS A C 15
ATOM 10719 O O . LYS A 1 27 ? 1.520 -6.993 -8.016 1.00 0.00 27 LYS A O 15
ATOM 10738 N N . CYS A 1 28 ? -0.388 -5.817 -8.205 1.00 0.00 28 CYS A N 15
ATOM 10739 C CA . CYS A 1 28 ? -1.107 -6.884 -8.891 1.00 0.00 28 CYS A CA 15
ATOM 10740 C C . CYS A 1 28 ? -0.315 -7.388 -10.093 1.00 0.00 28 CYS A C 15
ATOM 10741 O O . CYS A 1 28 ? 0.591 -6.713 -10.580 1.00 0.00 28 CYS A O 15
ATOM 10748 N N . MET A 1 29 ? -0.665 -8.579 -10.568 1.00 0.00 29 MET A N 15
ATOM 10749 C CA . MET A 1 29 ? 0.012 -9.174 -11.715 1.00 0.00 29 MET A CA 15
ATOM 10750 C C . MET A 1 29 ? -0.938 -9.300 -12.901 1.00 0.00 29 MET A C 15
ATOM 10751 O O . MET A 1 29 ? -0.516 -9.239 -14.055 1.00 0.00 29 MET A O 15
ATOM 10765 N N . MET A 1 30 ? -2.223 -9.477 -12.609 1.00 0.00 30 MET A N 15
ATOM 10766 C CA . MET A 1 30 ? -3.232 -9.611 -13.653 1.00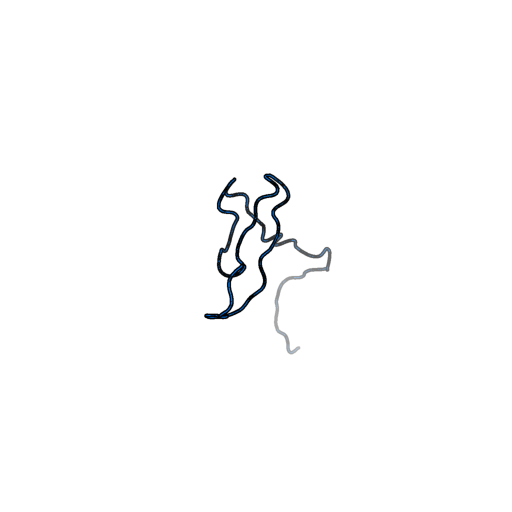 0.00 30 MET A CA 15
ATOM 10767 C C . MET A 1 30 ? -3.527 -8.262 -14.301 1.00 0.00 30 MET A C 15
ATOM 10768 O O . MET A 1 30 ? -3.284 -8.068 -15.492 1.00 0.00 30 MET A O 15
ATOM 10782 N N . CYS A 1 31 ? -4.052 -7.332 -13.510 1.00 0.00 31 CYS A N 15
ATOM 10783 C CA . CYS A 1 31 ? -4.380 -6.002 -14.006 1.00 0.00 31 CYS A CA 15
ATOM 10784 C C . CYS A 1 31 ? -3.212 -5.041 -13.803 1.00 0.00 31 CYS A C 15
ATOM 10785 O O . CYS A 1 31 ? -3.161 -3.971 -14.409 1.00 0.00 31 CYS A O 15
ATOM 10792 N N . ASP A 1 32 ? -2.275 -5.432 -12.946 1.00 0.00 32 ASP A N 15
ATOM 10793 C CA . ASP A 1 32 ? -1.106 -4.607 -12.663 1.00 0.00 32 ASP A CA 15
ATOM 10794 C C . ASP A 1 32 ? -1.516 -3.283 -12.026 1.00 0.00 32 ASP A C 15
ATOM 10795 O O . ASP A 1 32 ? -0.979 -2.227 -12.364 1.00 0.00 32 ASP A O 15
ATOM 10804 N N . VAL A 1 33 ? -2.472 -3.346 -11.104 1.00 0.00 33 VAL A N 15
ATOM 10805 C CA . VAL A 1 33 ? -2.954 -2.152 -10.421 1.00 0.00 33 VAL A CA 15
ATOM 10806 C C . VAL A 1 33 ? -2.303 -2.004 -9.050 1.00 0.00 33 VAL A C 15
ATOM 10807 O O . VAL A 1 33 ? -2.227 -2.962 -8.281 1.00 0.00 33 VAL A O 15
ATOM 10820 N N . ARG A 1 34 ? -1.836 -0.796 -8.751 1.00 0.00 34 ARG A N 15
ATOM 10821 C CA . ARG A 1 34 ? -1.191 -0.521 -7.472 1.00 0.00 34 ARG A CA 15
ATOM 10822 C C . ARG A 1 34 ? -2.115 -0.876 -6.310 1.00 0.00 34 ARG A C 15
ATOM 10823 O O . ARG A 1 34 ? -3.329 -0.689 -6.388 1.00 0.00 34 ARG A O 15
ATOM 10844 N N . LYS A 1 35 ? -1.531 -1.389 -5.233 1.00 0.00 35 LYS A N 15
ATOM 10845 C CA . LYS A 1 35 ? -2.299 -1.769 -4.053 1.00 0.00 35 LYS A CA 15
ATOM 10846 C C . LYS A 1 35 ? -2.029 -0.813 -2.896 1.00 0.00 35 LYS A C 15
ATOM 10847 O O . LYS A 1 35 ? -2.932 -0.477 -2.131 1.00 0.00 35 LYS A O 15
ATOM 10866 N N . GLY A 1 36 ? -0.779 -0.376 -2.774 1.00 0.00 36 GLY A N 15
ATOM 10867 C CA . GLY A 1 36 ? -0.413 0.538 -1.708 1.00 0.00 36 GLY A CA 15
ATOM 10868 C C . GLY A 1 36 ? 0.520 -0.096 -0.695 1.00 0.00 36 GLY A C 15
ATOM 10869 O O . GLY A 1 36 ? 1.258 -1.028 -1.016 1.00 0.00 36 GLY A O 15
ATOM 10873 N N . THR A 1 37 ? 0.489 0.411 0.533 1.00 0.00 37 THR A N 15
ATOM 10874 C CA . THR A 1 37 ? 1.339 -0.109 1.596 1.00 0.00 37 THR A CA 15
ATOM 10875 C C . THR A 1 37 ? 0.640 -1.225 2.363 1.00 0.00 37 THR A C 15
ATOM 10876 O O . THR A 1 37 ? -0.585 -1.238 2.481 1.00 0.00 37 THR A O 15
ATOM 10887 N N . SER A 1 38 ? 1.426 -2.162 2.884 1.00 0.00 38 SER A N 15
ATOM 10888 C CA . SER A 1 38 ? 0.882 -3.285 3.637 1.00 0.00 38 SER A CA 15
ATOM 10889 C C . SER A 1 38 ? 0.076 -2.795 4.837 1.00 0.00 38 SER A C 15
ATOM 10890 O O . SER A 1 38 ? 0.539 -1.957 5.611 1.00 0.00 38 SER A O 15
ATOM 10898 N N . THR A 1 39 ? -1.135 -3.325 4.984 1.00 0.00 39 THR A N 15
ATOM 10899 C CA . THR A 1 39 ? -2.007 -2.942 6.087 1.00 0.00 39 THR A CA 15
ATOM 10900 C C . THR A 1 39 ? -1.417 -3.365 7.428 1.00 0.00 39 THR A C 15
ATOM 10901 O O . THR A 1 39 ? -1.732 -2.785 8.467 1.00 0.00 39 THR A O 15
ATOM 10912 N N . ARG A 1 40 ? -0.559 -4.380 7.397 1.00 0.00 40 ARG A N 15
ATOM 10913 C CA . ARG A 1 40 ? 0.075 -4.881 8.610 1.00 0.00 40 ARG A CA 15
ATOM 10914 C C . ARG A 1 40 ? 1.540 -4.460 8.672 1.00 0.00 40 ARG A C 15
ATOM 10915 O O . ARG A 1 40 ? 2.110 -4.007 7.679 1.00 0.00 40 ARG A O 15
ATOM 10936 N N . LYS A 1 41 ? 2.145 -4.613 9.845 1.00 0.00 41 LYS A N 15
ATOM 10937 C CA . LYS A 1 41 ? 3.544 -4.249 10.038 1.00 0.00 41 LYS A CA 15
ATOM 10938 C C . LYS A 1 41 ? 4.455 -5.451 9.809 1.00 0.00 41 LYS A C 15
ATOM 10939 O O . LYS A 1 41 ? 4.212 -6.549 10.310 1.00 0.00 41 LYS A O 15
ATOM 10958 N N . PRO A 1 42 ? 5.530 -5.241 9.035 1.00 0.00 42 PRO A N 15
ATOM 10959 C CA . PRO A 1 42 ? 6.500 -6.295 8.723 1.00 0.00 42 PRO A CA 15
ATOM 10960 C C . PRO A 1 42 ? 7.330 -6.696 9.938 1.00 0.00 42 PRO A C 15
ATOM 10961 O O . PRO A 1 42 ? 8.327 -7.408 9.812 1.00 0.00 42 PRO A O 15
ATOM 10972 N N . ARG A 1 43 ? 6.914 -6.234 11.112 1.00 0.00 43 ARG A N 15
ATOM 10973 C CA . ARG A 1 43 ? 7.620 -6.544 12.349 1.00 0.00 43 ARG A CA 15
ATOM 10974 C C . ARG A 1 43 ? 6.743 -7.371 13.284 1.00 0.00 43 ARG A C 15
ATOM 10975 O O . ARG A 1 43 ? 5.606 -7.010 13.590 1.00 0.00 43 ARG A O 15
ATOM 10996 N N . PRO A 1 44 ? 7.280 -8.509 13.749 1.00 0.00 44 PRO A N 15
ATOM 10997 C CA . PRO A 1 44 ? 6.564 -9.411 14.656 1.00 0.00 44 PRO A CA 15
ATOM 10998 C C . PRO A 1 44 ? 6.384 -8.812 16.047 1.00 0.00 44 PRO A C 15
ATOM 10999 O O . PRO A 1 44 ? 7.181 -7.982 16.484 1.00 0.00 44 PRO A O 15
ATOM 11010 N N . VAL A 1 45 ? 5.332 -9.239 16.738 1.00 0.00 45 VAL A N 15
ATOM 11011 C CA . VAL A 1 45 ? 5.049 -8.746 18.081 1.00 0.00 45 VAL A CA 15
ATOM 11012 C C . VAL A 1 45 ? 5.594 -9.696 19.141 1.00 0.00 45 VAL A C 15
ATOM 11013 O O . VAL A 1 45 ? 5.591 -10.913 18.960 1.00 0.00 45 VAL A O 15
ATOM 11026 N N . SER A 1 46 ? 6.061 -9.131 20.250 1.00 0.00 46 SER A N 15
ATOM 11027 C CA . SER A 1 46 ? 6.613 -9.927 21.340 1.00 0.00 46 SER A CA 15
ATOM 11028 C C . SER A 1 46 ? 5.500 -10.571 22.160 1.00 0.00 46 SER A C 15
ATOM 11029 O O . SER A 1 46 ? 5.527 -11.772 22.427 1.00 0.00 46 SER A O 15
ATOM 11037 N N . GLN A 1 47 ? 4.523 -9.762 22.557 1.00 0.00 47 GLN A N 15
ATOM 11038 C CA . GLN A 1 47 ? 3.400 -10.252 23.348 1.00 0.00 47 GLN A CA 15
ATOM 11039 C C . GLN A 1 47 ? 2.165 -9.382 23.139 1.00 0.00 47 GLN A C 15
ATOM 11040 O O . GLN A 1 47 ? 2.261 -8.262 22.635 1.00 0.00 47 GLN A O 15
ATOM 11054 N N . SER A 1 48 ? 1.007 -9.903 23.528 1.00 0.00 48 SER A N 15
ATOM 11055 C CA . SER A 1 48 ? -0.248 -9.175 23.380 1.00 0.00 48 SER A CA 15
ATOM 11056 C C . SER A 1 48 ? -0.945 -9.013 24.727 1.00 0.00 48 SER A C 15
ATOM 11057 O O . SER A 1 48 ? -1.135 -9.982 25.461 1.00 0.00 48 SER A O 15
ATOM 11065 N N . GLY A 1 49 ? -1.324 -7.779 25.046 1.00 0.00 49 GLY A N 15
ATOM 11066 C CA . GLY A 1 49 ? -1.996 -7.511 26.304 1.00 0.00 49 GLY A CA 15
ATOM 11067 C C . GLY A 1 49 ? -1.452 -8.352 27.442 1.00 0.00 49 GLY A C 15
ATOM 11068 O O . GLY A 1 49 ? -2.007 -9.394 27.792 1.00 0.00 49 GLY A O 15
ATOM 11072 N N . PRO A 1 50 ? -0.340 -7.899 28.039 1.00 0.00 50 PRO A N 15
ATOM 11073 C CA . PRO A 1 50 ? 0.304 -8.603 29.152 1.00 0.00 50 PRO A CA 15
ATOM 11074 C C . PRO A 1 50 ? -0.524 -8.544 30.431 1.00 0.00 50 PRO A C 15
ATOM 11075 O O . PRO A 1 50 ? -0.600 -9.520 31.178 1.00 0.00 50 PRO A O 15
ATOM 11086 N N . SER A 1 51 ? -1.143 -7.394 30.678 1.00 0.00 51 SER A N 15
ATOM 11087 C CA . SER A 1 51 ? -1.963 -7.207 31.869 1.00 0.00 51 SER A CA 15
ATOM 11088 C C . SER A 1 51 ? -3.302 -6.570 31.513 1.00 0.00 51 SER A C 15
ATOM 11089 O O . SER A 1 51 ? -3.372 -5.679 30.666 1.00 0.00 51 SER A O 15
ATOM 11097 N N . SER A 1 52 ? -4.363 -7.034 32.164 1.00 0.00 52 SER A N 15
ATOM 11098 C CA . SER A 1 52 ? -5.702 -6.513 31.914 1.00 0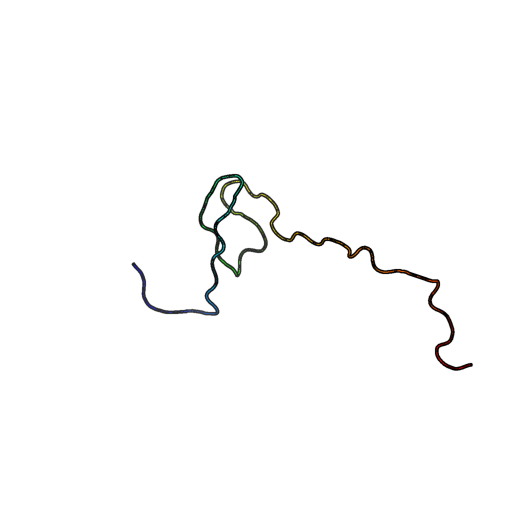.00 52 SER A CA 15
ATOM 11099 C C . SER A 1 52 ? -5.870 -5.127 32.530 1.00 0.00 52 SER A C 15
ATOM 11100 O O . SER A 1 52 ? -5.570 -4.917 33.705 1.00 0.00 52 SER A O 15
ATOM 11108 N N . GLY A 1 53 ? -6.351 -4.184 31.726 1.00 0.00 53 GLY A N 15
ATOM 11109 C CA . GLY A 1 53 ? -6.551 -2.830 32.209 1.00 0.00 53 GLY A CA 15
ATOM 11110 C C . GLY A 1 53 ? -5.349 -1.941 31.955 1.00 0.00 53 GLY A C 15
ATOM 11111 O O . GLY A 1 53 ? -4.590 -2.211 31.026 1.00 0.00 53 GLY A O 15
ATOM 11116 N N . GLY A 1 1 ? 3.477 -21.662 20.312 1.00 0.00 1 GLY A N 16
ATOM 11117 C CA . GLY A 1 1 ? 4.280 -22.165 21.411 1.00 0.00 1 GLY A CA 16
ATOM 11118 C C . GLY A 1 1 ? 4.230 -23.676 21.521 1.00 0.00 1 GLY A C 16
ATOM 11119 O O . GLY A 1 1 ? 4.475 -24.385 20.545 1.00 0.00 1 GLY A O 16
ATOM 11123 N N . SER A 1 2 ? 3.912 -24.171 22.713 1.00 0.00 2 SER A N 16
ATOM 11124 C CA . SER A 1 2 ? 3.836 -25.608 22.948 1.00 0.00 2 SER A CA 16
ATOM 11125 C C . SER A 1 2 ? 2.884 -26.271 21.957 1.00 0.00 2 SER A C 16
ATOM 11126 O O . SER A 1 2 ? 3.224 -27.274 21.329 1.00 0.00 2 SER A O 16
ATOM 11134 N N . SER A 1 3 ? 1.690 -25.703 21.823 1.00 0.00 3 SER A N 16
ATOM 11135 C CA . SER A 1 3 ? 0.686 -26.241 20.911 1.00 0.00 3 SER A CA 16
ATOM 11136 C C . SER A 1 3 ? -0.094 -25.116 20.239 1.00 0.00 3 SER A C 16
ATOM 11137 O O . SER A 1 3 ? -0.173 -24.003 20.757 1.00 0.00 3 SER A O 16
ATOM 11145 N N . GLY A 1 4 ? -0.671 -25.415 19.078 1.00 0.00 4 GLY A N 16
ATOM 11146 C CA . GLY A 1 4 ? -1.438 -24.420 18.352 1.00 0.00 4 GLY A CA 16
ATOM 11147 C C . GLY A 1 4 ? -1.450 -24.674 16.858 1.00 0.00 4 GLY A C 16
ATOM 11148 O O . GLY A 1 4 ? -0.432 -24.513 16.186 1.00 0.00 4 GLY A O 16
ATOM 11152 N N . SER A 1 5 ? -2.606 -25.074 16.337 1.00 0.00 5 SER A N 16
ATOM 11153 C CA . SER A 1 5 ? -2.745 -25.356 14.913 1.00 0.00 5 SER A CA 16
ATOM 11154 C C . SER A 1 5 ? -3.162 -24.103 14.149 1.00 0.00 5 SER A C 16
ATOM 11155 O O . SER A 1 5 ? -4.129 -23.434 14.512 1.00 0.00 5 SER A O 16
ATOM 11163 N N . SER A 1 6 ? -2.424 -23.792 13.088 1.00 0.00 6 SER A N 16
ATOM 11164 C CA . SER A 1 6 ? -2.713 -22.617 12.274 1.00 0.00 6 SER A CA 16
ATOM 11165 C C . SER A 1 6 ? -2.308 -22.850 10.821 1.00 0.00 6 SER A C 16
ATOM 11166 O O . SER A 1 6 ? -1.565 -23.782 10.514 1.00 0.00 6 SER A O 16
ATOM 11174 N N . GLY A 1 7 ? -2.803 -21.996 9.931 1.00 0.00 7 GLY A N 16
ATOM 11175 C CA . GLY A 1 7 ? -2.482 -22.125 8.522 1.00 0.00 7 GLY A CA 16
ATOM 11176 C C . GLY A 1 7 ? -1.509 -21.063 8.049 1.00 0.00 7 GLY A C 16
ATOM 11177 O O . GLY A 1 7 ? -0.888 -20.376 8.860 1.00 0.00 7 GLY A O 16
ATOM 11181 N N . ASP A 1 8 ? -1.373 -20.930 6.734 1.00 0.00 8 ASP A N 16
ATOM 11182 C CA . ASP A 1 8 ? -0.467 -19.946 6.155 1.00 0.00 8 ASP A CA 16
ATOM 11183 C C . ASP A 1 8 ? -1.246 -18.788 5.537 1.00 0.00 8 ASP A C 16
ATOM 11184 O O . ASP A 1 8 ? -2.189 -18.999 4.776 1.00 0.00 8 ASP A O 16
ATOM 11193 N N . GLU A 1 9 ? -0.844 -17.566 5.872 1.00 0.00 9 GLU A N 16
ATOM 11194 C CA . GLU A 1 9 ? -1.506 -16.375 5.352 1.00 0.00 9 GLU A CA 16
ATOM 11195 C C . GLU A 1 9 ? -0.498 -15.256 5.107 1.00 0.00 9 GLU A C 16
ATOM 11196 O O . GLU A 1 9 ? 0.560 -15.210 5.733 1.00 0.00 9 GLU A O 16
ATOM 11208 N N . GLY A 1 10 ? -0.836 -14.354 4.190 1.00 0.00 10 GLY A N 16
ATOM 11209 C CA . GLY A 1 10 ? 0.049 -13.247 3.877 1.00 0.00 10 GLY A CA 16
ATOM 11210 C C . GLY A 1 10 ? -0.093 -12.778 2.443 1.00 0.00 10 GLY A C 16
ATOM 11211 O O . GLY A 1 10 ? 0.882 -12.748 1.692 1.00 0.00 10 GLY A O 16
ATOM 11215 N N . TYR A 1 11 ? -1.312 -12.412 2.060 1.00 0.00 11 TYR A N 16
ATOM 11216 C CA . TYR A 1 11 ? -1.580 -11.946 0.705 1.00 0.00 11 TYR A CA 16
ATOM 11217 C C . TYR A 1 11 ? -2.644 -10.853 0.705 1.00 0.00 11 TYR A C 16
ATOM 11218 O O . TYR A 1 11 ? -3.232 -10.545 1.741 1.00 0.00 11 TYR A O 16
ATOM 11236 N N . TRP A 1 12 ? -2.884 -10.271 -0.464 1.00 0.00 12 TRP A N 16
ATOM 11237 C CA . TRP A 1 12 ? -3.878 -9.212 -0.600 1.00 0.00 12 TRP A CA 16
ATOM 11238 C C . TRP A 1 12 ? -4.771 -9.456 -1.812 1.00 0.00 12 TRP A C 16
ATOM 11239 O O . TRP A 1 12 ? -4.296 -9.865 -2.872 1.00 0.00 12 TRP A O 16
ATOM 11260 N N . ASP A 1 13 ? -6.065 -9.203 -1.649 1.00 0.00 13 ASP A N 16
ATOM 11261 C CA . ASP A 1 13 ? -7.024 -9.394 -2.730 1.00 0.00 13 ASP A CA 16
ATOM 11262 C C . ASP A 1 13 ? -7.133 -8.137 -3.588 1.00 0.00 13 ASP A C 16
ATOM 11263 O O . ASP A 1 13 ? -7.086 -7.018 -3.077 1.00 0.00 13 ASP A O 16
ATOM 11272 N N . CYS A 1 14 ? -7.277 -8.330 -4.895 1.00 0.00 14 CYS A N 16
ATOM 11273 C CA . CYS A 1 14 ? -7.391 -7.213 -5.825 1.00 0.00 14 CYS A CA 16
ATOM 11274 C C . CYS A 1 14 ? -8.842 -6.757 -5.952 1.00 0.00 14 CYS A C 16
ATOM 11275 O O . CYS A 1 14 ? -9.767 -7.488 -5.597 1.00 0.00 14 CYS A O 16
ATOM 11282 N N . SER A 1 15 ? -9.033 -5.544 -6.461 1.00 0.00 15 SER A N 16
ATOM 11283 C CA . SER A 1 15 ? -10.370 -4.988 -6.632 1.00 0.00 15 SER A CA 16
ATOM 11284 C C . SER A 1 15 ? -10.714 -4.844 -8.111 1.00 0.00 15 SER A C 16
ATOM 11285 O O . SER A 1 15 ? -11.866 -5.010 -8.512 1.00 0.00 15 SER A O 16
ATOM 11293 N N . VAL A 1 16 ? -9.705 -4.533 -8.919 1.00 0.00 16 VAL A N 16
ATOM 11294 C CA . VAL A 1 16 ? -9.898 -4.367 -10.354 1.00 0.00 16 VAL A CA 16
ATOM 11295 C C . VAL A 1 16 ? -10.260 -5.691 -11.017 1.00 0.00 16 VAL A C 16
ATOM 11296 O O . VAL A 1 16 ? -11.373 -5.866 -11.515 1.00 0.00 16 VAL A O 16
ATOM 11309 N N . CYS A 1 17 ? -9.313 -6.623 -11.020 1.00 0.00 17 CYS A N 16
ATOM 11310 C CA . CYS A 1 17 ? -9.530 -7.934 -11.621 1.00 0.00 17 CYS A CA 16
ATOM 11311 C C . CYS A 1 17 ? -9.760 -8.993 -10.548 1.00 0.00 17 CYS A C 16
ATOM 11312 O O . CYS A 1 17 ? -9.854 -10.185 -10.845 1.00 0.00 17 CYS A O 16
ATOM 11319 N N . THR A 1 18 ? -9.849 -8.551 -9.297 1.00 0.00 18 THR A N 16
ATOM 11320 C CA . THR A 1 18 ? -10.066 -9.461 -8.179 1.00 0.00 18 THR A CA 16
ATOM 11321 C C . THR A 1 18 ? -9.118 -10.652 -8.246 1.00 0.00 18 THR A C 16
ATOM 11322 O O . THR A 1 18 ? -9.461 -11.757 -7.826 1.00 0.00 18 THR A O 16
ATOM 11333 N N . PHE A 1 19 ? -7.922 -10.421 -8.778 1.00 0.00 19 PHE A N 16
ATOM 11334 C CA . PHE A 1 19 ? -6.922 -11.476 -8.900 1.00 0.00 19 PHE A CA 16
ATOM 11335 C C . PHE A 1 19 ? -6.055 -11.552 -7.647 1.00 0.00 19 PHE A C 16
ATOM 11336 O O . PHE A 1 19 ? -5.454 -10.560 -7.234 1.00 0.00 19 PHE A O 16
ATOM 11353 N N . ARG A 1 20 ? -5.997 -12.736 -7.046 1.00 0.00 20 ARG A N 16
ATOM 11354 C CA . ARG A 1 20 ? -5.205 -12.942 -5.839 1.00 0.00 20 ARG A CA 16
ATOM 11355 C C . ARG A 1 20 ? -3.713 -12.927 -6.158 1.00 0.00 20 ARG A C 16
ATOM 11356 O O . ARG A 1 20 ? -3.250 -13.647 -7.042 1.00 0.00 20 ARG A O 16
ATOM 11377 N N . ASN A 1 21 ? -2.967 -12.101 -5.433 1.00 0.00 21 ASN A N 16
ATOM 11378 C CA . ASN A 1 21 ? -1.527 -11.991 -5.640 1.00 0.00 21 ASN A CA 16
ATOM 11379 C C . ASN A 1 21 ? -0.766 -12.341 -4.364 1.00 0.00 21 ASN A C 16
ATOM 11380 O O . ASN A 1 21 ? -1.354 -12.444 -3.287 1.00 0.00 21 ASN A O 16
ATOM 11391 N N . SER A 1 22 ? 0.544 -12.522 -4.494 1.00 0.00 22 SER A N 16
ATOM 11392 C CA . SER A 1 22 ? 1.385 -12.864 -3.353 1.00 0.00 22 SER A CA 16
ATOM 11393 C C . SER A 1 22 ? 1.906 -11.605 -2.666 1.00 0.00 22 SER A C 16
ATOM 11394 O O . SER A 1 22 ? 2.201 -10.605 -3.319 1.00 0.00 22 SER A O 16
ATOM 11402 N N . ALA A 1 23 ? 2.016 -11.664 -1.343 1.00 0.00 23 ALA A N 16
ATOM 11403 C CA . ALA A 1 23 ? 2.503 -10.531 -0.566 1.00 0.00 23 ALA A CA 16
ATOM 11404 C C . ALA A 1 23 ? 3.765 -9.941 -1.187 1.00 0.00 23 ALA A C 16
ATOM 11405 O O . ALA A 1 23 ? 3.884 -8.725 -1.333 1.00 0.00 23 ALA A O 16
ATOM 11412 N N . GLU A 1 24 ? 4.703 -10.810 -1.549 1.00 0.00 24 GLU A N 16
ATOM 11413 C CA . GLU A 1 24 ? 5.956 -10.373 -2.153 1.00 0.00 24 GLU A CA 16
ATOM 11414 C C . GLU A 1 24 ? 5.697 -9.421 -3.317 1.00 0.00 24 GLU A C 16
ATOM 11415 O O . GLU A 1 24 ? 6.497 -8.528 -3.592 1.00 0.00 24 GLU A O 16
ATOM 11427 N N . ALA A 1 25 ? 4.572 -9.620 -3.997 1.00 0.00 25 ALA A N 16
ATOM 11428 C CA . ALA A 1 25 ? 4.205 -8.779 -5.130 1.00 0.00 25 ALA A CA 16
ATOM 11429 C C . ALA A 1 25 ? 3.652 -7.438 -4.661 1.00 0.00 25 ALA A C 16
ATOM 11430 O O . ALA A 1 25 ? 2.585 -7.375 -4.050 1.00 0.00 25 ALA A O 16
ATOM 11437 N N . PHE A 1 26 ? 4.383 -6.367 -4.951 1.00 0.00 26 PHE A N 16
ATOM 11438 C CA . PHE A 1 26 ? 3.966 -5.027 -4.558 1.00 0.00 26 PHE A CA 16
ATOM 11439 C C . PHE A 1 26 ? 2.601 -4.687 -5.149 1.00 0.00 26 PHE A C 16
ATOM 11440 O O . PHE A 1 26 ? 1.710 -4.205 -4.448 1.00 0.00 26 PHE A O 16
ATOM 11457 N N . LYS A 1 27 ? 2.443 -4.941 -6.443 1.00 0.00 27 LYS A N 16
ATOM 11458 C CA . LYS A 1 27 ? 1.188 -4.664 -7.131 1.00 0.00 27 LYS A CA 16
ATOM 11459 C C . LYS A 1 27 ? 0.611 -5.936 -7.744 1.00 0.00 27 LYS A C 16
ATOM 11460 O O . LYS A 1 27 ? 1.268 -6.977 -7.772 1.00 0.00 27 LYS A O 16
ATOM 11479 N N . CYS A 1 28 ? -0.620 -5.845 -8.236 1.00 0.00 28 CYS A N 16
ATOM 11480 C CA . CYS A 1 28 ? -1.285 -6.988 -8.850 1.00 0.00 28 CYS A CA 16
ATOM 11481 C C . CYS A 1 28 ? -0.416 -7.599 -9.945 1.00 0.00 28 CYS A C 16
ATOM 11482 O O . CYS A 1 28 ? 0.598 -7.025 -10.340 1.00 0.00 28 CYS A O 16
ATOM 11489 N N . MET A 1 29 ? -0.821 -8.768 -10.432 1.00 0.00 29 MET A N 16
ATOM 11490 C CA . MET A 1 29 ? -0.080 -9.456 -11.482 1.00 0.00 29 MET A CA 16
ATOM 11491 C C . MET A 1 29 ? -0.893 -9.514 -12.772 1.00 0.00 29 MET A C 16
ATOM 11492 O O . MET A 1 29 ? -0.336 -9.481 -13.869 1.00 0.00 29 MET A O 16
ATOM 11506 N N . MET A 1 30 ? -2.212 -9.601 -12.632 1.00 0.00 30 MET A N 16
ATOM 11507 C CA . MET A 1 30 ? -3.100 -9.662 -13.787 1.00 0.00 30 MET A CA 16
ATOM 11508 C C . MET A 1 30 ? -3.316 -8.274 -14.381 1.00 0.00 30 MET A C 16
ATOM 11509 O O . MET A 1 30 ? -2.936 -8.009 -15.522 1.00 0.00 30 MET A O 16
ATOM 11523 N N . CYS A 1 31 ? -3.929 -7.390 -13.601 1.00 0.00 31 CYS A N 16
ATOM 11524 C CA . CYS A 1 31 ? -4.197 -6.029 -14.049 1.00 0.00 31 CYS A CA 16
ATOM 11525 C C . CYS A 1 31 ? -3.042 -5.100 -13.687 1.00 0.00 31 CYS A C 16
ATOM 11526 O O . CYS A 1 31 ? -2.907 -4.012 -14.248 1.00 0.00 31 CYS A O 16
ATOM 11533 N N . ASP A 1 32 ? -2.213 -5.536 -12.745 1.00 0.00 32 ASP A N 16
ATOM 11534 C CA . ASP A 1 32 ? -1.068 -4.744 -12.308 1.00 0.00 32 ASP A CA 16
ATOM 11535 C C . ASP A 1 32 ? -1.524 -3.430 -11.682 1.00 0.00 32 ASP A C 16
ATOM 11536 O O . ASP A 1 32 ? -1.008 -2.362 -12.010 1.00 0.00 32 ASP A O 16
ATOM 11545 N N . VAL A 1 33 ? -2.495 -3.517 -10.778 1.00 0.00 33 VAL A N 16
ATOM 11546 C CA . VAL A 1 33 ? -3.021 -2.335 -10.105 1.00 0.00 33 VAL A CA 16
ATOM 11547 C C . VAL A 1 33 ? -2.343 -2.123 -8.756 1.00 0.00 33 VAL A C 16
ATOM 11548 O O . VAL A 1 33 ? -2.021 -3.082 -8.055 1.00 0.00 33 VAL A O 16
ATOM 11561 N N . ARG A 1 34 ? -2.130 -0.861 -8.399 1.00 0.00 34 ARG A N 16
ATOM 11562 C CA . ARG A 1 34 ? -1.490 -0.523 -7.134 1.00 0.00 34 ARG A CA 16
ATOM 11563 C C . ARG A 1 34 ? -2.306 -1.045 -5.955 1.00 0.00 34 ARG A C 16
ATOM 11564 O O . ARG A 1 34 ? -3.535 -1.094 -6.009 1.00 0.00 34 ARG A O 16
ATOM 11585 N N . LYS A 1 35 ? -1.614 -1.435 -4.889 1.00 0.00 35 LYS A N 16
ATOM 11586 C CA . LYS A 1 35 ? -2.273 -1.953 -3.696 1.00 0.00 35 LYS A CA 16
ATOM 11587 C C . LYS A 1 35 ? -2.136 -0.977 -2.532 1.00 0.00 35 LYS A C 16
ATOM 11588 O O . LYS A 1 35 ? -1.499 0.068 -2.657 1.00 0.00 35 LYS A O 16
ATOM 11607 N N . GLY A 1 36 ? -2.737 -1.326 -1.398 1.00 0.00 36 GLY A N 16
ATOM 11608 C CA . GLY A 1 36 ? -2.669 -0.471 -0.228 1.00 0.00 36 GLY A CA 16
ATOM 11609 C C . GLY A 1 36 ? -2.984 0.977 -0.549 1.00 0.00 36 GLY A C 16
ATOM 11610 O O . GLY A 1 36 ? -2.284 1.887 -0.102 1.00 0.00 36 GLY A O 16
ATOM 11614 N N . THR A 1 37 ? -4.040 1.193 -1.328 1.00 0.00 37 THR A N 16
ATOM 11615 C CA . THR A 1 37 ? -4.444 2.539 -1.710 1.00 0.00 37 THR A CA 16
ATOM 11616 C C . THR A 1 37 ? -5.569 3.050 -0.817 1.00 0.00 37 THR A C 16
ATOM 11617 O O . THR A 1 37 ? -5.500 4.161 -0.290 1.00 0.00 37 THR A O 16
ATOM 11628 N N . SER A 1 38 ? -6.603 2.233 -0.649 1.00 0.00 38 SER A N 16
ATOM 11629 C CA . SER A 1 38 ? -7.745 2.604 0.179 1.00 0.00 38 SER A CA 16
ATOM 11630 C C . SER A 1 38 ? -7.293 2.996 1.582 1.00 0.00 38 SER A C 16
ATOM 11631 O O . SER A 1 38 ? -7.751 3.994 2.139 1.00 0.00 38 SER A O 16
ATOM 11639 N N . THR A 1 39 ? -6.391 2.201 2.150 1.00 0.00 39 THR A N 16
ATOM 11640 C CA . THR A 1 39 ? -5.877 2.462 3.489 1.00 0.00 39 THR A CA 16
ATOM 11641 C C . THR A 1 39 ? -5.189 3.821 3.558 1.00 0.00 39 THR A C 16
ATOM 11642 O O . THR A 1 39 ? -4.362 4.153 2.709 1.00 0.00 39 THR A O 16
ATOM 11653 N N . ARG A 1 40 ? -5.536 4.603 4.575 1.00 0.00 40 ARG A N 16
ATOM 11654 C CA . ARG A 1 40 ? -4.952 5.927 4.755 1.00 0.00 40 ARG A CA 16
ATOM 11655 C C . ARG A 1 40 ? -4.181 6.007 6.070 1.00 0.00 40 ARG A C 16
ATOM 11656 O O . ARG A 1 40 ? -4.764 5.920 7.151 1.00 0.00 40 ARG A O 16
ATOM 11677 N N . LYS A 1 41 ? -2.867 6.173 5.969 1.00 0.00 41 LYS A N 16
ATOM 11678 C CA . LYS A 1 41 ? -2.015 6.266 7.149 1.00 0.00 41 LYS A CA 16
ATOM 11679 C C . LYS A 1 41 ? -1.666 7.719 7.456 1.00 0.00 41 LYS A C 16
ATOM 11680 O O . LYS A 1 41 ? -1.366 8.512 6.563 1.00 0.00 41 LYS A O 16
ATOM 11699 N N . PRO A 1 42 ? -1.705 8.077 8.747 1.00 0.00 42 PRO A N 16
ATOM 11700 C CA . PRO A 1 42 ? -1.395 9.436 9.201 1.00 0.00 42 PRO A CA 16
ATOM 11701 C C . PRO A 1 42 ? 0.085 9.774 9.051 1.00 0.00 42 PRO A C 16
ATOM 11702 O O . PRO A 1 42 ? 0.889 9.489 9.938 1.00 0.00 42 PRO A O 16
ATOM 11713 N N . ARG A 1 43 ? 0.436 10.383 7.923 1.00 0.00 43 ARG A N 16
ATOM 11714 C CA . ARG A 1 43 ? 1.820 10.758 7.657 1.00 0.00 43 ARG A CA 16
ATOM 11715 C C . ARG A 1 43 ? 2.089 12.192 8.102 1.00 0.00 43 ARG A C 16
ATOM 11716 O O . ARG A 1 43 ? 1.358 13.122 7.761 1.00 0.00 43 ARG A O 16
ATOM 11737 N N . PRO A 1 44 ? 3.163 12.378 8.884 1.00 0.00 44 PRO A N 16
ATOM 11738 C CA . PRO A 1 44 ? 3.554 13.696 9.393 1.00 0.00 44 PRO A CA 16
ATOM 11739 C C . PRO A 1 44 ? 4.076 14.611 8.291 1.00 0.00 44 PRO A C 16
ATOM 11740 O O . PRO A 1 44 ? 4.106 15.832 8.447 1.00 0.00 44 PRO A O 16
ATOM 11751 N N . VAL A 1 45 ? 4.485 14.014 7.176 1.00 0.00 45 VAL A N 16
ATOM 11752 C CA . VAL A 1 45 ? 5.005 14.777 6.047 1.00 0.00 45 VAL A CA 16
ATOM 11753 C C . VAL A 1 45 ? 4.453 14.249 4.727 1.00 0.00 45 VAL A C 16
ATOM 11754 O O . VAL A 1 45 ? 4.283 13.043 4.551 1.00 0.00 45 VAL A O 16
ATOM 11767 N N . SER A 1 46 ? 4.173 15.162 3.802 1.00 0.00 46 SER A N 16
ATOM 11768 C CA . SER A 1 46 ? 3.637 14.789 2.498 1.00 0.00 46 SER A CA 16
ATOM 11769 C C . SER A 1 46 ? 4.745 14.283 1.580 1.00 0.00 46 SER A C 16
ATOM 11770 O O . SER A 1 46 ? 4.723 13.134 1.140 1.00 0.00 46 SER A O 16
ATOM 11778 N N . GLN A 1 47 ? 5.711 15.150 1.295 1.00 0.00 47 GLN A N 16
ATOM 11779 C CA . GLN A 1 47 ? 6.827 14.791 0.428 1.00 0.00 47 GLN A CA 16
ATOM 11780 C C . GLN A 1 47 ? 8.071 14.465 1.248 1.00 0.00 47 GLN A C 16
ATOM 11781 O O . GLN A 1 47 ? 8.096 14.667 2.462 1.00 0.00 47 GLN A O 16
ATOM 11795 N N . SER A 1 48 ? 9.100 13.958 0.577 1.00 0.00 48 SER A N 16
ATOM 11796 C CA . SER A 1 48 ? 10.346 13.599 1.245 1.00 0.00 48 SER A CA 16
ATOM 11797 C C . SER A 1 48 ? 11.542 13.842 0.330 1.00 0.00 48 SER A C 16
ATOM 11798 O O . SER A 1 48 ? 11.384 14.221 -0.830 1.00 0.00 48 SER A O 16
ATOM 11806 N N . GLY A 1 49 ? 12.741 13.618 0.861 1.00 0.00 49 GLY A N 16
ATOM 11807 C CA . GLY A 1 49 ? 13.947 13.817 0.079 1.00 0.00 49 GLY A CA 16
ATOM 11808 C C . GLY A 1 49 ? 14.051 12.850 -1.083 1.00 0.00 49 GLY A C 16
ATOM 11809 O O . GLY A 1 49 ? 14.124 13.248 -2.246 1.00 0.00 49 GLY A O 16
ATOM 11813 N N . PRO A 1 50 ? 14.060 11.545 -0.773 1.00 0.00 50 PRO A N 16
ATOM 11814 C CA . PRO A 1 50 ? 14.157 10.491 -1.787 1.00 0.00 50 PRO A CA 16
ATOM 11815 C C . PRO A 1 50 ? 12.893 10.381 -2.632 1.00 0.00 50 PRO A C 16
ATOM 11816 O O . PRO A 1 50 ? 12.751 9.461 -3.437 1.00 0.00 50 PRO A O 16
ATOM 11827 N N . SER A 1 51 ? 11.977 11.326 -2.443 1.00 0.00 51 SER A N 16
ATOM 11828 C CA . SER A 1 51 ? 10.722 11.333 -3.186 1.00 0.00 51 SER A CA 16
ATOM 11829 C C . SER A 1 51 ? 10.980 11.299 -4.689 1.00 0.00 51 SER A C 16
ATOM 11830 O O . SER A 1 51 ? 10.074 11.038 -5.480 1.00 0.00 51 SER A O 16
ATOM 11838 N N . SER A 1 52 ? 12.224 11.566 -5.075 1.00 0.00 52 SER A N 16
ATOM 11839 C CA . SER A 1 52 ? 12.603 11.570 -6.484 1.00 0.00 52 SER A CA 16
ATOM 11840 C C . SER A 1 52 ? 12.429 10.184 -7.097 1.00 0.00 52 SER A C 16
ATOM 11841 O O . SER A 1 52 ? 13.233 9.283 -6.861 1.00 0.00 52 SER A O 16
ATOM 11849 N N . GLY A 1 53 ? 11.373 10.022 -7.888 1.00 0.00 53 GLY A N 16
ATOM 11850 C CA . GLY A 1 53 ? 11.112 8.744 -8.524 1.00 0.00 53 GLY A CA 16
ATOM 11851 C C . GLY A 1 53 ? 9.638 8.389 -8.528 1.00 0.00 53 GLY A C 16
ATOM 11852 O O . GLY A 1 53 ? 9.078 8.169 -9.601 1.00 0.00 53 GLY A O 16
ATOM 11857 N N . GLY A 1 1 ? -8.605 -21.948 8.627 1.00 0.00 1 GLY A N 17
ATOM 11858 C CA . GLY A 1 1 ? -7.732 -23.102 8.515 1.00 0.00 1 GLY A CA 17
ATOM 11859 C C . GLY A 1 1 ? -7.018 -23.417 9.815 1.00 0.00 1 GLY A C 17
ATOM 11860 O O . GLY A 1 1 ? -7.137 -22.677 10.791 1.00 0.00 1 GLY A O 17
ATOM 11864 N N . SER A 1 2 ? -6.276 -24.520 9.828 1.00 0.00 2 SER A N 17
ATOM 11865 C CA . SER A 1 2 ? -5.545 -24.935 11.020 1.00 0.00 2 SER A CA 17
ATOM 11866 C C . SER A 1 2 ? -4.084 -25.223 10.688 1.00 0.00 2 SER A C 17
ATOM 11867 O O . SER A 1 2 ? -3.781 -25.898 9.704 1.00 0.00 2 SER A O 17
ATOM 11875 N N . SER A 1 3 ? -3.183 -24.707 11.517 1.00 0.00 3 SER A N 17
ATOM 11876 C CA . SER A 1 3 ? -1.753 -24.905 11.310 1.00 0.00 3 SER A CA 17
ATOM 11877 C C . SER A 1 3 ? -1.350 -24.518 9.890 1.00 0.00 3 SER A C 17
ATOM 11878 O O . SER A 1 3 ? -0.535 -25.190 9.259 1.00 0.00 3 SER A O 17
ATOM 11886 N N . GLY A 1 4 ? -1.929 -23.429 9.393 1.00 0.00 4 GLY A N 17
ATOM 11887 C CA . GLY A 1 4 ? -1.619 -22.971 8.051 1.00 0.00 4 GLY A CA 17
ATOM 11888 C C . GLY A 1 4 ? -1.524 -24.111 7.057 1.00 0.00 4 GLY A C 17
ATOM 11889 O O . GLY A 1 4 ? -0.491 -24.300 6.416 1.00 0.00 4 GLY A O 17
ATOM 11893 N N . SER A 1 5 ? -2.605 -24.875 6.930 1.00 0.00 5 SER A N 17
ATOM 11894 C CA . SER A 1 5 ? -2.637 -26.006 6.010 1.00 0.00 5 SER A CA 17
ATOM 11895 C C . SER A 1 5 ? -2.906 -25.539 4.583 1.00 0.00 5 SER A C 17
ATOM 11896 O O . SER A 1 5 ? -2.265 -25.996 3.637 1.00 0.00 5 SER A O 17
ATOM 11904 N N . SER A 1 6 ? -3.860 -24.625 4.436 1.00 0.00 6 SER A N 17
ATOM 11905 C CA . SER A 1 6 ? -4.218 -24.098 3.125 1.00 0.00 6 SER A CA 17
ATOM 11906 C C . SER A 1 6 ? -3.160 -23.118 2.626 1.00 0.00 6 SER A C 17
ATOM 11907 O O . SER A 1 6 ? -2.714 -23.198 1.483 1.00 0.00 6 SER A O 17
ATOM 11915 N N . GLY A 1 7 ? -2.764 -22.192 3.494 1.00 0.00 7 GLY A N 17
ATOM 11916 C CA . GLY A 1 7 ? -1.763 -21.209 3.125 1.00 0.00 7 GLY A CA 17
ATOM 11917 C C . GLY A 1 7 ? -1.283 -20.395 4.310 1.00 0.00 7 GLY A C 17
ATOM 11918 O O . GLY A 1 7 ? -1.445 -20.806 5.460 1.00 0.00 7 GLY A O 17
ATOM 11922 N N . ASP A 1 8 ? -0.691 -19.239 4.032 1.00 0.00 8 ASP A N 17
ATOM 11923 C CA . ASP A 1 8 ? -0.185 -18.366 5.085 1.00 0.00 8 ASP A CA 17
ATOM 11924 C C . ASP A 1 8 ? -0.810 -16.978 4.986 1.00 0.00 8 ASP A C 17
ATOM 11925 O O . ASP A 1 8 ? -1.553 -16.687 4.049 1.00 0.00 8 ASP A O 17
ATOM 11934 N N . GLU A 1 9 ? -0.503 -16.125 5.959 1.00 0.00 9 GLU A N 17
ATOM 11935 C CA . GLU A 1 9 ? -1.036 -14.768 5.981 1.00 0.00 9 GLU A CA 17
ATOM 11936 C C . GLU A 1 9 ? -0.099 -13.804 5.260 1.00 0.00 9 GLU A C 17
ATOM 11937 O O . GLU A 1 9 ? 1.100 -13.765 5.534 1.00 0.00 9 GLU A O 17
ATOM 11949 N N . GLY A 1 10 ? -0.655 -13.026 4.337 1.00 0.00 10 GLY A N 17
ATOM 11950 C CA . GLY A 1 10 ? 0.144 -12.072 3.590 1.00 0.00 10 GLY A CA 17
ATOM 11951 C C . GLY A 1 10 ? -0.485 -11.702 2.262 1.00 0.00 10 GLY A C 17
ATOM 11952 O O . GLY A 1 10 ? -0.541 -10.527 1.899 1.00 0.00 10 GLY A O 17
ATOM 11956 N N . TYR A 1 11 ? -0.959 -12.707 1.533 1.00 0.00 11 TYR A N 17
ATOM 11957 C CA . TYR A 1 11 ? -1.584 -12.482 0.235 1.00 0.00 11 TYR A CA 17
ATOM 11958 C C . TYR A 1 11 ? -2.721 -11.471 0.346 1.00 0.00 11 TYR A C 17
ATOM 11959 O O . TYR A 1 11 ? -3.497 -11.495 1.301 1.00 0.00 11 TYR A O 17
ATOM 11977 N N . TRP A 1 12 ? -2.812 -10.584 -0.638 1.00 0.00 12 TRP A N 17
ATOM 11978 C CA . TRP A 1 12 ? -3.854 -9.564 -0.653 1.00 0.00 12 TRP A CA 17
ATOM 11979 C C . TRP A 1 12 ? -4.788 -9.757 -1.842 1.00 0.00 12 TRP A C 17
ATOM 11980 O O . TRP A 1 12 ? -4.340 -9.998 -2.963 1.00 0.00 12 TRP A O 17
ATOM 12001 N N . ASP A 1 13 ? -6.089 -9.650 -1.591 1.00 0.00 13 ASP A N 17
ATOM 12002 C CA . ASP A 1 13 ? -7.086 -9.813 -2.642 1.00 0.00 13 ASP A CA 17
ATOM 12003 C C . ASP A 1 13 ? -7.268 -8.515 -3.424 1.00 0.00 13 ASP A C 17
ATOM 12004 O O . ASP A 1 13 ? -7.741 -7.514 -2.885 1.00 0.00 13 ASP A O 17
ATOM 12013 N N . CYS A 1 14 ? -6.889 -8.539 -4.697 1.00 0.00 14 CYS A N 17
ATOM 12014 C CA . CYS A 1 14 ? -7.008 -7.366 -5.554 1.00 0.00 14 CYS A CA 17
ATOM 12015 C C . CYS A 1 14 ? -8.460 -6.905 -5.647 1.00 0.00 14 CYS A C 17
ATOM 12016 O O . CYS A 1 14 ? -9.382 -7.661 -5.341 1.00 0.00 14 CYS A O 17
ATOM 12023 N N . SER A 1 15 ? -8.654 -5.661 -6.072 1.00 0.00 15 SER A N 17
ATOM 12024 C CA . SER A 1 15 ? -9.993 -5.098 -6.202 1.00 0.00 15 SER A CA 17
ATOM 12025 C C . SER A 1 15 ? -10.316 -4.797 -7.663 1.00 0.00 15 SER A C 17
ATOM 12026 O O . SER A 1 15 ? -11.465 -4.900 -8.091 1.00 0.00 15 SER A O 17
ATOM 12034 N N . VAL A 1 16 ? -9.292 -4.422 -8.423 1.00 0.00 16 VAL A N 17
ATOM 12035 C CA . VAL A 1 16 ? -9.464 -4.106 -9.836 1.00 0.00 16 VAL A CA 17
ATOM 12036 C C . VAL A 1 16 ? -9.950 -5.323 -10.616 1.00 0.00 16 VAL A C 17
ATOM 12037 O O . VAL A 1 16 ? -11.034 -5.308 -11.199 1.00 0.00 16 VAL A O 17
ATOM 12050 N N . CYS A 1 17 ? -9.139 -6.376 -10.623 1.00 0.00 17 CYS A N 17
ATOM 12051 C CA . CYS A 1 17 ? -9.485 -7.603 -11.332 1.00 0.00 17 CYS A CA 17
ATOM 12052 C C . CYS A 1 17 ? -9.798 -8.728 -10.350 1.00 0.00 17 CYS A C 17
ATOM 12053 O O . CYS A 1 17 ? -10.023 -9.871 -10.749 1.00 0.00 17 CYS A O 17
ATOM 12060 N N . THR A 1 18 ? -9.810 -8.396 -9.062 1.00 0.00 18 THR A N 17
ATOM 12061 C CA . THR A 1 18 ? -10.094 -9.378 -8.023 1.00 0.00 18 THR A CA 17
ATOM 12062 C C . THR A 1 18 ? -9.186 -10.595 -8.153 1.00 0.00 18 THR A C 17
ATOM 12063 O O . THR A 1 18 ? -9.589 -11.718 -7.850 1.00 0.00 18 THR A O 17
ATOM 12074 N N . PHE A 1 19 ? -7.957 -10.365 -8.605 1.00 0.00 19 PHE A N 17
ATOM 12075 C CA . PHE A 1 19 ? -6.991 -11.444 -8.775 1.00 0.00 19 PHE A CA 17
ATOM 12076 C C . PHE A 1 19 ? -6.208 -11.682 -7.487 1.00 0.00 19 PHE A C 17
ATOM 12077 O O . PHE A 1 19 ? -5.854 -10.738 -6.780 1.00 0.00 19 PHE A O 17
ATOM 12094 N N . ARG A 1 20 ? -5.943 -12.949 -7.189 1.00 0.00 20 ARG A N 17
ATOM 12095 C CA . ARG A 1 20 ? -5.204 -13.312 -5.985 1.00 0.00 20 ARG A CA 17
ATOM 12096 C C . ARG A 1 20 ? -3.702 -13.144 -6.198 1.00 0.00 20 ARG A C 17
ATOM 12097 O O . ARG A 1 20 ? -3.097 -13.849 -7.005 1.00 0.00 20 ARG A O 17
ATOM 12118 N N . ASN A 1 21 ? -3.108 -12.205 -5.469 1.00 0.00 21 ASN A N 17
ATOM 12119 C CA . ASN A 1 21 ? -1.677 -11.944 -5.579 1.00 0.00 21 ASN A CA 17
ATOM 12120 C C . ASN A 1 21 ? -0.939 -12.430 -4.335 1.00 0.00 21 ASN A C 17
ATOM 12121 O O . ASN A 1 21 ? -1.552 -12.928 -3.391 1.00 0.00 21 ASN A O 17
ATOM 12132 N N . SER A 1 22 ? 0.382 -12.280 -4.341 1.00 0.00 22 SER A N 17
ATOM 12133 C CA . SER A 1 22 ? 1.205 -12.706 -3.216 1.00 0.00 22 SER A CA 17
ATOM 12134 C C . SER A 1 22 ? 1.717 -11.502 -2.431 1.00 0.00 22 SER A C 17
ATOM 12135 O O . SER A 1 22 ? 1.998 -10.448 -3.002 1.00 0.00 22 SER A O 17
ATOM 12143 N N . ALA A 1 23 ? 1.836 -11.667 -1.117 1.00 0.00 23 ALA A N 17
ATOM 12144 C CA . ALA A 1 23 ? 2.316 -10.595 -0.253 1.00 0.00 23 ALA A CA 17
ATOM 12145 C C . ALA A 1 23 ? 3.587 -9.966 -0.813 1.00 0.00 23 ALA A C 17
ATOM 12146 O O . ALA A 1 23 ? 3.715 -8.743 -0.862 1.00 0.00 23 ALA A O 17
ATOM 12153 N N . GLU A 1 24 ? 4.524 -10.810 -1.234 1.00 0.00 24 GLU A N 17
ATOM 12154 C CA . GLU A 1 24 ? 5.786 -10.335 -1.789 1.00 0.00 24 GLU A CA 17
ATOM 12155 C C . GLU A 1 24 ? 5.543 -9.304 -2.887 1.00 0.00 24 GLU A C 17
ATOM 12156 O O . GLU A 1 24 ? 6.208 -8.269 -2.940 1.00 0.00 24 GLU A O 17
ATOM 12168 N N . ALA A 1 25 ? 4.586 -9.594 -3.762 1.00 0.00 25 ALA A N 17
ATOM 12169 C CA . ALA A 1 25 ? 4.254 -8.693 -4.859 1.00 0.00 25 ALA A CA 17
ATOM 12170 C C . ALA A 1 25 ? 3.542 -7.445 -4.347 1.00 0.00 25 ALA A C 17
ATOM 12171 O O . ALA A 1 25 ? 2.495 -7.535 -3.706 1.00 0.00 25 ALA A O 17
ATOM 12178 N N . PHE A 1 26 ? 4.117 -6.282 -4.633 1.00 0.00 26 PHE A N 17
ATOM 12179 C CA . PHE A 1 26 ? 3.538 -5.016 -4.201 1.00 0.00 26 PHE A CA 17
ATOM 12180 C C . PHE A 1 26 ? 2.298 -4.676 -5.022 1.00 0.00 26 PHE A C 17
ATOM 12181 O O . PHE A 1 26 ? 1.278 -4.248 -4.480 1.00 0.00 26 PHE A O 17
ATOM 12198 N N . LYS A 1 27 ? 2.392 -4.870 -6.333 1.00 0.00 27 LYS A N 17
ATOM 12199 C CA . LYS A 1 27 ? 1.279 -4.586 -7.231 1.00 0.00 27 LYS A CA 17
ATOM 12200 C C . LYS A 1 27 ? 0.650 -5.878 -7.743 1.00 0.00 27 LYS A C 17
ATOM 12201 O O . LYS A 1 27 ? 1.123 -6.974 -7.440 1.00 0.00 27 LYS A O 17
ATOM 12220 N N . CYS A 1 28 ? -0.418 -5.742 -8.522 1.00 0.00 28 CYS A N 17
ATOM 12221 C CA . CYS A 1 28 ? -1.112 -6.898 -9.077 1.00 0.00 28 CYS A CA 17
ATOM 12222 C C . CYS A 1 28 ? -0.332 -7.490 -10.247 1.00 0.00 28 CYS A C 17
ATOM 12223 O O . CYS A 1 28 ? 0.551 -6.842 -10.809 1.00 0.00 28 CYS A O 17
ATOM 12230 N N . MET A 1 29 ? -0.664 -8.726 -10.608 1.00 0.00 29 MET A N 17
ATOM 12231 C CA . MET A 1 29 ? 0.005 -9.405 -11.712 1.00 0.00 29 MET A CA 17
ATOM 12232 C C . MET A 1 29 ? -0.903 -9.478 -12.935 1.00 0.00 29 MET A C 17
ATOM 12233 O O . MET A 1 29 ? -0.431 -9.455 -14.071 1.00 0.00 29 MET A O 17
ATOM 12247 N N . MET A 1 30 ? -2.207 -9.565 -12.694 1.00 0.00 30 MET A N 17
ATOM 12248 C CA . MET A 1 30 ? -3.180 -9.641 -13.778 1.00 0.00 30 MET A CA 17
ATOM 12249 C C . MET A 1 30 ? -3.485 -8.253 -14.332 1.00 0.00 30 MET A C 17
ATOM 12250 O O . MET A 1 30 ? -3.224 -7.969 -15.502 1.00 0.00 30 MET A O 17
ATOM 12264 N N . CYS A 1 31 ? -4.039 -7.391 -13.486 1.00 0.00 31 CYS A N 17
ATOM 12265 C CA . CYS A 1 31 ? -4.380 -6.033 -13.891 1.00 0.00 31 CYS A CA 17
ATOM 12266 C C . CYS A 1 31 ? -3.176 -5.105 -13.7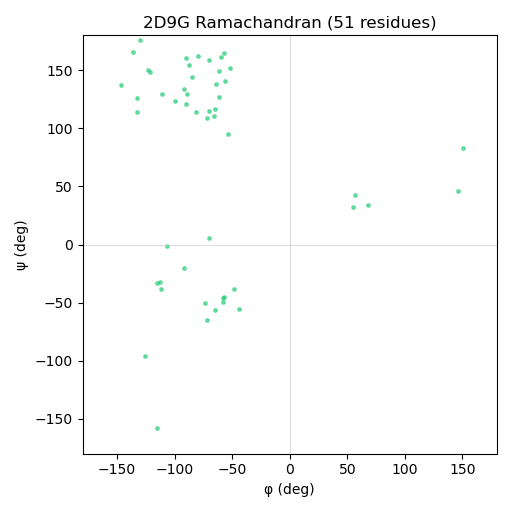52 1.00 0.00 31 CYS A C 17
ATOM 12267 O O . CYS A 1 31 ? -3.148 -4.018 -14.329 1.00 0.00 31 CYS A O 17
ATOM 12274 N N . ASP A 1 32 ? -2.185 -5.543 -12.984 1.00 0.00 32 ASP A N 17
ATOM 12275 C CA . ASP A 1 32 ? -0.977 -4.754 -12.770 1.00 0.00 32 ASP A CA 17
ATOM 12276 C C . ASP A 1 32 ? -1.325 -3.350 -12.285 1.00 0.00 32 ASP A C 17
ATOM 12277 O O . ASP A 1 32 ? -0.758 -2.362 -12.752 1.00 0.00 32 ASP A O 17
ATOM 12286 N N . VAL A 1 33 ? -2.262 -3.269 -11.346 1.00 0.00 33 VAL A N 17
ATOM 12287 C CA . VAL A 1 33 ? -2.686 -1.986 -10.797 1.00 0.00 33 VAL A CA 17
ATOM 12288 C C . VAL A 1 33 ? -2.249 -1.838 -9.344 1.00 0.00 33 VAL A C 17
ATOM 12289 O O . VAL A 1 33 ? -2.246 -2.807 -8.585 1.00 0.00 33 VAL A O 17
ATOM 12302 N N . ARG A 1 34 ? -1.881 -0.619 -8.964 1.00 0.00 34 ARG A N 17
ATOM 12303 C CA . ARG A 1 34 ? -1.441 -0.344 -7.601 1.00 0.00 34 ARG A CA 17
ATOM 12304 C C . ARG A 1 34 ? -2.460 -0.857 -6.587 1.00 0.00 34 ARG A C 17
ATOM 12305 O O . ARG A 1 34 ? -3.664 -0.858 -6.846 1.00 0.00 34 ARG A O 17
ATOM 12326 N N . LYS A 1 35 ? -1.969 -1.293 -5.432 1.00 0.00 35 LYS A N 17
ATOM 12327 C CA . LYS A 1 35 ? -2.835 -1.807 -4.378 1.00 0.00 35 LYS A CA 17
ATOM 12328 C C . LYS A 1 35 ? -2.886 -0.844 -3.196 1.00 0.00 35 LYS A C 17
ATOM 12329 O O . LYS A 1 35 ? -3.920 -0.696 -2.547 1.00 0.00 35 LYS A O 17
ATOM 12348 N N . GLY A 1 36 ? -1.761 -0.189 -2.924 1.00 0.00 36 GLY A N 17
ATOM 12349 C CA . GLY A 1 36 ? -1.699 0.753 -1.821 1.00 0.00 36 GLY A CA 17
ATOM 12350 C C . GLY A 1 36 ? -2.993 1.522 -1.643 1.00 0.00 36 GLY A C 17
ATOM 12351 O O . GLY A 1 36 ? -3.682 1.828 -2.617 1.00 0.00 36 GLY A O 17
ATOM 12355 N N . THR A 1 37 ? -3.326 1.836 -0.395 1.00 0.00 37 THR A N 17
ATOM 12356 C CA . THR A 1 37 ? -4.547 2.571 -0.092 1.00 0.00 37 THR A CA 17
ATOM 12357 C C . THR A 1 37 ? -4.538 3.947 -0.750 1.00 0.00 37 THR A C 17
ATOM 12358 O O . THR A 1 37 ? -5.566 4.420 -1.235 1.00 0.00 37 THR A O 17
ATOM 12369 N N . SER A 1 38 ? -3.371 4.583 -0.764 1.00 0.00 38 SER A N 17
ATOM 12370 C CA . SER A 1 38 ? -3.230 5.906 -1.361 1.00 0.00 38 SER A CA 17
ATOM 12371 C C . SER A 1 38 ? -1.887 6.040 -2.072 1.00 0.00 38 SER A C 17
ATOM 12372 O O . SER A 1 38 ? -0.853 5.608 -1.560 1.00 0.00 38 SER A O 17
ATOM 12380 N N . THR A 1 39 ? -1.909 6.644 -3.256 1.00 0.00 39 THR A N 17
ATOM 12381 C CA . THR A 1 39 ? -0.695 6.835 -4.040 1.00 0.00 39 THR A CA 17
ATOM 12382 C C . THR A 1 39 ? -0.060 8.189 -3.748 1.00 0.00 39 THR A C 17
ATOM 12383 O O . THR A 1 39 ? -0.663 9.234 -3.994 1.00 0.00 39 THR A O 17
ATOM 12394 N N . ARG A 1 40 ? 1.161 8.165 -3.224 1.00 0.00 40 ARG A N 17
ATOM 12395 C CA . ARG A 1 40 ? 1.877 9.392 -2.899 1.00 0.00 40 ARG A CA 17
ATOM 12396 C C . ARG A 1 40 ? 2.259 10.151 -4.166 1.00 0.00 40 ARG A C 17
ATOM 12397 O O . ARG A 1 40 ? 2.748 9.564 -5.132 1.00 0.00 40 ARG A O 17
ATOM 12418 N N . LYS A 1 41 ? 2.032 11.460 -4.156 1.00 0.00 41 LYS A N 17
ATOM 12419 C CA . LYS A 1 41 ? 2.352 12.301 -5.304 1.00 0.00 41 LYS A CA 17
ATOM 12420 C C . LYS A 1 41 ? 3.638 13.086 -5.061 1.00 0.00 41 LYS A C 17
ATOM 12421 O O . LYS A 1 41 ? 3.788 13.784 -4.058 1.00 0.00 41 LYS A O 17
ATOM 12440 N N . PRO A 1 42 ? 4.588 12.972 -6.001 1.00 0.00 42 PRO A N 17
ATOM 12441 C CA . PRO A 1 42 ? 5.876 13.666 -5.913 1.00 0.00 42 PRO A CA 17
ATOM 12442 C C . PRO A 1 42 ? 5.737 15.173 -6.097 1.00 0.00 42 PRO A C 17
ATOM 12443 O O . PRO A 1 42 ? 4.862 15.641 -6.826 1.00 0.00 42 PRO A O 17
ATOM 12454 N N . ARG A 1 43 ? 6.605 15.928 -5.432 1.00 0.00 43 ARG A N 17
ATOM 12455 C CA . ARG A 1 43 ? 6.578 17.383 -5.522 1.00 0.00 43 ARG A CA 17
ATOM 12456 C C . ARG A 1 43 ? 6.968 17.849 -6.922 1.00 0.00 43 ARG A C 17
ATOM 12457 O O . ARG A 1 43 ? 7.985 17.436 -7.479 1.00 0.00 43 ARG A O 17
ATOM 12478 N N . PRO A 1 44 ? 6.141 18.729 -7.506 1.00 0.00 44 PRO A N 17
ATOM 12479 C CA . PRO A 1 44 ? 6.378 19.269 -8.847 1.00 0.00 44 PRO A CA 17
ATOM 12480 C C . PRO A 1 44 ? 7.573 20.216 -8.888 1.00 0.00 44 PRO A C 17
ATOM 12481 O O . PRO A 1 44 ? 8.163 20.443 -9.944 1.00 0.00 44 PRO A O 17
ATOM 12492 N N . VAL A 1 45 ? 7.924 20.767 -7.730 1.00 0.00 45 VAL A N 17
ATOM 12493 C CA . VAL A 1 45 ? 9.050 21.689 -7.633 1.00 0.00 45 VAL A CA 17
ATOM 12494 C C . VAL A 1 45 ? 10.340 20.948 -7.302 1.00 0.00 45 VAL A C 17
ATOM 12495 O O . VAL A 1 45 ? 11.407 21.277 -7.821 1.00 0.00 45 VAL A O 17
ATOM 12508 N N . SER A 1 46 ? 10.235 19.946 -6.435 1.00 0.00 46 SER A N 17
ATOM 12509 C CA . SER A 1 46 ? 11.395 19.159 -6.032 1.00 0.00 46 SER A CA 17
ATOM 12510 C C . SER A 1 46 ? 12.002 18.433 -7.229 1.00 0.00 46 SER A C 17
ATOM 12511 O O . SER A 1 46 ? 11.296 18.067 -8.168 1.00 0.00 46 SER A O 17
ATOM 12519 N N . GLN A 1 47 ? 13.314 18.229 -7.185 1.00 0.00 47 GLN A N 17
ATOM 12520 C CA . GLN A 1 47 ? 14.017 17.548 -8.266 1.00 0.00 47 GLN A CA 17
ATOM 12521 C C . GLN A 1 47 ? 13.418 17.914 -9.620 1.00 0.00 47 GLN A C 17
ATOM 12522 O O . GLN A 1 47 ? 13.412 17.103 -10.547 1.00 0.00 47 GLN A O 17
ATOM 12536 N N . SER A 1 48 ? 12.915 19.139 -9.728 1.00 0.00 48 SER A N 17
ATOM 12537 C CA . SER A 1 48 ? 12.310 19.611 -10.968 1.00 0.00 48 SER A CA 17
ATOM 12538 C C . SER A 1 48 ? 12.703 21.058 -11.248 1.00 0.00 48 SER A C 17
ATOM 12539 O O . SER A 1 48 ? 13.231 21.749 -10.378 1.00 0.00 48 SER A O 17
ATOM 12547 N N . GLY A 1 49 ? 12.440 21.511 -12.471 1.00 0.00 49 GLY A N 17
ATOM 12548 C CA . GLY A 1 49 ? 12.773 22.873 -12.845 1.00 0.00 49 GLY A CA 17
ATOM 12549 C C . GLY A 1 49 ? 13.685 22.935 -14.054 1.00 0.00 49 GLY A C 17
ATOM 12550 O O . GLY A 1 49 ? 14.460 22.018 -14.322 1.00 0.00 49 GLY A O 17
ATOM 12554 N N . PRO A 1 50 ? 13.596 24.040 -14.810 1.00 0.00 50 PRO A N 17
ATOM 12555 C CA . PRO A 1 50 ? 14.411 24.245 -16.011 1.00 0.00 50 PRO A CA 17
ATOM 12556 C C . PRO A 1 50 ? 15.883 24.470 -15.681 1.00 0.00 50 PRO A C 17
ATOM 12557 O O . PRO A 1 50 ? 16.223 25.348 -14.888 1.00 0.00 50 PRO A O 17
ATOM 12568 N N . SER A 1 51 ? 16.751 23.673 -16.295 1.00 0.00 51 SER A N 17
ATOM 12569 C CA . SER A 1 51 ? 18.187 23.784 -16.063 1.00 0.00 51 SER A CA 17
ATOM 12570 C C . SER A 1 51 ? 18.518 23.566 -14.590 1.00 0.00 51 SER A C 17
ATOM 12571 O O . SER A 1 51 ? 19.353 24.268 -14.019 1.00 0.00 51 SER A O 17
ATOM 12579 N N . SER A 1 52 ? 17.856 22.587 -13.980 1.00 0.00 52 SER A N 17
ATOM 12580 C CA . SER A 1 52 ? 18.077 22.278 -12.573 1.00 0.00 52 SER A CA 17
ATOM 12581 C C . SER A 1 52 ? 18.600 20.854 -12.405 1.00 0.00 52 SER A C 17
ATOM 12582 O O . SER A 1 52 ? 18.048 19.908 -12.964 1.00 0.00 52 SER A O 17
ATOM 12590 N N . GLY A 1 53 ? 19.671 20.712 -11.630 1.00 0.00 53 GLY A N 17
ATOM 12591 C CA . GLY A 1 53 ? 20.253 19.402 -11.402 1.00 0.00 53 GLY A CA 17
ATOM 12592 C C . GLY A 1 53 ? 20.683 18.727 -12.689 1.00 0.00 53 GLY A C 17
ATOM 12593 O O . GLY A 1 53 ? 21.170 19.409 -13.589 1.00 0.00 53 GLY A O 17
ATOM 12598 N N . GLY A 1 1 ? 1.463 -26.288 3.031 1.00 0.00 1 GLY A N 18
ATOM 12599 C CA . GLY A 1 1 ? 0.415 -25.710 2.212 1.00 0.00 1 GLY A CA 18
ATOM 12600 C C . GLY A 1 1 ? 0.950 -24.705 1.210 1.00 0.00 1 GLY A C 18
ATOM 12601 O O . GLY A 1 1 ? 2.128 -24.737 0.858 1.00 0.00 1 GLY A O 18
ATOM 12605 N N . SER A 1 2 ? 0.081 -23.811 0.750 1.00 0.00 2 SER A N 18
ATOM 12606 C CA . SER A 1 2 ? 0.471 -22.796 -0.221 1.00 0.00 2 SER A CA 18
ATOM 12607 C C . SER A 1 2 ? 1.024 -21.558 0.479 1.00 0.00 2 SER A C 18
ATOM 12608 O O . SER A 1 2 ? 2.002 -20.962 0.029 1.00 0.00 2 SER A O 18
ATOM 12616 N N . SER A 1 3 ? 0.390 -21.178 1.584 1.00 0.00 3 SER A N 18
ATOM 12617 C CA . SER A 1 3 ? 0.815 -20.010 2.345 1.00 0.00 3 SER A CA 18
ATOM 12618 C C . SER A 1 3 ? 2.124 -20.286 3.078 1.00 0.00 3 SER A C 18
ATOM 12619 O O . SER A 1 3 ? 3.109 -19.570 2.903 1.00 0.00 3 SER A O 18
ATOM 12627 N N . GLY A 1 4 ? 2.126 -21.330 3.900 1.00 0.00 4 GLY A N 18
ATOM 12628 C CA . GLY A 1 4 ? 3.319 -21.684 4.648 1.00 0.00 4 GLY A CA 18
ATOM 12629 C C . GLY A 1 4 ? 2.999 -22.388 5.952 1.00 0.00 4 GLY A C 18
ATOM 12630 O O . GLY A 1 4 ? 1.851 -22.391 6.398 1.00 0.00 4 GLY A O 18
ATOM 12634 N N . SER A 1 5 ? 4.015 -22.987 6.564 1.00 0.00 5 SER A N 18
ATOM 12635 C CA . SER A 1 5 ? 3.835 -23.703 7.822 1.00 0.00 5 SER A CA 18
ATOM 12636 C C . SER A 1 5 ? 3.363 -22.757 8.922 1.00 0.00 5 SER A C 18
ATOM 12637 O O . SER A 1 5 ? 2.297 -22.950 9.506 1.00 0.00 5 SER A O 18
ATOM 12645 N N . SER A 1 6 ? 4.165 -21.734 9.199 1.00 0.00 6 SER A N 18
ATOM 12646 C CA . SER A 1 6 ? 3.833 -20.760 10.231 1.00 0.00 6 SER A CA 18
ATOM 12647 C C . SER A 1 6 ? 2.327 -20.520 10.287 1.00 0.00 6 SER A C 18
ATOM 12648 O O . SER A 1 6 ? 1.704 -20.655 11.340 1.00 0.00 6 SER A O 18
ATOM 12656 N N . GLY A 1 7 ? 1.747 -20.163 9.145 1.00 0.00 7 GLY A N 18
ATOM 12657 C CA . GLY A 1 7 ? 0.320 -19.910 9.085 1.00 0.00 7 GLY A CA 18
ATOM 12658 C C . GLY A 1 7 ? -0.024 -18.460 9.364 1.00 0.00 7 GLY A C 18
ATOM 12659 O O . GLY A 1 7 ? -0.562 -18.136 10.423 1.00 0.00 7 GLY A O 18
ATOM 12663 N N . ASP A 1 8 ? 0.287 -17.586 8.413 1.00 0.00 8 ASP A N 18
ATOM 12664 C CA . ASP A 1 8 ? 0.008 -16.163 8.562 1.00 0.00 8 ASP A CA 18
ATOM 12665 C C . ASP A 1 8 ? -0.537 -15.577 7.263 1.00 0.00 8 ASP A C 18
ATOM 12666 O O . ASP A 1 8 ? -0.081 -15.925 6.175 1.00 0.00 8 ASP A O 18
ATOM 12675 N N . GLU A 1 9 ? -1.518 -14.688 7.387 1.00 0.00 9 GLU A N 18
ATOM 12676 C CA . GLU A 1 9 ? -2.127 -14.057 6.222 1.00 0.00 9 GLU A CA 18
ATOM 12677 C C . GLU A 1 9 ? -1.193 -13.010 5.620 1.00 0.00 9 GLU A C 18
ATOM 12678 O O . GLU A 1 9 ? -0.532 -12.264 6.341 1.00 0.00 9 GLU A O 18
ATOM 12690 N N . GLY A 1 10 ? -1.145 -12.962 4.292 1.00 0.00 10 GLY A N 18
ATOM 12691 C CA . GLY A 1 10 ? -0.290 -12.005 3.615 1.00 0.00 10 GLY A CA 18
ATOM 12692 C C . GLY A 1 10 ? -0.814 -11.629 2.243 1.00 0.00 10 GLY A C 18
ATOM 12693 O O . GLY A 1 10 ? -0.788 -10.459 1.861 1.00 0.00 10 GLY A O 18
ATOM 12697 N N . TYR A 1 11 ? -1.288 -12.622 1.500 1.00 0.00 11 TYR A N 18
ATOM 12698 C CA . TYR A 1 11 ? -1.816 -12.390 0.161 1.00 0.00 11 TYR A CA 18
ATOM 12699 C C . TYR A 1 11 ? -2.947 -11.366 0.191 1.00 0.00 11 TYR A C 18
ATOM 12700 O O . TYR A 1 11 ? -3.848 -11.445 1.026 1.00 0.00 11 TYR A O 18
ATOM 12718 N N . TRP A 1 12 ? -2.893 -10.408 -0.726 1.00 0.00 12 TRP A N 18
ATOM 12719 C CA . TRP A 1 12 ? -3.913 -9.368 -0.806 1.00 0.00 12 TRP A CA 18
ATOM 12720 C C . TRP A 1 12 ? -4.837 -9.603 -1.996 1.00 0.00 12 TRP A C 18
ATOM 12721 O O . TRP A 1 12 ? -4.378 -9.772 -3.126 1.00 0.00 12 TRP A O 18
ATOM 12742 N N . ASP A 1 13 ? -6.139 -9.611 -1.735 1.00 0.00 13 ASP A N 18
ATOM 12743 C CA . ASP A 1 13 ? -7.128 -9.824 -2.786 1.00 0.00 13 ASP A CA 18
ATOM 12744 C C . ASP A 1 13 ? -7.380 -8.536 -3.564 1.00 0.00 13 ASP A C 18
ATOM 12745 O O . ASP A 1 13 ? -7.934 -7.574 -3.030 1.00 0.00 13 ASP A O 18
ATOM 12754 N N . CYS A 1 14 ? -6.969 -8.524 -4.827 1.00 0.00 14 CYS A N 18
ATOM 12755 C CA . CYS A 1 14 ? -7.148 -7.354 -5.679 1.00 0.00 14 CYS A CA 18
ATOM 12756 C C . CYS A 1 14 ? -8.615 -6.937 -5.729 1.00 0.00 14 CYS A C 18
ATOM 12757 O O . CYS A 1 14 ? -9.503 -7.709 -5.368 1.00 0.00 14 CYS A O 18
ATOM 12764 N N . SER A 1 15 ? -8.860 -5.710 -6.178 1.00 0.00 15 SER A N 18
ATOM 12765 C CA . SER A 1 15 ? -10.219 -5.188 -6.272 1.00 0.00 15 SER A CA 18
ATOM 12766 C C . SER A 1 15 ? -10.610 -4.950 -7.727 1.00 0.00 15 SER A C 18
ATOM 12767 O O . SER A 1 15 ? -11.774 -5.095 -8.101 1.00 0.00 15 SER A O 18
ATOM 12775 N N . VAL A 1 16 ? -9.628 -4.583 -8.545 1.00 0.00 16 VAL A N 18
ATOM 12776 C CA . VAL A 1 16 ? -9.868 -4.325 -9.959 1.00 0.00 16 VAL A CA 18
ATOM 12777 C C . VAL A 1 16 ? -10.230 -5.609 -10.698 1.00 0.00 16 VAL A C 18
ATOM 12778 O O . VAL A 1 16 ? -11.329 -5.739 -11.237 1.00 0.00 16 VAL A O 18
ATOM 12791 N N . CYS A 1 17 ? -9.298 -6.556 -10.719 1.00 0.00 17 CYS A N 18
ATOM 12792 C CA . CYS A 1 17 ? -9.518 -7.830 -11.391 1.00 0.00 17 CYS A CA 18
ATOM 12793 C C . CYS A 1 17 ? -9.765 -8.944 -10.378 1.00 0.00 17 CYS A C 18
ATOM 12794 O O . CYS A 1 17 ? -9.851 -10.119 -10.738 1.00 0.00 17 CYS A O 18
ATOM 12801 N N . THR A 1 18 ? -9.878 -8.568 -9.108 1.00 0.00 18 THR A N 18
ATOM 12802 C CA . THR A 1 18 ? -10.115 -9.533 -8.043 1.00 0.00 18 THR A CA 18
ATOM 12803 C C . THR A 1 18 ? -9.162 -10.718 -8.153 1.00 0.00 18 THR A C 18
ATOM 12804 O O . THR A 1 18 ? -9.511 -11.843 -7.795 1.00 0.00 18 THR A O 18
ATOM 12815 N N . PHE A 1 19 ? -7.958 -10.458 -8.651 1.00 0.00 19 PHE A N 18
ATOM 12816 C CA . PHE A 1 19 ? -6.954 -11.505 -8.809 1.00 0.00 19 PHE A CA 18
ATOM 12817 C C . PHE A 1 19 ? -6.160 -11.696 -7.520 1.00 0.00 19 PHE A C 18
ATOM 12818 O O . PHE A 1 19 ? -5.818 -10.729 -6.840 1.00 0.00 19 PHE A O 18
ATOM 12835 N N . ARG A 1 20 ? -5.872 -12.951 -7.191 1.00 0.00 20 ARG A N 18
ATOM 12836 C CA . ARG A 1 20 ? -5.120 -13.270 -5.983 1.00 0.00 20 ARG A CA 18
ATOM 12837 C C . ARG A 1 20 ? -3.619 -13.154 -6.230 1.00 0.00 20 ARG A C 18
ATOM 12838 O O . ARG A 1 20 ? -3.073 -13.811 -7.116 1.00 0.00 20 ARG A O 18
ATOM 12859 N N . ASN A 1 21 ? -2.958 -12.313 -5.441 1.00 0.00 21 ASN A N 18
ATOM 12860 C CA . ASN A 1 21 ? -1.520 -12.110 -5.575 1.00 0.00 21 ASN A CA 18
ATOM 12861 C C . ASN A 1 21 ? -0.798 -12.463 -4.278 1.00 0.00 21 ASN A C 18
ATOM 12862 O O . ASN A 1 21 ? -1.423 -12.611 -3.228 1.00 0.00 21 ASN A O 18
ATOM 12873 N N . SER A 1 22 ? 0.522 -12.597 -4.360 1.00 0.00 22 SER A N 18
ATOM 12874 C CA . SER A 1 22 ? 1.330 -12.936 -3.194 1.00 0.00 22 SER A CA 18
ATOM 12875 C C . SER A 1 22 ? 1.696 -11.684 -2.404 1.00 0.00 22 SER A C 18
ATOM 12876 O O . SER A 1 22 ? 1.790 -10.590 -2.961 1.00 0.00 22 SER A O 18
ATOM 12884 N N . ALA A 1 23 ? 1.902 -11.852 -1.102 1.00 0.00 23 ALA A N 18
ATOM 12885 C CA . ALA A 1 23 ? 2.260 -10.737 -0.235 1.00 0.00 23 ALA A CA 18
ATOM 12886 C C . ALA A 1 23 ? 3.503 -10.019 -0.749 1.00 0.00 23 ALA A C 18
ATOM 12887 O O . ALA A 1 23 ? 3.556 -8.790 -0.769 1.00 0.00 23 ALA A O 18
ATOM 12894 N N . GLU A 1 24 ? 4.501 -10.794 -1.161 1.00 0.00 24 GLU A N 18
ATOM 12895 C CA . GLU A 1 24 ? 5.744 -10.230 -1.674 1.00 0.00 24 GLU A CA 18
ATOM 12896 C C . GLU A 1 24 ? 5.469 -9.243 -2.804 1.00 0.00 24 GLU A C 18
ATOM 12897 O O . GLU A 1 24 ? 6.077 -8.176 -2.872 1.00 0.00 24 GLU A O 18
ATOM 12909 N N . ALA A 1 25 ? 4.547 -9.609 -3.690 1.00 0.00 25 ALA A N 18
ATOM 12910 C CA . ALA A 1 25 ? 4.190 -8.755 -4.816 1.00 0.00 25 ALA A CA 18
ATOM 12911 C C . ALA A 1 25 ? 3.574 -7.445 -4.339 1.00 0.00 25 ALA A C 18
ATOM 12912 O O . ALA A 1 25 ? 2.558 -7.442 -3.644 1.00 0.00 25 ALA A O 18
ATOM 12919 N N . PHE A 1 26 ? 4.196 -6.332 -4.715 1.00 0.00 26 PHE A N 18
ATOM 12920 C CA . PHE A 1 26 ? 3.710 -5.015 -4.323 1.00 0.00 26 PHE A CA 18
ATOM 12921 C C . PHE A 1 26 ? 2.491 -4.617 -5.150 1.00 0.00 26 PHE A C 18
ATOM 12922 O O . PHE A 1 26 ? 1.507 -4.101 -4.619 1.00 0.00 26 PHE A O 18
ATOM 12939 N N . LYS A 1 27 ? 2.564 -4.859 -6.455 1.00 0.00 27 LYS A N 18
ATOM 12940 C CA . LYS A 1 27 ? 1.468 -4.528 -7.357 1.00 0.00 27 LYS A CA 18
ATOM 12941 C C . LYS A 1 27 ? 0.868 -5.789 -7.972 1.00 0.00 27 LYS A C 18
ATOM 12942 O O . LYS A 1 27 ? 1.549 -6.805 -8.117 1.00 0.00 27 LYS A O 18
ATOM 12961 N N . CYS A 1 28 ? -0.408 -5.717 -8.332 1.00 0.00 28 CYS A N 18
ATOM 12962 C CA . CYS A 1 28 ? -1.099 -6.852 -8.932 1.00 0.00 28 CYS A CA 18
ATOM 12963 C C . CYS A 1 28 ? -0.324 -7.389 -10.131 1.00 0.00 28 CYS A C 18
ATOM 12964 O O . CYS A 1 28 ? 0.530 -6.701 -10.689 1.00 0.00 28 CYS A O 18
ATOM 12971 N N . MET A 1 29 ? -0.629 -8.622 -10.522 1.00 0.00 29 MET A N 18
ATOM 12972 C CA . MET A 1 29 ? 0.038 -9.251 -11.656 1.00 0.00 29 MET A CA 18
ATOM 12973 C C . MET A 1 29 ? -0.912 -9.380 -12.842 1.00 0.00 29 MET A C 18
ATOM 12974 O O . MET A 1 29 ? -0.485 -9.359 -13.996 1.00 0.00 29 MET A O 18
ATOM 12988 N N . MET A 1 30 ? -2.202 -9.514 -12.550 1.00 0.00 30 MET A N 18
ATOM 12989 C CA . MET A 1 30 ? -3.212 -9.646 -13.594 1.00 0.00 30 MET A CA 18
ATOM 12990 C C . MET A 1 30 ? -3.519 -8.292 -14.227 1.00 0.00 30 MET A C 18
ATOM 12991 O O . MET A 1 30 ? -3.210 -8.058 -15.396 1.00 0.00 30 MET A O 18
ATOM 13005 N N . CYS A 1 31 ? -4.128 -7.405 -13.448 1.00 0.00 31 CYS A N 18
ATOM 13006 C CA . CYS A 1 31 ? -4.478 -6.075 -13.933 1.00 0.00 31 CYS A CA 18
ATOM 13007 C C . CYS A 1 31 ? -3.301 -5.115 -13.785 1.00 0.00 31 CYS A C 18
ATOM 13008 O O . CYS A 1 31 ? -3.233 -4.090 -14.464 1.00 0.00 31 CYS A O 18
ATOM 13015 N N . ASP A 1 32 ? -2.377 -5.454 -12.894 1.00 0.00 32 ASP A N 18
ATOM 13016 C CA . ASP A 1 32 ? -1.201 -4.624 -12.657 1.00 0.00 32 ASP A CA 18
ATOM 13017 C C . ASP A 1 32 ? -1.601 -3.263 -12.097 1.00 0.00 32 ASP A C 18
ATOM 13018 O O . ASP A 1 32 ? -1.111 -2.227 -12.547 1.00 0.00 32 ASP A O 18
ATOM 13027 N N . VAL A 1 33 ? -2.495 -3.273 -11.114 1.00 0.00 33 VAL A N 18
ATOM 13028 C CA . VAL A 1 33 ? -2.961 -2.039 -10.492 1.00 0.00 33 VAL A CA 18
ATOM 13029 C C . VAL A 1 33 ? -2.234 -1.777 -9.178 1.00 0.00 33 VAL A C 18
ATOM 13030 O O . VAL A 1 33 ? -1.945 -2.705 -8.421 1.00 0.00 33 VAL A O 18
ATOM 13043 N N . ARG A 1 34 ? -1.943 -0.508 -8.912 1.00 0.00 34 ARG A N 18
ATOM 13044 C CA . ARG A 1 34 ? -1.249 -0.124 -7.688 1.00 0.00 34 ARG A CA 18
ATOM 13045 C C . ARG A 1 34 ? -2.024 -0.582 -6.457 1.00 0.00 34 ARG A C 18
ATOM 13046 O O . ARG A 1 34 ? -3.256 -0.570 -6.445 1.00 0.00 34 ARG A O 18
ATOM 13067 N N . LYS A 1 35 ? -1.296 -0.986 -5.422 1.00 0.00 35 LYS A N 18
ATOM 13068 C CA . LYS A 1 35 ? -1.914 -1.447 -4.184 1.00 0.00 35 LYS A CA 18
ATOM 13069 C C . LYS A 1 35 ? -1.798 -0.390 -3.091 1.00 0.00 35 LYS A C 18
ATOM 13070 O O . LYS A 1 35 ? -1.213 0.672 -3.300 1.00 0.00 35 LYS A O 18
ATOM 13089 N N . GLY A 1 36 ? -2.360 -0.688 -1.923 1.00 0.00 36 GLY A N 18
ATOM 13090 C CA . GLY A 1 36 ? -2.307 0.247 -0.814 1.00 0.00 36 GLY A CA 18
ATOM 13091 C C . GLY A 1 36 ? -0.947 0.902 -0.673 1.00 0.00 36 GLY A C 18
ATOM 13092 O O . GLY A 1 36 ? -0.662 1.907 -1.326 1.00 0.00 36 GLY A O 18
ATOM 13096 N N . THR A 1 37 ? -0.105 0.334 0.184 1.00 0.00 37 THR A N 18
ATOM 13097 C CA . THR A 1 37 ? 1.231 0.871 0.412 1.00 0.00 37 THR A CA 18
ATOM 13098 C C . THR A 1 37 ? 2.304 -0.116 -0.034 1.00 0.00 37 THR A C 18
ATOM 13099 O O . THR A 1 37 ? 1.999 -1.240 -0.434 1.00 0.00 37 THR A O 18
ATOM 13110 N N . SER A 1 38 ? 3.561 0.311 0.037 1.00 0.00 38 SER A N 18
ATOM 13111 C CA . SER A 1 38 ? 4.679 -0.535 -0.363 1.00 0.00 38 SER A CA 18
ATOM 13112 C C . SER A 1 38 ? 5.534 -0.912 0.844 1.00 0.00 38 SER A C 18
ATOM 13113 O O . SER A 1 38 ? 5.461 -0.275 1.895 1.00 0.00 38 SER A O 18
ATOM 13121 N N . THR A 1 39 ? 6.344 -1.954 0.684 1.00 0.00 39 THR A N 18
ATOM 13122 C CA . THR A 1 39 ? 7.212 -2.418 1.759 1.00 0.00 39 THR A CA 18
ATOM 13123 C C . THR A 1 39 ? 8.648 -2.584 1.273 1.00 0.00 39 THR A C 18
ATOM 13124 O O . THR A 1 39 ? 8.885 -2.927 0.115 1.00 0.00 39 THR A O 18
ATOM 13135 N N . ARG A 1 40 ? 9.602 -2.340 2.166 1.00 0.00 40 ARG A N 18
ATOM 13136 C CA . ARG A 1 40 ? 11.014 -2.463 1.828 1.00 0.00 40 ARG A CA 18
ATOM 13137 C C . ARG A 1 40 ? 11.879 -2.440 3.085 1.00 0.00 40 ARG A C 18
ATOM 13138 O O . ARG A 1 40 ? 11.387 -2.186 4.185 1.00 0.00 40 ARG A O 18
ATOM 13159 N N . LYS A 1 41 ? 13.169 -2.707 2.914 1.00 0.00 41 LYS A N 18
ATOM 13160 C CA . LYS A 1 41 ? 14.103 -2.716 4.034 1.00 0.00 41 LYS A CA 18
ATOM 13161 C C . LYS A 1 41 ? 15.487 -2.249 3.592 1.00 0.00 41 LYS A C 18
ATOM 13162 O O . LYS A 1 41 ? 16.084 -2.791 2.661 1.00 0.00 41 LYS A O 18
ATOM 13181 N N . PRO A 1 42 ? 16.011 -1.220 4.274 1.00 0.00 42 PRO A N 18
ATOM 13182 C CA . PRO A 1 42 ? 17.331 -0.659 3.970 1.00 0.00 42 PRO A CA 18
ATOM 13183 C C . PRO A 1 42 ? 18.464 -1.609 4.342 1.00 0.00 42 PRO A C 18
ATOM 13184 O O . PRO A 1 42 ? 18.344 -2.397 5.280 1.00 0.00 42 PRO A O 18
ATOM 13195 N N . ARG A 1 43 ? 19.563 -1.530 3.600 1.00 0.00 43 ARG A N 18
ATOM 13196 C CA . ARG A 1 43 ? 20.718 -2.384 3.851 1.00 0.00 43 ARG A CA 18
ATOM 13197 C C . ARG A 1 43 ? 21.169 -2.274 5.305 1.00 0.00 43 ARG A C 18
ATOM 13198 O O . ARG A 1 43 ? 21.601 -1.219 5.768 1.00 0.00 43 ARG A O 18
ATOM 13219 N N . PRO A 1 44 ? 21.066 -3.390 6.043 1.00 0.00 44 PRO A N 18
ATOM 13220 C CA . PRO A 1 44 ? 21.458 -3.445 7.454 1.00 0.00 44 PRO A CA 18
ATOM 13221 C C . PRO A 1 44 ? 22.968 -3.343 7.640 1.00 0.00 44 PRO A C 18
ATOM 13222 O O . PRO A 1 44 ? 23.447 -2.681 8.560 1.00 0.00 44 PRO A O 18
ATOM 13233 N N . VAL A 1 45 ? 23.714 -4.005 6.761 1.00 0.00 45 VAL A N 18
ATOM 13234 C CA . VAL A 1 45 ? 25.171 -3.988 6.828 1.00 0.00 45 VAL A CA 18
ATOM 13235 C C . VAL A 1 45 ? 25.780 -3.695 5.461 1.00 0.00 45 VAL A C 18
ATOM 13236 O O . VAL A 1 45 ? 25.558 -4.431 4.500 1.00 0.00 45 VAL A O 18
ATOM 13249 N N . SER A 1 46 ? 26.551 -2.615 5.382 1.00 0.00 46 SER A N 18
ATOM 13250 C CA . SER A 1 46 ? 27.190 -2.222 4.132 1.00 0.00 46 SER A CA 18
ATOM 13251 C C . SER A 1 46 ? 28.706 -2.159 4.293 1.00 0.00 46 SER A C 18
ATOM 13252 O O . SER A 1 46 ? 29.225 -2.223 5.408 1.00 0.00 46 SER A O 18
ATOM 13260 N N . GLN A 1 47 ? 29.410 -2.034 3.173 1.00 0.00 47 GLN A N 18
ATOM 13261 C CA . GLN A 1 47 ? 30.866 -1.964 3.190 1.00 0.00 47 GLN A CA 18
ATOM 13262 C C . GLN A 1 47 ? 31.367 -0.830 2.301 1.00 0.00 47 GLN A C 18
ATOM 13263 O O . GLN A 1 47 ? 30.923 -0.678 1.163 1.00 0.00 47 GLN A O 18
ATOM 13277 N N . SER A 1 48 ? 32.293 -0.036 2.829 1.00 0.00 48 SER A N 18
ATOM 13278 C CA . SER A 1 48 ? 32.851 1.087 2.085 1.00 0.00 48 SER A CA 18
ATOM 13279 C C . SER A 1 48 ? 31.743 1.998 1.564 1.00 0.00 48 SER A C 18
ATOM 13280 O O . SER A 1 48 ? 31.791 2.465 0.428 1.00 0.00 48 SER A O 18
ATOM 13288 N N . GLY A 1 49 ? 30.745 2.245 2.407 1.00 0.00 49 GLY A N 18
ATOM 13289 C CA . GLY A 1 49 ? 29.638 3.099 2.015 1.00 0.00 49 GLY A CA 18
ATOM 13290 C C . GLY A 1 49 ? 29.786 4.515 2.535 1.00 0.00 49 GLY A C 18
ATOM 13291 O O . GLY A 1 49 ? 30.318 4.748 3.620 1.00 0.00 49 GLY A O 18
ATOM 13295 N N . PRO A 1 50 ? 29.308 5.491 1.748 1.00 0.00 50 PRO A N 18
ATOM 13296 C CA . PRO A 1 50 ? 29.380 6.909 2.114 1.00 0.00 50 PRO A CA 18
ATOM 13297 C C . PRO A 1 50 ? 28.452 7.255 3.274 1.00 0.00 50 PRO A C 18
ATOM 13298 O O . PRO A 1 50 ? 27.468 6.559 3.524 1.00 0.00 50 PRO A O 18
ATOM 13309 N N . SER A 1 51 ? 28.773 8.335 3.980 1.00 0.00 51 SER A N 18
ATOM 13310 C CA . SER A 1 51 ? 27.969 8.772 5.116 1.00 0.00 51 SER A CA 18
ATOM 13311 C C . SER A 1 51 ? 26.886 9.750 4.671 1.00 0.00 51 SER A C 18
ATOM 13312 O O . SER A 1 51 ? 25.694 9.484 4.822 1.00 0.00 51 SER A O 18
ATOM 13320 N N . SER A 1 52 ? 27.310 10.884 4.121 1.00 0.00 52 SER A N 18
ATOM 13321 C CA . SER A 1 52 ? 26.377 11.904 3.658 1.00 0.00 52 SER A CA 18
ATOM 13322 C C . SER A 1 52 ? 26.006 11.677 2.195 1.00 0.00 52 SER A C 18
ATOM 13323 O O . SER A 1 52 ? 24.830 11.583 1.849 1.00 0.00 52 SER A O 18
ATOM 13331 N N . GLY A 1 53 ? 27.021 11.589 1.340 1.00 0.00 53 GLY A N 18
ATOM 13332 C CA . GLY A 1 53 ? 26.782 11.373 -0.075 1.00 0.00 53 GLY A CA 18
ATOM 13333 C C . GLY A 1 53 ? 25.640 12.217 -0.605 1.00 0.00 53 GLY A C 18
ATOM 13334 O O . GLY A 1 53 ? 25.705 12.662 -1.750 1.00 0.00 53 GLY A O 18
ATOM 13339 N N . GLY A 1 1 ? 12.321 -28.751 5.822 1.00 0.00 1 GLY A N 19
ATOM 13340 C CA . GLY A 1 1 ? 11.225 -28.880 6.765 1.00 0.00 1 GLY A CA 19
ATOM 13341 C C . GLY A 1 1 ? 10.834 -27.552 7.383 1.00 0.00 1 GLY A C 19
ATOM 13342 O O . GLY A 1 1 ? 10.028 -26.811 6.821 1.00 0.00 1 GLY A O 19
ATOM 13346 N N . SER A 1 2 ? 11.405 -27.252 8.545 1.00 0.00 2 SER A N 19
ATOM 13347 C CA . SER A 1 2 ? 11.108 -26.007 9.244 1.00 0.00 2 SER A CA 19
ATOM 13348 C C . SER A 1 2 ? 11.502 -24.801 8.397 1.00 0.00 2 SER A C 19
ATOM 13349 O O . SER A 1 2 ? 12.625 -24.717 7.900 1.00 0.00 2 SER A O 19
ATOM 13357 N N . SER A 1 3 ? 10.568 -23.868 8.236 1.00 0.00 3 SER A N 19
ATOM 13358 C CA . SER A 1 3 ? 10.816 -22.668 7.445 1.00 0.00 3 SER A CA 19
ATOM 13359 C C . SER A 1 3 ? 11.634 -21.654 8.239 1.00 0.00 3 SER A C 19
ATOM 13360 O O . SER A 1 3 ? 12.645 -21.143 7.759 1.00 0.00 3 SER A O 19
ATOM 13368 N N . GLY A 1 4 ? 11.189 -21.367 9.459 1.00 0.00 4 GLY A N 19
ATOM 13369 C CA . GLY A 1 4 ? 11.891 -20.416 10.300 1.00 0.00 4 GLY A CA 19
ATOM 13370 C C . GLY A 1 4 ? 11.198 -19.069 10.355 1.00 0.00 4 GLY A C 19
ATOM 13371 O O . GLY A 1 4 ? 10.992 -18.512 11.433 1.00 0.00 4 GLY A O 19
ATOM 13375 N N . SER A 1 5 ? 10.838 -18.542 9.189 1.00 0.00 5 SER A N 19
ATOM 13376 C CA . SER A 1 5 ? 10.170 -17.249 9.108 1.00 0.00 5 SER A CA 19
ATOM 13377 C C . SER A 1 5 ? 8.697 -17.374 9.487 1.00 0.00 5 SER A C 19
ATOM 13378 O O . SER A 1 5 ? 8.074 -18.412 9.265 1.00 0.00 5 SER A O 19
ATOM 13386 N N . SER A 1 6 ? 8.148 -16.308 10.060 1.00 0.00 6 SER A N 19
ATOM 13387 C CA . SER A 1 6 ? 6.750 -16.299 10.475 1.00 0.00 6 SER A CA 19
ATOM 13388 C C . SER A 1 6 ? 5.891 -15.531 9.473 1.00 0.00 6 SER A C 19
ATOM 13389 O O . SER A 1 6 ? 6.179 -14.381 9.145 1.00 0.00 6 SER A O 19
ATOM 13397 N N . GLY A 1 7 ? 4.835 -16.178 8.991 1.00 0.00 7 GLY A N 19
ATOM 13398 C CA . GLY A 1 7 ? 3.950 -15.542 8.032 1.00 0.00 7 GLY A CA 19
ATOM 13399 C C . GLY A 1 7 ? 2.589 -16.206 7.970 1.00 0.00 7 GLY A C 19
ATOM 13400 O O . GLY A 1 7 ? 2.434 -17.265 7.361 1.00 0.00 7 GLY A O 19
ATOM 13404 N N . ASP A 1 8 ? 1.600 -15.585 8.603 1.00 0.00 8 ASP A N 19
ATOM 13405 C CA . ASP A 1 8 ? 0.245 -16.122 8.618 1.00 0.00 8 ASP A CA 19
ATOM 13406 C C . ASP A 1 8 ? -0.483 -15.799 7.317 1.00 0.00 8 ASP A C 19
ATOM 13407 O O . ASP A 1 8 ? -0.893 -16.699 6.585 1.00 0.00 8 ASP A O 19
ATOM 13416 N N . GLU A 1 9 ? -0.639 -14.509 7.037 1.00 0.00 9 GLU A N 19
ATOM 13417 C CA . GLU A 1 9 ? -1.319 -14.068 5.825 1.00 0.00 9 GLU A CA 19
ATOM 13418 C C . GLU A 1 9 ? -0.426 -13.137 5.008 1.00 0.00 9 GLU A C 19
ATOM 13419 O O . GLU A 1 9 ? 0.216 -12.241 5.552 1.00 0.00 9 GLU A O 19
ATOM 13431 N N . GLY A 1 10 ? -0.392 -13.359 3.698 1.00 0.00 10 GLY A N 19
ATOM 13432 C CA . GLY A 1 10 ? 0.424 -12.533 2.827 1.00 0.00 10 GLY A CA 19
ATOM 13433 C C . GLY A 1 10 ? -0.327 -12.070 1.595 1.00 0.00 10 GLY A C 19
ATOM 13434 O O . GLY A 1 10 ? -0.272 -10.895 1.231 1.00 0.00 10 GLY A O 19
ATOM 13438 N N . TYR A 1 11 ? -1.031 -12.994 0.951 1.00 0.00 11 TYR A N 19
ATOM 13439 C CA . TYR A 1 11 ? -1.794 -12.674 -0.250 1.00 0.00 11 TYR A CA 19
ATOM 13440 C C . TYR A 1 11 ? -2.766 -11.528 0.011 1.00 0.00 11 TYR A C 19
ATOM 13441 O O . TYR A 1 11 ? -3.228 -11.335 1.136 1.00 0.00 11 TYR A O 19
ATOM 13459 N N . TRP A 1 12 ? -3.072 -10.771 -1.036 1.00 0.00 12 TRP A N 19
ATOM 13460 C CA . TRP A 1 12 ? -3.990 -9.643 -0.922 1.00 0.00 12 TRP A CA 19
ATOM 13461 C C . TRP A 1 12 ? -4.999 -9.644 -2.065 1.00 0.00 12 TRP A C 19
ATOM 13462 O O . TRP A 1 12 ? -4.625 -9.572 -3.236 1.00 0.00 12 TRP A O 19
ATOM 13483 N N . ASP A 1 13 ? -6.279 -9.727 -1.718 1.00 0.00 13 ASP A N 19
ATOM 13484 C CA . ASP A 1 13 ? -7.342 -9.736 -2.716 1.00 0.00 13 ASP A CA 19
ATOM 13485 C C . ASP A 1 13 ? -7.355 -8.433 -3.509 1.00 0.00 13 ASP A C 19
ATOM 13486 O O . ASP A 1 13 ? -7.419 -7.345 -2.935 1.00 0.00 13 ASP A O 19
ATOM 13495 N N . CYS A 1 14 ? -7.291 -8.549 -4.831 1.00 0.00 14 CYS A N 19
ATOM 13496 C CA . CYS A 1 14 ? -7.293 -7.381 -5.704 1.00 0.00 14 CYS A CA 19
ATOM 13497 C C . CYS A 1 14 ? -8.664 -6.710 -5.711 1.00 0.00 14 CYS A C 19
ATOM 13498 O O . CYS A 1 14 ? -9.648 -7.280 -5.239 1.00 0.00 14 CYS A O 19
ATOM 13505 N N . SER A 1 15 ? -8.720 -5.497 -6.249 1.00 0.00 15 SER A N 19
ATOM 13506 C CA . SER A 1 15 ? -9.968 -4.746 -6.315 1.00 0.00 15 SER A CA 19
ATOM 13507 C C . SER A 1 15 ? -10.435 -4.593 -7.759 1.00 0.00 15 SER A C 19
ATOM 13508 O O . SER A 1 15 ? -11.634 -4.588 -8.039 1.00 0.00 15 SER A O 19
ATOM 13516 N N . VAL A 1 16 ? -9.478 -4.469 -8.674 1.00 0.00 16 VAL A N 19
ATOM 13517 C CA . VAL A 1 16 ? -9.789 -4.318 -10.090 1.00 0.00 16 VAL A CA 19
ATOM 13518 C C . VAL A 1 16 ? -10.170 -5.655 -10.715 1.00 0.00 16 VAL A C 19
ATOM 13519 O O . VAL A 1 16 ? -11.292 -5.834 -11.189 1.00 0.00 16 VAL A O 19
ATOM 13532 N N . CYS A 1 17 ? -9.228 -6.592 -10.713 1.00 0.00 17 CYS A N 19
ATOM 13533 C CA . CYS A 1 17 ? -9.463 -7.915 -11.280 1.00 0.00 17 CYS A CA 19
ATOM 13534 C C . CYS A 1 17 ? -9.658 -8.952 -10.178 1.00 0.00 17 CYS A C 19
ATOM 13535 O O . CYS A 1 17 ? -9.746 -10.151 -10.446 1.00 0.00 17 CYS A O 19
ATOM 13542 N N . THR A 1 18 ? -9.726 -8.482 -8.936 1.00 0.00 18 THR A N 19
ATOM 13543 C CA . THR A 1 18 ? -9.910 -9.368 -7.793 1.00 0.00 18 THR A CA 19
ATOM 13544 C C . THR A 1 18 ? -9.052 -10.621 -7.925 1.00 0.00 18 THR A C 19
ATOM 13545 O O . THR A 1 18 ? -9.432 -11.697 -7.463 1.00 0.00 18 THR A O 19
ATOM 13556 N N . PHE A 1 19 ? -7.892 -10.475 -8.558 1.00 0.00 19 PHE A N 19
ATOM 13557 C CA . PHE A 1 19 ? -6.980 -11.596 -8.750 1.00 0.00 19 PHE A CA 19
ATOM 13558 C C . PHE A 1 19 ? -6.178 -11.868 -7.481 1.00 0.00 19 PHE A C 19
ATOM 13559 O O . PHE A 1 19 ? -5.795 -10.942 -6.765 1.00 0.00 19 PHE A O 19
ATOM 13576 N N . ARG A 1 20 ? -5.927 -13.145 -7.209 1.00 0.00 20 ARG A N 19
ATOM 13577 C CA . ARG A 1 20 ? -5.173 -13.540 -6.026 1.00 0.00 20 ARG A CA 19
ATOM 13578 C C . ARG A 1 20 ? -3.687 -13.238 -6.203 1.00 0.00 20 ARG A C 19
ATOM 13579 O O . ARG A 1 20 ? -3.022 -13.825 -7.055 1.00 0.00 20 ARG A O 19
ATOM 13600 N N . ASN A 1 21 ? -3.175 -12.318 -5.392 1.00 0.00 21 ASN A N 19
ATOM 13601 C CA . ASN A 1 21 ? -1.769 -11.937 -5.459 1.00 0.00 21 ASN A CA 19
ATOM 13602 C C . ASN A 1 21 ? -1.048 -12.285 -4.161 1.00 0.00 21 ASN A C 19
ATOM 13603 O O . ASN A 1 21 ? -1.681 -12.512 -3.129 1.00 0.00 21 ASN A O 19
ATOM 13614 N N . SER A 1 22 ? 0.279 -12.325 -4.219 1.00 0.00 22 SER A N 19
ATOM 13615 C CA . SER A 1 22 ? 1.087 -12.649 -3.049 1.00 0.00 22 SER A CA 19
ATOM 13616 C C . SER A 1 22 ? 1.552 -11.379 -2.342 1.00 0.00 22 SER A C 19
ATOM 13617 O O . SER A 1 22 ? 1.591 -10.303 -2.938 1.00 0.00 22 SER A O 19
ATOM 13625 N N . ALA A 1 23 ? 1.904 -11.514 -1.068 1.00 0.00 23 ALA A N 19
ATOM 13626 C CA . ALA A 1 23 ? 2.368 -10.380 -0.279 1.00 0.00 23 ALA A CA 19
ATOM 13627 C C . ALA A 1 23 ? 3.622 -9.763 -0.890 1.00 0.00 23 ALA A C 19
ATOM 13628 O O . ALA A 1 23 ? 3.714 -8.546 -1.042 1.00 0.00 23 ALA A O 19
ATOM 13635 N N . GLU A 1 24 ? 4.585 -10.612 -1.237 1.00 0.00 24 GLU A N 19
ATOM 13636 C CA . GLU A 1 24 ? 5.834 -10.148 -1.830 1.00 0.00 24 GLU A CA 19
ATOM 13637 C C . GLU A 1 24 ? 5.566 -9.135 -2.939 1.00 0.00 24 GLU A C 19
ATOM 13638 O O . GLU A 1 24 ? 6.163 -8.059 -2.969 1.00 0.00 24 GLU A O 19
ATOM 13650 N N . ALA A 1 25 ? 4.665 -9.488 -3.850 1.00 0.00 25 ALA A N 19
ATOM 13651 C CA . ALA A 1 25 ? 4.317 -8.611 -4.961 1.00 0.00 25 ALA A CA 19
ATOM 13652 C C . ALA A 1 25 ? 3.562 -7.380 -4.472 1.00 0.00 25 ALA A C 19
ATOM 13653 O O . ALA A 1 25 ? 2.436 -7.483 -3.984 1.00 0.00 25 ALA A O 19
ATOM 13660 N N . PHE A 1 26 ? 4.189 -6.215 -4.605 1.00 0.00 26 PHE A N 19
ATOM 13661 C CA . PHE A 1 26 ? 3.576 -4.964 -4.174 1.00 0.00 26 PHE A CA 19
ATOM 13662 C C . PHE A 1 26 ? 2.356 -4.634 -5.029 1.00 0.00 26 PHE A C 19
ATOM 13663 O O . PHE A 1 26 ? 1.336 -4.168 -4.521 1.00 0.00 26 PHE A O 19
ATOM 13680 N N . LYS A 1 27 ? 2.468 -4.878 -6.330 1.00 0.00 27 LYS A N 19
ATOM 13681 C CA . LYS A 1 27 ? 1.376 -4.609 -7.257 1.00 0.00 27 LYS A CA 19
ATOM 13682 C C . LYS A 1 27 ? 0.810 -5.907 -7.823 1.00 0.00 27 LYS A C 19
ATOM 13683 O O . LYS A 1 27 ? 1.447 -6.958 -7.751 1.00 0.00 27 LYS A O 19
ATOM 13702 N N . CYS A 1 28 ? -0.391 -5.827 -8.388 1.00 0.00 28 CYS A N 19
ATOM 13703 C CA . CYS A 1 28 ? -1.043 -6.995 -8.968 1.00 0.00 28 CYS A CA 19
ATOM 13704 C C . CYS A 1 28 ? -0.286 -7.485 -10.199 1.00 0.00 28 CYS A C 19
ATOM 13705 O O . CYS A 1 28 ? 0.515 -6.754 -10.780 1.00 0.00 28 CYS A O 19
ATOM 13712 N N . MET A 1 29 ? -0.548 -8.728 -10.591 1.00 0.00 29 MET A N 19
ATOM 13713 C CA . MET A 1 29 ? 0.107 -9.315 -11.755 1.00 0.00 29 MET A CA 19
ATOM 13714 C C . MET A 1 29 ? -0.864 -9.429 -12.925 1.00 0.00 29 MET A C 19
ATOM 13715 O O . MET A 1 29 ? -0.465 -9.338 -14.086 1.00 0.00 29 MET A O 19
ATOM 13729 N N . MET A 1 30 ? -2.140 -9.629 -12.612 1.00 0.00 30 MET A N 19
ATOM 13730 C CA . MET A 1 30 ? -3.168 -9.755 -13.640 1.00 0.00 30 MET A CA 19
ATOM 13731 C C . MET A 1 30 ? -3.474 -8.400 -14.270 1.00 0.00 30 MET A C 19
ATOM 13732 O O . MET A 1 30 ? -3.186 -8.172 -15.446 1.00 0.00 30 MET A O 19
ATOM 13746 N N . CYS A 1 31 ? -4.060 -7.504 -13.483 1.00 0.00 31 CYS A N 19
ATOM 13747 C CA . CYS A 1 31 ? -4.407 -6.173 -13.964 1.00 0.00 31 CYS A CA 19
ATOM 13748 C C . CYS A 1 31 ? -3.231 -5.213 -13.801 1.00 0.00 31 CYS A C 19
ATOM 13749 O O . CYS A 1 31 ? -3.123 -4.220 -14.521 1.00 0.00 31 CYS A O 19
ATOM 13756 N N . ASP A 1 32 ? -2.354 -5.516 -12.850 1.00 0.00 32 ASP A N 19
ATOM 13757 C CA . ASP A 1 32 ? -1.186 -4.682 -12.593 1.00 0.00 32 ASP A CA 19
ATOM 13758 C C . ASP A 1 32 ? -1.599 -3.331 -12.018 1.00 0.00 32 ASP A C 19
ATOM 13759 O O . ASP A 1 32 ? -1.116 -2.285 -12.453 1.00 0.00 32 ASP A O 19
ATOM 13768 N N . VAL A 1 33 ? -2.498 -3.360 -11.039 1.00 0.00 33 VAL A N 19
ATOM 13769 C CA . VAL A 1 33 ? -2.977 -2.138 -10.404 1.00 0.00 33 VAL A CA 19
ATOM 13770 C C . VAL A 1 33 ? -2.222 -1.859 -9.109 1.00 0.00 33 VAL A C 19
ATOM 13771 O O . VAL A 1 33 ? -1.825 -2.783 -8.399 1.00 0.00 33 VAL A O 19
ATOM 13784 N N . ARG A 1 34 ? -2.029 -0.580 -8.807 1.00 0.00 34 ARG A N 19
ATOM 13785 C CA . ARG A 1 34 ? -1.321 -0.179 -7.597 1.00 0.00 34 ARG A CA 19
ATOM 13786 C C . ARG A 1 34 ? -2.065 -0.651 -6.351 1.00 0.00 34 ARG A C 19
ATOM 13787 O O . ARG A 1 34 ? -3.295 -0.663 -6.316 1.00 0.00 34 ARG A O 19
ATOM 13808 N N . LYS A 1 35 ? -1.309 -1.039 -5.329 1.00 0.00 35 LYS A N 19
ATOM 13809 C CA . LYS A 1 35 ? -1.895 -1.512 -4.080 1.00 0.00 35 LYS A CA 19
ATOM 13810 C C . LYS A 1 35 ? -1.775 -0.453 -2.988 1.00 0.00 35 LYS A C 19
ATOM 13811 O O . LYS A 1 35 ? -0.824 0.327 -2.969 1.00 0.00 35 LYS A O 19
ATOM 13830 N N . GLY A 1 36 ? -2.745 -0.434 -2.079 1.00 0.00 36 GLY A N 19
ATOM 13831 C CA . GLY A 1 36 ? -2.728 0.532 -0.996 1.00 0.00 36 GLY A CA 19
ATOM 13832 C C . GLY A 1 36 ? -3.857 0.316 -0.009 1.00 0.00 36 GLY A C 19
ATOM 13833 O O . GLY A 1 36 ? -4.794 1.112 0.059 1.00 0.00 36 GLY A O 19
ATOM 13837 N N . THR A 1 37 ? -3.772 -0.766 0.759 1.00 0.00 37 THR A N 19
ATOM 13838 C CA . THR A 1 37 ? -4.796 -1.087 1.745 1.00 0.00 37 THR A CA 19
ATOM 13839 C C . THR A 1 37 ? -4.419 -0.552 3.122 1.00 0.00 37 THR A C 19
ATOM 13840 O O . THR A 1 37 ? -5.278 -0.095 3.877 1.00 0.00 37 THR A O 19
ATOM 13851 N N . SER A 1 38 ? -3.131 -0.611 3.443 1.00 0.00 38 SER A N 19
ATOM 13852 C CA . SER A 1 38 ? -2.641 -0.135 4.731 1.00 0.00 38 SER A CA 19
ATOM 13853 C C . SER A 1 38 ? -2.036 1.260 4.601 1.00 0.00 38 SER A C 19
ATOM 13854 O O . SER A 1 38 ? -1.373 1.572 3.611 1.00 0.00 38 SER A O 19
ATOM 13862 N N . THR A 1 39 ? -2.270 2.096 5.608 1.00 0.00 39 THR A N 19
ATOM 13863 C CA . THR A 1 39 ? -1.750 3.457 5.607 1.00 0.00 39 THR A CA 19
ATOM 13864 C C . THR A 1 39 ? -0.244 3.471 5.368 1.00 0.00 39 THR A C 19
ATOM 13865 O O . THR A 1 39 ? 0.258 4.250 4.558 1.00 0.00 39 THR A O 19
ATOM 13876 N N . ARG A 1 40 ? 0.471 2.603 6.076 1.00 0.00 40 ARG A N 19
ATOM 13877 C CA . ARG A 1 40 ? 1.920 2.516 5.940 1.00 0.00 40 ARG A CA 19
ATOM 13878 C C . ARG A 1 40 ? 2.314 2.240 4.493 1.00 0.00 40 ARG A C 19
ATOM 13879 O O . ARG A 1 40 ? 2.144 1.128 3.992 1.00 0.00 40 ARG A O 19
ATOM 13900 N N . LYS A 1 41 ? 2.842 3.260 3.824 1.00 0.00 41 LYS A N 19
ATOM 13901 C CA . LYS A 1 41 ? 3.262 3.129 2.434 1.00 0.00 41 LYS A CA 19
ATOM 13902 C C . LYS A 1 41 ? 4.310 2.030 2.284 1.00 0.00 41 LYS A C 19
ATOM 13903 O O . LYS A 1 41 ? 5.104 1.768 3.188 1.00 0.00 41 LYS A O 19
ATOM 13922 N N . PRO A 1 42 ? 4.315 1.372 1.115 1.00 0.00 42 PRO A N 19
ATOM 13923 C CA . PRO A 1 42 ? 5.262 0.293 0.818 1.00 0.00 42 PRO A CA 19
ATOM 13924 C C . PRO A 1 42 ? 6.689 0.804 0.649 1.00 0.00 42 PRO A C 19
ATOM 13925 O O . PRO A 1 42 ? 7.025 1.410 -0.368 1.00 0.00 42 PRO A O 19
ATOM 13936 N N . ARG A 1 43 ? 7.524 0.554 1.652 1.00 0.00 43 ARG A N 19
ATOM 13937 C CA . ARG A 1 43 ? 8.915 0.989 1.614 1.00 0.00 43 ARG A CA 19
ATOM 13938 C C . ARG A 1 43 ? 9.827 -0.143 1.151 1.00 0.00 43 ARG A C 19
ATOM 13939 O O . ARG A 1 43 ? 9.785 -1.259 1.670 1.00 0.00 43 ARG A O 19
ATOM 13960 N N . PRO A 1 44 ? 10.671 0.149 0.149 1.00 0.00 44 PRO A N 19
ATOM 13961 C CA . PRO A 1 44 ? 11.608 -0.832 -0.406 1.00 0.00 44 PRO A CA 19
ATOM 13962 C C . PRO A 1 44 ? 12.729 -1.179 0.568 1.00 0.00 44 PRO A C 19
ATOM 13963 O O . PRO A 1 44 ? 12.910 -0.510 1.585 1.00 0.00 44 PRO A O 19
ATOM 13974 N N . VAL A 1 45 ? 13.479 -2.229 0.250 1.00 0.00 45 VAL A N 19
ATOM 13975 C CA . VAL A 1 45 ? 14.584 -2.664 1.096 1.00 0.00 45 VAL A CA 19
ATOM 13976 C C . VAL A 1 45 ? 15.813 -3.008 0.262 1.00 0.00 45 VAL A C 19
ATOM 13977 O O . VAL A 1 45 ? 15.722 -3.737 -0.725 1.00 0.00 45 VAL A O 19
ATOM 13990 N N . SER A 1 46 ? 16.963 -2.478 0.667 1.00 0.00 46 SER A N 19
ATOM 13991 C CA . SER A 1 46 ? 18.211 -2.726 -0.045 1.00 0.00 46 SER A CA 19
ATOM 13992 C C . SER A 1 46 ? 18.729 -4.133 0.240 1.00 0.00 46 SER A C 19
ATOM 13993 O O . SER A 1 46 ? 19.131 -4.854 -0.672 1.00 0.00 46 SER A O 19
ATOM 14001 N N . GLN A 1 47 ? 18.715 -4.515 1.513 1.00 0.00 47 GLN A N 19
ATOM 14002 C CA . GLN A 1 47 ? 19.183 -5.834 1.919 1.00 0.00 47 GLN A CA 19
ATOM 14003 C C . GLN A 1 47 ? 18.273 -6.430 2.989 1.00 0.00 47 GLN A C 19
ATOM 14004 O O . GLN A 1 47 ? 17.990 -5.792 4.002 1.00 0.00 47 GLN A O 19
ATOM 14018 N N . SER A 1 48 ? 17.818 -7.657 2.755 1.00 0.00 48 SER A N 19
ATOM 14019 C CA . SER A 1 48 ? 16.936 -8.337 3.696 1.00 0.00 48 SER A CA 19
ATOM 14020 C C . SER A 1 48 ? 17.743 -9.078 4.758 1.00 0.00 48 SER A C 19
ATOM 14021 O O . SER A 1 48 ? 18.614 -9.887 4.440 1.00 0.00 48 SER A O 19
ATOM 14029 N N . GLY A 1 49 ? 17.446 -8.795 6.023 1.00 0.00 49 GLY A N 19
ATOM 14030 C CA . GLY A 1 49 ? 18.152 -9.442 7.113 1.00 0.00 49 GLY A CA 19
ATOM 14031 C C . GLY A 1 49 ? 17.735 -8.911 8.470 1.00 0.00 49 GLY A C 19
ATOM 14032 O O . GLY A 1 49 ? 17.931 -7.738 8.789 1.00 0.00 49 GLY A O 19
ATOM 14036 N N . PRO A 1 50 ? 17.142 -9.787 9.295 1.00 0.00 50 PRO A N 19
ATOM 14037 C CA . PRO A 1 50 ? 16.682 -9.421 10.639 1.00 0.00 50 PRO A CA 19
ATOM 14038 C C . PRO A 1 50 ? 17.839 -9.154 11.595 1.00 0.00 50 PRO A C 19
ATOM 14039 O O . PRO A 1 50 ? 18.944 -9.663 11.406 1.00 0.00 50 PRO A O 19
ATOM 14050 N N . SER A 1 51 ? 17.578 -8.352 12.623 1.00 0.00 51 SER A N 19
ATOM 14051 C CA . SER A 1 51 ? 18.600 -8.015 13.607 1.00 0.00 51 SER A CA 19
ATOM 14052 C C . SER A 1 51 ? 18.971 -9.234 14.445 1.00 0.00 51 SER A C 19
ATOM 14053 O O . SER A 1 51 ? 20.119 -9.678 14.440 1.00 0.00 51 SER A O 19
ATOM 14061 N N . SER A 1 52 ? 17.990 -9.772 15.164 1.00 0.00 52 SER A N 19
ATOM 14062 C CA . SER A 1 52 ? 18.214 -10.938 16.010 1.00 0.00 52 SER A CA 19
ATOM 14063 C C . SER A 1 52 ? 18.105 -12.226 15.200 1.00 0.00 52 SER A C 19
ATOM 14064 O O . SER A 1 52 ? 18.931 -13.128 15.332 1.00 0.00 52 SER A O 19
ATOM 14072 N N . GLY A 1 53 ? 17.078 -12.304 14.359 1.00 0.00 53 GLY A N 19
ATOM 14073 C CA . GLY A 1 53 ? 16.878 -13.485 13.539 1.00 0.00 53 GLY A CA 19
ATOM 14074 C C . GLY A 1 53 ? 15.451 -13.993 13.591 1.00 0.00 53 GLY A C 19
ATOM 14075 O O . GLY A 1 53 ? 14.670 -13.676 12.696 1.00 0.00 53 GLY A O 19
ATOM 14080 N N . GLY A 1 1 ? 10.058 -21.848 18.446 1.00 0.00 1 GLY A N 20
ATOM 14081 C CA . GLY A 1 1 ? 10.214 -20.587 17.746 1.00 0.00 1 GLY A CA 20
ATOM 14082 C C . GLY A 1 1 ? 9.851 -19.396 18.609 1.00 0.00 1 GLY A C 20
ATOM 14083 O O . GLY A 1 1 ? 8.808 -19.389 19.263 1.00 0.00 1 GLY A O 20
ATOM 14087 N N . SER A 1 2 ? 10.714 -18.385 18.614 1.00 0.00 2 SER A N 20
ATOM 14088 C CA . SER A 1 2 ? 10.481 -17.184 19.408 1.00 0.00 2 SER A CA 20
ATOM 14089 C C . SER A 1 2 ? 9.453 -16.279 18.736 1.00 0.00 2 SER A C 20
ATOM 14090 O O . SER A 1 2 ? 8.549 -15.756 19.388 1.00 0.00 2 SER A O 20
ATOM 14098 N N . SER A 1 3 ? 9.599 -16.099 17.427 1.00 0.00 3 SER A N 20
ATOM 14099 C CA . SER A 1 3 ? 8.687 -15.254 16.665 1.00 0.00 3 SER A CA 20
ATOM 14100 C C . SER A 1 3 ? 8.728 -15.609 15.182 1.00 0.00 3 SER A C 20
ATOM 14101 O O . SER A 1 3 ? 9.628 -16.312 14.725 1.00 0.00 3 SER A O 20
ATOM 14109 N N . GLY A 1 4 ? 7.745 -15.117 14.434 1.00 0.00 4 GLY A N 20
ATOM 14110 C CA . GLY A 1 4 ? 7.686 -15.392 13.011 1.00 0.00 4 GLY A CA 20
ATOM 14111 C C . GLY A 1 4 ? 6.516 -16.282 12.640 1.00 0.00 4 GLY A C 20
ATOM 14112 O O . GLY A 1 4 ? 6.366 -17.378 13.181 1.00 0.00 4 GLY A O 20
ATOM 14116 N N . SER A 1 5 ? 5.685 -15.811 11.716 1.00 0.00 5 SER A N 20
ATOM 14117 C CA . SER A 1 5 ? 4.520 -16.570 11.278 1.00 0.00 5 SER A CA 20
ATOM 14118 C C . SER A 1 5 ? 4.904 -17.584 10.204 1.00 0.00 5 SER A C 20
ATOM 14119 O O . SER A 1 5 ? 5.839 -17.365 9.435 1.00 0.00 5 SER A O 20
ATOM 14127 N N . SER A 1 6 ? 4.175 -18.694 10.160 1.00 0.00 6 SER A N 20
ATOM 14128 C CA . SER A 1 6 ? 4.440 -19.745 9.185 1.00 0.00 6 SER A CA 20
ATOM 14129 C C . SER A 1 6 ? 3.991 -19.318 7.791 1.00 0.00 6 SER A C 20
ATOM 14130 O O . SER A 1 6 ? 4.785 -19.287 6.852 1.00 0.00 6 SER A O 20
ATOM 14138 N N . GLY A 1 7 ? 2.709 -18.989 7.664 1.00 0.00 7 GLY A N 20
ATOM 14139 C CA . GLY A 1 7 ? 2.174 -18.569 6.382 1.00 0.00 7 GLY A CA 20
ATOM 14140 C C . GLY A 1 7 ? 0.658 -18.572 6.357 1.00 0.00 7 GLY A C 20
ATOM 14141 O O . GLY A 1 7 ? 0.047 -19.152 5.460 1.00 0.00 7 GLY A O 20
ATOM 14145 N N . ASP A 1 8 ? 0.050 -17.924 7.345 1.00 0.00 8 ASP A N 20
ATOM 14146 C CA . ASP A 1 8 ? -1.403 -17.855 7.433 1.00 0.00 8 ASP A CA 20
ATOM 14147 C C . ASP A 1 8 ? -1.959 -16.827 6.452 1.00 0.00 8 ASP A C 20
ATOM 14148 O O . ASP A 1 8 ? -2.744 -17.162 5.566 1.00 0.00 8 ASP A O 20
ATOM 14157 N N . GLU A 1 9 ? -1.546 -15.574 6.619 1.00 0.00 9 GLU A N 20
ATOM 14158 C CA . GLU A 1 9 ? -2.005 -14.497 5.749 1.00 0.00 9 GLU A CA 20
ATOM 14159 C C . GLU A 1 9 ? -0.848 -13.924 4.936 1.00 0.00 9 GLU A C 20
ATOM 14160 O O . GLU A 1 9 ? 0.294 -13.898 5.394 1.00 0.00 9 GLU A O 20
ATOM 14172 N N . GLY A 1 10 ? -1.152 -13.464 3.726 1.00 0.00 10 GLY A N 20
ATOM 14173 C CA . GLY A 1 10 ? -0.127 -12.898 2.868 1.00 0.00 10 GLY A CA 20
ATOM 14174 C C . GLY A 1 10 ? -0.701 -12.287 1.606 1.00 0.00 10 GLY A C 20
ATOM 14175 O O . GLY A 1 10 ? -0.727 -11.065 1.456 1.00 0.00 10 GLY A O 20
ATOM 14179 N N . TYR A 1 11 ? -1.161 -13.137 0.695 1.00 0.00 11 TYR A N 20
ATOM 14180 C CA . TYR A 1 11 ? -1.733 -12.674 -0.564 1.00 0.00 11 TYR A CA 20
ATOM 14181 C C . TYR A 1 11 ? -2.921 -11.749 -0.314 1.00 0.00 11 TYR A C 20
ATOM 14182 O O . TYR A 1 11 ? -3.650 -11.908 0.665 1.00 0.00 11 TYR A O 20
ATOM 14200 N N . TRP A 1 12 ? -3.108 -10.784 -1.207 1.00 0.00 12 TRP A N 20
ATOM 14201 C CA . TRP A 1 12 ? -4.207 -9.834 -1.086 1.00 0.00 12 TRP A CA 20
ATOM 14202 C C . TRP A 1 12 ? -5.124 -9.902 -2.302 1.00 0.00 12 TRP A C 20
ATOM 14203 O O . TRP A 1 12 ? -4.662 -9.850 -3.442 1.00 0.00 12 TRP A O 20
ATOM 14224 N N . ASP A 1 13 ? -6.423 -10.019 -2.053 1.00 0.00 13 ASP A N 20
ATOM 14225 C CA . ASP A 1 13 ? -7.405 -10.094 -3.129 1.00 0.00 13 ASP A CA 20
ATOM 14226 C C . ASP A 1 13 ? -7.613 -8.725 -3.770 1.00 0.00 13 ASP A C 20
ATOM 14227 O O . ASP A 1 13 ? -8.112 -7.798 -3.132 1.00 0.00 13 ASP A O 20
ATOM 14236 N N . CYS A 1 14 ? -7.225 -8.606 -5.036 1.00 0.00 14 CYS A N 20
ATOM 14237 C CA . CYS A 1 14 ? -7.366 -7.351 -5.764 1.00 0.00 14 CYS A CA 20
ATOM 14238 C C . CYS A 1 14 ? -8.796 -6.825 -5.669 1.00 0.00 14 CYS A C 20
ATOM 14239 O O . CYS A 1 14 ? -9.700 -7.533 -5.226 1.00 0.00 14 CYS A O 20
ATOM 14246 N N . SER A 1 15 ? -8.991 -5.579 -6.088 1.00 0.00 15 SER A N 20
ATOM 14247 C CA . SER A 1 15 ? -10.309 -4.957 -6.047 1.00 0.00 15 SER A CA 20
ATOM 14248 C C . SER A 1 15 ? -10.885 -4.810 -7.453 1.00 0.00 15 SER A C 20
ATOM 14249 O O . SER A 1 15 ? -12.084 -4.986 -7.667 1.00 0.00 15 SER A O 20
ATOM 14257 N N . VAL A 1 16 ? -10.019 -4.486 -8.409 1.00 0.00 16 VAL A N 20
ATOM 14258 C CA . VAL A 1 16 ? -10.439 -4.316 -9.794 1.00 0.00 16 VAL A CA 20
ATOM 14259 C C . VAL A 1 16 ? -10.639 -5.664 -10.477 1.00 0.00 16 VAL A C 20
ATOM 14260 O O . VAL A 1 16 ? -11.747 -6.004 -10.893 1.00 0.00 16 VAL A O 20
ATOM 14273 N N . CYS A 1 17 ? -9.559 -6.430 -10.590 1.00 0.00 17 CYS A N 20
ATOM 14274 C CA . CYS A 1 17 ? -9.614 -7.742 -11.222 1.00 0.00 17 CYS A CA 20
ATOM 14275 C C . CYS A 1 17 ? -9.919 -8.829 -10.195 1.00 0.00 17 CYS A C 20
ATOM 14276 O O . CYS A 1 17 ? -10.253 -9.960 -10.550 1.00 0.00 17 CYS A O 20
ATOM 14283 N N . THR A 1 18 ? -9.804 -8.478 -8.918 1.00 0.00 18 THR A N 20
ATOM 14284 C CA . THR A 1 18 ? -10.066 -9.421 -7.839 1.00 0.00 18 THR A CA 20
ATOM 14285 C C . THR A 1 18 ? -9.230 -10.686 -8.000 1.00 0.00 18 THR A C 20
ATOM 14286 O O . THR A 1 18 ? -9.689 -11.788 -7.696 1.00 0.00 18 THR A O 20
ATOM 14297 N N . PHE A 1 19 ? -8.002 -10.522 -8.479 1.00 0.00 19 PHE A N 20
ATOM 14298 C CA . PHE A 1 19 ? -7.102 -11.651 -8.680 1.00 0.00 19 PHE A CA 20
ATOM 14299 C C . PHE A 1 19 ? -6.270 -11.914 -7.428 1.00 0.00 19 PHE A C 20
ATOM 14300 O O . PHE A 1 19 ? -6.200 -11.075 -6.530 1.00 0.00 19 PHE A O 20
ATOM 14317 N N . ARG A 1 20 ? -5.642 -13.084 -7.377 1.00 0.00 20 ARG A N 20
ATOM 14318 C CA . ARG A 1 20 ? -4.816 -13.459 -6.236 1.00 0.00 20 ARG A CA 20
ATOM 14319 C C . ARG A 1 20 ? -3.386 -12.957 -6.411 1.00 0.00 20 ARG A C 20
ATOM 14320 O O . ARG A 1 20 ? -2.698 -13.333 -7.359 1.00 0.00 20 ARG A O 20
ATOM 14341 N N . ASN A 1 21 ? -2.946 -12.105 -5.491 1.00 0.00 21 ASN A N 20
ATOM 14342 C CA . ASN A 1 21 ? -1.598 -11.550 -5.544 1.00 0.00 21 ASN A CA 20
ATOM 14343 C C . ASN A 1 21 ? -0.867 -11.769 -4.224 1.00 0.00 21 ASN A C 20
ATOM 14344 O O . ASN A 1 21 ? -1.405 -11.494 -3.151 1.00 0.00 21 ASN A O 20
ATOM 14355 N N . SER A 1 22 ? 0.363 -12.266 -4.310 1.00 0.00 22 SER A N 20
ATOM 14356 C CA . SER A 1 22 ? 1.167 -12.526 -3.121 1.00 0.00 22 SER A CA 20
ATOM 14357 C C . SER A 1 22 ? 1.499 -11.225 -2.396 1.00 0.00 22 SER A C 20
ATOM 14358 O O . SER A 1 22 ? 1.588 -10.163 -3.011 1.00 0.00 22 SER A O 20
ATOM 14366 N N . ALA A 1 23 ? 1.680 -11.318 -1.082 1.00 0.00 23 ALA A N 20
ATOM 14367 C CA . ALA A 1 23 ? 2.004 -10.150 -0.272 1.00 0.00 23 ALA A CA 20
ATOM 14368 C C . ALA A 1 23 ? 3.286 -9.483 -0.758 1.00 0.00 23 ALA A C 20
ATOM 14369 O O . ALA A 1 23 ? 3.350 -8.260 -0.885 1.00 0.00 23 ALA A O 20
ATOM 14376 N N . GLU A 1 24 ? 4.304 -10.293 -1.029 1.00 0.00 24 GLU A N 20
ATOM 14377 C CA . GLU A 1 24 ? 5.585 -9.779 -1.500 1.00 0.00 24 GLU A CA 20
ATOM 14378 C C . GLU A 1 24 ? 5.398 -8.898 -2.731 1.00 0.00 24 GLU A C 20
ATOM 14379 O O . GLU A 1 24 ? 6.075 -7.883 -2.890 1.00 0.00 24 GLU A O 20
ATOM 14391 N N . ALA A 1 25 ? 4.474 -9.295 -3.600 1.00 0.00 25 ALA A N 20
ATOM 14392 C CA . ALA A 1 25 ? 4.196 -8.541 -4.817 1.00 0.00 25 ALA A CA 20
ATOM 14393 C C . ALA A 1 25 ? 3.699 -7.137 -4.491 1.00 0.00 25 ALA A C 20
ATOM 14394 O O . ALA A 1 25 ? 2.589 -6.961 -3.989 1.00 0.00 25 ALA A O 20
ATOM 14401 N N . PHE A 1 26 ? 4.528 -6.139 -4.780 1.00 0.00 26 PHE A N 20
ATOM 14402 C CA . PHE A 1 26 ? 4.174 -4.750 -4.517 1.00 0.00 26 PHE A CA 20
ATOM 14403 C C . PHE A 1 26 ? 2.886 -4.370 -5.242 1.00 0.00 26 PHE A C 20
ATOM 14404 O O . PHE A 1 26 ? 2.058 -3.627 -4.714 1.00 0.00 26 PHE A O 20
ATOM 14421 N N . LYS A 1 27 ? 2.725 -4.884 -6.456 1.00 0.00 27 LYS A N 20
ATOM 14422 C CA . LYS A 1 27 ? 1.539 -4.601 -7.256 1.00 0.00 27 LYS A CA 20
ATOM 14423 C C . LYS A 1 27 ? 0.895 -5.892 -7.750 1.00 0.00 27 LYS A C 20
ATOM 14424 O O . LYS A 1 27 ? 1.468 -6.974 -7.618 1.00 0.00 27 LYS A O 20
ATOM 14443 N N . CYS A 1 28 ? -0.300 -5.772 -8.320 1.00 0.00 28 CYS A N 20
ATOM 14444 C CA . CYS A 1 28 ? -1.022 -6.929 -8.835 1.00 0.00 28 CYS A CA 20
ATOM 14445 C C . CYS A 1 28 ? -0.299 -7.531 -10.036 1.00 0.00 28 CYS A C 20
ATOM 14446 O O . CYS A 1 28 ? 0.535 -6.878 -10.663 1.00 0.00 28 CYS A O 20
ATOM 14453 N N . MET A 1 29 ? -0.625 -8.780 -10.351 1.00 0.00 29 MET A N 20
ATOM 14454 C CA . MET A 1 29 ? -0.008 -9.470 -11.478 1.00 0.00 29 MET A CA 20
ATOM 14455 C C . MET A 1 29 ? -1.002 -9.638 -12.623 1.00 0.00 29 MET A C 20
ATOM 14456 O O . MET A 1 29 ? -0.610 -9.819 -13.776 1.00 0.00 29 MET A O 20
ATOM 14470 N N . MET A 1 30 ? -2.288 -9.577 -12.297 1.00 0.00 30 MET A N 20
ATOM 14471 C CA . MET A 1 30 ? -3.338 -9.722 -13.300 1.00 0.00 30 MET A CA 20
ATOM 14472 C C . MET A 1 30 ? -3.584 -8.402 -14.024 1.00 0.00 30 MET A C 20
ATOM 14473 O O . MET A 1 30 ? -3.351 -8.290 -15.228 1.00 0.00 30 MET A O 20
ATOM 14487 N N . CYS A 1 31 ? -4.055 -7.404 -13.283 1.00 0.00 31 CYS A N 20
ATOM 14488 C CA . CYS A 1 31 ? -4.333 -6.092 -13.855 1.00 0.00 31 CYS A CA 20
ATOM 14489 C C . CYS A 1 31 ? -3.130 -5.166 -13.702 1.00 0.00 31 CYS A C 20
ATOM 14490 O O . CYS A 1 31 ? -3.064 -4.108 -14.328 1.00 0.00 31 CYS A O 20
ATOM 14497 N N . ASP A 1 32 ? -2.181 -5.572 -12.865 1.00 0.00 32 ASP A N 20
ATOM 14498 C CA . ASP A 1 32 ? -0.979 -4.780 -12.630 1.00 0.00 32 ASP A CA 20
ATOM 14499 C C . ASP A 1 32 ? -1.329 -3.434 -12.005 1.00 0.00 32 ASP A C 20
ATOM 14500 O O . ASP A 1 32 ? -0.694 -2.419 -12.294 1.00 0.00 32 ASP A O 20
ATOM 14509 N N . VAL A 1 33 ? -2.345 -3.431 -11.147 1.00 0.00 33 VAL A N 20
ATOM 14510 C CA . VAL A 1 33 ? -2.780 -2.210 -10.481 1.00 0.00 33 VAL A CA 20
ATOM 14511 C C . VAL A 1 33 ? -2.008 -1.986 -9.185 1.00 0.00 33 VAL A C 20
ATOM 14512 O O . VAL A 1 33 ? -1.719 -2.931 -8.451 1.00 0.00 33 VAL A O 20
ATOM 14525 N N . ARG A 1 34 ? -1.677 -0.728 -8.910 1.00 0.00 34 ARG A N 20
ATOM 14526 C CA . ARG A 1 34 ? -0.938 -0.380 -7.703 1.00 0.00 34 ARG A CA 20
ATOM 14527 C C . ARG A 1 34 ? -1.615 -0.959 -6.464 1.00 0.00 34 ARG A C 20
ATOM 14528 O O . ARG A 1 34 ? -2.840 -1.073 -6.409 1.00 0.00 34 ARG A O 20
ATOM 14549 N N . LYS A 1 35 ? -0.810 -1.324 -5.472 1.00 0.00 35 LYS A N 20
ATOM 14550 C CA . LYS A 1 35 ? -1.329 -1.891 -4.233 1.00 0.00 35 LYS A CA 20
ATOM 14551 C C . LYS A 1 35 ? -1.163 -0.912 -3.075 1.00 0.00 35 LYS A C 20
ATOM 14552 O O . LYS A 1 35 ? -0.086 -0.355 -2.871 1.00 0.00 35 LYS A O 20
ATOM 14571 N N . GLY A 1 36 ? -2.238 -0.709 -2.319 1.00 0.00 36 GLY A N 20
ATOM 14572 C CA . GLY A 1 36 ? -2.189 0.201 -1.190 1.00 0.00 36 GLY A CA 20
ATOM 14573 C C . GLY A 1 36 ? -0.845 0.185 -0.490 1.00 0.00 36 GLY A C 20
ATOM 14574 O O . GLY A 1 36 ? -0.252 1.236 -0.241 1.00 0.00 36 GLY A O 20
ATOM 14578 N N . THR A 1 37 ? -0.360 -1.011 -0.169 1.00 0.00 37 THR A N 20
ATOM 14579 C CA . THR A 1 37 ? 0.921 -1.160 0.510 1.00 0.00 37 THR A CA 20
ATOM 14580 C C . THR A 1 37 ? 2.061 -0.611 -0.341 1.00 0.00 37 THR A C 20
ATOM 14581 O O . THR A 1 37 ? 2.046 -0.730 -1.566 1.00 0.00 37 THR A O 20
ATOM 14592 N N . SER A 1 38 ? 3.048 -0.012 0.316 1.00 0.00 38 SER A N 20
ATOM 14593 C CA . SER A 1 38 ? 4.195 0.558 -0.381 1.00 0.00 38 SER A CA 20
ATOM 14594 C C . SER A 1 38 ? 5.260 -0.505 -0.634 1.00 0.00 38 SER A C 20
ATOM 14595 O O . SER A 1 38 ? 5.152 -1.635 -0.157 1.00 0.00 38 SER A O 20
ATOM 14603 N N . THR A 1 39 ? 6.289 -0.134 -1.390 1.00 0.00 39 THR A N 20
ATOM 14604 C CA . THR A 1 39 ? 7.373 -1.054 -1.709 1.00 0.00 39 THR A CA 20
ATOM 14605 C C . THR A 1 39 ? 8.512 -0.932 -0.702 1.00 0.00 39 THR A C 20
ATOM 14606 O O . THR A 1 39 ? 8.667 0.099 -0.048 1.00 0.00 39 THR A O 20
ATOM 14617 N N . ARG A 1 40 ? 9.306 -1.991 -0.583 1.00 0.00 40 ARG A N 20
ATOM 14618 C CA . ARG A 1 40 ? 10.431 -2.002 0.345 1.00 0.00 40 ARG A CA 20
ATOM 14619 C C . ARG A 1 40 ? 11.477 -0.966 -0.057 1.00 0.00 40 ARG A C 20
ATOM 14620 O O . ARG A 1 40 ? 11.725 -0.745 -1.242 1.00 0.00 40 ARG A O 20
ATOM 14641 N N . LYS A 1 41 ? 12.087 -0.333 0.939 1.00 0.00 41 LYS A N 20
ATOM 14642 C CA . LYS A 1 41 ? 13.107 0.679 0.692 1.00 0.00 41 LYS A CA 20
ATOM 14643 C C . LYS A 1 41 ? 14.208 0.133 -0.212 1.00 0.00 41 LYS A C 20
ATOM 14644 O O . LYS A 1 41 ? 14.605 -1.028 -0.115 1.00 0.00 41 LYS A O 20
ATOM 14663 N N . PRO A 1 42 ? 14.714 0.989 -1.112 1.00 0.00 42 PRO A N 20
ATOM 14664 C CA . PRO A 1 42 ? 15.777 0.614 -2.050 1.00 0.00 42 PRO A CA 20
ATOM 14665 C C . PRO A 1 42 ? 17.117 0.402 -1.353 1.00 0.00 42 PRO A C 20
ATOM 14666 O O . PRO A 1 42 ? 17.194 0.400 -0.124 1.00 0.00 42 PRO A O 20
ATOM 14677 N N . ARG A 1 43 ? 18.169 0.225 -2.145 1.00 0.00 43 ARG A N 20
ATOM 14678 C CA . ARG A 1 43 ? 19.505 0.011 -1.603 1.00 0.00 43 ARG A CA 20
ATOM 14679 C C . ARG A 1 43 ? 20.347 1.279 -1.715 1.00 0.00 43 ARG A C 20
ATOM 14680 O O . ARG A 1 43 ? 20.839 1.634 -2.786 1.00 0.00 43 ARG A O 20
ATOM 14701 N N . PRO A 1 44 ? 20.516 1.979 -0.584 1.00 0.00 44 PRO A N 20
ATOM 14702 C CA . PRO A 1 44 ? 21.297 3.219 -0.529 1.00 0.00 44 PRO A CA 20
ATOM 14703 C C . PRO A 1 44 ? 22.790 2.971 -0.714 1.00 0.00 44 PRO A C 20
ATOM 14704 O O . PRO A 1 44 ? 23.470 2.500 0.198 1.00 0.00 44 PRO A O 20
ATOM 14715 N N . VAL A 1 45 ? 23.296 3.292 -1.901 1.00 0.00 45 VAL A N 20
ATOM 14716 C CA . VAL A 1 45 ? 24.709 3.106 -2.206 1.00 0.00 45 VAL A CA 20
ATOM 14717 C C . VAL A 1 45 ? 25.588 3.880 -1.229 1.00 0.00 45 VAL A C 20
ATOM 14718 O O . VAL A 1 45 ? 26.425 3.299 -0.538 1.00 0.00 45 VAL A O 20
ATOM 14731 N N . SER A 1 46 ? 25.393 5.193 -1.178 1.00 0.00 46 SER A N 20
ATOM 14732 C CA . SER A 1 46 ? 26.170 6.048 -0.289 1.00 0.00 46 SER A CA 20
ATOM 14733 C C . SER A 1 46 ? 25.321 6.523 0.887 1.00 0.00 46 SER A C 20
ATOM 14734 O O . SER A 1 46 ? 24.370 7.283 0.711 1.00 0.00 46 SER A O 20
ATOM 14742 N N . GLN A 1 47 ? 25.674 6.069 2.085 1.00 0.00 47 GLN A N 20
ATOM 14743 C CA . GLN A 1 47 ? 24.945 6.446 3.290 1.00 0.00 47 GLN A CA 20
ATOM 14744 C C . GLN A 1 47 ? 25.824 7.275 4.221 1.00 0.00 47 GLN A C 20
ATOM 14745 O O . GLN A 1 47 ? 26.997 6.964 4.423 1.00 0.00 47 GLN A O 20
ATOM 14759 N N . SER A 1 48 ? 25.248 8.333 4.784 1.00 0.00 48 SER A N 20
ATOM 14760 C CA . SER A 1 48 ? 25.980 9.210 5.690 1.00 0.00 48 SER A CA 20
ATOM 14761 C C . SER A 1 48 ? 26.722 8.399 6.749 1.00 0.00 48 SER A C 20
ATOM 14762 O O . SER A 1 48 ? 27.926 8.564 6.942 1.00 0.00 48 SER A O 20
ATOM 14770 N N . GLY A 1 49 ? 25.994 7.522 7.432 1.00 0.00 49 GLY A N 20
ATOM 14771 C CA . GLY A 1 49 ? 26.598 6.699 8.463 1.00 0.00 49 GLY A CA 20
ATOM 14772 C C . GLY A 1 49 ? 26.965 7.495 9.700 1.00 0.00 49 GLY A C 20
ATOM 14773 O O . GLY A 1 49 ? 26.924 8.725 9.707 1.00 0.00 49 GLY A O 20
ATOM 14777 N N . PRO A 1 50 ? 27.331 6.785 10.778 1.00 0.00 50 PRO A N 20
ATOM 14778 C CA . PRO A 1 50 ? 27.712 7.413 12.047 1.00 0.00 50 PRO A CA 20
ATOM 14779 C C . PRO A 1 50 ? 29.046 8.145 11.953 1.00 0.00 50 PRO A C 20
ATOM 14780 O O . PRO A 1 50 ? 29.155 9.308 12.342 1.00 0.00 50 PRO A O 20
ATOM 14791 N N . SER A 1 51 ? 30.059 7.458 11.436 1.00 0.00 51 SER A N 20
ATOM 14792 C CA . SER A 1 51 ? 31.387 8.042 11.294 1.00 0.00 51 SER A CA 20
ATOM 14793 C C . SER A 1 51 ? 31.859 7.977 9.845 1.00 0.00 51 SER A C 20
ATOM 14794 O O . SER A 1 51 ? 31.300 7.241 9.031 1.00 0.00 51 SER A O 20
ATOM 14802 N N . SER A 1 52 ? 32.891 8.753 9.529 1.00 0.00 52 SER A N 20
ATOM 14803 C CA . SER A 1 52 ? 33.436 8.787 8.177 1.00 0.00 52 SER A CA 20
ATOM 14804 C C . SER A 1 52 ? 34.746 8.009 8.099 1.00 0.00 52 SER A C 20
ATOM 14805 O O . SER A 1 52 ? 35.544 8.020 9.035 1.00 0.00 52 SER A O 20
ATOM 14813 N N . GLY A 1 53 ? 34.959 7.332 6.975 1.00 0.00 53 GLY A N 20
ATOM 14814 C CA . GLY A 1 53 ? 36.173 6.557 6.794 1.00 0.00 53 GLY A CA 20
ATOM 14815 C C . GLY A 1 53 ? 36.006 5.111 7.217 1.00 0.00 53 GLY A C 20
ATOM 14816 O O . GLY A 1 53 ? 35.136 4.427 6.681 1.00 0.00 53 GLY A O 20
#

Radius of gyration: 18.7 Å; Cα contacts (8 Å, |Δi|>4): 43; chains: 1; bounding box: 26×54×35 Å

Nearest PDB structures (foldseek):
  2d9g-assembly1_A  TM=5.100E-01  e=6.567E-07  Homo sapiens
  2ebr-assembly1_A  TM=7.036E-01  e=1.976E-03  Homo sapiens
  2ebq-assembly1_A  TM=6.864E-01  e=5.963E-03  Homo sapiens
  2cr8-assembly1_A  TM=5.234E-01  e=6.683E-02  Homo sapiens
  7uhy-assembly1_B-2  TM=6.341E-01  e=4.831E+00  Homo sapiens

Foldseek 3Di:
DPDDDDCDDAWDQDDPVRDTGGNLPQADDPVRHGDPDHHDDDDDPDDPDDDDD

Solvent-accessible surface area: 5275 Å² total; per-residue (Å²): 140,123,123,74,91,125,58,126,154,46,135,42,101,11,98,97,30,108,85,158,4,69,48,160,33,169,62,9,138,121,42,81,51,146,98,28,121,90,116,187,155,129,173,124,127,101,155,100,50,123,127,90,123

GO terms:
  GO:0005515 protein binding (F, IPI)
  GO:0005654 nucleoplasm (C, TAS)
  GO:0005654 nucleoplasm (C, IDA)
  GO:0005634 nucleus (C, IDA)
  GO:0003713 transcription coactivator activity (F, IDA)
  GO:0003714 transcription corepressor activity (F, IDA)
  GO:0045892 negative regulation of DNA-templated transcription (P, IDA)
  GO:0045893 positive regulation of DNA-templated transcription (P, IDA)

Secondary structure (DSSP, 8-state):
-----SS----EE-SSS--EE-SS-SS-SSS-------PPPS--------S--

InterPro domains:
  IPR001876 Zinc finger, RanBP2-type [PF00641] (20-43)
  IPR001876 Zinc finger, RanBP2-type [PS01358] (23-42)
  IPR001876 Zinc finger, RanBP2-type [PS50199] (19-48)
  IPR001876 Zinc finger, RanBP2-type [SM00547] (21-45)
  IPR033774 Yaf2/RYBP C-terminal binding motif [PF17219] (102-134)
  IPR036443 Zinc finger, RanBP2-type superfamily [SSF90209] (19-46)
  IPR039958 RING1 and YY1-binding protein/YY1-associated factor 2 [PTHR12920] (1-100)

=== Feature glossary ===
Feature key, reading from the visual/contextual features back to the raw sequence:

Rendered structure images. Structure images are PyMOL renders from six orthogonal camera directions. Cartoon representation draws helices as coils and strands as arrows; sticks shows the backbone as bonds; surface shows the solvent-excluded envelope. Rainbow coloring maps sequence position to hue (blue→red, N→C); chain coloring assigns a distinct color per polypeptide.

Contact-map, Ramachandran, and PAE plots. Three diagnostic plots accompany the record. The Cα contact map visualizes the tertiary structure as a 2D adjacency matrix (8 Å cutoff, sequence-local contacts suppressed). The Ramachandran plot shows the distribution of backbone (φ, ψ) torsions, with points in the α and β basins reflecting secondary structure content. The PAE plot shows AlphaFold's inter-residue confidence as a color matrix.

InterPro / GO / CATH / organism. The annotation block draws on four external resources. InterPro: which protein families and domains the sequence belongs to. GO: standardized terms for what the protein does, what process it participates in, and where in the cell it acts. CATH: which structural fold it has in the CATH hierarchy. Organism: the species of origin.

Nearest PDB structures. Structural nearest neighbors (via Foldseek easy-search vs the PDB). Reported per hit: target PDB id, E-value, and alignment TM-score. A TM-score above ~0.5 is the conventional threshold for 'same fold'.

Predicted aligned error. Predicted aligned error is AlphaFold's pairwise confidence. Unlike pLDDT (per-residue), PAE is per-residue-pair and captures whether two parts of the structure are correctly placed relative to each other. Units are ångströms of expected positional error.

Solvent-accessible surface area. SASA measures how much of the protein is reachable by solvent. It is computed by rolling a water-sized probe over the atomic surface and summing the exposed area (Å²). Per-residue SASA distinguishes core (buried, low SASA) from surface (exposed, high SASA) residues; total SASA is a whole-molecule size measure.

B-factor. Crystallographic B-factors measure how much each atom's electron density is smeared out, in Å². They rise in mobile loops and surface residues and fall in the buried interior. In AlphaFold models this column is repurposed to hold pLDDT instead.

pLDDT. For AlphaFold models, the B-factor field carries pLDDT — the model's own estimate of local accuracy on a 0–100 scale. Regions with pLDDT<50 should be treated as essentially unmodeled; they often correspond to intrinsically disordered segments.

Backbone torsions (φ/ψ). φ (phi) and ψ (psi) are the two rotatable backbone dihedrals per residue: φ is the C(i-1)–N–Cα–C torsion, ψ is the N–Cα–C–N(i+1) torsion, both in degrees on (−180°, 180°]. α-helical residues cluster near (−60°, −45°); β-strand residues near (−120°, +130°). A Ramachandran plot is simply a scatter of (φ, ψ) for every residue.

Radius of gyration, Cα contacts, bounding box. Radius of gyration (Rg) is the root-mean-square distance of Cα atoms from their centroid — a single number for overall size and compactness. A globular domain of N residues has Rg ≈ 2.2·N^0.38 Å; an extended or disordered chain has a much larger Rg. The Cα contact count is the number of residue pairs whose Cα atoms are within 8 Å and are more than four positions apart in sequence — a standard proxy for tertiary packing density. The bounding box is the smallest axis-aligned box enclosing all Cα atoms.

Secondary structure (3-state, P-SEA). Three-state secondary structure (P-SEA) collapses the eight DSSP classes into helix (a), strand (b), and coil (c). P-SEA assigns these from Cα geometry alone — distances and angles — without requiring backbone oxygens, so it works on any Cα trace.

Secondary structure (8-state, DSSP). Secondary structure is the local, repeating backbone conformation. DSSP classifies it into eight states by reading the hydrogen-bond network: three helix types (H, G, I), two β types (E, B), two non-regular types (T, S), and unstructured coil (-).

Foldseek 3Di. The Foldseek 3Di string encodes local tertiary geometry as a 20-letter alphabet — one character per residue — derived from the relative positions of nearby Cα atoms. Unlike the amino-acid sequence, 3Di is a direct function of the 3D structure, so two proteins with the same fold have similar 3Di strings even at low sequence identity.

mmCIF coordinates. Structure coordinates are given as an mmCIF _atom_site loop: one row per atom with element, residue name, chain id, sequence number, and x/y/z position in Å. Only the four main-chain atoms per residue are included here; side chains are omitted to keep the record compact.

Sequence. This is the polypeptide sequence — one letter per residue, N-terminus first. Length ranges from a few dozen residues for small domains to over a thousand for large multi-domain proteins.